Protein AF-A0A7C4KV71-F1 (afdb_monomer_lite)

Structure (mmCIF, N/CA/C/O backbone):
data_AF-A0A7C4KV71-F1
#
_entry.id   AF-A0A7C4KV71-F1
#
loop_
_atom_site.group_PDB
_atom_site.id
_atom_site.type_symbol
_atom_site.label_atom_id
_atom_site.label_alt_id
_atom_site.label_comp_id
_atom_site.label_asym_id
_atom_site.label_entity_id
_atom_site.label_seq_id
_atom_site.pdbx_PDB_ins_code
_atom_site.Cartn_x
_atom_site.Cartn_y
_atom_site.Cartn_z
_atom_site.occupancy
_atom_site.B_iso_or_equiv
_atom_site.auth_seq_id
_atom_site.auth_comp_id
_atom_site.auth_asym_id
_atom_site.auth_atom_id
_atom_site.pdbx_PDB_model_num
ATOM 1 N N . CYS A 1 1 ? 57.195 -46.838 -65.297 1.00 74.56 1 CYS A N 1
ATOM 2 C CA . CYS A 1 1 ? 57.347 -47.180 -63.868 1.00 74.56 1 CYS A CA 1
ATOM 3 C C . CYS A 1 1 ? 58.646 -47.909 -63.519 1.00 74.56 1 CYS A C 1
ATOM 5 O O . CYS A 1 1 ? 59.355 -47.451 -62.636 1.00 74.56 1 CYS A O 1
ATOM 7 N N . ALA A 1 2 ? 59.037 -48.984 -64.217 1.00 74.19 2 ALA A N 1
ATOM 8 C CA . ALA A 1 2 ? 60.224 -49.783 -63.853 1.00 74.19 2 ALA A CA 1
ATOM 9 C C . ALA A 1 2 ? 61.584 -49.035 -63.842 1.00 74.19 2 ALA A C 1
ATOM 11 O O . ALA A 1 2 ? 62.547 -49.530 -63.266 1.00 74.19 2 ALA A O 1
ATOM 12 N N . THR A 1 3 ? 61.682 -47.862 -64.478 1.00 79.62 3 THR A N 1
ATOM 13 C CA . THR A 1 3 ? 62.923 -47.069 -64.587 1.00 79.62 3 THR A CA 1
ATOM 14 C C . THR A 1 3 ? 62.799 -45.636 -64.062 1.00 79.62 3 THR A C 1
ATOM 16 O O . THR A 1 3 ? 63.769 -44.889 -64.150 1.00 79.62 3 THR A O 1
ATOM 19 N N . SER A 1 4 ? 61.627 -45.211 -63.574 1.00 75.44 4 SER A N 1
ATOM 20 C CA . SER A 1 4 ? 61.376 -43.801 -63.222 1.00 75.44 4 SER A CA 1
ATOM 21 C C . SER A 1 4 ? 61.907 -43.400 -61.846 1.00 75.44 4 SER A C 1
ATOM 23 O O . SER A 1 4 ? 62.031 -42.210 -61.590 1.00 75.44 4 SER A O 1
ATOM 25 N N . GLY A 1 5 ? 62.209 -44.361 -60.965 1.00 76.50 5 GLY A N 1
ATOM 26 C CA . GLY A 1 5 ? 62.609 -44.080 -59.579 1.00 76.50 5 GLY A CA 1
ATOM 27 C C . GLY A 1 5 ? 61.506 -43.430 -58.730 1.00 76.50 5 GLY A C 1
ATOM 28 O O . GLY A 1 5 ? 61.803 -42.915 -57.660 1.00 76.50 5 GLY A O 1
ATOM 29 N N . LEU A 1 6 ? 60.262 -43.434 -59.223 1.00 80.94 6 LEU A N 1
ATOM 30 C CA . LEU A 1 6 ? 59.095 -42.868 -58.554 1.00 80.94 6 LEU A CA 1
ATOM 31 C C . LEU A 1 6 ? 58.623 -43.831 -57.454 1.00 80.94 6 LEU A C 1
ATOM 33 O O . LEU A 1 6 ? 58.269 -44.969 -57.766 1.00 80.94 6 LEU A O 1
ATOM 37 N N . ASP A 1 7 ? 58.639 -43.372 -56.205 1.00 83.88 7 ASP A N 1
ATOM 38 C CA . ASP A 1 7 ? 58.174 -44.106 -55.026 1.00 83.88 7 ASP A CA 1
ATOM 39 C C . ASP A 1 7 ? 56.808 -43.559 -54.598 1.00 83.88 7 ASP A C 1
ATOM 41 O O . ASP A 1 7 ? 56.709 -42.419 -54.160 1.00 83.88 7 ASP A O 1
ATOM 45 N N . CYS A 1 8 ? 55.756 -44.356 -54.779 1.00 81.06 8 CYS A N 1
ATOM 46 C CA . CYS A 1 8 ? 54.369 -43.957 -54.515 1.00 81.06 8 CYS A CA 1
ATOM 47 C C . CYS A 1 8 ? 53.906 -44.273 -53.086 1.00 81.06 8 CYS A C 1
ATOM 49 O O . CYS A 1 8 ? 52.703 -44.313 -52.827 1.00 81.06 8 CYS A O 1
ATOM 51 N N . GLY A 1 9 ? 54.851 -44.551 -52.181 1.00 79.56 9 GLY A N 1
ATOM 52 C CA . GLY A 1 9 ? 54.560 -44.881 -50.792 1.00 79.56 9 GLY A CA 1
ATOM 53 C C . GLY A 1 9 ? 53.801 -46.202 -50.631 1.00 79.56 9 GLY A C 1
ATOM 54 O O . GLY A 1 9 ? 53.792 -47.061 -51.513 1.00 79.56 9 GLY A O 1
ATOM 55 N N . ALA A 1 10 ? 53.173 -46.380 -49.465 1.00 81.44 10 ALA A N 1
ATOM 56 C CA . ALA A 1 10 ? 52.408 -47.585 -49.126 1.00 81.44 10 ALA A CA 1
ATOM 57 C C . ALA A 1 10 ? 50.944 -47.558 -49.615 1.00 81.44 10 ALA A C 1
ATOM 59 O O . ALA A 1 10 ? 50.262 -48.575 -49.507 1.00 81.44 10 ALA A O 1
ATOM 60 N N . HIS A 1 11 ? 50.477 -46.419 -50.141 1.00 85.44 11 HIS A N 1
ATOM 61 C CA . HIS A 1 11 ? 49.063 -46.142 -50.447 1.00 85.44 11 HIS A CA 1
ATOM 62 C C . HIS A 1 11 ? 48.839 -45.746 -51.910 1.00 85.44 11 HIS A C 1
ATOM 64 O O . HIS A 1 11 ? 47.906 -45.019 -52.257 1.00 85.44 11 HIS A O 1
ATOM 70 N N . GLY A 1 12 ? 49.735 -46.188 -52.785 1.00 84.00 12 GLY A N 1
ATOM 71 C CA . GLY A 1 12 ? 49.635 -45.963 -54.211 1.00 84.00 12 GLY A CA 1
ATOM 72 C C . GLY A 1 12 ? 50.573 -46.868 -54.986 1.00 84.00 12 GLY A C 1
ATOM 73 O O . GLY A 1 12 ? 51.508 -47.467 -54.454 1.00 84.00 12 GLY A O 1
ATOM 74 N N . HIS A 1 13 ? 50.332 -46.964 -56.285 1.00 87.44 13 HIS A N 1
ATOM 75 C CA . HIS A 1 13 ? 51.214 -47.678 -57.197 1.00 87.44 13 HIS A CA 1
ATOM 76 C C . HIS A 1 13 ? 51.561 -46.795 -58.389 1.00 87.44 13 HIS A C 1
ATOM 78 O O . HIS A 1 13 ? 50.802 -45.913 -58.786 1.00 87.44 13 HIS A O 1
ATOM 84 N N . CYS A 1 14 ? 52.734 -47.025 -58.972 1.00 85.62 14 CYS A N 1
ATOM 85 C CA . CYS A 1 14 ? 53.131 -46.292 -60.163 1.00 85.62 14 CYS A CA 1
ATOM 86 C C . CYS A 1 14 ? 52.300 -46.759 -61.371 1.00 85.62 14 CYS A C 1
ATOM 88 O O . CYS A 1 14 ? 52.317 -47.944 -61.714 1.00 85.62 14 CYS A O 1
ATOM 90 N N . ASP A 1 15 ? 51.641 -45.810 -62.036 1.00 86.00 15 ASP A N 1
ATOM 91 C CA . ASP A 1 15 ? 50.897 -45.964 -63.287 1.00 86.00 15 ASP A CA 1
ATOM 92 C C . ASP A 1 15 ? 51.554 -45.113 -64.390 1.00 86.00 15 ASP A C 1
ATOM 94 O O . ASP A 1 15 ? 51.793 -43.913 -64.232 1.00 86.00 15 ASP A O 1
ATOM 98 N N . ASP A 1 16 ? 51.877 -45.734 -65.526 1.00 83.19 16 ASP A N 1
ATOM 99 C CA . ASP A 1 16 ? 52.434 -45.079 -66.714 1.00 83.19 16 ASP A CA 1
ATOM 100 C C . ASP A 1 16 ? 51.534 -45.176 -67.958 1.00 83.19 16 ASP A C 1
ATOM 102 O O . ASP A 1 16 ? 51.958 -44.805 -69.058 1.00 83.19 16 ASP A O 1
ATOM 106 N N . GLY A 1 17 ? 50.264 -45.570 -67.800 1.00 79.44 17 GLY A N 1
ATOM 107 C CA . GLY A 1 17 ? 49.299 -45.723 -68.897 1.00 79.44 17 GLY A CA 1
ATOM 108 C C . GLY A 1 17 ? 49.019 -44.444 -69.701 1.00 79.44 17 GLY A C 1
ATOM 109 O O . GLY A 1 17 ? 48.572 -44.518 -70.844 1.00 79.44 17 GLY A O 1
ATOM 110 N N . GLY A 1 18 ? 49.325 -43.266 -69.143 1.00 75.06 18 GLY A N 1
ATOM 111 C CA . GLY A 1 18 ? 49.216 -41.958 -69.806 1.00 75.06 18 GLY A CA 1
ATOM 112 C C . GLY A 1 18 ? 50.470 -41.493 -70.563 1.00 75.06 18 GLY A C 1
ATOM 113 O O . GLY A 1 18 ? 50.486 -40.373 -71.068 1.00 75.06 18 GLY A O 1
ATOM 114 N N . GLY A 1 19 ? 51.532 -42.306 -70.626 1.00 76.94 19 GLY A N 1
ATOM 115 C CA . GLY A 1 19 ? 52.799 -41.961 -71.290 1.00 76.94 19 GLY A CA 1
ATOM 116 C C . GLY A 1 19 ? 53.814 -41.208 -70.416 1.00 76.94 19 GLY A C 1
ATOM 117 O O . GLY A 1 19 ? 54.936 -40.969 -70.860 1.00 76.94 19 GLY A O 1
ATOM 118 N N . VAL A 1 20 ? 53.457 -40.881 -69.170 1.00 80.38 20 VAL A N 1
ATOM 119 C CA . VAL A 1 20 ? 54.347 -40.356 -68.120 1.00 80.38 20 VAL A CA 1
ATOM 120 C C . VAL A 1 20 ? 54.061 -41.141 -66.839 1.00 80.38 20 VAL A C 1
ATOM 122 O O . VAL A 1 20 ? 52.898 -41.357 -66.510 1.00 80.38 20 VAL A O 1
ATOM 125 N N . ALA A 1 21 ? 55.107 -41.587 -66.139 1.00 82.88 21 ALA A N 1
ATOM 126 C CA . ALA A 1 21 ? 54.969 -42.328 -64.886 1.00 82.88 21 ALA A CA 1
ATOM 127 C C . ALA A 1 21 ? 54.513 -41.394 -63.754 1.00 82.88 21 ALA A C 1
ATOM 129 O O . ALA A 1 21 ? 55.192 -40.406 -63.476 1.00 82.88 21 ALA A O 1
ATOM 130 N N . ARG A 1 22 ? 53.388 -41.719 -63.115 1.00 87.12 22 ARG A N 1
ATOM 131 C CA . ARG A 1 22 ? 52.783 -40.986 -61.991 1.00 87.12 22 ARG A CA 1
ATOM 132 C C . ARG A 1 22 ? 52.240 -41.965 -60.951 1.00 87.12 22 ARG A C 1
ATOM 134 O O . ARG A 1 22 ? 52.053 -43.138 -61.265 1.00 87.12 22 ARG A O 1
ATOM 141 N N . CYS A 1 23 ? 51.966 -41.500 -59.740 1.00 87.75 23 CYS A N 1
ATOM 142 C CA . CYS A 1 23 ? 51.334 -42.335 -58.725 1.00 87.75 23 CYS A CA 1
ATOM 143 C C . CYS A 1 23 ? 49.811 -42.349 -58.898 1.00 87.75 23 CYS A C 1
ATOM 145 O O . CYS A 1 23 ? 49.181 -41.302 -59.047 1.00 87.75 23 CYS A O 1
ATOM 147 N N . ALA A 1 24 ? 49.229 -43.546 -58.919 1.00 87.94 24 ALA A N 1
ATOM 148 C CA . ALA A 1 24 ? 47.798 -43.772 -58.789 1.00 87.94 24 ALA A CA 1
ATOM 149 C C . ALA A 1 24 ? 47.521 -44.173 -57.336 1.00 87.94 24 ALA A C 1
ATOM 151 O O . ALA A 1 24 ? 47.942 -45.247 -56.898 1.00 87.94 24 ALA A O 1
ATOM 152 N N . CYS A 1 25 ? 46.868 -43.280 -56.594 1.00 89.81 25 CYS A N 1
ATOM 153 C CA . CYS A 1 25 ? 46.631 -43.448 -55.163 1.00 89.81 25 CYS A CA 1
ATOM 154 C C . CYS A 1 25 ? 45.426 -44.342 -54.877 1.00 89.81 25 CYS A C 1
ATOM 156 O O . CYS A 1 25 ? 44.435 -44.328 -55.615 1.00 89.81 25 CYS A O 1
ATOM 158 N N . ASP A 1 26 ? 45.518 -45.099 -53.787 1.00 88.00 26 ASP A N 1
ATOM 159 C CA . ASP A 1 26 ? 44.420 -45.889 -53.249 1.00 88.00 26 ASP A CA 1
ATOM 160 C C . ASP A 1 26 ? 43.289 -44.972 -52.751 1.00 88.00 26 ASP A C 1
ATOM 162 O O . ASP A 1 26 ? 43.466 -43.776 -52.506 1.00 88.00 26 ASP A O 1
ATOM 166 N N . THR A 1 27 ? 42.082 -45.528 -52.618 1.00 85.06 27 THR A N 1
ATOM 167 C CA . THR A 1 27 ? 40.902 -44.751 -52.200 1.00 85.06 27 THR A CA 1
ATOM 168 C C . THR A 1 27 ? 41.140 -44.107 -50.832 1.00 85.06 27 THR A C 1
ATOM 170 O O . THR A 1 27 ? 41.453 -44.806 -49.876 1.00 85.06 27 THR A O 1
ATOM 173 N N . GLY A 1 28 ? 40.970 -42.784 -50.753 1.00 83.75 28 GLY A N 1
ATOM 174 C CA . GLY A 1 28 ? 41.204 -41.990 -49.541 1.00 83.75 28 GLY A CA 1
ATOM 175 C C . GLY A 1 28 ? 42.534 -41.229 -49.518 1.00 83.75 28 GLY A C 1
ATOM 176 O O . GLY A 1 28 ? 42.684 -40.319 -48.707 1.00 83.75 28 GLY A O 1
ATOM 177 N N . TYR A 1 29 ? 43.451 -41.510 -50.451 1.00 88.81 29 TYR A N 1
ATOM 178 C CA . TYR A 1 29 ? 44.781 -40.896 -50.528 1.00 88.81 29 TYR A CA 1
ATOM 179 C C . TYR A 1 29 ? 44.948 -40.045 -51.795 1.00 88.81 29 TYR A C 1
ATOM 181 O O . TYR A 1 29 ? 44.316 -40.283 -52.827 1.00 88.81 29 TYR A O 1
ATOM 189 N N . SER A 1 30 ? 45.779 -39.010 -51.720 1.00 87.88 30 SER A N 1
ATOM 190 C CA . SER A 1 30 ? 46.051 -38.063 -52.801 1.00 87.88 30 SER A CA 1
ATOM 191 C C . SER A 1 30 ? 47.460 -37.471 -52.701 1.00 87.88 30 SER A C 1
ATOM 193 O O . SER A 1 30 ? 48.206 -37.758 -51.768 1.00 87.88 30 SER A O 1
ATOM 195 N N . GLY A 1 31 ? 47.825 -36.645 -53.681 1.00 84.06 31 GLY A N 1
ATOM 196 C CA . GLY A 1 31 ? 49.166 -36.078 -53.808 1.00 84.06 31 GLY A CA 1
ATOM 197 C C . GLY A 1 31 ? 50.025 -36.838 -54.814 1.00 84.06 31 GLY A C 1
ATOM 198 O O . GLY A 1 31 ? 49.703 -37.954 -55.223 1.00 84.06 31 GLY A O 1
ATOM 199 N N . ASP A 1 32 ? 51.127 -36.216 -55.229 1.00 82.75 32 ASP A N 1
ATOM 200 C CA . ASP A 1 32 ? 52.014 -36.757 -56.267 1.00 82.75 32 ASP A CA 1
ATOM 201 C C . ASP A 1 32 ? 52.720 -38.055 -55.833 1.00 82.75 32 ASP A C 1
ATOM 203 O O . ASP A 1 32 ? 53.166 -38.820 -56.691 1.00 82.75 32 ASP A O 1
ATOM 207 N N . LEU A 1 33 ? 52.782 -38.310 -54.518 1.00 86.06 33 LEU A N 1
ATOM 208 C CA . LEU A 1 33 ? 53.358 -39.504 -53.889 1.00 86.06 33 LEU A CA 1
ATOM 209 C C . LEU A 1 33 ? 52.351 -40.277 -53.015 1.00 86.06 33 LEU A C 1
ATOM 211 O O . LEU A 1 33 ? 52.755 -41.192 -52.305 1.00 86.06 33 LEU A O 1
ATOM 215 N N . CYS A 1 34 ? 51.057 -39.938 -53.074 1.00 87.06 34 CYS A N 1
ATOM 216 C CA . CYS A 1 34 ? 49.998 -40.564 -52.266 1.00 87.06 34 CYS A CA 1
ATOM 217 C C . CYS A 1 34 ? 50.208 -40.463 -50.743 1.00 87.06 34 CYS A C 1
ATOM 219 O O . CYS A 1 34 ? 49.809 -41.349 -49.989 1.00 87.06 34 CYS A O 1
ATOM 221 N N . ASP A 1 35 ? 50.842 -39.380 -50.301 1.00 84.25 35 ASP A N 1
ATOM 222 C CA . ASP A 1 35 ? 51.227 -39.078 -48.922 1.00 84.25 35 ASP A CA 1
ATOM 223 C C . ASP A 1 35 ? 50.275 -38.097 -48.213 1.00 84.25 35 ASP A C 1
ATOM 225 O O . ASP A 1 35 ? 50.467 -37.793 -47.038 1.00 84.25 35 ASP A O 1
ATOM 229 N N . GLY A 1 36 ? 49.236 -37.615 -48.902 1.00 84.56 36 GLY A N 1
ATOM 230 C CA . GLY A 1 36 ? 4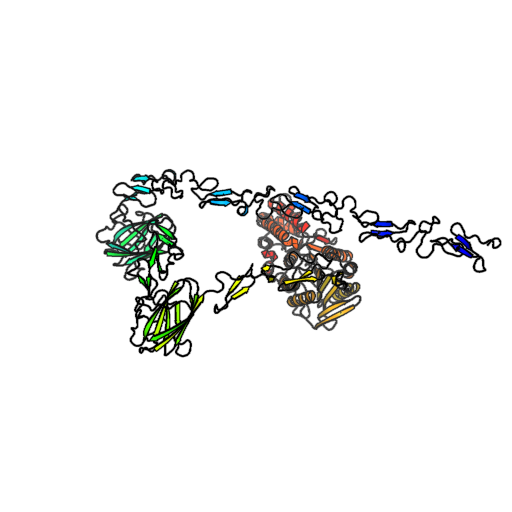8.176 -36.786 -48.328 1.00 84.56 36 GLY A CA 1
ATOM 231 C C . GLY A 1 36 ? 46.804 -37.451 -48.403 1.00 84.56 36 GLY A C 1
ATOM 232 O O . GLY A 1 36 ? 46.583 -38.375 -49.183 1.00 84.56 36 GLY A O 1
ATOM 233 N N . CYS A 1 37 ? 45.835 -36.951 -47.638 1.00 87.69 37 CYS A N 1
ATOM 234 C CA . CYS A 1 37 ? 44.463 -37.452 -47.710 1.00 87.69 37 CYS A CA 1
ATOM 235 C C . CYS A 1 37 ? 43.685 -36.811 -48.861 1.00 87.69 37 CYS A C 1
ATOM 237 O O . CYS A 1 37 ? 43.789 -35.612 -49.123 1.00 87.69 37 CYS A O 1
ATOM 239 N N . ALA A 1 38 ? 42.924 -37.627 -49.591 1.00 86.62 38 ALA A N 1
ATOM 240 C CA . ALA A 1 38 ? 42.027 -37.160 -50.642 1.00 86.62 38 ALA A CA 1
ATOM 241 C C . ALA A 1 38 ? 40.891 -36.308 -50.057 1.00 86.62 38 ALA A C 1
ATOM 243 O O . ALA A 1 38 ? 40.530 -36.450 -48.892 1.00 86.62 38 ALA A O 1
ATOM 244 N N . GLY A 1 39 ? 40.289 -35.438 -50.874 1.00 85.75 39 GLY A N 1
ATOM 245 C CA . GLY A 1 39 ? 39.169 -34.597 -50.441 1.00 85.75 39 GLY A CA 1
ATOM 246 C C . GLY A 1 39 ? 38.042 -35.428 -49.819 1.00 85.75 39 GLY A C 1
ATOM 247 O O . GLY A 1 39 ? 37.504 -36.324 -50.468 1.00 85.75 39 GLY A O 1
ATOM 248 N N . GLY A 1 40 ? 37.707 -35.131 -48.561 1.00 82.19 40 GLY A N 1
ATOM 249 C CA . GLY A 1 40 ? 36.768 -35.922 -47.766 1.00 82.19 40 GLY A CA 1
ATOM 250 C C . GLY A 1 40 ? 37.411 -36.986 -46.871 1.00 82.19 40 GLY A C 1
ATOM 251 O O . GLY A 1 40 ? 36.683 -37.714 -46.217 1.00 82.19 40 GLY A O 1
ATOM 252 N N . PHE A 1 41 ? 38.734 -37.093 -46.808 1.00 89.12 41 PHE A N 1
ATOM 253 C CA . PHE A 1 41 ? 39.456 -37.980 -45.893 1.00 89.12 41 PHE A CA 1
ATOM 254 C C . PHE A 1 41 ? 40.474 -37.171 -45.078 1.00 89.12 41 PHE A C 1
ATOM 256 O O . PHE A 1 41 ? 40.887 -36.089 -45.498 1.00 89.12 41 PHE A O 1
ATOM 263 N N . GLN A 1 42 ? 40.856 -37.675 -43.908 1.00 87.38 42 GLN A N 1
ATOM 264 C CA . GLN A 1 42 ? 41.692 -36.992 -42.923 1.00 87.38 42 GLN A CA 1
ATOM 265 C C . GLN A 1 42 ? 42.527 -37.986 -42.101 1.00 87.38 42 GLN A C 1
ATOM 267 O O . GLN A 1 42 ? 42.164 -39.155 -41.993 1.00 87.38 42 GLN A O 1
ATOM 272 N N . ASP A 1 43 ? 43.635 -37.499 -41.545 1.00 87.00 43 ASP A N 1
ATOM 273 C CA . ASP A 1 43 ? 44.572 -38.222 -40.670 1.00 87.00 43 ASP A CA 1
ATOM 274 C C . ASP A 1 43 ? 44.933 -37.310 -39.480 1.00 87.00 43 ASP A C 1
ATOM 276 O O . ASP A 1 43 ? 46.077 -36.901 -39.289 1.00 87.00 43 ASP A O 1
ATOM 280 N N . ASN A 1 44 ? 43.920 -36.866 -38.727 1.00 86.06 44 ASN A N 1
ATOM 281 C CA . ASN A 1 44 ? 44.086 -35.916 -37.618 1.00 86.06 44 ASN A CA 1
ATOM 282 C C . ASN A 1 44 ? 44.897 -36.503 -36.451 1.00 86.06 44 ASN A C 1
ATOM 284 O O . ASN A 1 44 ? 45.448 -35.737 -35.661 1.00 86.06 44 ASN A O 1
ATOM 288 N N . ASP A 1 45 ? 44.986 -37.831 -36.329 1.00 85.00 45 ASP A N 1
ATOM 289 C CA . ASP A 1 45 ? 45.828 -38.508 -35.337 1.00 85.00 45 ASP A CA 1
ATOM 290 C C . ASP A 1 45 ? 47.245 -38.824 -35.851 1.00 85.00 45 ASP A C 1
ATOM 292 O O . ASP A 1 45 ? 48.072 -39.331 -35.087 1.00 85.00 45 ASP A O 1
ATOM 296 N N . LEU A 1 46 ? 47.555 -38.439 -37.098 1.00 85.62 46 LEU A N 1
ATOM 297 C CA . LEU A 1 46 ? 48.880 -38.497 -37.725 1.00 85.62 46 LEU A CA 1
ATOM 298 C C . LEU A 1 46 ? 49.480 -39.910 -37.739 1.00 85.62 46 LEU A C 1
ATOM 300 O O . LEU A 1 46 ? 50.698 -40.085 -37.611 1.00 85.62 46 LEU A O 1
ATOM 304 N N . ASN A 1 47 ? 48.631 -40.930 -37.860 1.00 85.25 47 ASN A N 1
ATOM 305 C CA . ASN A 1 47 ? 49.051 -42.327 -37.866 1.00 85.25 47 ASN A CA 1
ATOM 306 C C . ASN A 1 47 ? 49.365 -42.845 -39.287 1.00 85.25 47 ASN A C 1
ATOM 308 O O . ASN A 1 47 ? 49.832 -43.979 -39.434 1.00 85.25 47 ASN A O 1
ATOM 312 N N . GLY A 1 48 ? 49.146 -42.019 -40.318 1.00 81.50 48 GLY A N 1
ATOM 313 C CA . GLY A 1 48 ? 49.355 -42.338 -41.731 1.00 81.50 48 GLY A CA 1
ATOM 314 C C . GLY A 1 48 ? 48.137 -42.960 -42.424 1.00 81.50 48 GLY A C 1
ATOM 315 O O . GLY A 1 48 ? 48.231 -43.357 -43.588 1.00 81.50 48 GLY A O 1
ATOM 316 N N . THR A 1 49 ? 46.993 -43.069 -41.743 1.00 86.56 49 THR A N 1
ATOM 317 C CA . THR A 1 49 ? 45.764 -43.666 -42.282 1.00 86.56 49 THR A CA 1
ATOM 318 C C . THR A 1 49 ? 44.730 -42.592 -42.577 1.00 86.56 49 THR A C 1
ATOM 320 O O . THR A 1 49 ? 44.162 -41.997 -41.671 1.00 86.56 49 THR A O 1
ATOM 323 N N . CYS A 1 50 ? 44.416 -42.393 -43.856 1.00 88.12 50 CYS A N 1
ATOM 324 C CA . CYS A 1 50 ? 43.384 -41.447 -44.260 1.00 88.12 50 CYS A CA 1
ATOM 325 C C . CYS A 1 50 ? 41.989 -42.074 -44.129 1.00 88.12 50 CYS A C 1
ATOM 327 O O . CYS A 1 50 ? 41.609 -42.939 -44.922 1.00 88.12 50 CYS A O 1
ATOM 329 N N . LEU A 1 51 ? 41.208 -41.618 -43.149 1.00 89.25 51 LEU A N 1
ATOM 330 C CA . LEU A 1 51 ? 39.828 -42.051 -42.903 1.00 89.25 51 LEU A CA 1
ATOM 331 C C . LEU A 1 51 ? 38.818 -40.956 -43.271 1.00 89.25 51 LEU A C 1
ATOM 333 O O . LEU A 1 51 ? 39.180 -39.782 -43.305 1.00 89.25 51 LEU A O 1
ATOM 337 N N . PRO A 1 52 ? 37.554 -41.298 -43.580 1.00 89.25 52 PRO A N 1
ATOM 338 C CA . PRO A 1 52 ? 36.540 -40.303 -43.915 1.00 89.25 52 PRO A CA 1
ATOM 339 C C . PRO A 1 52 ? 36.378 -39.239 -42.821 1.00 89.25 52 PRO A C 1
ATOM 341 O O . PRO A 1 52 ? 36.336 -39.562 -41.632 1.00 89.25 52 PRO A O 1
ATOM 344 N N . THR A 1 53 ? 36.241 -37.976 -43.225 1.00 88.06 53 THR A N 1
ATOM 345 C CA . THR A 1 53 ? 35.896 -36.885 -42.305 1.00 88.06 53 THR A CA 1
ATOM 346 C C . THR A 1 53 ? 34.449 -37.020 -41.825 1.00 88.06 53 THR A C 1
ATOM 348 O O . THR A 1 53 ? 33.644 -37.779 -42.380 1.00 88.06 53 THR A O 1
ATOM 351 N N . CYS A 1 54 ? 34.047 -36.207 -40.849 1.00 87.00 54 CYS A N 1
ATOM 352 C CA . CYS A 1 54 ? 32.632 -36.062 -40.488 1.00 87.00 54 CYS A CA 1
ATOM 353 C C . CYS A 1 54 ? 31.715 -35.740 -41.685 1.00 87.00 54 CYS A C 1
ATOM 355 O O . CYS A 1 54 ? 30.557 -36.145 -41.695 1.00 87.00 54 CYS A O 1
ATOM 357 N N . ALA A 1 55 ? 32.225 -35.069 -42.725 1.00 83.19 55 ALA A N 1
ATOM 358 C CA . ALA A 1 55 ? 31.441 -34.704 -43.905 1.00 83.19 55 ALA A CA 1
ATOM 359 C C . ALA A 1 55 ? 31.176 -35.874 -44.874 1.00 83.19 55 ALA A C 1
ATOM 361 O O . ALA A 1 55 ? 30.279 -35.783 -45.710 1.00 83.19 55 ALA A O 1
ATOM 362 N N . THR A 1 56 ? 31.951 -36.958 -44.801 1.00 85.31 56 THR A N 1
ATOM 363 C CA . THR A 1 56 ? 31.942 -38.046 -45.802 1.00 85.31 56 THR A CA 1
ATOM 364 C C . THR A 1 56 ? 31.815 -39.446 -45.208 1.00 85.31 56 THR A C 1
ATOM 366 O O . THR A 1 56 ? 31.525 -40.385 -45.945 1.00 85.31 56 THR A O 1
ATOM 369 N N . SER A 1 57 ? 31.986 -39.601 -43.893 1.00 84.38 57 SER A N 1
ATOM 370 C CA . SER A 1 57 ? 31.797 -40.872 -43.176 1.00 84.38 57 SER A CA 1
ATOM 371 C C . SER A 1 57 ? 30.353 -41.383 -43.220 1.00 84.38 57 SER A C 1
ATOM 373 O O . SER A 1 57 ? 30.118 -42.575 -43.031 1.00 84.38 57 SER A O 1
ATOM 375 N N . GLY A 1 58 ? 29.383 -40.496 -43.469 1.00 82.38 58 GLY A N 1
ATOM 376 C CA . GLY A 1 58 ? 27.957 -40.821 -43.430 1.00 82.38 58 GLY A CA 1
ATOM 377 C C . GLY A 1 58 ? 27.413 -41.027 -42.013 1.00 82.38 58 GLY A C 1
ATOM 378 O O . GLY A 1 58 ? 26.273 -41.471 -41.866 1.00 82.38 58 GLY A O 1
ATOM 379 N N . ILE A 1 59 ? 28.203 -40.714 -40.978 1.00 85.06 59 ILE A N 1
ATOM 380 C CA . ILE A 1 59 ? 27.756 -40.787 -39.589 1.00 85.06 59 ILE A CA 1
ATOM 381 C C . ILE A 1 59 ? 26.704 -39.707 -39.319 1.00 85.06 59 ILE A C 1
ATOM 383 O O . ILE A 1 59 ? 26.828 -38.561 -39.749 1.00 85.06 59 ILE A O 1
ATOM 387 N N . ASN A 1 60 ? 25.641 -40.084 -38.616 1.00 86.62 60 ASN A N 1
ATOM 388 C CA . ASN A 1 60 ? 24.556 -39.184 -38.251 1.00 86.62 60 ASN A CA 1
ATOM 389 C C . ASN A 1 60 ? 24.327 -39.290 -36.745 1.00 86.62 60 ASN A C 1
ATOM 391 O O . ASN A 1 60 ? 23.759 -40.283 -36.283 1.00 86.62 60 ASN A O 1
ATOM 395 N N . CYS A 1 61 ? 24.754 -38.250 -36.032 1.00 85.81 61 CYS A N 1
ATOM 396 C CA . CYS A 1 61 ? 24.720 -38.142 -34.574 1.00 85.81 61 CYS A CA 1
ATOM 397 C C . CYS A 1 61 ? 23.377 -37.663 -34.007 1.00 85.81 61 CYS A C 1
ATOM 399 O O . CYS A 1 61 ? 23.316 -37.232 -32.859 1.00 85.81 61 CYS A O 1
ATOM 401 N N . GLY A 1 62 ? 22.317 -37.705 -34.821 1.00 82.12 62 GLY A N 1
ATOM 402 C CA . GLY A 1 62 ? 20.988 -37.267 -34.415 1.00 82.12 62 GLY A CA 1
ATOM 403 C C . GLY A 1 62 ? 20.940 -35.777 -34.076 1.00 82.12 62 GLY A C 1
ATOM 404 O O . GLY A 1 62 ? 21.786 -34.998 -34.513 1.00 82.12 62 GLY A O 1
ATOM 405 N N . ALA A 1 63 ? 19.925 -35.384 -33.305 1.00 80.88 63 ALA A N 1
ATOM 406 C CA . ALA A 1 63 ? 19.777 -34.017 -32.802 1.00 80.88 63 ALA A CA 1
ATOM 407 C C . ALA A 1 63 ? 20.619 -33.746 -31.537 1.00 80.88 63 ALA A C 1
ATOM 409 O O . ALA A 1 63 ? 20.820 -32.591 -31.175 1.00 80.88 63 ALA A O 1
ATOM 410 N N . HIS A 1 64 ? 21.137 -34.797 -30.889 1.00 86.81 64 HIS A N 1
ATOM 411 C CA . HIS A 1 64 ? 21.744 -34.730 -29.552 1.00 86.81 64 HIS A CA 1
ATOM 412 C C . HIS A 1 64 ? 23.238 -35.068 -29.546 1.00 86.81 64 HIS A C 1
ATOM 414 O O . HIS A 1 64 ? 23.823 -35.358 -28.505 1.00 86.81 64 HIS A O 1
ATOM 420 N N . GLY A 1 65 ? 23.881 -35.035 -30.711 1.00 86.50 65 GLY A N 1
ATOM 421 C CA . GLY A 1 65 ? 25.297 -35.324 -30.849 1.00 86.50 65 GLY A CA 1
ATOM 422 C C . GLY A 1 65 ? 25.936 -34.534 -31.974 1.00 86.50 65 GLY A C 1
ATOM 423 O O . GLY A 1 65 ? 25.314 -34.214 -32.983 1.00 86.50 65 GLY A O 1
ATOM 424 N N . THR A 1 66 ? 27.219 -34.232 -31.815 1.00 90.56 66 THR A N 1
ATOM 425 C CA . THR A 1 66 ? 28.031 -33.624 -32.874 1.00 90.56 66 THR A CA 1
ATOM 426 C C . THR A 1 66 ? 29.064 -34.632 -33.342 1.00 90.56 66 THR A C 1
ATOM 428 O O . THR A 1 66 ? 29.736 -35.256 -32.520 1.00 90.56 66 THR A O 1
ATOM 431 N N . CYS A 1 67 ? 29.214 -34.787 -34.657 1.00 89.69 67 CYS A N 1
ATOM 432 C CA . CYS A 1 67 ? 30.292 -35.610 -35.189 1.00 89.69 67 CYS A CA 1
ATOM 433 C C . CYS A 1 67 ? 31.647 -34.968 -34.880 1.00 89.69 67 CYS A C 1
ATOM 435 O O . CYS A 1 67 ? 31.846 -33.774 -35.114 1.00 89.69 67 CYS A O 1
ATOM 437 N N . VAL A 1 68 ? 32.579 -35.775 -34.382 1.00 89.25 68 VAL A N 1
ATOM 438 C CA . VAL A 1 68 ? 33.964 -35.396 -34.116 1.00 89.25 68 VAL A CA 1
ATOM 439 C C . VAL A 1 68 ? 34.878 -36.425 -34.771 1.00 89.25 68 VAL A C 1
ATOM 441 O O . VAL A 1 68 ? 34.663 -37.624 -34.640 1.00 89.25 68 VAL A O 1
ATOM 444 N N . ASP A 1 69 ? 35.911 -35.964 -35.470 1.00 86.06 69 ASP A N 1
ATOM 445 C CA . ASP A 1 69 ? 36.897 -36.808 -36.156 1.00 86.06 69 ASP A CA 1
ATOM 446 C C . ASP A 1 69 ? 38.349 -36.448 -35.774 1.00 86.06 69 ASP A C 1
ATOM 448 O O . ASP A 1 69 ? 39.315 -36.880 -36.405 1.00 86.06 69 ASP A O 1
ATOM 452 N N . SER A 1 70 ? 38.523 -35.687 -34.688 1.00 84.00 70 SER A N 1
ATOM 453 C CA . SER A 1 70 ? 39.828 -35.229 -34.190 1.00 84.00 70 SER A CA 1
ATOM 454 C C . SER A 1 70 ? 40.752 -36.358 -33.725 1.00 84.00 70 SER A C 1
ATOM 456 O O . SER A 1 70 ? 41.959 -36.158 -33.646 1.00 84.00 70 SER A O 1
ATOM 458 N N . THR A 1 71 ? 40.212 -37.544 -33.439 1.00 83.00 71 THR A N 1
ATOM 459 C CA . THR A 1 71 ? 40.975 -38.743 -33.060 1.00 83.00 71 THR A CA 1
ATOM 460 C C . THR A 1 71 ? 41.324 -39.627 -34.262 1.00 83.00 71 THR A C 1
ATOM 462 O O . THR A 1 71 ? 41.608 -40.805 -34.077 1.00 83.00 71 THR A O 1
ATOM 465 N N . GLY A 1 72 ? 41.218 -39.108 -35.492 1.00 81.62 72 GLY A N 1
ATOM 466 C CA . GLY A 1 72 ? 41.465 -39.849 -36.739 1.00 81.62 72 GLY A CA 1
ATOM 467 C C . GLY A 1 72 ? 40.271 -40.674 -37.241 1.00 81.62 72 GLY A C 1
ATOM 468 O O . GLY A 1 72 ? 40.176 -40.963 -38.426 1.00 81.62 72 GLY A O 1
ATOM 469 N N . MET A 1 73 ? 39.294 -40.990 -36.385 1.00 86.50 73 MET A N 1
ATOM 470 C CA . MET A 1 73 ? 38.047 -41.679 -36.748 1.00 86.50 73 MET A CA 1
ATOM 471 C C . MET A 1 73 ? 36.841 -40.795 -36.422 1.00 86.50 73 MET A C 1
ATOM 473 O O . MET A 1 73 ? 36.763 -40.261 -35.320 1.00 86.50 73 MET A O 1
ATOM 477 N N . ALA A 1 74 ? 35.896 -40.666 -37.357 1.00 86.94 74 ALA A N 1
ATOM 478 C CA . ALA A 1 74 ? 34.637 -39.962 -37.123 1.00 86.94 74 ALA A CA 1
ATOM 479 C C . ALA A 1 74 ? 33.725 -40.758 -36.168 1.00 86.94 74 ALA A C 1
ATOM 481 O O . ALA A 1 74 ? 33.371 -41.900 -36.463 1.00 86.94 74 ALA A O 1
ATOM 482 N N . TYR A 1 75 ? 33.331 -40.152 -35.048 1.00 88.31 75 TYR A N 1
ATOM 483 C CA . TYR A 1 75 ? 32.378 -40.694 -34.073 1.00 88.31 75 TYR A CA 1
ATOM 484 C C . TYR A 1 75 ? 31.458 -39.587 -33.539 1.00 88.31 75 TYR A C 1
ATOM 486 O O . TYR A 1 75 ? 31.708 -38.398 -33.748 1.00 88.31 75 TYR A O 1
ATOM 494 N N . CYS A 1 76 ? 30.380 -39.958 -32.851 1.00 90.69 76 CYS A N 1
ATOM 495 C CA . CYS A 1 76 ? 29.456 -38.995 -32.261 1.00 90.69 76 CYS A CA 1
ATOM 496 C C . CYS A 1 76 ? 29.852 -38.643 -30.830 1.00 90.69 76 CYS A C 1
ATOM 498 O O . CYS A 1 76 ? 29.949 -39.511 -29.967 1.00 90.69 76 CYS A O 1
ATOM 500 N N . ARG A 1 77 ? 30.052 -37.351 -30.568 1.00 91.25 77 ARG A N 1
ATOM 501 C CA . ARG A 1 77 ? 30.153 -36.823 -29.209 1.00 91.25 77 ARG A CA 1
ATOM 502 C C . ARG A 1 77 ? 28.774 -36.354 -28.771 1.00 91.25 77 ARG A C 1
ATOM 504 O O . ARG A 1 77 ? 28.271 -35.360 -29.301 1.00 91.25 77 ARG A O 1
ATOM 511 N N . CYS A 1 78 ? 28.190 -37.076 -27.826 1.00 91.50 78 CYS A N 1
ATOM 512 C CA . CYS A 1 78 ? 26.845 -36.811 -27.339 1.00 91.50 78 CYS A CA 1
ATOM 513 C C . CYS A 1 78 ? 26.792 -35.621 -26.387 1.00 91.50 78 CYS A C 1
ATOM 515 O O . CYS A 1 78 ? 27.754 -35.332 -25.670 1.00 91.50 78 CYS A O 1
ATOM 517 N N . ALA A 1 79 ? 25.669 -34.911 -26.433 1.00 86.69 79 ALA A N 1
ATOM 518 C CA . ALA A 1 79 ? 25.303 -33.913 -25.447 1.00 86.69 79 ALA A CA 1
ATOM 519 C C . ALA A 1 79 ? 25.072 -34.585 -24.086 1.00 86.69 79 ALA A C 1
ATOM 521 O O . ALA A 1 79 ? 24.794 -35.782 -24.003 1.00 86.69 79 ALA A O 1
ATOM 522 N N . GLN A 1 80 ? 25.199 -33.808 -23.012 1.00 86.69 80 GLN A N 1
ATOM 523 C CA . GLN A 1 80 ? 24.965 -34.292 -21.655 1.00 86.69 80 GLN A CA 1
ATOM 524 C C . GLN A 1 80 ? 23.566 -34.915 -21.531 1.00 86.69 80 GLN A C 1
ATOM 526 O O . GLN A 1 80 ? 22.594 -34.334 -22.005 1.00 86.69 80 GLN A O 1
ATOM 531 N N . GLY A 1 81 ? 23.489 -36.090 -20.902 1.00 86.75 81 GLY A N 1
ATOM 532 C CA . GLY A 1 81 ? 22.250 -36.857 -20.755 1.00 86.75 81 GLY A CA 1
ATOM 533 C C . GLY A 1 81 ? 21.963 -37.834 -21.897 1.00 86.75 81 GLY A C 1
ATOM 534 O O . GLY A 1 81 ? 21.050 -38.643 -21.770 1.00 86.75 81 GLY A O 1
ATOM 535 N N . TYR A 1 82 ? 22.764 -37.825 -22.968 1.00 90.50 82 TYR A N 1
ATOM 536 C CA . TYR A 1 82 ? 22.612 -38.718 -24.118 1.00 90.50 82 TYR A CA 1
ATOM 537 C C . TYR A 1 82 ? 23.848 -39.598 -24.310 1.00 90.50 82 TYR A C 1
ATOM 539 O O . TYR A 1 82 ? 24.986 -39.181 -24.098 1.00 90.50 82 TYR A O 1
ATOM 547 N N . THR A 1 83 ? 23.620 -40.823 -24.763 1.00 91.25 83 THR A N 1
ATOM 548 C CA . THR A 1 83 ? 24.639 -41.840 -25.016 1.00 91.25 83 THR A CA 1
ATOM 549 C C . THR A 1 83 ? 24.276 -42.675 -26.248 1.00 91.25 83 THR A C 1
ATOM 551 O O . THR A 1 83 ? 23.238 -42.474 -26.881 1.00 91.25 83 THR A O 1
ATOM 554 N N . GLY A 1 84 ? 25.140 -43.621 -26.605 1.00 87.19 84 GLY A N 1
ATOM 555 C CA . GLY A 1 84 ? 25.011 -44.439 -27.811 1.00 87.19 84 GLY A CA 1
ATOM 556 C C . GLY A 1 84 ? 25.820 -43.902 -28.991 1.00 87.19 84 GLY A C 1
ATOM 557 O O . GLY A 1 84 ? 26.249 -42.749 -29.016 1.00 87.19 84 GLY A O 1
ATOM 558 N N . ASP A 1 85 ? 26.037 -44.760 -29.989 1.00 83.94 85 ASP A N 1
ATOM 559 C CA . ASP A 1 85 ? 26.903 -44.469 -31.140 1.00 83.94 85 ASP A CA 1
ATOM 560 C C . ASP A 1 85 ? 26.361 -43.329 -32.022 1.00 83.94 85 ASP A C 1
ATOM 562 O O . ASP A 1 85 ? 27.088 -42.779 -32.856 1.00 83.94 85 ASP A O 1
ATOM 566 N N . ARG A 1 86 ? 25.083 -42.968 -31.846 1.00 88.00 86 ARG A N 1
ATOM 567 C CA . ARG A 1 86 ? 24.390 -41.876 -32.537 1.00 88.00 86 ARG A CA 1
ATOM 568 C C . ARG A 1 86 ? 23.664 -40.938 -31.570 1.00 88.00 86 ARG A C 1
ATOM 570 O O . ARG A 1 86 ? 22.848 -40.143 -32.033 1.00 88.00 86 ARG A O 1
ATOM 577 N N . CYS A 1 87 ? 23.980 -41.002 -30.275 1.00 89.81 87 CYS A N 1
ATOM 578 C CA . CYS A 1 87 ? 23.365 -40.185 -29.226 1.00 89.81 87 CYS A CA 1
ATOM 579 C C . CYS A 1 87 ? 21.843 -40.354 -29.133 1.00 89.81 87 CYS A C 1
ATOM 581 O O . CYS A 1 87 ? 21.106 -39.395 -28.926 1.00 89.81 87 CYS A O 1
ATOM 583 N N . GLU A 1 88 ? 21.381 -41.581 -29.361 1.00 86.19 88 GLU A N 1
ATOM 584 C CA . GLU A 1 88 ? 19.974 -41.962 -29.450 1.00 86.19 88 GLU A CA 1
ATOM 585 C C . GLU A 1 88 ? 19.411 -42.574 -28.161 1.00 86.19 88 GLU A C 1
ATOM 587 O O . GLU A 1 88 ? 18.227 -42.896 -28.109 1.00 86.19 88 GLU A O 1
ATOM 592 N N . LEU A 1 89 ? 20.254 -42.787 -27.150 1.00 89.50 89 LEU A N 1
ATOM 593 C CA . LEU A 1 89 ? 19.877 -43.371 -25.865 1.00 89.50 89 LEU A CA 1
ATOM 594 C C . LEU A 1 89 ? 20.075 -42.349 -24.748 1.00 89.50 89 LEU A C 1
ATOM 596 O O . LEU A 1 89 ? 20.935 -41.478 -24.857 1.00 89.50 89 LEU A O 1
ATOM 600 N N . CYS A 1 90 ? 19.348 -42.504 -23.645 1.00 88.88 90 CYS A N 1
ATOM 601 C CA . CYS A 1 90 ? 19.611 -41.724 -22.442 1.00 88.88 90 CYS A CA 1
ATOM 602 C C . CYS A 1 90 ? 20.810 -42.279 -21.678 1.00 88.88 90 CYS A C 1
ATOM 604 O O . CYS A 1 90 ? 20.973 -43.496 -21.538 1.00 88.88 90 CYS A O 1
ATOM 606 N N . ASP A 1 91 ? 21.672 -41.372 -21.228 1.00 91.25 91 ASP A N 1
ATOM 607 C CA . ASP A 1 91 ? 22.833 -41.704 -20.414 1.00 91.25 91 ASP A CA 1
ATOM 608 C C . ASP A 1 91 ? 22.407 -42.152 -19.009 1.00 91.25 91 ASP A C 1
ATOM 610 O O . ASP A 1 91 ? 21.279 -41.927 -18.570 1.00 91.25 91 ASP A O 1
ATOM 614 N N . GLN A 1 92 ? 23.304 -42.815 -18.285 1.00 89.94 92 GLN A N 1
ATOM 615 C CA . GLN A 1 92 ? 22.995 -43.309 -16.948 1.00 89.94 92 GLN A CA 1
ATOM 616 C C . GLN A 1 92 ? 22.598 -42.152 -16.015 1.00 89.94 92 GLN A C 1
ATOM 618 O O . GLN A 1 92 ? 23.350 -41.193 -15.851 1.00 89.94 92 GLN A O 1
ATOM 623 N N . GLY A 1 93 ? 21.437 -42.278 -15.370 1.00 86.00 93 GLY A N 1
ATOM 624 C CA . GLY A 1 93 ? 20.859 -41.225 -14.533 1.00 86.00 93 GLY A CA 1
ATOM 625 C C . GLY A 1 93 ? 19.932 -40.266 -15.284 1.00 86.00 93 GLY A C 1
ATOM 626 O O . GLY A 1 93 ? 19.482 -39.290 -14.693 1.00 86.00 93 GLY A O 1
ATOM 627 N N . TYR A 1 94 ? 19.659 -40.526 -16.568 1.00 90.06 94 TYR A N 1
ATOM 628 C CA . TYR A 1 94 ? 18.717 -39.790 -17.409 1.00 90.06 94 TYR A CA 1
ATOM 629 C C . TYR A 1 94 ? 17.702 -40.757 -18.049 1.00 90.06 94 TYR A C 1
ATOM 631 O O . TYR A 1 94 ? 18.001 -41.932 -18.273 1.00 90.06 94 TYR A O 1
ATOM 639 N N . GLN A 1 95 ? 16.500 -40.273 -18.355 1.00 87.75 95 GLN A N 1
ATOM 640 C CA . GLN A 1 95 ? 15.365 -41.036 -18.875 1.00 87.75 95 GLN A CA 1
ATOM 641 C C . GLN A 1 95 ? 14.492 -40.186 -19.820 1.00 87.75 95 GLN A C 1
ATOM 643 O O . GLN A 1 95 ? 14.565 -38.961 -19.800 1.00 87.75 95 GLN A O 1
ATOM 648 N N . ASP A 1 96 ? 13.695 -40.862 -20.649 1.00 86.88 96 ASP A N 1
ATOM 649 C CA . ASP A 1 96 ? 12.715 -40.298 -21.599 1.00 86.88 96 ASP A CA 1
ATOM 650 C C . ASP A 1 96 ? 11.412 -41.118 -21.495 1.00 86.88 96 ASP A C 1
ATOM 652 O O . ASP A 1 96 ? 11.001 -41.837 -22.408 1.00 86.88 96 ASP A O 1
ATOM 656 N N . ASN A 1 97 ? 10.814 -41.138 -20.304 1.00 86.06 97 ASN A N 1
ATOM 657 C CA . ASN A 1 97 ? 9.642 -41.959 -19.984 1.00 86.06 97 ASN A CA 1
ATOM 658 C C . ASN A 1 97 ? 8.370 -41.460 -20.682 1.00 86.06 97 ASN A C 1
ATOM 660 O O . ASN A 1 97 ? 7.453 -42.252 -20.924 1.00 86.06 97 ASN A O 1
ATOM 664 N N . ASP A 1 98 ? 8.301 -40.178 -21.035 1.00 84.25 98 ASP A N 1
ATOM 665 C CA . ASP A 1 98 ? 7.218 -39.611 -21.841 1.00 84.25 98 ASP A CA 1
ATOM 666 C C . ASP A 1 98 ? 7.435 -39.802 -23.351 1.00 84.25 98 ASP A C 1
ATOM 668 O O . ASP A 1 98 ? 6.523 -39.540 -24.138 1.00 84.25 98 ASP A O 1
ATOM 672 N N . HIS A 1 99 ? 8.578 -40.375 -23.745 1.00 83.38 99 HIS A N 1
ATOM 673 C CA . HIS A 1 99 ? 8.934 -40.733 -25.118 1.00 83.38 99 HIS A CA 1
ATOM 674 C C . HIS A 1 99 ? 8.895 -39.536 -26.076 1.00 83.38 99 HIS A C 1
ATOM 676 O O . HIS A 1 99 ? 8.553 -39.681 -27.259 1.00 83.38 99 HIS A O 1
ATOM 682 N N . ASN A 1 100 ? 9.211 -38.343 -25.573 1.00 83.25 100 ASN A N 1
ATOM 683 C CA . ASN A 1 100 ? 9.260 -37.126 -26.374 1.00 83.25 100 ASN A CA 1
ATOM 684 C C . ASN A 1 100 ? 10.613 -36.968 -27.102 1.00 83.25 100 ASN A C 1
ATOM 686 O O . ASN A 1 100 ? 10.749 -36.099 -27.968 1.00 83.25 100 ASN A O 1
ATOM 690 N N . GLY A 1 101 ? 11.584 -37.840 -26.802 1.00 80.50 101 GLY A N 1
ATOM 691 C CA . GLY A 1 101 ? 12.924 -37.850 -27.384 1.00 80.50 101 GLY A CA 1
ATOM 692 C C . GLY A 1 101 ? 13.956 -37.047 -26.592 1.00 80.50 101 GLY A C 1
ATOM 693 O O . GLY A 1 101 ? 15.081 -36.896 -27.069 1.00 80.50 101 GLY A O 1
ATOM 694 N N . THR A 1 102 ? 13.601 -36.529 -25.413 1.00 85.75 102 THR A N 1
ATOM 695 C CA . THR A 1 102 ? 14.475 -35.720 -24.558 1.00 85.75 102 THR A CA 1
ATOM 696 C C . THR A 1 102 ? 14.879 -36.505 -23.321 1.00 85.75 102 THR A C 1
ATOM 698 O O . THR A 1 102 ? 14.051 -36.851 -22.490 1.00 85.75 102 THR A O 1
ATOM 701 N N . CYS A 1 103 ? 16.178 -36.734 -23.160 1.00 88.75 103 CYS A N 1
ATOM 702 C CA . CYS A 1 103 ? 16.714 -37.394 -21.978 1.00 88.75 103 CYS A CA 1
ATOM 703 C C . CYS A 1 103 ? 16.915 -36.390 -20.837 1.00 88.75 103 CYS A C 1
ATOM 705 O O . CYS A 1 103 ? 17.801 -35.534 -20.903 1.00 88.75 103 CYS A O 1
ATOM 707 N N . LEU A 1 104 ? 16.114 -36.516 -19.781 1.00 89.12 104 LEU A N 1
ATOM 708 C CA . LEU A 1 104 ? 16.159 -35.688 -18.572 1.00 89.12 104 LEU A CA 1
ATOM 709 C C . LEU A 1 104 ? 16.595 -36.514 -17.360 1.00 89.12 104 LEU A C 1
ATOM 711 O O . LEU A 1 104 ? 16.420 -37.728 -17.386 1.00 89.12 104 LEU A O 1
ATOM 715 N N . PRO A 1 105 ? 17.170 -35.907 -16.303 1.00 88.81 105 PRO A N 1
ATOM 716 C CA . PRO A 1 105 ? 17.575 -36.649 -15.113 1.00 88.81 105 PRO A CA 1
ATOM 717 C C . PRO A 1 105 ? 16.441 -37.525 -14.566 1.00 88.81 105 PRO A C 1
ATOM 719 O O . PRO A 1 105 ? 15.284 -37.120 -14.587 1.00 88.81 105 PRO A O 1
ATOM 722 N N . ASP A 1 106 ? 16.763 -38.714 -14.070 1.00 88.44 106 ASP A N 1
ATOM 723 C CA . ASP A 1 106 ? 15.817 -39.550 -13.329 1.00 88.44 106 ASP A CA 1
ATOM 724 C C . ASP A 1 106 ? 15.697 -39.088 -11.866 1.00 88.44 106 ASP A C 1
ATOM 726 O O . ASP A 1 106 ? 16.488 -38.277 -11.369 1.00 88.44 106 ASP A O 1
ATOM 730 N N . CYS A 1 107 ? 14.721 -39.622 -11.134 1.00 86.94 107 CYS A N 1
ATOM 731 C CA . CYS A 1 107 ? 14.545 -39.304 -9.712 1.00 86.94 107 CYS A CA 1
ATOM 732 C C . CYS A 1 107 ? 15.757 -39.647 -8.828 1.00 86.94 107 CYS A C 1
ATOM 734 O O . CYS A 1 107 ? 15.909 -39.084 -7.744 1.00 86.94 107 CYS A O 1
ATOM 736 N N . GLY A 1 108 ? 16.624 -40.569 -9.257 1.00 83.62 108 GLY A N 1
ATOM 737 C CA . GLY A 1 108 ? 17.846 -40.914 -8.528 1.00 83.62 108 GLY A CA 1
ATOM 738 C C . GLY A 1 108 ? 18.958 -39.876 -8.689 1.00 83.62 108 GLY A C 1
ATOM 739 O O . GLY A 1 108 ? 19.820 -39.760 -7.816 1.00 83.62 108 GLY A O 1
ATOM 740 N N . SER A 1 109 ? 18.924 -39.118 -9.783 1.00 84.06 109 SER A N 1
ATOM 741 C CA . SER A 1 109 ? 20.016 -38.252 -10.236 1.00 84.06 109 SER A CA 1
ATOM 742 C C . SER A 1 109 ? 19.647 -36.767 -10.238 1.00 84.06 109 SER A C 1
ATOM 744 O O . SER A 1 109 ? 20.539 -35.922 -10.287 1.00 84.06 109 SER A O 1
ATOM 746 N N . SER A 1 110 ? 18.354 -36.437 -10.142 1.00 83.00 110 SER A N 1
ATOM 747 C CA . SER A 1 110 ? 17.836 -35.061 -10.127 1.00 83.00 110 SER A CA 1
ATOM 748 C C . SER A 1 110 ? 18.149 -34.286 -8.847 1.00 83.00 110 SER A C 1
ATOM 750 O O . SER A 1 110 ? 18.166 -33.059 -8.853 1.00 83.00 110 SER A O 1
ATOM 752 N N . GLY A 1 111 ? 18.381 -34.989 -7.733 1.00 82.06 111 GLY A N 1
ATOM 753 C CA . GLY A 1 111 ? 18.543 -34.371 -6.415 1.00 82.06 111 GLY A CA 1
ATOM 754 C C . GLY A 1 111 ? 17.245 -33.805 -5.820 1.00 82.06 111 GLY A C 1
ATOM 755 O O . GLY A 1 111 ? 17.303 -33.182 -4.760 1.00 82.06 111 GLY A O 1
ATOM 756 N N . LEU A 1 112 ? 16.086 -34.037 -6.452 1.00 82.94 112 LEU A N 1
ATOM 757 C CA . LEU A 1 112 ? 14.785 -33.554 -5.984 1.00 82.94 112 LEU A CA 1
ATOM 758 C C . LEU A 1 112 ? 14.425 -34.170 -4.619 1.00 82.94 112 LEU A C 1
ATOM 760 O O . LEU A 1 112 ? 14.450 -35.389 -4.449 1.00 82.94 112 LEU A O 1
ATOM 764 N N . GLN A 1 113 ? 14.104 -33.327 -3.633 1.00 86.12 113 GLN A N 1
ATOM 765 C CA . GLN A 1 113 ? 13.722 -33.740 -2.277 1.00 86.12 113 GLN A CA 1
ATOM 766 C C . GLN A 1 113 ? 12.253 -33.386 -2.016 1.00 86.12 113 GLN A C 1
ATOM 768 O O . GLN A 1 113 ? 11.924 -32.227 -1.787 1.00 86.12 113 GLN A O 1
ATOM 773 N N . CYS A 1 114 ? 11.374 -34.387 -2.011 1.00 82.38 114 CYS A N 1
ATOM 774 C CA . CYS A 1 114 ? 9.917 -34.211 -1.931 1.00 82.38 114 CYS A CA 1
ATOM 775 C C . CYS A 1 114 ? 9.346 -34.084 -0.511 1.00 82.38 114 CYS A C 1
ATOM 777 O O . CYS A 1 114 ? 8.189 -34.423 -0.274 1.00 82.38 114 CYS A O 1
ATOM 779 N N . GLY A 1 115 ? 10.164 -33.622 0.438 1.00 80.50 115 GLY A N 1
ATOM 780 C CA . GLY A 1 115 ? 9.761 -33.493 1.838 1.00 80.50 115 GLY A CA 1
ATOM 781 C C . GLY A 1 115 ? 9.411 -34.832 2.503 1.00 80.50 115 GLY A C 1
ATOM 782 O O . GLY A 1 115 ? 9.780 -35.903 2.026 1.00 80.50 115 GLY A O 1
ATOM 783 N N . ALA A 1 116 ? 8.729 -34.764 3.651 1.00 82.38 116 ALA A N 1
ATOM 784 C CA . ALA A 1 116 ? 8.283 -35.944 4.402 1.00 82.38 116 ALA A CA 1
ATOM 785 C C . ALA A 1 116 ? 6.952 -36.535 3.892 1.00 82.38 116 ALA A C 1
ATOM 787 O O . ALA A 1 116 ? 6.604 -37.645 4.289 1.00 82.38 116 ALA A O 1
ATOM 788 N N . HIS A 1 117 ? 6.237 -35.803 3.028 1.00 87.19 117 HIS A N 1
ATOM 789 C CA . HIS A 1 117 ? 4.866 -36.097 2.586 1.00 87.19 117 HIS A CA 1
ATOM 790 C C . HIS A 1 117 ? 4.762 -36.246 1.064 1.00 87.19 117 HIS A C 1
ATOM 792 O O . HIS A 1 117 ? 3.755 -35.899 0.447 1.00 87.19 117 HIS A O 1
ATOM 798 N N . GLY A 1 118 ? 5.838 -36.708 0.435 1.00 87.12 118 GLY A N 1
ATOM 799 C CA . GLY A 1 118 ? 5.883 -36.926 -0.998 1.00 87.12 118 GLY A CA 1
ATOM 800 C C . GLY A 1 118 ? 7.046 -37.808 -1.416 1.00 87.12 118 GLY A C 1
ATOM 801 O O . GLY A 1 118 ? 8.008 -38.029 -0.678 1.00 87.12 118 GLY A O 1
ATOM 802 N N . HIS A 1 119 ? 6.964 -38.314 -2.639 1.00 90.31 119 HIS A N 1
ATOM 803 C CA . HIS A 1 119 ? 8.026 -39.093 -3.262 1.00 90.31 119 HIS A CA 1
ATOM 804 C C . HIS A 1 119 ? 8.256 -38.625 -4.695 1.00 90.31 119 HIS A C 1
ATOM 806 O O . HIS A 1 119 ? 7.335 -38.183 -5.375 1.00 90.31 119 HIS A O 1
ATOM 812 N N . CYS A 1 120 ? 9.500 -38.710 -5.157 1.00 89.38 120 CYS A N 1
ATOM 813 C CA . CYS A 1 120 ? 9.826 -38.327 -6.523 1.00 89.38 120 CYS A CA 1
ATOM 814 C C . CYS A 1 120 ? 9.243 -39.343 -7.517 1.00 89.38 120 CYS A C 1
ATOM 816 O O . CYS A 1 120 ? 9.387 -40.555 -7.328 1.00 89.38 120 CYS A O 1
ATOM 818 N N . VAL A 1 121 ? 8.626 -38.834 -8.581 1.00 89.88 121 VAL A N 1
ATOM 819 C CA . VAL A 1 121 ? 8.165 -39.571 -9.757 1.00 89.88 121 VAL A CA 1
ATOM 820 C C . VAL A 1 121 ? 8.680 -38.888 -11.020 1.00 89.88 121 VAL A C 1
ATOM 822 O O . VAL A 1 121 ? 8.660 -37.672 -11.130 1.00 89.88 121 VAL A O 1
ATOM 825 N N . ASP A 1 122 ? 9.123 -39.666 -11.996 1.00 85.88 122 ASP A N 1
ATOM 826 C CA . ASP A 1 122 ? 9.672 -39.189 -13.274 1.00 85.88 122 ASP A CA 1
ATOM 827 C C . ASP A 1 122 ? 8.964 -39.841 -14.476 1.00 85.88 122 ASP A C 1
ATOM 829 O O . ASP A 1 122 ? 9.426 -39.803 -15.614 1.00 85.88 122 ASP A O 1
ATOM 833 N N . SER A 1 123 ? 7.795 -40.447 -14.239 1.00 82.00 123 SER A N 1
ATOM 834 C CA . SER A 1 123 ? 7.013 -41.133 -15.277 1.00 82.00 123 SER A CA 1
ATOM 835 C C . SER A 1 123 ? 6.491 -40.209 -16.385 1.00 82.00 123 SER A C 1
ATOM 837 O O . SER A 1 123 ? 6.135 -40.694 -17.454 1.00 82.00 123 SER A O 1
ATOM 839 N N . GLY A 1 124 ? 6.441 -38.897 -16.130 1.00 79.44 124 GLY A N 1
ATOM 840 C CA . GLY A 1 124 ? 6.036 -37.872 -17.094 1.00 79.44 124 GLY A CA 1
ATOM 841 C C . GLY A 1 124 ? 7.193 -37.261 -17.886 1.00 79.44 124 GLY A C 1
ATOM 842 O O . GLY A 1 124 ? 6.977 -36.246 -18.531 1.00 79.44 124 GLY A O 1
ATOM 843 N N . GLY A 1 125 ? 8.402 -37.830 -17.813 1.00 78.56 125 GLY A N 1
ATOM 844 C CA . GLY A 1 125 ? 9.585 -37.314 -18.509 1.00 78.56 125 GLY A CA 1
ATOM 845 C C . GLY A 1 125 ? 10.435 -36.365 -17.662 1.00 78.56 125 GLY A C 1
ATOM 846 O O . GLY A 1 125 ? 11.648 -36.364 -17.823 1.00 78.56 125 GLY A O 1
ATOM 847 N N . GLU A 1 126 ? 9.865 -35.661 -16.682 1.00 84.88 126 GLU A N 1
ATOM 848 C CA . GLU A 1 126 ? 10.603 -34.817 -15.728 1.00 84.88 126 GLU A CA 1
ATOM 849 C C . GLU A 1 126 ? 10.393 -35.288 -14.271 1.00 84.88 126 GLU A C 1
ATOM 851 O O . GLU A 1 126 ? 9.266 -35.643 -13.907 1.00 84.88 126 GLU A O 1
ATOM 856 N N . PRO A 1 127 ? 11.440 -35.302 -13.419 1.00 85.06 127 PRO A N 1
ATOM 857 C CA . PRO A 1 127 ? 11.313 -35.571 -11.987 1.00 85.06 127 PRO A CA 1
ATOM 858 C C . PRO A 1 127 ? 10.435 -34.533 -11.289 1.00 85.06 127 PRO A C 1
ATOM 860 O O . PRO A 1 127 ? 10.777 -33.355 -11.222 1.00 85.06 127 PRO A O 1
ATOM 863 N N . ALA A 1 128 ? 9.339 -34.988 -10.698 1.00 86.88 128 ALA A N 1
ATOM 864 C CA . ALA A 1 128 ? 8.402 -34.183 -9.931 1.00 86.88 128 ALA A CA 1
ATOM 865 C C . ALA A 1 128 ? 8.031 -34.892 -8.625 1.00 86.88 128 ALA A C 1
ATOM 867 O O . ALA A 1 128 ? 8.178 -36.106 -8.490 1.00 86.88 128 ALA A O 1
ATOM 868 N N . CYS A 1 129 ? 7.532 -34.148 -7.645 1.00 89.81 129 CYS A N 1
ATOM 869 C CA . CYS A 1 129 ? 7.054 -34.736 -6.403 1.00 89.81 129 CYS A CA 1
ATOM 870 C C . CYS A 1 129 ? 5.596 -35.174 -6.534 1.00 89.81 129 CYS A C 1
ATOM 872 O O . CYS A 1 129 ? 4.708 -34.358 -6.767 1.00 89.81 129 CYS A O 1
ATOM 874 N N . ALA A 1 130 ? 5.345 -36.469 -6.357 1.00 88.62 130 ALA A N 1
ATOM 875 C CA . ALA A 1 130 ? 4.015 -36.991 -6.097 1.00 88.62 130 ALA A CA 1
ATOM 876 C C . ALA A 1 130 ? 3.736 -36.869 -4.598 1.00 88.62 130 ALA A C 1
ATOM 878 O O . ALA A 1 130 ? 4.354 -37.563 -3.784 1.00 88.62 130 ALA A O 1
ATOM 879 N N . CYS A 1 131 ? 2.825 -35.967 -4.248 1.00 89.31 131 CYS A N 1
ATOM 880 C CA . CYS A 1 131 ? 2.456 -35.713 -2.864 1.00 89.31 131 CYS A CA 1
ATOM 881 C C . CYS A 1 131 ? 1.485 -36.757 -2.326 1.00 89.31 131 CYS A C 1
ATOM 883 O O . CYS A 1 131 ? 0.623 -37.272 -3.046 1.00 89.31 131 CYS A O 1
ATOM 885 N N . ASP A 1 132 ? 1.633 -37.053 -1.040 1.00 89.31 132 ASP A N 1
ATOM 886 C CA . ASP A 1 132 ? 0.691 -37.871 -0.300 1.00 89.31 132 ASP A CA 1
ATOM 887 C C . ASP A 1 132 ? -0.671 -37.166 -0.224 1.00 89.31 132 ASP A C 1
ATOM 889 O O . ASP A 1 132 ? -0.796 -35.946 -0.353 1.00 89.31 132 ASP A O 1
ATOM 893 N N . THR A 1 133 ? -1.730 -37.950 -0.031 1.00 86.00 133 THR A N 1
ATOM 894 C CA . THR A 1 133 ? -3.093 -37.414 0.055 1.00 86.00 133 THR A CA 1
ATOM 895 C C . THR A 1 133 ? -3.196 -36.384 1.177 1.00 86.00 133 THR A C 1
ATOM 897 O O . THR A 1 133 ? -2.826 -36.671 2.311 1.00 86.00 133 THR A O 1
ATOM 900 N N . GLY A 1 134 ? -3.717 -35.203 0.847 1.00 86.31 134 GLY A N 1
ATOM 901 C CA . GLY A 1 134 ? -3.823 -34.077 1.771 1.00 86.31 134 GLY A CA 1
ATOM 902 C C . GLY A 1 134 ? -2.682 -33.070 1.683 1.00 86.31 134 GLY A C 1
ATOM 903 O O . GLY A 1 134 ? -2.778 -32.019 2.306 1.00 86.31 134 GLY A O 1
ATOM 904 N N . TYR A 1 135 ? -1.662 -33.330 0.861 1.00 88.75 135 TYR A N 1
ATOM 905 C CA . TYR A 1 135 ? -0.511 -32.449 0.676 1.00 88.75 135 TYR A CA 1
ATOM 906 C C . TYR A 1 135 ? -0.382 -31.984 -0.779 1.00 88.75 135 TYR A C 1
ATOM 908 O O . TYR A 1 135 ? -0.749 -32.687 -1.721 1.00 88.75 135 TYR A O 1
ATOM 916 N N . THR A 1 136 ? 0.136 -30.775 -0.967 1.00 88.31 136 THR A N 1
ATOM 917 C CA . THR A 1 136 ? 0.355 -30.127 -2.262 1.00 88.31 136 THR A CA 1
ATOM 918 C C . THR A 1 136 ? 1.621 -29.264 -2.237 1.00 88.31 136 THR A C 1
ATOM 920 O O . THR A 1 136 ? 2.280 -29.102 -1.206 1.00 88.31 136 THR A O 1
ATOM 923 N N . GLY A 1 137 ? 1.958 -28.690 -3.388 1.00 84.44 137 GLY A N 1
ATOM 924 C CA . GLY A 1 137 ? 3.145 -27.867 -3.594 1.00 84.44 137 GLY A CA 1
ATOM 925 C C . GLY A 1 137 ? 4.319 -28.647 -4.181 1.00 84.44 137 GLY A C 1
ATOM 926 O O . GLY A 1 137 ? 4.348 -29.875 -4.176 1.00 84.44 137 GLY A O 1
ATOM 927 N N . THR A 1 138 ? 5.309 -27.909 -4.689 1.00 83.31 138 THR A N 1
ATOM 928 C CA . THR A 1 138 ? 6.480 -28.449 -5.405 1.00 83.31 138 THR A CA 1
ATOM 929 C C . THR A 1 138 ? 7.263 -29.492 -4.604 1.00 83.31 138 THR A C 1
ATOM 931 O O . THR A 1 138 ? 7.853 -30.393 -5.192 1.00 83.31 138 THR A O 1
ATOM 934 N N . TYR A 1 139 ? 7.250 -29.390 -3.272 1.00 87.62 139 TYR A N 1
ATOM 935 C CA . TYR A 1 139 ? 7.929 -30.295 -2.342 1.00 87.62 139 TYR A CA 1
ATOM 936 C C . TYR A 1 139 ? 6.962 -30.909 -1.317 1.00 87.62 139 TYR A C 1
ATOM 938 O O . TYR A 1 139 ? 7.403 -31.357 -0.259 1.00 87.62 139 TYR A O 1
ATOM 946 N N . CYS A 1 140 ? 5.657 -30.913 -1.614 1.00 88.25 140 CYS A N 1
ATOM 947 C CA . CYS A 1 140 ? 4.607 -31.471 -0.755 1.00 88.25 140 CYS A CA 1
ATOM 948 C C . CYS A 1 140 ? 4.562 -30.860 0.654 1.00 88.25 140 CYS A C 1
ATOM 950 O O . CYS A 1 140 ? 4.349 -31.552 1.648 1.00 88.25 140 CYS A O 1
ATOM 952 N N . GLN A 1 141 ? 4.815 -29.554 0.734 1.00 84.81 141 GLN A N 1
ATOM 953 C CA . GLN A 1 141 ? 4.977 -28.810 1.981 1.00 84.81 141 GLN A CA 1
ATOM 954 C C . GLN A 1 141 ? 3.715 -28.072 2.449 1.00 84.81 141 GLN A C 1
ATOM 956 O O . GLN A 1 141 ? 3.727 -27.493 3.531 1.00 84.81 141 GLN A O 1
ATOM 961 N N . PHE A 1 142 ? 2.657 -28.043 1.638 1.00 88.19 142 PHE A N 1
ATOM 962 C CA . PHE A 1 142 ? 1.415 -27.334 1.947 1.00 88.19 142 PHE A CA 1
ATOM 963 C C . PHE A 1 142 ? 0.245 -28.307 2.026 1.00 88.19 142 PHE A C 1
ATOM 965 O O . PHE A 1 142 ? 0.284 -29.361 1.395 1.00 88.19 142 PHE A O 1
ATOM 972 N N . CYS A 1 143 ? -0.819 -27.944 2.738 1.00 88.50 143 CYS A N 1
ATOM 973 C CA . CYS A 1 143 ? -2.049 -28.726 2.707 1.00 88.50 143 CYS A CA 1
ATOM 974 C C . CYS A 1 143 ? -2.764 -28.559 1.363 1.00 88.50 143 CYS A C 1
ATOM 976 O O . CYS A 1 143 ? -2.880 -27.456 0.827 1.00 88.50 143 CYS A O 1
ATOM 978 N N . ALA A 1 144 ? -3.201 -29.678 0.789 1.00 88.19 144 ALA A N 1
ATOM 979 C CA . ALA A 1 144 ? -3.996 -29.696 -0.429 1.00 88.19 144 ALA A CA 1
ATOM 980 C C . ALA A 1 144 ? -5.357 -29.032 -0.191 1.00 88.19 144 ALA A C 1
ATOM 982 O O . ALA A 1 144 ? -5.861 -29.015 0.927 1.00 88.19 144 ALA A O 1
ATOM 983 N N . GLN A 1 145 ? -5.981 -28.526 -1.254 1.00 87.50 145 GLN A N 1
ATOM 984 C CA . GLN A 1 145 ? -7.327 -27.962 -1.173 1.00 87.50 145 GLN A CA 1
ATOM 985 C C . GLN A 1 145 ? -8.296 -28.964 -0.516 1.00 87.50 145 GLN A C 1
ATOM 987 O O . GLN A 1 145 ? -8.361 -30.125 -0.929 1.00 87.50 145 GLN A O 1
ATOM 992 N N . GLY A 1 146 ? -9.035 -28.519 0.504 1.00 84.62 146 GLY A N 1
ATOM 993 C CA . GLY A 1 146 ? -9.880 -29.384 1.331 1.00 84.62 146 GLY A CA 1
ATOM 994 C C . GLY A 1 146 ? -9.190 -29.942 2.586 1.00 84.62 146 GLY A C 1
ATOM 995 O O . GLY A 1 146 ? -9.808 -30.697 3.330 1.00 84.62 146 GLY A O 1
ATOM 996 N N . TYR A 1 147 ? -7.909 -29.639 2.815 1.00 90.19 147 TYR A N 1
ATOM 997 C CA . TYR A 1 147 ? -7.136 -30.067 3.984 1.00 90.19 147 TYR A CA 1
ATOM 998 C C . TYR A 1 147 ? -6.484 -28.862 4.676 1.00 90.19 147 TYR A C 1
ATOM 1000 O O . TYR A 1 147 ? -6.165 -27.862 4.035 1.00 90.19 147 TYR A O 1
ATOM 1008 N N . GLN A 1 148 ? -6.236 -28.981 5.978 1.00 86.75 148 GLN A N 1
ATOM 1009 C CA . GLN A 1 148 ? -5.748 -27.922 6.859 1.00 86.75 148 GLN A CA 1
ATOM 1010 C C . GLN A 1 148 ? -4.845 -28.457 7.984 1.00 86.75 148 GLN A C 1
ATOM 1012 O O . GLN A 1 148 ? -4.896 -29.638 8.316 1.00 86.75 148 GLN A O 1
ATOM 1017 N N . ASP A 1 149 ? -4.074 -27.560 8.597 1.00 87.44 149 ASP A N 1
ATOM 1018 C CA . ASP A 1 149 ? -3.237 -27.794 9.787 1.00 87.44 149 ASP A CA 1
ATOM 1019 C C . ASP A 1 149 ? -3.452 -26.632 10.778 1.00 87.44 149 ASP A C 1
ATOM 1021 O O . ASP A 1 149 ? -2.571 -25.813 11.042 1.00 87.44 149 ASP A O 1
ATOM 1025 N N . ASN A 1 150 ? -4.692 -26.468 11.251 1.00 85.75 150 ASN A N 1
ATOM 1026 C CA . ASN A 1 150 ? -5.059 -25.330 12.104 1.00 85.75 150 ASN A CA 1
ATOM 1027 C C . ASN A 1 150 ? -4.450 -25.403 13.516 1.00 85.75 150 ASN A C 1
ATOM 1029 O O . ASN A 1 150 ? -4.365 -24.380 14.200 1.00 85.75 150 ASN A O 1
ATOM 1033 N N . ASP A 1 151 ? -4.020 -26.583 13.965 1.00 83.75 151 ASP A N 1
ATOM 1034 C CA . ASP A 1 151 ? -3.311 -26.785 15.230 1.00 83.75 151 ASP A CA 1
ATOM 1035 C C . ASP A 1 151 ? -1.779 -26.704 15.101 1.00 83.75 151 ASP A C 1
ATOM 1037 O O . ASP A 1 151 ? -1.089 -26.697 16.126 1.00 83.75 151 ASP A O 1
ATOM 1041 N N . ASN A 1 152 ? -1.260 -26.497 13.884 1.00 82.44 152 ASN A N 1
ATOM 1042 C CA . ASN A 1 152 ? 0.160 -26.342 13.553 1.00 82.44 152 ASN A CA 1
ATOM 1043 C C . ASN A 1 152 ? 1.023 -27.525 14.022 1.00 82.44 152 ASN A C 1
ATOM 1045 O O . ASN A 1 152 ? 2.153 -27.331 14.495 1.00 82.44 152 ASN A O 1
ATOM 1049 N N . ASP A 1 153 ? 0.496 -28.746 13.943 1.00 83.38 153 ASP A N 1
ATOM 1050 C CA . ASP A 1 153 ? 1.218 -29.966 14.316 1.00 83.38 153 ASP A CA 1
ATOM 1051 C C . ASP A 1 153 ? 2.015 -30.573 13.142 1.00 83.38 153 ASP A C 1
ATOM 1053 O O . ASP A 1 153 ? 2.828 -31.487 13.341 1.00 83.38 153 ASP A O 1
ATOM 1057 N N . GLY A 1 154 ? 1.860 -30.002 11.942 1.00 79.81 154 GLY A N 1
ATOM 1058 C CA . GLY A 1 154 ? 2.521 -30.412 10.708 1.00 79.81 154 GLY A CA 1
ATOM 1059 C C . GLY A 1 154 ? 1.774 -31.499 9.932 1.00 79.81 154 GLY A C 1
ATOM 1060 O O . GLY A 1 154 ? 2.320 -32.019 8.952 1.00 79.81 154 GLY A O 1
ATOM 1061 N N . LEU A 1 155 ? 0.562 -31.884 10.345 1.00 85.94 155 LEU A N 1
ATOM 1062 C CA . LEU A 1 155 ? -0.262 -32.884 9.672 1.00 85.94 155 LEU A CA 1
ATOM 1063 C C . LEU A 1 155 ? -1.497 -32.253 9.026 1.00 85.94 155 LEU A C 1
ATOM 1065 O O . LEU A 1 155 ? -2.379 -31.723 9.689 1.00 85.94 155 LEU A O 1
ATOM 1069 N N . CYS A 1 156 ? -1.610 -32.399 7.707 1.00 8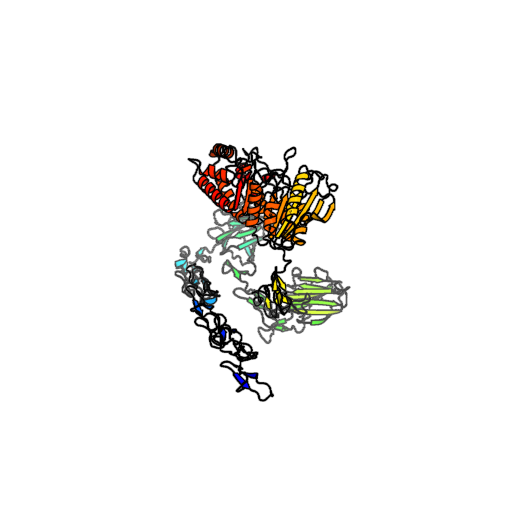8.06 156 CYS A N 1
ATOM 1070 C CA . CYS A 1 156 ? -2.773 -31.912 6.977 1.00 88.06 156 CYS A CA 1
ATOM 1071 C C . CYS A 1 156 ? -3.957 -32.878 7.136 1.00 88.06 156 CYS A C 1
ATOM 1073 O O . CYS A 1 156 ? -3.915 -34.018 6.662 1.00 88.06 156 CYS A O 1
ATOM 1075 N N . ALA A 1 157 ? -5.034 -32.416 7.766 1.00 88.44 157 ALA A N 1
ATOM 1076 C CA . ALA A 1 157 ? -6.282 -33.151 7.965 1.00 88.44 157 ALA A CA 1
ATOM 1077 C C . ALA A 1 157 ? -7.438 -32.512 7.171 1.00 88.44 157 ALA A C 1
ATOM 1079 O O . ALA A 1 157 ? -7.381 -31.320 6.892 1.00 88.44 157 ALA A O 1
ATOM 1080 N N . PRO A 1 158 ? -8.486 -33.267 6.783 1.00 89.88 158 PRO A N 1
ATOM 1081 C CA . PRO A 1 158 ? -9.624 -32.702 6.061 1.00 89.88 158 PRO A CA 1
ATOM 1082 C C . PRO A 1 158 ? -10.274 -31.539 6.817 1.00 89.88 158 PRO A C 1
ATOM 1084 O O . PRO A 1 158 ? -10.571 -31.668 8.008 1.00 89.88 158 PRO A O 1
ATOM 1087 N N . ASP A 1 159 ? -10.528 -30.445 6.107 1.00 88.00 159 ASP A N 1
ATOM 1088 C CA . ASP A 1 159 ? -11.327 -29.328 6.606 1.00 88.00 159 ASP A CA 1
ATOM 1089 C C . ASP A 1 159 ? -12.814 -29.707 6.691 1.00 88.00 159 ASP A C 1
ATOM 1091 O O . ASP A 1 159 ? -13.249 -30.776 6.242 1.00 88.00 159 ASP A O 1
ATOM 1095 N N . CYS A 1 160 ? -13.627 -28.830 7.268 1.00 85.75 160 CYS A N 1
ATOM 1096 C CA . CYS A 1 160 ? -15.057 -29.082 7.417 1.00 85.75 160 CYS A CA 1
ATOM 1097 C C . CYS A 1 160 ? -15.820 -29.286 6.098 1.00 85.75 160 CYS A C 1
ATOM 1099 O O . CYS A 1 160 ? -16.841 -29.983 6.083 1.00 85.75 160 CYS A O 1
ATOM 1101 N N . GLN A 1 161 ? -15.335 -28.736 4.984 1.00 84.50 161 GLN A N 1
ATOM 1102 C CA . GLN A 1 161 ? -15.964 -28.899 3.676 1.00 84.50 161 GLN A CA 1
ATOM 1103 C C . GLN A 1 161 ? -15.671 -30.287 3.091 1.00 84.50 161 GLN A C 1
ATOM 1105 O O . GLN A 1 161 ? -16.573 -30.935 2.548 1.00 84.50 161 GLN A O 1
ATOM 1110 N N . LEU A 1 162 ? -14.435 -30.768 3.226 1.00 86.81 162 LEU A N 1
ATOM 1111 C CA . LEU A 1 162 ? -14.013 -32.071 2.724 1.00 86.81 162 LEU A CA 1
ATOM 1112 C C . LEU A 1 162 ? -14.398 -33.223 3.657 1.00 86.81 162 LEU A C 1
ATOM 1114 O O . LEU A 1 162 ? -14.723 -34.311 3.182 1.00 86.81 162 LEU A O 1
ATOM 1118 N N . ALA A 1 163 ? -14.394 -33.005 4.973 1.00 83.31 163 ALA A N 1
ATOM 1119 C CA . ALA A 1 163 ? -14.767 -34.019 5.957 1.00 83.31 163 ALA A CA 1
ATOM 1120 C C . ALA A 1 163 ? -16.240 -34.443 5.835 1.00 83.31 163 ALA A C 1
ATOM 1122 O O . ALA A 1 163 ? -16.591 -35.550 6.251 1.00 83.31 163 ALA A O 1
ATOM 1123 N N . GLN A 1 164 ? -17.093 -33.577 5.266 1.00 84.12 164 GLN A N 1
ATOM 1124 C CA . GLN A 1 164 ? -18.525 -33.816 5.041 1.00 84.12 164 GLN A CA 1
ATOM 1125 C C . GLN A 1 164 ? -19.233 -34.400 6.274 1.00 84.12 164 GLN A C 1
ATOM 1127 O O . GLN A 1 164 ? -20.076 -35.298 6.172 1.00 84.12 164 GLN A O 1
ATOM 1132 N N . LEU A 1 165 ? -18.864 -33.916 7.463 1.00 82.62 165 LEU A N 1
ATOM 1133 C CA . LEU A 1 165 ? -19.446 -34.397 8.706 1.00 82.62 165 LEU A CA 1
ATOM 1134 C C . LEU A 1 165 ? -20.927 -34.033 8.751 1.00 82.62 165 LEU A C 1
ATOM 1136 O O . LEU A 1 165 ? -21.312 -32.872 8.640 1.00 82.62 165 LEU A O 1
ATOM 1140 N N . ASN A 1 166 ? -21.770 -35.044 8.938 1.00 84.44 166 ASN A N 1
ATOM 1141 C CA . ASN A 1 166 ? -23.190 -34.830 9.156 1.00 84.44 166 ASN A CA 1
ATOM 1142 C C . ASN A 1 166 ? -23.423 -34.494 10.632 1.00 84.44 166 ASN A C 1
ATOM 1144 O O . ASN A 1 166 ? -23.613 -35.393 11.452 1.00 84.44 166 ASN A O 1
ATOM 1148 N N . CYS A 1 167 ? -23.396 -33.202 10.949 1.00 82.44 167 CYS A N 1
ATOM 1149 C CA . CYS A 1 167 ? -23.640 -32.681 12.294 1.00 82.44 167 CYS A CA 1
ATOM 1150 C C . CYS A 1 167 ? -25.129 -32.517 12.635 1.00 82.44 167 CYS A C 1
ATOM 1152 O O . CYS A 1 167 ? -25.459 -31.969 13.684 1.00 82.44 167 CYS A O 1
ATOM 1154 N N . GLY A 1 168 ? -26.025 -33.023 11.779 1.00 78.50 168 GLY A N 1
ATOM 1155 C CA . GLY A 1 168 ? -27.467 -32.872 11.946 1.00 78.50 168 GLY A CA 1
ATOM 1156 C C . GLY A 1 168 ? -27.929 -31.421 11.782 1.00 78.50 168 GLY A C 1
ATOM 1157 O O . GLY A 1 168 ? -27.220 -30.582 11.239 1.00 78.50 168 GLY A O 1
ATOM 1158 N N . THR A 1 169 ? -29.148 -31.134 12.237 1.00 80.69 169 THR A N 1
ATOM 1159 C CA . THR A 1 169 ? -29.747 -29.785 12.264 1.00 80.69 169 THR A CA 1
ATOM 1160 C C . THR A 1 169 ? -29.399 -28.994 13.528 1.00 80.69 169 THR A C 1
ATOM 1162 O O . THR A 1 169 ? -29.854 -27.864 13.666 1.00 80.69 169 THR A O 1
ATOM 1165 N N . HIS A 1 170 ? -28.633 -29.592 14.448 1.00 84.00 170 HIS A N 1
ATOM 1166 C CA . HIS A 1 170 ? -28.384 -29.080 15.805 1.00 84.00 170 HIS A CA 1
ATOM 1167 C C . HIS A 1 170 ? -26.893 -29.056 16.158 1.00 84.00 170 HIS A C 1
ATOM 1169 O O . HIS A 1 170 ? -26.484 -29.288 17.299 1.00 84.00 170 HIS A O 1
ATOM 1175 N N . GLY A 1 171 ? -26.058 -28.872 15.145 1.00 82.69 171 GLY A N 1
ATOM 1176 C CA . GLY A 1 171 ? -24.625 -28.752 15.298 1.00 82.69 171 GLY A CA 1
ATOM 1177 C C . GLY A 1 171 ? -23.982 -28.307 14.000 1.00 82.69 171 GLY A C 1
ATOM 1178 O O . GLY A 1 171 ? -24.522 -28.499 12.911 1.00 82.69 171 GLY A O 1
ATOM 1179 N N . HIS A 1 172 ? -22.798 -27.731 14.122 1.00 88.62 172 HIS A N 1
ATOM 1180 C CA . HIS A 1 172 ? -21.980 -27.327 12.989 1.00 88.62 172 HIS A CA 1
ATOM 1181 C C . HIS A 1 172 ? -20.635 -28.039 13.047 1.00 88.62 172 HIS A C 1
ATOM 1183 O O . HIS A 1 172 ? -20.208 -28.531 14.093 1.00 88.62 172 HIS A O 1
ATOM 1189 N N . CYS A 1 173 ? -19.978 -28.134 11.899 1.00 88.38 173 CYS A N 1
ATOM 1190 C CA . CYS A 1 173 ? -18.622 -28.646 11.848 1.00 88.38 173 CYS A CA 1
ATOM 1191 C C . CYS A 1 173 ? -17.641 -27.558 12.310 1.00 88.38 173 CYS A C 1
ATOM 1193 O O . CYS A 1 173 ? -17.744 -26.417 11.866 1.00 88.38 173 CYS A O 1
ATOM 1195 N N . ASP A 1 174 ? -16.704 -27.937 13.176 1.00 88.31 174 ASP A N 1
ATOM 1196 C CA . ASP A 1 174 ? -15.569 -27.142 13.643 1.00 88.31 174 ASP A CA 1
ATOM 1197 C C . ASP A 1 174 ? -14.283 -27.955 13.465 1.00 88.31 174 ASP A C 1
ATOM 1199 O O . ASP A 1 174 ? -14.197 -29.111 13.887 1.00 88.31 174 ASP A O 1
ATOM 1203 N N . ASP A 1 175 ? -13.278 -27.351 12.850 1.00 85.88 175 ASP A N 1
ATOM 1204 C CA . ASP A 1 175 ? -11.965 -27.936 12.581 1.00 85.88 175 ASP A CA 1
ATOM 1205 C C . ASP A 1 175 ? -10.825 -27.127 13.227 1.00 85.88 175 ASP A C 1
ATOM 1207 O O . ASP A 1 175 ? -9.647 -27.413 13.012 1.00 85.88 175 ASP A O 1
ATOM 1211 N N . GLY A 1 176 ? -11.144 -26.173 14.112 1.00 83.94 176 GLY A N 1
ATOM 1212 C CA . GLY A 1 176 ? -10.158 -25.335 14.803 1.00 83.94 176 GLY A CA 1
ATOM 1213 C C . GLY A 1 176 ? -9.176 -26.102 15.699 1.00 83.94 176 GLY A C 1
ATOM 1214 O O . GLY A 1 176 ? -8.120 -25.580 16.042 1.00 83.94 176 GLY A O 1
ATOM 1215 N N . SER A 1 177 ? -9.482 -27.352 16.064 1.00 80.75 177 SER A N 1
ATOM 1216 C CA . SER A 1 177 ? -8.571 -28.245 16.796 1.00 80.75 177 SER A CA 1
ATOM 1217 C C . SER A 1 177 ? -7.693 -29.123 15.894 1.00 80.75 177 SER A C 1
ATOM 1219 O O . SER A 1 177 ? -7.290 -30.197 16.331 1.00 80.75 177 SER A O 1
ATOM 1221 N N . GLY A 1 178 ? -7.508 -28.755 14.625 1.00 81.12 178 GLY A N 1
ATOM 1222 C CA . GLY A 1 178 ? -6.746 -29.529 13.636 1.00 81.12 178 GLY A CA 1
ATOM 1223 C C . GLY A 1 178 ? -7.561 -30.621 12.945 1.00 81.12 178 GLY A C 1
ATOM 1224 O O . GLY A 1 178 ? -7.427 -30.833 11.748 1.00 81.12 178 GLY A O 1
ATOM 1225 N N . THR A 1 179 ? -8.485 -31.271 13.658 1.00 85.19 179 THR A N 1
ATOM 1226 C CA . THR A 1 179 ? -9.409 -32.276 13.098 1.00 85.19 179 THR A CA 1
ATOM 1227 C C . THR A 1 179 ? -10.852 -31.775 13.086 1.00 85.19 179 THR A C 1
ATOM 1229 O O . THR A 1 179 ? -11.373 -31.405 14.141 1.00 85.19 179 THR A O 1
ATOM 1232 N N . ALA A 1 180 ? -11.517 -31.857 11.929 1.00 86.81 180 ALA A N 1
ATOM 1233 C CA . ALA A 1 180 ? -12.948 -31.596 11.792 1.00 86.81 180 ALA A CA 1
ATOM 1234 C C . ALA A 1 180 ? -13.788 -32.485 12.730 1.00 86.81 180 ALA A C 1
ATOM 1236 O O . ALA A 1 180 ? -13.640 -33.712 12.764 1.00 86.81 180 ALA A O 1
ATOM 1237 N N . ARG A 1 181 ? -14.698 -31.869 13.487 1.00 88.06 181 ARG A N 1
ATOM 1238 C CA . ARG A 1 181 ? -15.653 -32.529 14.392 1.00 88.06 181 ARG A CA 1
ATOM 1239 C C . ARG A 1 181 ? -16.957 -31.741 14.471 1.00 88.06 181 ARG A C 1
ATOM 1241 O O . ARG A 1 181 ? -16.980 -30.544 14.227 1.00 88.06 181 ARG A O 1
ATOM 1248 N N . CYS A 1 182 ? -18.042 -32.394 14.874 1.00 89.56 182 CYS A N 1
ATOM 1249 C CA . CYS A 1 182 ? -19.293 -31.691 15.140 1.00 89.56 182 CYS A CA 1
ATOM 1250 C C . CYS A 1 182 ? -19.269 -31.033 16.521 1.00 89.56 182 CYS A C 1
ATOM 1252 O O . CYS A 1 182 ? -19.036 -31.704 17.531 1.00 89.56 182 CYS A O 1
ATOM 1254 N N . VAL A 1 183 ? -19.537 -29.733 16.554 1.00 87.50 183 VAL A N 1
ATOM 1255 C CA . VAL A 1 183 ? -19.841 -28.970 17.763 1.00 87.50 183 VAL A CA 1
ATOM 1256 C C . VAL A 1 183 ? -21.351 -28.813 17.826 1.00 87.50 183 VAL A C 1
ATOM 1258 O O . VAL A 1 183 ? -21.972 -28.263 16.919 1.00 87.50 183 VAL A O 1
ATOM 1261 N N . CYS A 1 184 ? -21.936 -29.358 18.886 1.00 88.75 184 CYS A N 1
ATOM 1262 C CA . CYS A 1 184 ? -23.380 -29.406 19.051 1.00 88.75 184 CYS A CA 1
ATOM 1263 C C . CYS A 1 184 ? -23.917 -28.140 19.698 1.00 88.75 184 CYS A C 1
ATOM 1265 O O . CYS A 1 184 ? -23.276 -27.556 20.578 1.00 88.75 184 CYS A O 1
ATOM 1267 N N . ASP A 1 185 ? -25.117 -27.759 19.281 1.00 87.31 185 ASP A N 1
ATOM 1268 C CA . ASP A 1 185 ? -25.868 -26.679 19.891 1.00 87.31 185 ASP A CA 1
ATOM 1269 C C . ASP A 1 185 ? -26.203 -27.022 21.346 1.00 87.31 185 ASP A C 1
ATOM 1271 O O . ASP A 1 185 ? -26.241 -28.185 21.764 1.00 87.31 185 ASP A O 1
ATOM 1275 N N . THR A 1 186 ? -26.446 -25.987 22.147 1.00 84.62 186 THR A N 1
ATOM 1276 C CA . THR A 1 186 ? -26.740 -26.156 23.574 1.00 84.62 186 THR A CA 1
ATOM 1277 C C . THR A 1 186 ? -27.955 -27.066 23.762 1.00 84.62 186 THR A C 1
ATOM 1279 O O . THR A 1 186 ? -29.026 -26.797 23.227 1.00 84.62 186 THR A O 1
ATOM 1282 N N . GLY A 1 187 ? -27.783 -28.135 24.541 1.00 84.19 187 GLY A N 1
ATOM 1283 C CA . GLY A 1 187 ? -28.816 -29.143 24.785 1.00 84.19 187 GLY A CA 1
ATOM 1284 C C . GLY A 1 187 ? -28.715 -30.396 23.918 1.00 84.19 187 GLY A C 1
ATOM 1285 O O . GLY A 1 187 ? -29.417 -31.370 24.193 1.00 84.19 187 GLY A O 1
ATOM 1286 N N . TYR A 1 188 ? -27.800 -30.419 22.948 1.00 88.81 188 TYR A N 1
ATOM 1287 C CA . TYR A 1 188 ? -27.537 -31.562 22.079 1.00 88.81 188 TYR A CA 1
ATOM 1288 C C . TYR A 1 188 ? -26.127 -32.113 22.306 1.00 88.81 188 TYR A C 1
ATOM 1290 O O . TYR A 1 188 ? -25.194 -31.410 22.686 1.00 88.81 188 TYR A O 1
ATOM 1298 N N . THR A 1 189 ? -25.965 -33.412 22.088 1.00 88.44 189 THR A N 1
ATOM 1299 C CA . THR A 1 189 ? -24.714 -34.139 22.289 1.00 88.44 189 THR A CA 1
ATOM 1300 C C . THR A 1 189 ? -24.575 -35.282 21.286 1.00 88.44 189 THR A C 1
ATOM 1302 O O . THR A 1 189 ? -25.496 -35.624 20.537 1.00 88.44 189 THR A O 1
ATOM 1305 N N . GLY A 1 190 ? -23.404 -35.913 21.297 1.00 84.12 190 GLY A N 1
ATOM 1306 C CA . GLY A 1 190 ? -23.048 -37.003 20.395 1.00 84.12 190 GLY A CA 1
ATOM 1307 C C . GLY A 1 190 ? -22.341 -36.529 19.126 1.00 84.12 190 GLY A C 1
ATOM 1308 O O . GLY A 1 190 ? -22.305 -35.350 18.801 1.00 84.12 190 GLY A O 1
ATOM 1309 N N . SER A 1 191 ? -21.758 -37.474 18.388 1.00 82.62 191 SER A N 1
ATOM 1310 C CA . SER A 1 191 ? -20.885 -37.194 17.236 1.00 82.62 191 SER A CA 1
ATOM 1311 C C . SER A 1 191 ? -21.584 -36.553 16.031 1.00 82.62 191 SER A C 1
ATOM 1313 O O . SER A 1 191 ? -20.908 -36.134 15.101 1.00 82.62 191 SER A O 1
ATOM 1315 N N . ASN A 1 192 ? -22.916 -36.524 16.026 1.00 86.50 192 ASN A N 1
ATOM 1316 C CA . ASN A 1 192 ? -23.767 -35.907 15.007 1.00 86.50 192 ASN A CA 1
ATOM 1317 C C . ASN A 1 192 ? -24.864 -35.025 15.628 1.00 86.50 192 ASN A C 1
ATOM 1319 O O . ASN A 1 192 ? -25.872 -34.768 14.977 1.00 86.50 192 ASN A O 1
ATOM 1323 N N . CYS A 1 193 ? -24.718 -34.668 16.908 1.00 88.00 193 CYS A N 1
ATOM 1324 C CA . CYS A 1 193 ? -25.634 -33.781 17.625 1.00 88.00 193 CYS A CA 1
ATOM 1325 C C . CYS A 1 193 ? -27.111 -34.212 17.607 1.00 88.00 193 CYS A C 1
ATOM 1327 O O . CYS A 1 193 ? -28.013 -33.388 17.694 1.00 88.00 193 CYS A O 1
ATOM 1329 N N . ALA A 1 194 ? -27.367 -35.520 17.508 1.00 84.19 194 ALA A N 1
ATOM 1330 C CA . ALA A 1 194 ? -28.715 -36.079 17.393 1.00 84.19 194 ALA A CA 1
ATOM 1331 C C . ALA A 1 194 ? -29.286 -36.611 18.719 1.00 84.19 194 ALA A C 1
ATOM 1333 O O . ALA A 1 194 ? -30.317 -37.277 18.725 1.00 84.19 194 ALA A O 1
ATOM 1334 N N . SER A 1 195 ? -28.584 -36.433 19.838 1.00 88.19 195 SER A N 1
ATOM 1335 C CA . SER A 1 195 ? -29.022 -36.900 21.159 1.00 88.19 195 SER A CA 1
ATOM 1336 C C . SER A 1 195 ? -29.115 -35.732 22.124 1.00 88.19 195 SER A C 1
ATOM 1338 O O . SER A 1 195 ? -28.332 -34.798 22.012 1.00 88.19 195 SER A O 1
ATOM 1340 N N . CYS A 1 196 ? -30.015 -35.802 23.101 1.00 88.06 196 CYS A N 1
ATOM 1341 C CA . CYS A 1 196 ? -30.099 -34.757 24.114 1.00 88.06 196 CYS A CA 1
ATOM 1342 C C . CYS A 1 196 ? -28.945 -34.858 25.107 1.00 88.06 196 CYS A C 1
ATOM 1344 O O . CYS A 1 196 ? -28.602 -35.946 25.582 1.00 88.06 196 CYS A O 1
ATOM 1346 N N . ASP A 1 197 ? -28.343 -33.710 25.399 1.00 90.19 197 ASP A N 1
ATOM 1347 C CA . ASP A 1 197 ? -27.298 -33.587 26.401 1.00 90.19 197 ASP A CA 1
ATOM 1348 C C . ASP A 1 197 ? -27.860 -33.807 27.812 1.00 90.19 197 ASP A C 1
ATOM 1350 O O . ASP A 1 197 ? -29.069 -33.775 28.060 1.00 90.19 197 ASP A O 1
ATOM 1354 N N . THR A 1 198 ? -26.974 -34.059 28.767 1.00 88.56 198 THR A N 1
ATOM 1355 C CA . THR A 1 198 ? -27.365 -34.356 30.146 1.00 88.56 198 THR A CA 1
ATOM 1356 C C . THR A 1 198 ? -28.185 -33.203 30.733 1.00 88.56 198 THR A C 1
ATOM 1358 O O . THR A 1 198 ? -27.705 -32.079 30.842 1.00 88.56 198 THR A O 1
ATOM 1361 N N . GLY A 1 199 ? -29.421 -33.492 31.152 1.00 83.12 199 GLY A N 1
ATOM 1362 C CA . GLY A 1 199 ? -30.360 -32.496 31.680 1.00 83.12 199 GLY A CA 1
ATOM 1363 C C . GLY A 1 199 ? -31.345 -31.937 30.645 1.00 83.12 199 GLY A C 1
ATOM 1364 O O . GLY A 1 199 ? -32.277 -31.235 31.035 1.00 83.12 199 GLY A O 1
ATOM 1365 N N . TYR A 1 200 ? -31.202 -32.287 29.369 1.00 89.38 200 TYR A N 1
ATOM 1366 C CA . TYR A 1 200 ? -32.148 -31.982 28.294 1.00 89.38 200 TYR A CA 1
ATOM 1367 C C . TYR A 1 200 ? -32.914 -33.249 27.888 1.00 89.38 200 TYR A C 1
ATOM 1369 O O . TYR A 1 200 ? -32.452 -34.369 28.120 1.00 89.38 200 TYR A O 1
ATOM 1377 N N . GLN A 1 201 ? -34.107 -33.088 27.319 1.00 86.94 201 GLN A N 1
ATOM 1378 C CA . GLN A 1 201 ? -35.005 -34.183 26.957 1.00 86.94 201 GLN A CA 1
ATOM 1379 C C . GLN A 1 201 ? -35.840 -33.864 25.710 1.00 86.94 201 GLN A C 1
ATOM 1381 O O . GLN A 1 201 ? -36.122 -32.704 25.429 1.00 86.94 201 GLN A O 1
ATOM 1386 N N . ASP A 1 202 ? -36.240 -34.924 25.010 1.00 86.56 202 ASP A N 1
ATOM 1387 C CA . ASP A 1 202 ? -37.171 -34.933 23.872 1.00 86.56 202 ASP A CA 1
ATOM 1388 C C . ASP A 1 202 ? -38.270 -35.975 24.164 1.00 86.56 202 ASP A C 1
ATOM 1390 O O . ASP A 1 202 ? -38.383 -37.029 23.535 1.00 86.56 202 ASP A O 1
ATOM 1394 N N . ASN A 1 203 ? -39.033 -35.765 25.239 1.00 86.00 203 ASN A N 1
ATOM 1395 C CA . ASN A 1 203 ? -40.052 -36.725 25.677 1.00 86.00 203 ASN A CA 1
ATOM 1396 C C . ASN A 1 203 ? -41.244 -36.793 24.709 1.00 86.00 203 ASN A C 1
ATOM 1398 O O . ASN A 1 203 ? -41.953 -37.806 24.678 1.00 86.00 203 ASN A O 1
ATOM 1402 N N . ASN A 1 204 ? -41.483 -35.742 23.921 1.00 83.56 204 ASN A N 1
ATOM 1403 C CA . ASN A 1 204 ? -42.536 -35.708 22.905 1.00 83.56 204 ASN A CA 1
ATOM 1404 C C . ASN A 1 204 ? -42.084 -36.263 21.542 1.00 83.56 204 ASN A C 1
ATOM 1406 O O . ASN A 1 204 ? -42.951 -36.507 20.702 1.00 83.56 204 ASN A O 1
ATOM 1410 N N . HIS A 1 205 ? -40.796 -36.586 21.380 1.00 81.62 205 HIS A N 1
ATOM 1411 C CA . HIS A 1 205 ? -40.202 -37.198 20.189 1.00 81.62 205 HIS A CA 1
ATOM 1412 C C . HIS A 1 205 ? -40.388 -36.351 18.925 1.00 81.62 205 HIS A C 1
ATOM 1414 O O . HIS A 1 205 ? -40.598 -36.898 17.836 1.00 81.62 205 HIS A O 1
ATOM 1420 N N . ASP A 1 206 ? -40.364 -35.026 19.067 1.00 82.38 206 ASP A N 1
ATOM 1421 C CA . ASP A 1 206 ? -40.421 -34.108 17.927 1.00 82.38 206 ASP A CA 1
ATOM 1422 C C . ASP A 1 206 ? -39.031 -33.783 17.357 1.00 82.38 206 ASP A C 1
ATOM 1424 O O . ASP A 1 206 ? -38.934 -33.160 16.300 1.00 82.38 206 ASP A O 1
ATOM 1428 N N . GLY A 1 207 ? -37.972 -34.287 18.003 1.00 77.06 207 GLY A N 1
ATOM 1429 C CA . GLY A 1 207 ? -36.580 -34.086 17.614 1.00 77.06 207 GLY A CA 1
ATOM 1430 C C . GLY A 1 207 ? -35.906 -32.904 18.309 1.00 77.06 207 GLY A C 1
ATOM 1431 O O . GLY A 1 207 ? -34.717 -32.690 18.080 1.00 77.06 207 GLY A O 1
ATOM 1432 N N . THR A 1 208 ? -36.618 -32.163 19.165 1.00 84.56 208 THR A N 1
ATOM 1433 C CA . THR A 1 208 ? -36.095 -30.982 19.861 1.00 84.56 208 THR A CA 1
ATOM 1434 C C . THR A 1 208 ? -35.683 -31.322 21.290 1.00 84.56 208 THR A C 1
ATOM 1436 O O . THR A 1 208 ? -36.506 -31.680 22.130 1.00 84.56 208 THR A O 1
ATOM 1439 N N . CYS A 1 209 ? -34.404 -31.144 21.614 1.00 86.94 209 CYS A N 1
ATOM 1440 C CA . CYS A 1 209 ? -33.903 -31.327 22.972 1.00 86.94 209 CYS A CA 1
ATOM 1441 C C . CYS A 1 209 ? -34.110 -30.062 23.808 1.00 86.94 209 CYS A C 1
ATOM 1443 O O . CYS A 1 209 ? -33.400 -29.069 23.648 1.00 86.94 209 CYS A O 1
ATOM 1445 N N . LEU A 1 210 ? -35.062 -30.107 24.739 1.00 86.75 210 LEU A N 1
ATOM 1446 C CA . LEU A 1 210 ? -35.392 -28.995 25.629 1.00 86.75 210 LEU A CA 1
ATOM 1447 C C . LEU A 1 210 ? -34.991 -29.292 27.081 1.00 86.75 210 LEU A C 1
ATOM 1449 O O . LEU A 1 210 ? -34.970 -30.455 27.488 1.00 86.75 210 LEU A O 1
ATOM 1453 N N . PRO A 1 211 ? -34.678 -28.267 27.896 1.00 87.50 211 PRO A N 1
ATOM 1454 C CA . PRO A 1 211 ? -34.332 -28.465 29.300 1.00 87.50 211 PRO A CA 1
ATOM 1455 C C . PRO A 1 211 ? -35.400 -29.268 30.058 1.00 87.50 211 PRO A C 1
ATOM 1457 O O . PRO A 1 211 ? -36.596 -28.986 29.971 1.00 87.50 211 PRO A O 1
ATOM 1460 N N . SER A 1 212 ? -34.962 -30.265 30.825 1.00 86.69 212 SER A N 1
ATOM 1461 C CA . SER A 1 212 ? -35.830 -31.016 31.738 1.00 86.69 212 SER A CA 1
ATOM 1462 C C . SER A 1 212 ? -36.199 -30.190 32.974 1.00 86.69 212 SER A C 1
ATOM 1464 O O . SER A 1 212 ? -35.503 -29.235 33.340 1.00 86.69 212 SER A O 1
ATOM 1466 N N . CYS A 1 213 ? -37.253 -30.606 33.680 1.00 83.25 213 CYS A N 1
ATOM 1467 C CA . CYS A 1 213 ? -37.619 -30.011 34.972 1.00 83.25 213 CYS A CA 1
ATOM 1468 C C . CYS A 1 213 ? -36.467 -30.051 35.995 1.00 83.25 213 CYS A C 1
ATOM 1470 O O . CYS A 1 213 ? -36.311 -29.119 36.787 1.00 83.25 213 CYS A O 1
ATOM 1472 N N . ASP A 1 214 ? -35.646 -31.105 35.960 1.00 81.94 214 ASP A N 1
ATOM 1473 C CA . ASP A 1 214 ? -34.518 -31.293 36.877 1.00 81.94 214 ASP A CA 1
ATOM 1474 C C . ASP A 1 214 ? -33.375 -30.311 36.596 1.00 81.94 214 ASP A C 1
ATOM 1476 O O . ASP A 1 214 ? -32.787 -29.766 37.532 1.00 81.94 214 ASP A O 1
ATOM 1480 N N . LEU A 1 215 ? -33.079 -30.050 35.318 1.00 84.25 215 LEU A N 1
ATOM 1481 C CA . LEU A 1 215 ? -32.053 -29.084 34.920 1.00 84.25 215 LEU A CA 1
ATOM 1482 C C . LEU A 1 215 ? -32.472 -27.648 35.249 1.00 84.25 215 LEU A C 1
ATOM 1484 O O . LEU A 1 215 ? -31.660 -26.864 35.737 1.00 84.25 215 LEU A O 1
ATOM 1488 N N . LEU A 1 216 ? -33.741 -27.316 35.006 1.00 81.25 216 LEU A N 1
ATOM 1489 C CA . LEU A 1 216 ? -34.291 -25.992 35.294 1.00 81.25 216 LEU A CA 1
ATOM 1490 C C . LEU A 1 216 ? -34.515 -25.749 36.794 1.00 81.25 216 LEU A C 1
ATOM 1492 O O . LEU A 1 216 ? -34.680 -24.605 37.216 1.00 81.25 216 LEU A O 1
ATOM 1496 N N . GLY A 1 217 ? -34.542 -26.808 37.609 1.00 78.62 217 GLY A N 1
ATOM 1497 C CA . GLY A 1 217 ? -34.769 -26.709 39.050 1.00 78.62 217 GLY A CA 1
ATOM 1498 C C . GLY A 1 217 ? -36.128 -26.098 39.404 1.00 78.62 217 GLY A C 1
ATOM 1499 O O . GLY A 1 217 ? -36.276 -25.490 40.467 1.00 78.62 217 GLY A O 1
ATOM 1500 N N . TRP A 1 218 ? -37.116 -26.212 38.513 1.00 83.38 218 TRP A N 1
ATOM 1501 C CA . TRP A 1 218 ? -38.421 -25.588 38.694 1.00 83.38 218 TRP A CA 1
ATOM 1502 C C . TRP A 1 218 ? -39.176 -26.235 39.849 1.00 83.38 218 TRP A C 1
ATOM 1504 O O . TRP A 1 218 ? -39.571 -27.399 39.813 1.00 83.38 218 TRP A O 1
ATOM 1514 N N . THR A 1 219 ? -39.416 -25.433 40.881 1.00 76.94 219 THR A N 1
ATOM 1515 C CA . THR A 1 219 ? -40.213 -25.823 42.051 1.00 76.94 219 THR A CA 1
ATOM 1516 C C . THR A 1 219 ? -41.667 -25.365 41.943 1.00 76.94 219 THR A C 1
ATOM 1518 O O . THR A 1 219 ? -42.441 -25.593 42.871 1.00 76.94 219 THR A O 1
ATOM 1521 N N . CYS A 1 220 ? -42.039 -24.688 40.845 1.00 78.06 220 CYS A N 1
ATOM 1522 C CA . CYS A 1 220 ? -43.356 -24.075 40.634 1.00 78.06 220 CYS A CA 1
ATOM 1523 C C . CYS A 1 220 ? -43.803 -23.216 41.826 1.00 78.06 220 CYS A C 1
ATOM 1525 O O . CYS A 1 220 ? -44.964 -23.232 42.234 1.00 78.06 220 CYS A O 1
ATOM 1527 N N . SER A 1 221 ? -42.834 -22.534 42.447 1.00 74.88 221 SER A N 1
ATOM 1528 C CA . SER A 1 221 ? -43.006 -21.724 43.659 1.00 74.88 221 SER A CA 1
ATOM 1529 C C . SER A 1 221 ? -43.669 -22.472 44.833 1.00 74.88 221 SER A C 1
ATOM 1531 O O . SER A 1 221 ? -44.261 -21.845 45.707 1.00 74.88 221 SER A O 1
ATOM 1533 N N . ASN A 1 222 ? -43.566 -23.807 44.876 1.00 77.75 222 ASN A N 1
ATOM 1534 C CA . ASN A 1 222 ? -44.286 -24.712 45.788 1.00 77.75 222 ASN A CA 1
ATOM 1535 C C . ASN A 1 222 ? -45.825 -24.685 45.669 1.00 77.75 222 ASN A C 1
ATOM 1537 O O . ASN A 1 222 ? -46.507 -25.193 46.559 1.00 77.75 222 ASN A O 1
ATOM 1541 N N . HIS A 1 223 ? -46.363 -24.118 44.589 1.00 75.19 223 HIS A N 1
ATOM 1542 C CA . HIS A 1 223 ? -47.796 -24.020 44.289 1.00 75.19 223 HIS A CA 1
ATOM 1543 C C . HIS A 1 223 ? -48.157 -24.789 43.012 1.00 75.19 223 HIS A C 1
ATOM 1545 O O . HIS A 1 223 ? -49.049 -24.396 42.263 1.00 75.19 223 HIS A O 1
ATOM 1551 N N . GLY A 1 224 ? -47.420 -25.860 42.728 1.00 80.50 224 GLY A N 1
ATOM 1552 C CA . GLY A 1 224 ? -47.617 -26.707 41.564 1.00 80.50 224 GLY A CA 1
ATOM 1553 C C . GLY A 1 224 ? -46.546 -27.784 41.450 1.00 80.50 224 GLY A C 1
ATOM 1554 O O . GLY A 1 224 ? -45.657 -27.898 42.297 1.00 80.50 224 GLY A O 1
ATOM 1555 N N . VAL A 1 225 ? -46.625 -28.576 40.384 1.00 84.19 225 VAL A N 1
ATOM 1556 C CA . VAL A 1 225 ? -45.637 -29.614 40.059 1.00 84.19 225 VAL A CA 1
ATOM 1557 C C . VAL A 1 225 ? -45.104 -29.376 38.651 1.00 84.19 225 VAL A C 1
ATOM 1559 O O . VAL A 1 225 ? -45.890 -29.219 37.716 1.00 84.19 225 VAL A O 1
ATOM 1562 N N . CYS A 1 226 ? -43.777 -29.362 38.499 1.00 85.44 226 CYS A N 1
ATOM 1563 C CA . CYS A 1 226 ? -43.150 -29.287 37.182 1.00 85.44 226 CYS A CA 1
ATOM 1564 C C . CYS A 1 226 ? -43.306 -30.628 36.464 1.00 85.44 226 CYS A C 1
ATOM 1566 O O . CYS A 1 226 ? -43.060 -31.688 37.046 1.00 85.44 226 CYS A O 1
ATOM 1568 N N . THR A 1 227 ? -43.710 -30.583 35.201 1.00 86.25 227 THR A N 1
ATOM 1569 C CA . THR A 1 227 ? -43.702 -31.734 34.301 1.00 86.25 227 THR A CA 1
ATOM 1570 C C . THR A 1 227 ? -43.165 -31.323 32.940 1.00 86.25 227 THR A C 1
ATOM 1572 O O . THR A 1 227 ? -43.477 -30.253 32.441 1.00 86.25 227 THR A O 1
ATOM 1575 N N . ASP A 1 228 ? -42.368 -32.187 32.332 1.00 83.69 228 ASP A N 1
ATOM 1576 C CA . ASP A 1 228 ? -41.787 -32.038 30.996 1.00 83.69 228 ASP A CA 1
ATOM 1577 C C . ASP A 1 228 ? -42.286 -33.137 30.040 1.00 83.69 228 ASP A C 1
ATOM 1579 O O . ASP A 1 228 ? -41.706 -33.405 28.990 1.00 83.69 228 ASP A O 1
ATOM 1583 N N . ALA A 1 229 ? -43.405 -33.785 30.384 1.00 81.81 229 ALA A N 1
ATOM 1584 C CA . ALA A 1 229 ? -43.961 -34.899 29.616 1.00 81.81 229 ALA A CA 1
ATOM 1585 C C . ALA A 1 229 ? -44.466 -34.492 28.219 1.00 81.81 229 ALA A C 1
ATOM 1587 O O . ALA A 1 229 ? -44.607 -35.346 27.347 1.00 81.81 229 ALA A O 1
ATOM 1588 N N . SER A 1 230 ? -44.757 -33.207 28.005 1.00 79.19 230 SER A N 1
ATOM 1589 C CA . SER A 1 230 ? -45.173 -32.648 26.713 1.00 79.19 230 SER A CA 1
ATOM 1590 C C . SER A 1 230 ? -44.007 -32.237 25.812 1.00 79.19 230 SER A C 1
ATOM 1592 O O . SER A 1 230 ? -44.262 -31.675 24.753 1.00 79.19 230 SER A O 1
ATOM 1594 N N . GLY A 1 231 ? -42.758 -32.486 26.217 1.00 75.75 231 GLY A N 1
ATOM 1595 C CA . GLY A 1 231 ? -41.555 -32.064 25.491 1.00 75.75 231 GLY A CA 1
ATOM 1596 C C . GLY A 1 231 ? -40.979 -30.736 25.974 1.00 75.75 231 GLY A C 1
ATOM 1597 O O . GLY A 1 231 ? -39.775 -30.549 25.915 1.00 75.75 231 GLY A O 1
ATOM 1598 N N . SER A 1 232 ? -41.783 -29.852 26.564 1.00 80.56 232 SER A N 1
ATOM 1599 C CA . SER A 1 232 ? -41.307 -28.647 27.261 1.00 80.56 232 SER A CA 1
ATOM 1600 C C . SER A 1 232 ? -41.668 -28.711 28.741 1.00 80.56 232 SER A C 1
ATOM 1602 O O . SER A 1 232 ? -42.772 -29.139 29.085 1.00 80.56 232 SER A O 1
ATOM 1604 N N . ALA A 1 233 ? -40.756 -28.271 29.612 1.00 81.75 233 ALA A N 1
ATOM 1605 C CA . ALA A 1 233 ? -41.031 -28.139 31.037 1.00 81.75 233 ALA A CA 1
ATOM 1606 C C . ALA A 1 233 ? -42.147 -27.107 31.272 1.00 81.75 233 ALA A C 1
ATOM 1608 O O . ALA A 1 233 ? -42.077 -25.978 30.790 1.00 81.75 233 ALA A O 1
ATOM 1609 N N . VAL A 1 234 ? -43.182 -27.499 32.014 1.00 81.38 234 VAL A N 1
ATOM 1610 C CA . VAL A 1 234 ? -44.334 -26.666 32.380 1.00 81.38 234 VAL A CA 1
ATOM 1611 C C . VAL A 1 234 ? -44.705 -26.877 33.846 1.00 81.38 234 VAL A C 1
ATOM 1613 O O . VAL A 1 234 ? -44.588 -27.977 34.387 1.00 81.38 234 VAL A O 1
ATOM 1616 N N . CYS A 1 235 ? -45.196 -25.824 34.498 1.00 80.06 235 CYS A N 1
ATOM 1617 C CA . CYS A 1 235 ? -45.736 -25.908 35.852 1.00 80.06 235 CYS A CA 1
ATOM 1618 C C . CYS A 1 235 ? -47.242 -26.179 35.827 1.00 80.06 235 CYS A C 1
ATOM 1620 O O . CYS A 1 235 ? -48.032 -25.355 35.368 1.00 80.06 235 CYS A O 1
ATOM 1622 N N . LEU A 1 236 ? -47.656 -27.326 36.368 1.00 79.56 236 LEU A N 1
ATOM 1623 C CA . LEU A 1 236 ? -49.060 -27.605 36.664 1.00 79.56 236 LEU A CA 1
ATOM 1624 C C . LEU A 1 236 ? -49.410 -26.969 38.008 1.00 79.56 236 LEU A C 1
ATOM 1626 O O . LEU A 1 236 ? -49.076 -27.519 39.058 1.00 79.56 236 LEU A O 1
ATOM 1630 N N . CYS A 1 237 ? -50.046 -25.802 37.960 1.00 74.31 237 CYS A N 1
ATOM 1631 C CA . CYS A 1 237 ? -50.336 -24.991 39.137 1.00 74.31 237 CYS A CA 1
ATOM 1632 C C . CYS A 1 237 ? -51.556 -25.469 39.936 1.00 74.31 237 CYS A C 1
ATOM 1634 O O . CYS A 1 237 ? -52.548 -25.951 39.382 1.00 74.31 237 CYS A O 1
ATOM 1636 N N . ASP A 1 238 ? -51.480 -25.298 41.253 1.00 67.00 238 ASP A N 1
ATOM 1637 C CA . ASP A 1 238 ? -52.567 -25.518 42.201 1.00 67.00 238 ASP A CA 1
ATOM 1638 C C . ASP A 1 238 ? -53.709 -24.506 41.980 1.00 67.00 238 ASP A C 1
ATOM 1640 O O . ASP A 1 238 ? -53.512 -23.396 41.484 1.00 67.00 238 ASP A O 1
ATOM 1644 N N . MET A 1 239 ? -54.938 -24.860 42.381 1.00 52.06 239 MET A N 1
ATOM 1645 C CA . MET A 1 239 ? -56.102 -23.973 42.223 1.00 52.06 239 MET A CA 1
ATOM 1646 C C . MET A 1 239 ? -55.887 -22.595 42.872 1.00 52.06 239 MET A C 1
ATOM 1648 O O . MET A 1 239 ? -55.568 -22.504 44.056 1.00 52.06 239 MET A O 1
ATOM 1652 N N . GLY A 1 240 ? -56.169 -21.534 42.110 1.00 53.69 240 GLY A N 1
ATOM 1653 C CA . GLY A 1 240 ? -55.945 -20.138 42.508 1.00 53.69 240 GLY A CA 1
ATOM 1654 C C . GLY A 1 240 ? -54.652 -19.542 41.952 1.00 53.69 240 GLY A C 1
ATOM 1655 O O . GLY A 1 240 ? -54.411 -18.354 42.159 1.00 53.69 240 GLY A O 1
ATOM 1656 N N . TYR A 1 241 ? -53.862 -20.344 41.232 1.00 64.19 241 TYR A N 1
ATOM 1657 C CA . TYR A 1 241 ? -52.640 -19.925 40.568 1.00 64.19 241 TYR A CA 1
ATOM 1658 C C . TYR A 1 241 ? -52.649 -20.339 39.091 1.00 64.19 241 TYR A C 1
ATOM 1660 O O . TYR A 1 241 ? -53.117 -21.424 38.745 1.00 64.19 241 TYR A O 1
ATOM 1668 N N . SER A 1 242 ? -52.121 -19.478 38.227 1.00 66.31 242 SER A N 1
ATOM 1669 C CA . SER A 1 242 ? -51.920 -19.734 36.802 1.00 66.31 242 SER A CA 1
ATOM 1670 C C . SER A 1 242 ? -50.423 -19.765 36.490 1.00 66.31 242 SER A C 1
ATOM 1672 O O . SER A 1 242 ? -49.670 -18.990 37.086 1.00 66.31 242 SER A O 1
ATOM 1674 N N . PRO A 1 243 ? -49.973 -20.643 35.579 1.00 67.69 243 PRO A N 1
ATOM 1675 C CA . PRO A 1 243 ? -48.581 -20.665 35.155 1.00 67.69 243 PRO A CA 1
ATOM 1676 C C . PRO A 1 243 ? -48.228 -19.360 34.435 1.00 67.69 243 PRO A C 1
ATOM 1678 O O . PRO A 1 243 ? -48.984 -18.900 33.583 1.00 67.69 243 PRO A O 1
ATOM 1681 N N . ASP A 1 244 ? -47.079 -18.782 34.775 1.00 67.81 244 ASP A N 1
ATOM 1682 C CA . ASP A 1 244 ? -46.553 -17.539 34.185 1.00 67.81 244 ASP A CA 1
ATOM 1683 C C . ASP A 1 244 ? -45.683 -17.771 32.936 1.00 67.81 244 ASP A C 1
ATOM 1685 O O . ASP A 1 244 ? -45.078 -16.841 32.410 1.00 67.81 244 ASP A O 1
ATOM 1689 N N . GLY A 1 245 ? -45.563 -19.026 32.491 1.00 65.44 245 GLY A N 1
ATOM 1690 C CA . GLY A 1 245 ? -44.674 -19.423 31.395 1.00 65.44 245 GLY A CA 1
ATOM 1691 C C . GLY A 1 245 ? -43.178 -19.416 31.745 1.00 65.44 245 GLY A C 1
ATOM 1692 O O . GLY A 1 245 ? -42.369 -19.790 30.905 1.00 65.44 245 GLY A O 1
ATOM 1693 N N . SER A 1 246 ? -42.803 -19.056 32.978 1.00 68.94 246 SER A N 1
ATOM 1694 C CA . SER A 1 246 ? -41.415 -18.854 33.433 1.00 68.94 246 SER A CA 1
ATOM 1695 C C . SER A 1 246 ? -41.051 -19.703 34.661 1.00 68.94 246 SER A C 1
ATOM 1697 O O . SER A 1 246 ? -40.106 -19.400 35.391 1.00 68.94 246 SER A O 1
ATOM 1699 N N . GLY A 1 247 ? -41.796 -20.784 34.903 1.00 68.31 247 GLY A N 1
ATOM 1700 C CA . GLY A 1 247 ? -41.526 -21.728 35.988 1.00 68.31 247 GLY A CA 1
ATOM 1701 C C . GLY A 1 247 ? -42.147 -21.368 37.337 1.00 68.31 247 GLY A C 1
ATOM 1702 O O . GLY A 1 247 ? -41.807 -22.002 38.342 1.00 68.31 247 GLY A O 1
ATOM 1703 N N . ASN A 1 248 ? -43.077 -20.406 37.378 1.00 71.88 248 ASN A N 1
ATOM 1704 C CA . ASN A 1 248 ? -43.836 -20.066 38.579 1.00 71.88 248 ASN A CA 1
ATOM 1705 C C . ASN A 1 248 ? -45.339 -20.242 38.376 1.00 71.88 248 ASN A C 1
ATOM 1707 O O . ASN A 1 248 ? -45.881 -20.245 37.272 1.00 71.88 248 ASN A O 1
ATOM 1711 N N . CYS A 1 249 ? -46.021 -20.366 39.505 1.00 67.06 249 CYS A N 1
ATOM 1712 C CA . CYS A 1 249 ? -47.467 -20.334 39.591 1.00 67.06 249 CYS A CA 1
ATOM 1713 C C . CYS A 1 249 ? -47.846 -19.017 40.272 1.00 67.06 249 CYS A C 1
ATOM 1715 O O . CYS A 1 249 ? -47.510 -18.825 41.442 1.00 67.06 249 CYS A O 1
ATOM 1717 N N . LEU A 1 250 ? -48.498 -18.101 39.545 1.00 59.38 250 LEU A N 1
ATOM 1718 C CA . LEU A 1 250 ? -48.878 -16.764 40.023 1.00 59.38 250 LEU A CA 1
ATOM 1719 C C . LEU A 1 250 ? -50.369 -16.690 40.385 1.00 59.38 250 LEU A C 1
ATOM 1721 O O . LEU A 1 250 ? -51.175 -17.316 39.701 1.00 59.38 250 LEU A O 1
ATOM 1725 N N . PRO A 1 251 ? -50.775 -15.933 41.421 1.00 59.62 251 PRO A N 1
ATOM 1726 C CA . PRO A 1 251 ? -52.176 -15.840 41.833 1.00 59.62 251 PRO A CA 1
ATOM 1727 C C . PRO A 1 251 ? -53.088 -15.290 40.723 1.00 59.62 251 PRO A C 1
ATOM 1729 O O . PRO A 1 251 ? -52.802 -14.249 40.138 1.00 59.62 251 PRO A O 1
ATOM 1732 N N . SER A 1 252 ? -54.231 -15.928 40.466 1.00 57.16 252 SER A N 1
ATOM 1733 C CA . SER A 1 252 ? -55.270 -15.390 39.572 1.00 57.16 252 SER A CA 1
ATOM 1734 C C . SER A 1 252 ? -56.009 -14.237 40.271 1.00 57.16 252 SER A C 1
ATOM 1736 O O . SER A 1 252 ? -56.885 -14.487 41.107 1.00 57.16 252 SER A O 1
ATOM 1738 N N . GLY A 1 253 ? -55.592 -12.994 40.003 1.00 60.44 253 GLY A N 1
ATOM 1739 C CA . GLY A 1 253 ? -55.876 -11.845 40.862 1.00 60.44 253 GLY A CA 1
ATOM 1740 C C . GLY A 1 253 ? -57.075 -10.950 40.512 1.00 60.44 253 GLY A C 1
ATOM 1741 O O . GLY A 1 253 ? -57.724 -11.105 39.482 1.00 60.44 253 GLY A O 1
ATOM 1742 N N . THR A 1 254 ? -57.392 -10.008 41.409 1.00 69.06 254 THR A N 1
ATOM 1743 C CA . THR A 1 254 ? -58.488 -9.018 41.283 1.00 69.06 254 THR A CA 1
ATOM 1744 C C . THR A 1 254 ? -58.046 -7.660 40.723 1.00 69.06 254 THR A C 1
ATOM 1746 O O . THR A 1 254 ? -58.894 -6.802 40.481 1.00 69.06 254 THR A O 1
ATOM 1749 N N . GLY A 1 255 ? -56.740 -7.452 40.548 1.00 73.81 255 GLY A N 1
ATOM 1750 C CA . GLY A 1 255 ? -56.112 -6.219 40.064 1.00 73.81 255 GLY A CA 1
ATOM 1751 C C . GLY A 1 255 ? -56.087 -5.078 41.070 1.00 73.81 255 GLY A C 1
ATOM 1752 O O . GLY A 1 255 ? -55.616 -4.003 40.736 1.00 73.81 255 GLY A O 1
ATOM 1753 N N . ARG A 1 256 ? -56.609 -5.285 42.282 1.00 80.00 256 ARG A N 1
ATOM 1754 C CA . ARG A 1 256 ? -56.729 -4.233 43.301 1.00 80.00 256 ARG A CA 1
ATOM 1755 C C . ARG A 1 256 ? -55.411 -3.914 43.991 1.00 80.00 256 ARG A C 1
ATOM 1757 O O . ARG A 1 256 ? -55.215 -2.792 44.424 1.00 80.00 256 ARG A O 1
ATOM 1764 N N . ASP A 1 257 ? -54.548 -4.914 44.118 1.00 82.94 257 ASP A N 1
ATOM 1765 C CA . ASP A 1 257 ? -53.282 -4.796 44.818 1.00 82.94 257 ASP A CA 1
ATOM 1766 C C . ASP A 1 257 ? -52.216 -5.727 44.229 1.00 82.94 257 ASP A C 1
ATOM 1768 O O . ASP A 1 257 ? -52.499 -6.617 43.422 1.00 82.94 257 ASP A O 1
ATOM 1772 N N . CYS A 1 258 ? -50.972 -5.533 44.659 1.00 83.00 258 CYS A N 1
ATOM 1773 C CA . CYS A 1 258 ? -49.831 -6.359 44.272 1.00 83.00 258 CYS A CA 1
ATOM 1774 C C . CYS A 1 258 ? -49.876 -7.795 44.808 1.00 83.00 258 CYS A C 1
ATOM 1776 O O . CYS A 1 258 ? -49.102 -8.637 44.355 1.00 83.00 258 CYS A O 1
ATOM 1778 N N . GLN A 1 259 ? -50.768 -8.110 45.752 1.00 79.69 259 GLN A N 1
ATOM 1779 C CA . GLN A 1 259 ? -50.982 -9.490 46.206 1.00 79.69 259 GLN A CA 1
ATOM 1780 C C . GLN A 1 259 ? -51.865 -10.262 45.219 1.00 79.69 259 GLN A C 1
ATOM 1782 O O . GLN A 1 259 ? -51.927 -11.493 45.255 1.00 79.69 259 GLN A O 1
ATOM 1787 N N . SER A 1 260 ? -52.559 -9.535 44.343 1.00 78.38 260 SER A N 1
ATOM 1788 C CA . SER A 1 260 ? -53.563 -10.055 43.436 1.00 78.38 260 SER A CA 1
ATOM 1789 C C . SER A 1 260 ? -53.587 -9.291 42.096 1.00 78.38 260 SER A C 1
ATOM 1791 O O . SER A 1 260 ? -54.673 -8.875 41.685 1.00 78.38 260 SER A O 1
ATOM 1793 N N . PRO A 1 261 ? -52.454 -9.094 41.388 1.00 85.25 261 PRO A N 1
ATOM 1794 C CA . PRO A 1 261 ? -52.433 -8.352 40.127 1.00 85.25 261 PRO A CA 1
ATOM 1795 C C . PRO A 1 261 ? -53.177 -9.106 39.013 1.00 85.25 261 PRO A C 1
ATOM 1797 O O . PRO A 1 261 ? -53.282 -10.336 39.028 1.00 85.25 261 PRO A O 1
ATOM 1800 N N . LEU A 1 262 ? -53.706 -8.367 38.037 1.00 84.50 262 LEU A N 1
ATOM 1801 C CA . LEU A 1 262 ? -54.325 -8.944 36.841 1.00 84.50 262 LEU A CA 1
ATOM 1802 C C . LEU A 1 262 ? -53.250 -9.343 35.823 1.00 84.50 262 LEU A C 1
ATOM 1804 O O . LEU A 1 262 ? -52.356 -8.548 35.557 1.00 84.50 262 LEU A O 1
ATOM 1808 N N . PRO A 1 263 ? -53.325 -10.521 35.190 1.00 81.50 263 PRO A N 1
ATOM 1809 C CA . PRO A 1 263 ? -52.436 -10.832 34.078 1.00 81.50 263 PRO A CA 1
ATOM 1810 C C . PRO A 1 263 ? -52.718 -9.893 32.895 1.00 81.50 263 PRO A C 1
ATOM 1812 O O . PRO A 1 263 ? -53.880 -9.641 32.564 1.00 81.50 263 PRO A O 1
ATOM 1815 N N . LEU A 1 264 ? -51.663 -9.387 32.259 1.00 83.50 264 LEU A N 1
ATOM 1816 C CA . LEU A 1 264 ? -51.741 -8.565 31.053 1.00 83.50 264 LEU A CA 1
ATOM 1817 C C . LEU A 1 264 ? -51.127 -9.311 29.869 1.00 83.50 264 LEU A C 1
ATOM 1819 O O . LEU A 1 264 ? -49.935 -9.599 29.861 1.00 83.50 264 LEU A O 1
ATOM 1823 N N . ASP A 1 265 ? -51.958 -9.603 28.870 1.00 81.12 265 ASP A N 1
ATOM 1824 C CA . ASP A 1 265 ? -51.525 -10.168 27.593 1.00 81.12 265 ASP A CA 1
ATOM 1825 C C . ASP A 1 265 ? -51.108 -9.034 26.651 1.00 81.12 265 ASP A C 1
ATOM 1827 O O . ASP A 1 265 ? -51.939 -8.224 26.228 1.00 81.12 265 ASP A O 1
ATOM 1831 N N . LEU A 1 266 ? -49.815 -8.970 26.329 1.00 81.06 266 LEU A N 1
ATOM 1832 C CA . LEU A 1 266 ? -49.266 -7.928 25.466 1.00 81.06 266 LEU A CA 1
ATOM 1833 C C . LEU A 1 266 ? -49.755 -8.033 24.012 1.00 81.06 266 LEU A C 1
ATOM 1835 O O . LEU A 1 266 ? -49.717 -7.033 23.300 1.00 81.06 266 LEU A O 1
ATOM 1839 N N . ALA A 1 267 ? -50.257 -9.190 23.567 1.00 71.81 267 ALA A N 1
ATOM 1840 C CA . ALA A 1 267 ? -50.764 -9.350 22.203 1.00 71.81 267 ALA A CA 1
ATOM 1841 C C . ALA A 1 267 ? -52.249 -9.015 22.048 1.00 71.81 267 ALA A C 1
ATOM 1843 O O . ALA A 1 267 ? -52.773 -9.042 20.935 1.00 71.81 267 ALA A O 1
ATOM 1844 N N . ALA A 1 268 ? -52.947 -8.699 23.141 1.00 72.31 268 ALA A N 1
ATOM 1845 C CA . ALA A 1 268 ? -54.362 -8.351 23.078 1.00 72.31 268 ALA A CA 1
ATOM 1846 C C . ALA A 1 268 ? -54.620 -7.106 22.205 1.00 72.31 268 ALA A C 1
ATOM 1848 O O . ALA A 1 268 ? -55.749 -6.890 21.759 1.00 72.31 268 ALA A O 1
ATOM 1849 N N . GLY A 1 269 ? -53.593 -6.272 21.984 1.00 76.06 269 GLY A N 1
ATOM 1850 C CA . GLY A 1 269 ? -53.638 -5.011 21.240 1.00 76.06 269 GLY A CA 1
ATOM 1851 C C . GLY A 1 269 ? -54.405 -3.916 21.982 1.00 76.06 269 GLY A C 1
ATOM 1852 O O . GLY A 1 269 ? -53.935 -2.791 22.109 1.00 76.06 269 GLY A O 1
ATOM 1853 N N . THR A 1 270 ? -55.568 -4.247 22.545 1.00 82.88 270 THR A N 1
ATOM 1854 C CA . THR A 1 270 ? -56.350 -3.377 23.424 1.00 82.88 270 THR A CA 1
ATOM 1855 C C . THR A 1 270 ? -56.969 -4.158 24.580 1.00 82.88 270 THR A C 1
ATOM 1857 O O . THR A 1 270 ? -57.533 -5.236 24.403 1.00 82.88 270 THR A O 1
ATOM 1860 N N . VAL A 1 271 ? -56.910 -3.579 25.777 1.00 86.44 271 VAL A N 1
ATOM 1861 C CA . VAL A 1 271 ? -57.518 -4.099 27.003 1.00 86.44 271 VAL A CA 1
ATOM 1862 C C . VAL A 1 271 ? -58.419 -3.025 27.592 1.00 86.44 271 VAL A C 1
ATOM 1864 O O . VAL A 1 271 ? -58.009 -1.883 27.778 1.00 86.44 271 VAL A O 1
ATOM 1867 N N . THR A 1 272 ? -59.660 -3.374 27.915 1.00 87.88 272 THR A N 1
ATOM 1868 C CA . THR A 1 272 ? -60.579 -2.460 28.605 1.00 87.88 272 THR A CA 1
ATOM 1869 C C . THR A 1 272 ? -60.615 -2.767 30.094 1.00 87.88 272 THR A C 1
ATOM 1871 O O . THR A 1 272 ? -60.810 -3.922 30.472 1.00 87.88 272 THR A O 1
ATOM 1874 N N . GLY A 1 273 ? -60.503 -1.743 30.935 1.00 88.44 273 GLY A N 1
ATOM 1875 C CA . GLY A 1 273 ? -60.559 -1.874 32.391 1.00 88.44 273 GLY A CA 1
ATOM 1876 C C . GLY A 1 273 ? -61.412 -0.789 33.038 1.00 88.44 273 GLY A C 1
ATOM 1877 O O . GLY A 1 273 ? -61.936 0.099 32.365 1.00 88.44 273 GLY A O 1
ATOM 1878 N N . ASN A 1 274 ? -61.588 -0.873 34.357 1.00 88.81 274 ASN A N 1
ATOM 1879 C CA . ASN A 1 274 ? -62.264 0.161 35.132 1.00 88.81 274 ASN A CA 1
ATOM 1880 C C . ASN A 1 274 ? -61.640 0.264 36.522 1.00 88.81 274 ASN A C 1
ATOM 1882 O O . ASN A 1 274 ? -61.704 -0.694 37.290 1.00 88.81 274 ASN A O 1
ATOM 1886 N N . THR A 1 275 ? -61.060 1.419 36.834 1.00 89.81 275 THR A N 1
ATOM 1887 C CA . THR A 1 275 ? -60.443 1.659 38.142 1.00 89.81 275 THR A CA 1
ATOM 1888 C C . THR A 1 275 ? -61.465 1.962 39.239 1.00 89.81 275 THR A C 1
ATOM 1890 O O . THR A 1 275 ? -61.132 1.945 40.415 1.00 89.81 275 THR A O 1
ATOM 1893 N N . THR A 1 276 ? -62.742 2.188 38.909 1.00 86.88 276 THR A N 1
ATOM 1894 C CA . THR A 1 276 ? -63.757 2.521 39.912 1.00 86.88 276 THR A CA 1
ATOM 1895 C C . THR A 1 276 ? -63.941 1.412 40.952 1.00 86.88 276 THR A C 1
ATOM 1897 O O . THR A 1 276 ? -64.404 0.307 40.653 1.00 86.88 276 THR A O 1
ATOM 1900 N N . GLY A 1 277 ? -63.677 1.748 42.213 1.00 79.06 277 GLY A N 1
ATOM 1901 C CA . GLY A 1 277 ? -63.847 0.879 43.369 1.00 79.06 277 GLY A CA 1
ATOM 1902 C C . GLY A 1 277 ? -62.762 -0.184 43.538 1.00 79.06 277 GLY A C 1
ATOM 1903 O O . GLY A 1 277 ? -63.029 -1.165 44.247 1.00 79.06 277 GLY A O 1
ATOM 1904 N N . SER A 1 278 ? -61.592 -0.040 42.900 1.00 80.19 278 SER A N 1
ATOM 1905 C CA . SER A 1 278 ? -60.463 -0.973 43.026 1.00 80.19 278 SER A CA 1
ATOM 1906 C C . SER A 1 278 ? -59.684 -0.799 44.336 1.00 80.19 278 SER A C 1
ATOM 1908 O O . SER A 1 278 ? -59.456 -1.800 45.012 1.00 80.19 278 SER A O 1
ATOM 1910 N N . GLY A 1 279 ? -59.421 0.430 44.776 1.00 79.19 279 GLY A N 1
ATOM 1911 C CA . GLY A 1 279 ? -58.568 0.733 45.938 1.00 79.19 279 GLY A CA 1
ATOM 1912 C C . GLY A 1 279 ? -57.616 1.878 45.598 1.00 79.19 279 GLY A C 1
ATOM 1913 O O . GLY A 1 279 ? -57.544 2.229 44.432 1.00 79.19 279 GLY A O 1
ATOM 1914 N N . SER A 1 280 ? -56.974 2.492 46.597 1.00 84.06 280 SER A N 1
ATOM 1915 C CA . SER A 1 280 ? -56.066 3.644 46.430 1.00 84.06 280 SER A CA 1
ATOM 1916 C C . SER A 1 280 ? -54.854 3.488 47.351 1.00 84.06 280 SER A C 1
ATOM 1918 O O . SER A 1 280 ? -54.707 4.169 48.374 1.00 84.06 280 SER A O 1
ATOM 1920 N N . ASP A 1 281 ? -54.046 2.484 47.045 1.00 85.38 281 ASP A N 1
ATOM 1921 C CA . ASP A 1 281 ? -53.033 1.886 47.909 1.00 85.38 281 ASP A CA 1
ATOM 1922 C C . ASP A 1 281 ? -51.597 2.218 47.456 1.00 85.38 281 ASP A C 1
ATOM 1924 O O . ASP A 1 281 ? -50.675 2.210 48.280 1.00 85.38 281 ASP A O 1
ATOM 1928 N N . TYR A 1 282 ? -51.399 2.601 46.190 1.00 86.88 282 TYR A N 1
ATOM 1929 C CA . TYR A 1 282 ? -50.092 2.910 45.602 1.00 86.88 282 TYR A CA 1
ATOM 1930 C C . TYR A 1 282 ? -49.920 4.391 45.231 1.00 86.88 282 TYR A C 1
ATOM 1932 O O . TYR A 1 282 ? -50.868 5.149 45.064 1.00 86.88 282 TYR A O 1
ATOM 1940 N N . THR A 1 283 ? -48.659 4.836 45.170 1.00 84.94 283 THR A N 1
ATOM 1941 C CA . THR A 1 283 ? -48.270 6.212 44.797 1.00 84.94 283 THR A CA 1
ATOM 1942 C C . THR A 1 283 ? -47.140 6.145 43.782 1.00 84.94 283 THR A C 1
ATOM 1944 O O . THR A 1 283 ? -46.264 5.298 43.957 1.00 84.94 283 THR A O 1
ATOM 1947 N N . CYS A 1 284 ? -47.093 7.025 42.786 1.00 86.69 284 CYS A N 1
ATOM 1948 C CA . CYS A 1 284 ? -46.049 7.067 41.751 1.00 86.69 284 CYS A CA 1
ATOM 1949 C C . CYS A 1 284 ? -45.212 8.358 41.815 1.00 86.69 284 CYS A C 1
ATOM 1951 O O . CYS A 1 284 ? -45.514 9.260 42.598 1.00 86.69 284 CYS A O 1
ATOM 1953 N N . THR A 1 285 ? -44.134 8.457 41.029 1.00 89.00 285 THR A N 1
ATOM 1954 C CA . THR A 1 285 ? -43.246 9.639 41.046 1.00 89.00 285 THR A CA 1
ATOM 1955 C C . THR A 1 285 ? -43.777 10.828 40.248 1.00 89.00 285 THR A C 1
ATOM 1957 O O . THR A 1 285 ? -43.425 11.969 40.557 1.00 89.00 285 THR A O 1
ATOM 1960 N N . CYS A 1 286 ? -44.645 10.590 39.262 1.00 85.81 286 CYS A N 1
ATOM 1961 C CA . CYS A 1 286 ? -45.238 11.639 38.435 1.00 85.81 286 CYS A CA 1
ATOM 1962 C C . CYS A 1 286 ? -46.490 12.287 39.058 1.00 85.81 286 CYS A C 1
ATOM 1964 O O . CYS A 1 286 ? -47.032 13.229 38.487 1.00 85.81 286 CYS A O 1
ATOM 1966 N N . GLN A 1 287 ? -46.908 11.887 40.272 1.00 77.88 287 GLN A N 1
ATOM 1967 C CA . GLN A 1 287 ? -48.039 12.510 40.969 1.00 77.88 287 GLN A CA 1
ATOM 1968 C C . GLN A 1 287 ? -47.901 12.548 42.508 1.00 77.88 287 GLN A C 1
ATOM 1970 O O . GLN A 1 287 ? -47.029 11.919 43.093 1.00 77.88 287 GLN A O 1
ATOM 1975 N N . SER A 1 288 ? -48.757 13.326 43.197 1.00 59.62 288 SER A N 1
ATOM 1976 C CA . SER A 1 288 ? -48.697 13.535 44.666 1.00 59.62 288 SER A CA 1
ATOM 1977 C C . SER A 1 288 ? -49.999 13.247 45.436 1.00 59.62 288 SER A C 1
ATOM 1979 O O . SER A 1 288 ? -50.069 13.511 46.641 1.00 59.62 288 SER A O 1
ATOM 1981 N N . ARG A 1 289 ? -51.047 12.741 44.769 1.00 64.00 289 ARG A N 1
ATOM 1982 C CA . ARG A 1 289 ? -52.329 12.327 45.377 1.00 64.00 289 ARG A CA 1
ATOM 1983 C C . ARG A 1 289 ? -52.879 11.099 44.652 1.00 64.00 289 ARG A C 1
ATOM 1985 O O . ARG A 1 289 ? -52.864 11.106 43.432 1.00 64.00 289 ARG A O 1
ATOM 1992 N N . ASN A 1 290 ? -53.413 10.132 45.390 1.00 65.31 290 ASN A N 1
ATOM 1993 C CA . ASN A 1 290 ? -53.738 8.812 44.847 1.00 65.31 290 ASN A CA 1
ATOM 1994 C C . ASN A 1 290 ? -55.185 8.745 44.339 1.00 65.31 290 ASN A C 1
ATOM 1996 O O . ASN A 1 290 ? -56.118 8.991 45.117 1.00 65.31 290 ASN A O 1
ATOM 2000 N N . GLY A 1 291 ? -55.351 8.417 43.056 1.00 79.56 291 GLY A N 1
ATOM 2001 C CA . GLY A 1 291 ? -56.613 7.950 42.490 1.00 79.56 291 GLY A CA 1
ATOM 2002 C C . GLY A 1 291 ? -56.846 6.481 42.824 1.00 79.56 291 GLY A C 1
ATOM 2003 O O . GLY A 1 291 ? -56.166 5.931 43.684 1.00 79.56 291 GLY A O 1
ATOM 2004 N N . GLU A 1 292 ? -57.867 5.874 42.217 1.00 87.69 292 GLU A N 1
ATOM 2005 C CA . GLU A 1 292 ? -58.030 4.422 42.309 1.00 87.69 292 GLU A CA 1
ATOM 2006 C C . GLU A 1 292 ? -57.231 3.738 41.187 1.00 87.69 292 GLU A C 1
ATOM 2008 O O . GLU A 1 292 ? -57.327 4.172 40.034 1.00 87.69 292 GLU A O 1
ATOM 2013 N N . GLU A 1 293 ? -56.499 2.663 41.496 1.00 89.94 293 GLU A N 1
ATOM 2014 C CA . GLU A 1 293 ? -55.615 1.975 40.545 1.00 89.94 293 GLU A CA 1
ATOM 2015 C C . GLU A 1 293 ? -56.009 0.527 40.231 1.00 89.94 293 GLU A C 1
ATOM 2017 O O . GLU A 1 293 ? -56.632 -0.175 41.032 1.00 89.94 293 GLU A O 1
ATOM 2022 N N . LEU A 1 294 ? -55.615 0.059 39.046 1.00 92.44 294 LEU A N 1
ATOM 2023 C CA . LEU A 1 294 ? -55.530 -1.361 38.719 1.00 92.44 294 LEU A CA 1
ATOM 2024 C C . LEU A 1 294 ? -54.084 -1.754 38.434 1.00 92.44 294 LEU A C 1
ATOM 2026 O O . LEU A 1 294 ? -53.400 -1.121 37.628 1.00 92.44 294 LEU A O 1
ATOM 2030 N N . VAL A 1 295 ? -53.662 -2.845 39.064 1.00 92.06 295 VAL A N 1
ATOM 2031 C CA . VAL A 1 295 ? -52.336 -3.435 38.919 1.00 92.06 295 VAL A CA 1
ATOM 2032 C C . VAL A 1 295 ? -52.399 -4.614 37.963 1.00 92.06 295 VAL A C 1
ATOM 2034 O O . VAL A 1 295 ? -53.159 -5.566 38.170 1.00 92.06 295 VAL A O 1
ATOM 2037 N N . TYR A 1 296 ? -51.552 -4.564 36.948 1.00 91.81 296 TYR A N 1
ATOM 2038 C CA . TYR A 1 296 ? -51.336 -5.628 35.987 1.00 91.81 296 TYR A CA 1
ATOM 2039 C C . TYR A 1 296 ? -49.949 -6.243 36.153 1.00 91.81 296 TYR A C 1
ATOM 2041 O O . TYR A 1 296 ? -49.016 -5.550 36.548 1.00 91.81 296 TYR A O 1
ATOM 2049 N N . VAL A 1 297 ? -49.798 -7.519 35.807 1.00 89.38 297 VAL A N 1
ATOM 2050 C CA . VAL A 1 297 ? -48.521 -8.237 35.766 1.00 89.38 297 VAL A CA 1
ATOM 2051 C C . VAL A 1 297 ? -48.329 -8.894 34.404 1.00 89.38 297 VAL A C 1
ATOM 2053 O O . VAL A 1 297 ? -49.260 -9.485 33.855 1.00 89.38 297 VAL A O 1
ATOM 2056 N N . PHE A 1 298 ? -47.120 -8.793 33.864 1.00 86.62 298 PHE A N 1
ATOM 2057 C CA . PHE A 1 298 ? -46.716 -9.477 32.639 1.00 86.62 298 PHE A CA 1
ATOM 2058 C C . PHE A 1 298 ? -45.223 -9.798 32.672 1.00 86.62 298 PHE A C 1
ATOM 2060 O O . PHE A 1 298 ? -44.455 -9.178 33.411 1.00 86.62 298 PHE A O 1
ATOM 2067 N N . SER A 1 299 ? -44.813 -10.755 31.848 1.00 82.31 299 SER A N 1
ATOM 2068 C CA . SER A 1 299 ? -43.419 -11.170 31.723 1.00 82.31 299 SER A CA 1
ATOM 2069 C C . SER A 1 299 ? -42.987 -11.090 30.267 1.00 82.31 299 SER A C 1
ATOM 2071 O O . SER A 1 299 ? -43.784 -11.310 29.357 1.00 82.31 299 SER A O 1
ATOM 2073 N N . VAL A 1 300 ? -41.718 -10.764 30.049 1.00 80.31 300 VAL A N 1
ATOM 2074 C CA . VAL A 1 300 ? -41.094 -10.749 28.723 1.00 80.31 300 VAL A CA 1
ATOM 2075 C C . VAL A 1 300 ? -39.921 -11.724 28.736 1.00 80.31 300 VAL A C 1
ATOM 2077 O O . VAL A 1 300 ? -39.118 -11.724 29.671 1.00 80.31 300 VAL A O 1
ATOM 2080 N N . ALA A 1 301 ? -39.847 -12.589 27.724 1.00 77.19 301 ALA A N 1
ATOM 2081 C CA . ALA A 1 301 ? -38.826 -13.639 27.638 1.00 77.19 301 ALA A CA 1
ATOM 2082 C C . ALA A 1 301 ? -37.529 -13.159 26.959 1.00 77.19 301 ALA A C 1
ATOM 2084 O O . ALA A 1 301 ? -36.463 -13.738 27.155 1.00 77.19 301 ALA A O 1
ATOM 2085 N N . GLN A 1 302 ? -37.616 -12.080 26.183 1.00 79.69 302 GLN A N 1
ATOM 2086 C CA . GLN A 1 302 ? -36.511 -11.462 25.455 1.00 79.69 302 GLN A CA 1
ATOM 2087 C C . GLN A 1 302 ? -36.629 -9.940 25.516 1.00 79.69 302 GLN A C 1
ATOM 2089 O O . GLN A 1 302 ? -37.671 -9.411 25.907 1.00 79.69 302 GLN A O 1
ATOM 2094 N N . THR A 1 303 ? -35.573 -9.233 25.117 1.00 83.88 303 THR A N 1
ATOM 2095 C CA . THR A 1 303 ? -35.622 -7.774 25.051 1.00 83.88 303 THR A CA 1
ATOM 2096 C C . THR A 1 303 ? -36.631 -7.322 23.994 1.00 83.88 303 THR A C 1
ATOM 2098 O O . THR A 1 303 ? -36.490 -7.683 22.827 1.00 83.88 303 THR A O 1
ATOM 2101 N N . ILE A 1 304 ? -37.624 -6.522 24.390 1.00 85.00 304 ILE A N 1
ATOM 2102 C CA . ILE A 1 304 ? -38.642 -5.951 23.490 1.00 85.00 304 ILE A CA 1
ATOM 2103 C C . ILE A 1 304 ? -38.792 -4.447 23.714 1.00 85.00 304 ILE A C 1
ATOM 2105 O O . ILE A 1 304 ? -38.462 -3.940 24.789 1.00 85.00 304 ILE A O 1
ATOM 2109 N N . THR A 1 305 ? -39.342 -3.742 22.726 1.00 89.19 305 THR A N 1
ATOM 2110 C CA . THR A 1 305 ? -39.829 -2.367 22.894 1.00 89.19 305 THR A CA 1
ATOM 2111 C C . THR A 1 305 ? -41.350 -2.382 22.868 1.00 89.19 305 THR A C 1
ATOM 2113 O O . THR A 1 305 ? -41.950 -2.912 21.936 1.00 89.19 305 THR A O 1
ATOM 2116 N N . ALA A 1 306 ? -41.968 -1.823 23.906 1.00 90.19 306 ALA A N 1
ATOM 2117 C CA . ALA A 1 306 ? -43.416 -1.768 24.040 1.00 90.19 306 ALA A CA 1
ATOM 2118 C C . ALA A 1 306 ? -43.890 -0.332 24.275 1.00 90.19 306 ALA A C 1
ATOM 2120 O O . ALA A 1 306 ? -43.272 0.432 25.027 1.00 90.19 306 ALA A O 1
ATOM 2121 N N . THR A 1 307 ? -45.017 0.013 23.662 1.00 93.25 307 THR A N 1
ATOM 2122 C CA . THR A 1 307 ? -45.741 1.261 23.888 1.00 93.25 307 THR A CA 1
ATOM 2123 C C . THR A 1 307 ? -47.073 0.963 24.556 1.00 93.25 307 THR A C 1
ATOM 2125 O O . THR A 1 307 ? -47.865 0.156 24.074 1.00 93.25 307 THR A O 1
ATOM 2128 N N . PHE A 1 308 ? -47.336 1.669 25.652 1.00 95.06 308 PHE A N 1
ATOM 2129 C CA . PHE A 1 308 ? -48.596 1.596 26.381 1.00 95.06 308 PHE A CA 1
ATOM 2130 C C . PHE A 1 308 ? -49.293 2.946 26.304 1.00 95.06 308 PHE A C 1
ATOM 2132 O O . PHE A 1 308 ? -48.670 3.977 26.559 1.00 95.06 308 PHE A O 1
ATOM 2139 N N . THR A 1 309 ? -50.576 2.937 25.950 1.00 94.19 309 THR A N 1
ATOM 2140 C CA . THR A 1 309 ? -51.379 4.156 25.797 1.00 94.19 309 THR A CA 1
ATOM 2141 C C . THR A 1 309 ? -52.743 3.970 26.440 1.00 94.19 309 THR A C 1
ATOM 2143 O O . THR A 1 309 ? -53.448 3.021 26.112 1.00 94.19 309 THR A O 1
ATOM 2146 N N . THR A 1 310 ? -53.159 4.878 27.317 1.00 94.25 310 THR A N 1
ATOM 2147 C CA . THR A 1 310 ? -54.497 4.860 27.918 1.00 94.25 310 THR A CA 1
ATOM 2148 C C . THR A 1 310 ? -55.407 5.925 27.319 1.00 94.25 310 THR A C 1
ATOM 2150 O O . THR A 1 310 ? -54.984 7.011 26.928 1.00 94.25 310 THR A O 1
ATOM 2153 N N . THR A 1 311 ? -56.700 5.614 27.255 1.00 90.31 311 THR A N 1
ATOM 2154 C CA . THR A 1 311 ? -57.771 6.560 26.914 1.00 90.31 311 THR A CA 1
ATOM 2155 C C . THR A 1 311 ? -59.006 6.298 27.773 1.00 90.31 311 THR A C 1
ATOM 2157 O O . THR A 1 311 ? -59.202 5.190 28.273 1.00 90.31 311 THR A O 1
ATOM 2160 N N . GLY A 1 312 ? -59.878 7.299 27.919 1.00 89.31 312 GLY A N 1
ATOM 2161 C CA . GLY A 1 312 ? -61.202 7.157 28.543 1.00 89.31 312 GLY A CA 1
ATOM 2162 C C . GLY A 1 312 ? -61.452 8.126 29.697 1.00 89.31 312 GLY A C 1
ATOM 2163 O O . GLY A 1 312 ? -62.538 8.700 29.780 1.00 89.31 312 GLY A O 1
ATOM 2164 N N . PHE A 1 313 ? -60.446 8.360 30.537 1.00 90.38 313 PHE A N 1
ATOM 2165 C CA . PHE A 1 313 ? -60.451 9.387 31.579 1.00 90.38 313 PHE A CA 1
ATOM 2166 C C . PHE A 1 313 ? -59.022 9.885 31.846 1.00 90.38 313 PHE A C 1
ATOM 2168 O O . PHE A 1 313 ? -58.096 9.457 31.166 1.00 90.38 313 PHE A O 1
ATOM 2175 N N . ASP A 1 314 ? -58.885 10.801 32.803 1.00 91.00 314 ASP A N 1
ATOM 2176 C CA . ASP A 1 314 ? -57.618 11.381 33.260 1.00 91.00 314 ASP A CA 1
ATOM 2177 C C . ASP A 1 314 ? -56.811 10.351 34.076 1.00 91.00 314 ASP A C 1
ATOM 2179 O O . ASP A 1 314 ? -57.073 10.145 35.272 1.00 91.00 314 ASP A O 1
ATOM 2183 N N . THR A 1 315 ? -55.932 9.619 33.388 1.00 92.62 315 THR A N 1
ATOM 2184 C CA . THR A 1 315 ? -55.163 8.491 33.937 1.00 92.62 315 THR A CA 1
ATOM 2185 C C . THR A 1 315 ? -53.762 8.910 34.367 1.00 92.62 315 THR A C 1
ATOM 2187 O O . THR A 1 315 ? -53.239 9.920 33.923 1.00 92.62 315 THR A O 1
ATOM 2190 N N . VAL A 1 316 ? -53.121 8.083 35.188 1.00 92.75 316 VAL A N 1
ATOM 2191 C CA . VAL A 1 316 ? -51.670 8.080 35.387 1.00 92.75 316 VAL A CA 1
ATOM 2192 C C . VAL A 1 316 ? -51.178 6.656 35.169 1.00 92.75 316 VAL A C 1
ATOM 2194 O O . VAL A 1 316 ? -51.681 5.719 35.788 1.00 92.75 316 VAL A O 1
ATOM 2197 N N . LEU A 1 317 ? -50.210 6.473 34.278 1.00 94.50 317 LEU A N 1
ATOM 2198 C CA . LEU A 1 317 ? -49.665 5.167 33.926 1.00 94.50 317 LEU A CA 1
ATOM 2199 C C . LEU A 1 317 ? -48.229 5.053 34.427 1.00 94.50 317 LEU A C 1
ATOM 2201 O O . LEU A 1 317 ? -47.392 5.897 34.111 1.00 94.50 317 LEU A O 1
ATOM 2205 N N . TYR A 1 318 ? -47.913 3.996 35.172 1.00 94.50 318 TYR A N 1
ATOM 2206 C CA . TYR A 1 318 ? -46.543 3.753 35.627 1.00 94.50 318 TYR A CA 1
ATOM 2207 C C . TYR A 1 318 ? -46.179 2.273 35.663 1.00 94.50 318 TYR A C 1
ATOM 2209 O O . TYR A 1 318 ? -47.035 1.400 35.792 1.00 94.50 318 TYR A O 1
ATOM 2217 N N . LEU A 1 319 ? -44.884 1.992 35.525 1.00 96.38 319 LEU A N 1
ATOM 2218 C CA . LEU A 1 319 ? -44.334 0.643 35.426 1.00 96.38 319 LEU A CA 1
ATOM 2219 C C . LEU A 1 319 ? -43.289 0.399 36.511 1.00 96.38 319 LEU A C 1
ATOM 2221 O O . LEU A 1 319 ? -42.428 1.250 36.745 1.00 96.38 319 LEU A O 1
ATOM 2225 N N . ARG A 1 320 ? -43.319 -0.785 37.124 1.00 95.00 320 ARG A N 1
ATOM 2226 C CA . ARG A 1 320 ? -42.352 -1.228 38.138 1.00 95.00 320 ARG A CA 1
ATOM 2227 C C . ARG A 1 320 ? -41.775 -2.595 37.822 1.00 95.00 320 ARG A C 1
ATOM 2229 O O . ARG A 1 320 ? -42.483 -3.459 37.310 1.00 95.00 320 ARG A O 1
ATOM 2236 N N . SER A 1 321 ? -40.518 -2.811 38.199 1.00 92.12 321 SER A N 1
ATOM 2237 C CA . SER A 1 321 ? -39.911 -4.150 38.211 1.00 92.12 321 SER A CA 1
ATOM 2238 C C . SER A 1 321 ? -40.200 -4.927 39.502 1.00 92.12 321 SER A C 1
ATOM 2240 O O . SER A 1 321 ? -40.171 -6.153 39.499 1.00 92.12 321 SER A O 1
ATOM 2242 N N . GLU A 1 322 ? -40.557 -4.244 40.594 1.00 89.88 322 GLU A N 1
ATOM 2243 C CA . GLU A 1 322 ? -41.028 -4.850 41.844 1.00 89.88 322 GLU A CA 1
ATOM 2244 C C . GLU A 1 322 ? -42.314 -4.153 42.316 1.00 89.88 322 GLU A C 1
ATOM 2246 O O . GLU A 1 322 ? -42.315 -2.966 42.637 1.00 89.88 322 GLU A O 1
ATOM 2251 N N . CYS A 1 323 ? -43.425 -4.888 42.382 1.00 87.50 323 CYS A N 1
ATOM 2252 C CA . CYS A 1 323 ? -44.763 -4.304 42.528 1.00 87.50 323 CYS A CA 1
ATOM 2253 C C . CYS A 1 323 ? -44.922 -3.331 43.724 1.00 87.50 323 CYS A C 1
ATOM 2255 O O . CYS A 1 323 ? -45.264 -2.159 43.538 1.00 87.50 323 CYS A O 1
ATOM 2257 N N . ASP A 1 324 ? -44.606 -3.781 44.947 1.00 87.56 324 ASP A N 1
ATOM 2258 C CA . ASP A 1 324 ? -44.783 -2.999 46.187 1.00 87.56 324 ASP A CA 1
ATOM 2259 C C . ASP A 1 324 ? -43.625 -2.017 46.481 1.00 87.56 324 ASP A C 1
ATOM 2261 O O . ASP A 1 324 ? -43.656 -1.288 47.478 1.00 87.56 324 ASP A O 1
ATOM 2265 N N . LEU A 1 325 ? -42.585 -1.974 45.639 1.00 89.56 325 LEU A N 1
ATOM 2266 C CA . LEU A 1 325 ? -41.398 -1.148 45.862 1.00 89.56 325 LEU A CA 1
ATOM 2267 C C . LEU A 1 325 ? -41.399 0.068 44.932 1.00 89.56 325 LEU A C 1
ATOM 2269 O O . LEU A 1 325 ? -40.979 -0.015 43.781 1.00 89.56 325 LEU A O 1
ATOM 2273 N N . GLN A 1 326 ? -41.786 1.237 45.450 1.00 88.94 326 GLN A N 1
ATOM 2274 C CA . GLN A 1 326 ? -41.825 2.481 44.664 1.00 88.94 326 GLN A CA 1
ATOM 2275 C C . GLN A 1 326 ? -40.473 2.854 44.031 1.00 88.94 326 GLN A C 1
ATOM 2277 O O . GLN A 1 326 ? -40.440 3.412 42.941 1.00 88.94 326 GLN A O 1
ATOM 2282 N N . THR A 1 327 ? -39.342 2.522 44.664 1.00 90.56 327 THR A N 1
ATOM 2283 C CA . THR A 1 327 ? -38.010 2.804 44.096 1.00 90.56 327 THR A CA 1
ATOM 2284 C C . THR A 1 327 ? -37.663 1.953 42.870 1.00 90.56 327 THR A C 1
ATOM 2286 O O . THR A 1 327 ? -36.623 2.192 42.267 1.00 90.56 327 THR A O 1
ATOM 2289 N N . SER A 1 328 ? -38.492 0.966 42.514 1.00 93.38 328 SER A N 1
ATOM 2290 C CA . SER A 1 328 ? -38.340 0.131 41.313 1.00 93.38 328 SER A CA 1
ATOM 2291 C C . SER A 1 328 ? -39.085 0.681 40.086 1.00 93.38 328 SER A C 1
ATOM 2293 O O . SER A 1 328 ? -39.177 0.012 39.059 1.00 93.38 328 SER A O 1
ATOM 2295 N N . GLU A 1 329 ? -39.657 1.883 40.195 1.00 95.12 329 GLU A N 1
ATOM 2296 C CA . GLU A 1 329 ? -40.388 2.536 39.112 1.00 95.12 329 GLU A CA 1
ATOM 2297 C C . GLU A 1 329 ? -39.466 2.880 37.937 1.00 95.12 329 GLU A C 1
ATOM 2299 O O . GLU A 1 329 ? -38.417 3.502 38.102 1.00 95.12 329 GLU A O 1
ATOM 2304 N N . MET A 1 330 ? -39.867 2.436 36.748 1.00 95.44 330 MET A N 1
ATOM 2305 C CA . MET A 1 330 ? -39.086 2.520 35.513 1.00 95.44 330 MET A CA 1
ATOM 2306 C C . MET A 1 330 ? -39.626 3.580 34.555 1.00 95.44 330 MET A C 1
ATOM 2308 O O . MET A 1 330 ? -38.862 4.188 33.810 1.00 95.44 330 MET A O 1
ATOM 2312 N N . ALA A 1 331 ? -40.941 3.787 34.567 1.00 94.12 331 ALA A N 1
ATOM 2313 C CA . ALA A 1 331 ? -41.637 4.773 33.753 1.00 94.12 331 ALA A CA 1
ATOM 2314 C C . ALA A 1 331 ? -42.872 5.276 34.501 1.00 94.12 331 ALA A C 1
ATOM 2316 O O . ALA A 1 331 ? -43.479 4.524 35.264 1.00 94.12 331 ALA A O 1
ATOM 2317 N N . CYS A 1 332 ? -43.229 6.535 34.269 1.00 93.81 332 CYS A N 1
ATOM 2318 C CA . CYS A 1 332 ? -44.409 7.189 34.821 1.00 93.81 332 CYS A CA 1
ATOM 2319 C C . CYS A 1 332 ? -44.830 8.307 33.862 1.00 93.81 332 CYS A C 1
ATOM 2321 O O . CYS A 1 332 ? -43.970 9.079 33.433 1.00 93.81 332 CYS A O 1
ATOM 2323 N N . ASP A 1 333 ? -46.114 8.389 33.532 1.00 93.88 333 ASP A N 1
ATOM 2324 C CA . ASP A 1 333 ? -46.691 9.435 32.685 1.00 93.88 333 ASP A CA 1
ATOM 2325 C C . ASP A 1 333 ? -48.142 9.731 33.093 1.00 93.88 333 ASP A C 1
ATOM 2327 O O . ASP A 1 333 ? -48.857 8.814 33.497 1.00 93.88 333 ASP A O 1
ATOM 2331 N N . ASP A 1 334 ? -48.581 10.988 32.982 1.00 89.88 334 ASP A N 1
ATOM 2332 C CA . ASP A 1 334 ? -49.965 11.412 33.235 1.00 89.88 334 ASP A CA 1
ATOM 2333 C C . ASP A 1 334 ? -50.702 11.858 31.954 1.00 89.88 334 ASP A C 1
ATOM 2335 O O . ASP A 1 334 ? -51.781 11.339 31.694 1.00 89.88 334 ASP A O 1
ATOM 2339 N N . ASP A 1 335 ? -50.117 12.695 31.089 1.00 89.69 335 ASP A N 1
ATOM 2340 C CA . ASP A 1 335 ? -50.883 13.391 30.029 1.00 89.69 335 ASP A CA 1
ATOM 2341 C C . ASP A 1 335 ? -50.336 13.279 28.584 1.00 89.69 335 ASP A C 1
ATOM 2343 O O . ASP A 1 335 ? -50.742 14.038 27.688 1.00 89.69 335 ASP A O 1
ATOM 2347 N N . SER A 1 336 ? -49.420 12.349 28.293 1.00 86.38 336 SER A N 1
ATOM 2348 C CA . SER A 1 336 ? -48.731 12.326 26.989 1.00 86.38 336 SER A CA 1
ATOM 2349 C C . SER A 1 336 ? -49.525 11.701 25.822 1.00 86.38 336 SER A C 1
ATOM 2351 O O . SER A 1 336 ? -49.058 11.756 24.681 1.00 86.38 336 SER A O 1
ATOM 2353 N N . ALA A 1 337 ? -50.727 11.141 26.034 1.00 78.06 337 ALA A N 1
ATOM 2354 C CA . ALA A 1 337 ? -51.554 10.517 24.980 1.00 78.06 337 ALA A CA 1
ATOM 2355 C C . ALA A 1 337 ? -52.622 11.439 24.353 1.00 78.06 337 ALA A C 1
ATOM 2357 O O . ALA A 1 337 ? -53.299 11.045 23.400 1.00 78.06 337 ALA A O 1
ATOM 2358 N N . GLY A 1 338 ? -52.789 12.665 24.865 1.00 70.94 338 GLY A N 1
ATOM 2359 C CA . GLY A 1 338 ? -53.872 13.575 24.471 1.00 70.94 338 GLY A CA 1
ATOM 2360 C C . GLY A 1 338 ? -55.224 13.229 25.119 1.00 70.94 338 GLY A C 1
ATOM 2361 O O . GLY A 1 338 ? -55.473 12.100 25.523 1.00 70.94 338 GLY A O 1
ATOM 2362 N N . ASN A 1 339 ? -56.120 14.221 25.249 1.00 78.06 339 ASN A N 1
ATOM 2363 C CA . ASN A 1 339 ? -57.387 14.104 26.003 1.00 78.06 339 ASN A CA 1
ATOM 2364 C C . ASN A 1 339 ? -57.226 13.594 27.455 1.00 78.06 339 ASN A C 1
ATOM 2366 O O . ASN A 1 339 ? -58.132 12.935 27.962 1.00 78.06 339 ASN A O 1
ATOM 2370 N N . LEU A 1 340 ? -56.112 13.944 28.112 1.00 84.38 340 LEU A N 1
ATOM 2371 C CA . LEU A 1 340 ? -55.744 13.535 29.478 1.00 84.38 340 LEU A CA 1
ATOM 2372 C C . LEU A 1 340 ? -55.409 12.036 29.649 1.00 84.38 340 LEU A C 1
ATOM 2374 O O . LEU A 1 340 ? -55.453 11.496 30.747 1.00 84.38 340 LEU A O 1
ATOM 2378 N N . GLY A 1 341 ? -55.149 11.320 28.552 1.00 87.88 341 GLY A N 1
ATOM 2379 C CA . GLY A 1 341 ? -54.624 9.957 28.615 1.00 87.88 341 GLY A CA 1
ATOM 2380 C C . GLY A 1 341 ? -53.102 9.943 28.764 1.00 87.88 341 GLY A C 1
ATOM 2381 O O . GLY A 1 341 ? -52.422 10.870 28.314 1.00 87.88 341 GLY A O 1
ATOM 2382 N N . SER A 1 342 ? -52.569 8.844 29.291 1.00 93.62 342 SER A N 1
ATOM 2383 C CA . SER A 1 342 ? -51.138 8.661 29.545 1.00 93.62 342 SER A CA 1
ATOM 2384 C C . SER A 1 342 ? -50.499 7.746 28.498 1.00 93.62 342 SER A C 1
ATOM 2386 O O . SER A 1 342 ? -51.125 6.801 28.006 1.00 93.62 342 SER A O 1
ATOM 2388 N N . ARG A 1 343 ? -49.240 8.006 28.142 1.00 94.12 343 ARG A N 1
ATOM 2389 C CA . ARG A 1 343 ? -48.470 7.195 27.191 1.00 94.12 343 ARG A CA 1
ATOM 2390 C C . ARG A 1 343 ? -46.988 7.173 27.529 1.00 94.12 343 ARG A C 1
ATOM 2392 O O . ARG A 1 343 ? -46.368 8.217 27.697 1.00 94.12 343 ARG A O 1
ATOM 2399 N N . PHE A 1 344 ? -46.384 5.990 27.458 1.00 94.44 344 PHE A N 1
ATOM 2400 C CA . PHE A 1 344 ? -44.929 5.868 27.370 1.00 94.44 344 PHE A CA 1
ATOM 2401 C C . PHE A 1 344 ? -44.502 4.698 26.481 1.00 94.44 344 PHE A C 1
ATOM 2403 O O . PHE A 1 344 ? -45.246 3.737 26.274 1.00 94.44 344 PHE A O 1
ATOM 2410 N N . THR A 1 345 ? -43.270 4.790 25.983 1.00 93.19 345 THR A N 1
ATOM 2411 C CA . THR A 1 345 ? -42.567 3.718 25.271 1.00 93.19 345 THR A CA 1
ATOM 2412 C C . THR A 1 345 ? -41.347 3.321 26.083 1.00 93.19 345 THR A C 1
ATOM 2414 O O . THR A 1 345 ? -40.603 4.193 26.537 1.00 93.19 345 THR A O 1
ATOM 2417 N N . ILE A 1 346 ? -41.132 2.022 26.271 1.00 93.69 346 ILE A N 1
ATOM 2418 C CA . ILE A 1 346 ? -40.017 1.512 27.066 1.00 93.69 346 ILE A CA 1
ATOM 2419 C C . ILE A 1 346 ? -39.445 0.225 26.474 1.00 93.69 346 ILE A C 1
ATOM 2421 O O . ILE A 1 346 ? -40.175 -0.621 25.957 1.00 93.69 346 ILE A O 1
ATOM 2425 N N . THR A 1 347 ? -38.125 0.081 26.575 1.00 91.44 347 THR A N 1
ATOM 2426 C CA . THR A 1 347 ? -37.418 -1.162 26.263 1.00 91.44 347 THR A CA 1
ATOM 2427 C C . THR A 1 347 ? -37.286 -1.998 27.531 1.00 91.44 347 THR A C 1
ATOM 2429 O O . THR A 1 347 ? -36.758 -1.528 28.541 1.00 91.44 347 THR A O 1
ATOM 2432 N N . LEU A 1 348 ? -37.771 -3.235 27.478 1.00 88.38 348 LEU A N 1
ATOM 2433 C CA . LEU A 1 348 ? -37.827 -4.156 28.608 1.00 88.38 348 LEU A CA 1
ATOM 2434 C C . LEU A 1 348 ? -36.897 -5.330 28.347 1.00 88.38 348 LEU A C 1
ATOM 2436 O O . LEU A 1 348 ? -37.042 -6.008 27.336 1.00 88.38 348 LEU A O 1
ATOM 2440 N N . SER A 1 349 ? -35.955 -5.560 29.258 1.00 88.69 349 SER A N 1
ATOM 2441 C CA . SER A 1 349 ? -35.126 -6.769 29.281 1.00 88.69 349 SER A CA 1
ATOM 2442 C C . SER A 1 349 ? -35.937 -7.971 29.790 1.00 88.69 349 SER A C 1
ATOM 2444 O O . SER A 1 349 ? -36.982 -7.766 30.404 1.00 88.69 349 SER A O 1
ATOM 2446 N N . PRO A 1 350 ? -35.462 -9.219 29.609 1.00 85.81 350 PRO A N 1
ATOM 2447 C CA . PRO A 1 350 ? -36.125 -10.396 30.166 1.00 85.81 350 PRO A CA 1
ATOM 2448 C C . PRO A 1 350 ? -36.429 -10.243 31.660 1.00 85.81 350 PRO A C 1
ATOM 2450 O O . PRO A 1 350 ? -35.531 -9.951 32.456 1.00 85.81 350 PRO A O 1
ATOM 2453 N N . GLY A 1 351 ? -37.689 -10.427 32.046 1.00 83.62 351 GLY A N 1
ATOM 2454 C CA . GLY A 1 351 ? -38.134 -10.165 33.411 1.00 83.62 351 GLY A CA 1
ATOM 2455 C C . GLY A 1 351 ? -39.650 -10.088 33.561 1.00 83.62 351 GLY A C 1
ATOM 2456 O O . GLY A 1 351 ? -40.396 -10.177 32.589 1.00 83.62 351 GLY A O 1
ATOM 2457 N N . THR A 1 352 ? -40.100 -9.935 34.807 1.00 86.44 352 THR A N 1
ATOM 2458 C CA . THR A 1 352 ? -41.513 -9.722 35.161 1.00 86.44 352 THR A CA 1
ATOM 2459 C C . THR A 1 352 ? -41.713 -8.279 35.599 1.00 86.44 352 THR A C 1
ATOM 2461 O O . THR A 1 352 ? -40.904 -7.746 36.358 1.00 86.44 352 THR A O 1
ATOM 2464 N N . TYR A 1 353 ? -42.792 -7.662 35.131 1.00 92.25 353 TYR A N 1
ATOM 2465 C CA . TYR A 1 353 ? -43.085 -6.249 35.322 1.00 92.25 353 TYR A CA 1
ATOM 2466 C C . TYR A 1 353 ? -44.532 -6.032 35.753 1.00 92.25 353 TYR A C 1
ATOM 2468 O O . TYR A 1 353 ? -45.420 -6.836 35.460 1.00 92.25 353 TYR A O 1
ATOM 2476 N N . TYR A 1 354 ? -44.759 -4.912 36.438 1.00 93.62 354 TYR A N 1
ATOM 2477 C CA . TYR A 1 354 ? -46.052 -4.530 36.985 1.00 93.62 354 TYR A CA 1
ATOM 2478 C C . TYR A 1 354 ? -46.476 -3.175 36.434 1.00 93.62 354 TYR A C 1
ATOM 2480 O O . TYR A 1 354 ? -45.822 -2.165 36.708 1.00 93.62 354 TYR A O 1
ATOM 2488 N N . LEU A 1 355 ? -47.550 -3.161 35.645 1.00 95.12 355 LEU A N 1
ATOM 2489 C CA . LEU A 1 355 ? -48.114 -1.955 35.044 1.00 95.12 355 LEU A CA 1
ATOM 2490 C C . LEU A 1 355 ? -49.305 -1.483 35.872 1.00 95.12 355 LEU A C 1
ATOM 2492 O O . LEU A 1 355 ? -50.238 -2.242 36.122 1.00 95.12 355 LEU A O 1
ATOM 2496 N N . PHE A 1 356 ? -49.288 -0.219 36.257 1.00 94.31 356 PHE A N 1
ATOM 2497 C CA . PHE A 1 356 ? -50.336 0.408 37.040 1.00 94.31 356 PHE A CA 1
ATOM 2498 C C . PHE A 1 356 ? -51.090 1.382 36.154 1.00 94.31 356 PHE A C 1
ATOM 2500 O O . PHE A 1 356 ? -50.490 2.308 35.609 1.00 94.31 356 PHE A O 1
ATOM 2507 N N . VAL A 1 357 ? -52.400 1.172 36.034 1.00 94.06 357 VAL A N 1
ATOM 2508 C CA . VAL A 1 357 ? -53.327 2.162 35.483 1.00 94.06 357 VAL A CA 1
ATOM 2509 C C . VAL A 1 357 ? -54.029 2.816 36.662 1.00 94.06 357 VAL A C 1
ATOM 2511 O O . VAL A 1 357 ? -54.895 2.204 37.285 1.00 94.06 357 VAL A O 1
ATOM 2514 N N . ASP A 1 358 ? -53.630 4.038 36.977 1.00 91.81 358 ASP A N 1
ATOM 2515 C CA . ASP A 1 358 ? -54.130 4.842 38.091 1.00 91.81 358 ASP A CA 1
ATOM 2516 C C . ASP A 1 358 ? -54.929 6.037 37.550 1.00 91.81 358 ASP A C 1
ATOM 2518 O O . ASP A 1 358 ? -54.945 6.310 36.345 1.00 91.81 358 ASP A O 1
ATOM 2522 N N . GLY A 1 359 ? -55.647 6.731 38.422 1.00 89.88 359 GLY A N 1
ATOM 2523 C CA . GLY A 1 359 ? -56.359 7.952 38.098 1.00 89.88 359 GLY A CA 1
ATOM 2524 C C . GLY A 1 359 ? -55.688 9.194 38.657 1.00 89.88 359 GLY A C 1
ATOM 2525 O O . GLY A 1 359 ? -55.242 9.231 39.803 1.00 89.88 359 GLY A O 1
ATOM 2526 N N . TYR A 1 360 ? -55.698 10.278 37.884 1.00 87.38 360 TYR A N 1
ATOM 2527 C CA . TYR A 1 360 ? -55.149 11.530 38.377 1.00 87.38 360 TYR A CA 1
ATOM 2528 C C . TYR A 1 360 ? -56.003 12.094 39.528 1.00 87.38 360 TYR A C 1
ATOM 2530 O O . TYR A 1 360 ? -57.194 12.403 39.421 1.00 87.38 360 TYR A O 1
ATOM 2538 N N . SER A 1 361 ? -55.356 12.279 40.670 1.00 84.88 361 SER A N 1
ATOM 2539 C CA . SER A 1 361 ? -55.868 12.875 41.910 1.00 84.88 361 SER A CA 1
ATOM 2540 C C . SER A 1 361 ? -56.967 12.087 42.618 1.00 84.88 361 SER A C 1
ATOM 2542 O O . SER A 1 361 ? -56.685 11.495 43.646 1.00 84.88 361 SER A O 1
ATOM 2544 N N . THR A 1 362 ? -58.221 12.192 42.187 1.00 82.81 362 THR A N 1
ATOM 2545 C CA . THR A 1 362 ? -59.349 11.402 42.723 1.00 82.81 362 THR A CA 1
ATOM 2546 C C . THR A 1 362 ? -60.226 10.874 41.593 1.00 82.81 362 THR A C 1
ATOM 2548 O O . THR A 1 362 ? -61.368 10.481 41.832 1.00 82.81 362 THR A O 1
ATOM 2551 N N . ASN A 1 363 ? -59.748 10.974 40.352 1.00 88.25 363 ASN A N 1
ATOM 2552 C CA . ASN A 1 363 ? -60.460 10.472 39.195 1.00 88.25 363 ASN A CA 1
ATOM 2553 C C . ASN A 1 363 ? -60.377 8.944 39.189 1.00 88.25 363 ASN A C 1
ATOM 2555 O O . ASN A 1 363 ? -59.367 8.362 39.568 1.00 88.25 363 ASN A O 1
ATOM 2559 N N . SER A 1 364 ? -61.456 8.297 38.771 1.00 90.31 364 SER A N 1
ATOM 2560 C CA . SER A 1 364 ? -61.475 6.874 38.453 1.00 90.31 364 SER A CA 1
ATOM 2561 C C . SER A 1 364 ? -62.539 6.625 37.395 1.00 90.31 364 SER A C 1
ATOM 2563 O O . SER A 1 364 ? -63.478 7.419 37.240 1.00 90.31 364 SER A O 1
ATOM 2565 N N . GLY A 1 365 ? -62.396 5.552 36.626 1.00 89.38 365 GLY A N 1
ATOM 2566 C CA . GLY A 1 365 ? -63.338 5.269 35.556 1.00 89.38 365 GLY A CA 1
ATOM 2567 C C . GLY A 1 365 ? -62.907 4.156 34.620 1.00 89.38 365 GLY A C 1
ATOM 2568 O O . GLY A 1 365 ? -61.885 3.496 34.805 1.00 89.38 365 GLY A O 1
ATOM 2569 N N . ALA A 1 366 ? -63.737 3.943 33.599 1.00 90.88 366 ALA A N 1
ATOM 2570 C CA . ALA A 1 366 ? -63.442 2.997 32.539 1.00 90.88 366 ALA A CA 1
ATOM 2571 C C . ALA A 1 366 ? -62.351 3.548 31.614 1.00 90.88 366 ALA A C 1
ATOM 2573 O O . ALA A 1 366 ? -62.415 4.707 31.201 1.00 90.88 366 ALA A O 1
ATOM 2574 N N . PHE A 1 367 ? -61.399 2.696 31.251 1.00 92.25 367 PHE A N 1
ATOM 2575 C CA . PHE A 1 367 ? -60.319 3.019 30.329 1.00 92.25 367 PHE A CA 1
ATOM 2576 C C . PHE A 1 367 ? -60.163 1.949 29.253 1.00 92.25 367 PHE A C 1
ATOM 2578 O O . PHE A 1 367 ? -60.572 0.798 29.423 1.00 92.25 367 PHE A O 1
ATOM 2585 N N . THR A 1 368 ? -59.526 2.343 28.155 1.00 92.44 368 THR A N 1
ATOM 2586 C CA . THR A 1 368 ? -58.937 1.431 27.173 1.00 92.44 368 THR A CA 1
ATOM 2587 C C . THR A 1 368 ? -57.429 1.622 27.196 1.00 92.44 368 THR A C 1
ATOM 2589 O O . THR A 1 368 ? -56.955 2.741 27.011 1.00 92.44 368 THR A O 1
ATOM 2592 N N . LEU A 1 369 ? -56.701 0.541 27.454 1.00 92.94 369 LEU A N 1
ATOM 2593 C CA . LEU A 1 369 ? -55.254 0.434 27.355 1.00 92.94 369 LEU A CA 1
ATOM 2594 C C . LEU A 1 369 ? -54.917 -0.187 25.998 1.00 92.94 369 LEU A C 1
ATOM 2596 O O . LEU A 1 369 ? -55.246 -1.345 25.762 1.00 92.94 369 LEU A O 1
ATOM 2600 N N . THR A 1 370 ? -54.274 0.570 25.121 1.00 91.12 370 THR A N 1
ATOM 2601 C CA . THR A 1 370 ? -53.701 0.082 23.865 1.00 91.12 370 THR A CA 1
ATOM 2602 C C . THR A 1 370 ? -52.247 -0.311 24.095 1.00 91.12 370 THR A C 1
ATOM 2604 O O . THR A 1 370 ? -51.505 0.418 24.759 1.00 91.12 370 THR A O 1
ATOM 2607 N N . ILE A 1 371 ? -51.862 -1.461 23.551 1.00 91.25 371 ILE A N 1
ATOM 2608 C CA . ILE A 1 371 ? -50.537 -2.062 23.682 1.00 91.25 371 ILE A CA 1
ATOM 2609 C C . ILE A 1 371 ? -49.996 -2.280 22.274 1.00 91.25 371 ILE A C 1
ATOM 2611 O O . ILE A 1 371 ? -50.628 -2.954 21.462 1.00 91.25 371 ILE A O 1
ATOM 2615 N N . GLU A 1 372 ? -48.830 -1.714 21.997 1.00 87.94 372 GLU A N 1
ATOM 2616 C CA . GLU A 1 372 ? -48.103 -1.908 20.743 1.00 87.94 372 GLU A CA 1
ATOM 2617 C C . GLU A 1 372 ? -46.743 -2.521 21.082 1.00 87.94 372 GLU A C 1
ATOM 2619 O O . GLU A 1 372 ? -46.029 -2.012 21.951 1.00 87.94 372 GLU A O 1
ATOM 2624 N N . VAL A 1 373 ? -46.405 -3.640 20.438 1.00 84.75 373 VAL A N 1
ATOM 2625 C CA . VAL A 1 373 ? -45.121 -4.329 20.614 1.00 84.75 373 VAL A CA 1
ATOM 2626 C C . VAL A 1 373 ? -44.375 -4.281 19.291 1.00 84.75 373 VAL A C 1
ATOM 2628 O O . VAL A 1 373 ? -44.835 -4.854 18.304 1.00 84.75 373 VAL A O 1
ATOM 2631 N N . ASP A 1 374 ? -43.221 -3.621 19.288 1.00 83.06 374 ASP A N 1
ATOM 2632 C CA . ASP A 1 374 ? -42.362 -3.536 18.111 1.00 83.06 374 ASP A CA 1
ATOM 2633 C C . ASP A 1 374 ? -41.367 -4.700 18.112 1.00 83.06 374 ASP A C 1
ATOM 2635 O O . ASP A 1 374 ? -40.487 -4.799 18.977 1.00 83.06 374 ASP A O 1
ATOM 2639 N N . CYS A 1 375 ? -41.513 -5.578 17.120 1.00 74.50 375 CYS A N 1
ATOM 2640 C CA . CYS A 1 375 ? -40.601 -6.684 16.855 1.00 74.50 375 CYS A CA 1
ATOM 2641 C C . CYS A 1 375 ? -39.566 -6.317 15.773 1.00 74.50 375 CYS A C 1
ATOM 2643 O O . CYS A 1 375 ? -39.836 -5.468 14.919 1.00 74.50 375 CYS A O 1
ATOM 2645 N N . PRO A 1 376 ? -38.370 -6.938 15.782 1.00 72.62 376 PRO A N 1
ATOM 2646 C CA . PRO A 1 376 ? -37.404 -6.807 14.692 1.00 72.62 376 PRO A CA 1
ATOM 2647 C C . PRO A 1 376 ? -38.010 -7.184 13.328 1.00 72.62 376 PRO A C 1
ATOM 2649 O O . PRO A 1 376 ? -38.900 -8.031 13.251 1.00 72.62 376 PRO A O 1
ATOM 2652 N N . ALA A 1 377 ? -37.511 -6.581 12.244 1.00 68.69 377 ALA A N 1
ATOM 2653 C CA . ALA A 1 377 ? -37.979 -6.870 10.886 1.00 68.69 377 ALA A CA 1
ATOM 2654 C C . ALA A 1 377 ? -37.923 -8.380 10.566 1.00 68.69 377 ALA A C 1
ATOM 2656 O O . ALA A 1 377 ? -36.942 -9.039 10.906 1.00 68.69 377 ALA A O 1
ATOM 2657 N N . GLY A 1 378 ? -38.973 -8.904 9.919 1.00 68.62 378 GLY A N 1
ATOM 2658 C CA . GLY A 1 378 ? -39.128 -10.334 9.603 1.00 68.62 378 GLY A CA 1
ATOM 2659 C C . GLY A 1 378 ? -39.747 -11.181 10.724 1.00 68.62 378 GLY A C 1
ATOM 2660 O O . GLY A 1 378 ? -39.892 -12.390 10.570 1.00 68.62 378 GLY A O 1
ATOM 2661 N N . THR A 1 379 ? -40.128 -10.569 11.852 1.00 77.44 379 THR A N 1
ATOM 2662 C CA . THR A 1 379 ? -40.732 -11.283 12.986 1.00 77.44 379 THR A CA 1
ATOM 2663 C C . THR A 1 379 ? -42.055 -10.655 13.423 1.00 77.44 379 THR A C 1
ATOM 2665 O O . THR A 1 379 ? -42.254 -9.443 13.334 1.00 77.44 379 THR A O 1
ATOM 2668 N N . VAL A 1 380 ? -42.960 -11.488 13.932 1.00 77.56 380 VAL A N 1
ATOM 2669 C CA . VAL A 1 380 ? -44.258 -11.114 14.504 1.00 77.56 380 VAL A CA 1
ATOM 2670 C C . VAL A 1 380 ? -44.306 -11.497 15.984 1.00 77.56 380 VAL A C 1
ATOM 2672 O O . VAL A 1 380 ? -43.737 -12.507 16.400 1.00 77.56 380 VAL A O 1
ATOM 2675 N N . TYR A 1 381 ? -44.968 -10.694 16.820 1.00 78.00 381 TYR A N 1
ATOM 2676 C CA . TYR A 1 381 ? -45.080 -10.999 18.250 1.00 78.00 381 TYR A CA 1
ATOM 2677 C C . TYR A 1 381 ? -45.983 -12.218 18.479 1.00 78.00 381 TYR A C 1
ATOM 2679 O O . TYR A 1 381 ? -47.142 -12.224 18.062 1.00 78.00 381 TYR A O 1
ATOM 2687 N N . ASN A 1 382 ? -45.468 -13.236 19.171 1.00 74.38 382 ASN A N 1
ATOM 2688 C CA . ASN A 1 382 ? -46.233 -14.407 19.572 1.00 74.38 382 ASN A CA 1
ATOM 2689 C C . ASN A 1 382 ? -46.685 -14.286 21.043 1.00 74.38 382 ASN A C 1
ATOM 2691 O O . ASN A 1 382 ? -45.863 -14.438 21.954 1.00 74.38 382 ASN A O 1
ATOM 2695 N N . PRO A 1 383 ? -47.995 -14.094 21.298 1.00 59.84 383 PRO A N 1
ATOM 2696 C CA . PRO A 1 383 ? -48.547 -14.030 22.652 1.00 59.84 383 PRO A CA 1
ATOM 2697 C C . PRO A 1 383 ? -48.253 -15.263 23.502 1.00 59.84 383 PRO A C 1
ATOM 2699 O O . PRO A 1 383 ? -48.089 -15.161 24.713 1.00 59.84 383 PRO A O 1
ATOM 2702 N N . ALA A 1 384 ? -48.222 -16.446 22.882 1.00 63.69 384 ALA A N 1
ATOM 2703 C CA . ALA A 1 384 ? -48.115 -17.707 23.604 1.00 63.69 384 ALA A CA 1
ATOM 2704 C C . ALA A 1 384 ? -46.705 -17.946 24.161 1.00 63.69 384 ALA A C 1
ATOM 2706 O O . ALA A 1 384 ? -46.564 -18.602 25.190 1.00 63.69 384 ALA A O 1
ATOM 2707 N N . SER A 1 385 ? -45.674 -17.421 23.492 1.00 64.75 385 SER A N 1
ATOM 2708 C CA . SER A 1 385 ? -44.276 -17.517 23.930 1.00 64.75 385 SER A CA 1
ATOM 2709 C C . SER A 1 385 ? -43.752 -16.235 24.582 1.00 64.75 385 SER A C 1
ATOM 2711 O O . SER A 1 385 ? -42.662 -16.247 25.149 1.00 64.75 385 SER A O 1
ATOM 2713 N N . GLY A 1 386 ? -44.494 -15.125 24.503 1.00 66.00 386 GLY A N 1
ATOM 2714 C CA . GLY A 1 386 ? -44.059 -13.827 25.023 1.00 66.00 386 GLY A CA 1
ATOM 2715 C C . GLY A 1 386 ? -42.837 -13.259 24.289 1.00 66.00 386 GLY A C 1
ATOM 2716 O O . GLY A 1 386 ? -42.076 -12.480 24.870 1.00 66.00 386 GLY A O 1
ATOM 2717 N N . SER A 1 387 ? -42.626 -13.667 23.034 1.00 72.12 387 SER A N 1
ATOM 2718 C CA . SER A 1 387 ? -41.444 -13.359 22.223 1.00 72.12 387 SER A CA 1
ATOM 2719 C C . SER A 1 387 ? -41.822 -13.053 20.772 1.00 72.12 387 SER A C 1
ATOM 2721 O O . SER A 1 387 ? -42.883 -13.447 20.295 1.00 72.12 387 SER A O 1
ATOM 2723 N N . CYS A 1 388 ? -40.944 -12.358 20.053 1.00 78.56 388 CYS A N 1
ATOM 2724 C CA . CYS A 1 388 ? -41.039 -12.230 18.600 1.00 78.56 388 CYS A CA 1
ATOM 2725 C C . CYS A 1 388 ? -40.597 -13.549 17.954 1.00 78.56 388 CYS A C 1
ATOM 2727 O O . CYS A 1 388 ? -39.564 -14.096 18.344 1.00 78.56 388 CYS A O 1
ATOM 2729 N N . VAL A 1 389 ? -41.383 -14.054 17.006 1.00 79.69 389 VAL A N 1
ATOM 2730 C CA . VAL A 1 389 ? -41.118 -15.275 16.228 1.00 79.69 389 VAL A CA 1
ATOM 2731 C C . VAL A 1 389 ? -41.159 -14.950 14.740 1.00 79.69 389 VAL A C 1
ATOM 2733 O O . VAL A 1 389 ? -41.750 -13.944 14.358 1.00 79.69 389 VAL A O 1
ATOM 2736 N N . ASP A 1 390 ? -40.562 -15.790 13.905 1.00 82.19 390 ASP A N 1
ATOM 2737 C CA . ASP A 1 390 ? -40.533 -15.581 12.454 1.00 82.19 390 ASP A CA 1
ATOM 2738 C C . ASP A 1 390 ? -41.952 -15.461 11.859 1.00 82.19 390 ASP A C 1
ATOM 2740 O O . ASP A 1 390 ? -42.871 -16.186 12.261 1.00 82.19 390 ASP A O 1
ATOM 2744 N N . ASP A 1 391 ? -42.142 -14.529 10.918 1.00 80.19 391 ASP A N 1
ATOM 2745 C CA . ASP A 1 391 ? -43.427 -14.322 10.239 1.00 80.19 391 ASP A CA 1
ATOM 2746 C C . ASP A 1 391 ? -43.747 -15.508 9.303 1.00 80.19 391 ASP A C 1
ATOM 2748 O O . ASP A 1 391 ? -43.027 -15.735 8.332 1.00 80.19 391 ASP A O 1
ATOM 2752 N N . PRO A 1 392 ? -44.837 -16.270 9.523 1.00 80.50 392 PRO A N 1
ATOM 2753 C CA . PRO A 1 392 ? -45.198 -17.398 8.660 1.00 80.50 392 PRO A CA 1
ATOM 2754 C C . PRO A 1 392 ? -45.617 -16.991 7.237 1.00 80.50 392 PRO A C 1
ATOM 2756 O O . PRO A 1 392 ? -45.772 -17.868 6.384 1.00 80.50 392 PRO A O 1
ATOM 2759 N N . CYS A 1 393 ? -45.843 -15.699 6.981 1.00 79.81 393 CYS A N 1
ATOM 2760 C CA . CYS A 1 393 ? -46.064 -15.149 5.647 1.00 79.81 393 CYS A CA 1
ATOM 2761 C C . CYS A 1 393 ? -44.776 -14.623 4.985 1.00 79.81 393 CYS A C 1
ATOM 2763 O O . CYS A 1 393 ? -44.870 -14.082 3.881 1.00 79.81 393 CYS A O 1
ATOM 2765 N N . ASP A 1 394 ? -43.599 -14.793 5.601 1.00 77.88 394 ASP A N 1
ATOM 2766 C CA . ASP A 1 394 ? -42.305 -14.415 5.027 1.00 77.88 394 ASP A CA 1
ATOM 2767 C C . ASP A 1 394 ? -41.337 -15.623 4.961 1.00 77.88 394 ASP A C 1
ATOM 2769 O O . ASP A 1 394 ? -40.811 -16.059 5.987 1.00 77.88 394 ASP A O 1
ATOM 2773 N N . PRO A 1 395 ? -41.092 -16.209 3.769 1.00 73.81 395 PRO A N 1
ATOM 2774 C CA . PRO A 1 395 ? -41.626 -15.818 2.463 1.00 73.81 395 PRO A CA 1
ATOM 2775 C C . PRO A 1 395 ? -43.084 -16.260 2.266 1.00 73.81 395 PRO A C 1
ATOM 2777 O O . PRO A 1 395 ? -43.503 -17.295 2.782 1.00 73.81 395 PRO A O 1
ATOM 2780 N N . ASN A 1 396 ? -43.844 -15.515 1.450 1.00 76.31 396 ASN A N 1
ATOM 2781 C CA . ASN A 1 396 ? -45.275 -15.759 1.238 1.00 76.31 396 ASN A CA 1
ATOM 2782 C C . ASN A 1 396 ? -45.545 -17.186 0.699 1.00 76.31 396 ASN A C 1
ATOM 2784 O O . ASN A 1 396 ? -45.192 -17.492 -0.444 1.00 76.31 396 ASN A O 1
ATOM 2788 N N . PRO A 1 397 ? -46.208 -18.058 1.481 1.00 79.06 397 PRO A N 1
ATOM 2789 C CA . PRO A 1 397 ? -46.445 -19.451 1.109 1.00 79.06 397 PRO A CA 1
ATOM 2790 C C . PRO A 1 397 ? -47.635 -19.650 0.148 1.00 79.06 397 PRO A C 1
ATOM 2792 O O . PRO A 1 397 ? -47.834 -20.750 -0.381 1.00 79.06 397 PRO A O 1
ATOM 2795 N N . CYS A 1 398 ? -48.442 -18.615 -0.100 1.00 81.38 398 CYS A N 1
ATOM 2796 C CA . CYS A 1 398 ? -49.630 -18.673 -0.947 1.00 81.38 398 CYS A CA 1
ATOM 2797 C C . CYS A 1 398 ? -49.248 -18.618 -2.434 1.00 81.38 398 CYS A C 1
ATOM 2799 O O . CYS A 1 398 ? -48.931 -17.566 -2.981 1.00 81.38 398 CYS A O 1
ATOM 2801 N N . THR A 1 399 ? -49.260 -19.780 -3.091 1.00 78.62 399 THR A N 1
ATOM 2802 C CA . THR A 1 399 ? -48.772 -19.967 -4.477 1.00 78.62 399 THR A CA 1
ATOM 2803 C C . THR A 1 399 ? -49.821 -20.554 -5.424 1.00 78.62 399 THR A C 1
ATOM 2805 O O . THR A 1 399 ? -49.533 -20.855 -6.585 1.00 78.62 399 THR A O 1
ATOM 2808 N N . ALA A 1 400 ? -51.044 -20.772 -4.936 1.00 79.50 400 ALA A N 1
ATOM 2809 C CA . ALA A 1 400 ? -52.119 -21.314 -5.752 1.00 79.50 400 ALA A CA 1
ATOM 2810 C C . ALA A 1 400 ? -52.597 -20.271 -6.776 1.00 79.50 400 ALA A C 1
ATOM 2812 O O . ALA A 1 400 ? -52.568 -19.065 -6.536 1.00 79.50 400 ALA A O 1
ATOM 2813 N N . ALA A 1 401 ? -53.035 -20.743 -7.947 1.00 76.69 401 ALA A N 1
ATOM 2814 C CA . ALA A 1 401 ? -53.461 -19.865 -9.030 1.00 76.69 401 ALA A CA 1
ATOM 2815 C C . ALA A 1 401 ? -54.589 -18.933 -8.562 1.00 76.69 401 ALA A C 1
ATOM 2817 O O . ALA A 1 401 ? -55.640 -19.402 -8.121 1.00 76.69 401 ALA A O 1
ATOM 2818 N N . HIS A 1 402 ? -54.361 -17.628 -8.708 1.00 80.19 402 HIS A N 1
ATOM 2819 C CA . HIS A 1 402 ? -55.273 -16.574 -8.272 1.00 80.19 402 HIS A CA 1
ATOM 2820 C C . HIS A 1 402 ? -55.515 -16.533 -6.750 1.00 80.19 402 HIS A C 1
ATOM 2822 O O . HIS A 1 402 ? -56.600 -16.140 -6.326 1.00 80.19 402 HIS A O 1
ATOM 2828 N N . GLN A 1 403 ? -54.549 -16.977 -5.935 1.00 84.50 403 GLN A N 1
ATOM 2829 C CA . GLN A 1 403 ? -54.656 -17.065 -4.474 1.00 84.50 403 GLN A CA 1
ATOM 2830 C C . GLN A 1 403 ? -53.289 -16.849 -3.787 1.00 84.50 403 GLN A C 1
ATOM 2832 O O . GLN A 1 403 ? -52.727 -17.767 -3.185 1.00 84.50 403 GLN A O 1
ATOM 2837 N N . HIS A 1 404 ? -52.740 -15.640 -3.899 1.00 82.50 404 HIS A N 1
ATOM 2838 C CA . HIS A 1 404 ? -51.412 -15.255 -3.406 1.00 82.50 404 HIS A CA 1
ATOM 2839 C C . HIS A 1 404 ? -51.450 -14.304 -2.199 1.00 82.50 404 HIS A C 1
ATOM 2841 O O . HIS A 1 404 ? -50.408 -13.821 -1.757 1.00 82.50 404 HIS A O 1
ATOM 2847 N N . VAL A 1 405 ? -52.622 -13.998 -1.644 1.00 79.69 405 VAL A N 1
ATOM 2848 C CA . VAL A 1 405 ? -52.747 -13.101 -0.485 1.00 79.69 405 VAL A CA 1
ATOM 2849 C C . VAL A 1 405 ? -52.604 -13.916 0.807 1.00 79.69 405 VAL A C 1
ATOM 2851 O O . VAL A 1 405 ? -53.484 -14.715 1.112 1.00 79.69 405 VAL A O 1
ATOM 2854 N N . CYS A 1 406 ? -51.509 -13.729 1.560 1.00 80.69 406 CYS A N 1
ATOM 2855 C CA . CYS A 1 406 ? -51.255 -14.407 2.842 1.00 80.69 406 CYS A CA 1
ATOM 2856 C C . CYS A 1 406 ? -51.669 -13.548 4.036 1.00 80.69 406 CYS A C 1
ATOM 2858 O O . CYS A 1 406 ? -51.333 -12.366 4.102 1.00 80.69 406 CYS A O 1
ATOM 2860 N N . GLN A 1 407 ? -52.351 -14.156 5.003 1.00 80.81 407 GLN A N 1
ATOM 2861 C CA . GLN A 1 407 ? -52.621 -13.565 6.311 1.00 80.81 407 GLN A CA 1
ATOM 2862 C C . GLN A 1 407 ? -52.012 -14.432 7.414 1.00 80.81 407 GLN A C 1
ATOM 2864 O O . GLN A 1 407 ? -52.335 -15.619 7.516 1.00 80.81 407 GLN A O 1
ATOM 2869 N N . ALA A 1 408 ? -51.151 -13.844 8.250 1.00 75.94 408 ALA A N 1
ATOM 2870 C CA . ALA A 1 408 ? -50.533 -14.539 9.374 1.00 75.94 408 ALA A CA 1
ATOM 2871 C C . ALA A 1 408 ? -51.591 -14.865 10.439 1.00 75.94 408 ALA A C 1
ATOM 2873 O O . ALA A 1 408 ? -52.279 -13.985 10.957 1.00 75.94 408 ALA A O 1
ATOM 2874 N N . GLN A 1 409 ? -51.719 -16.147 10.777 1.00 80.56 409 GLN A N 1
ATOM 2875 C CA . GLN A 1 409 ? -52.662 -16.645 11.772 1.00 80.56 409 GLN A CA 1
ATOM 2876 C C . GLN A 1 409 ? -51.977 -17.726 12.619 1.00 80.56 409 GLN A C 1
ATOM 2878 O O . GLN A 1 409 ? -52.090 -18.919 12.338 1.00 80.56 409 GLN A O 1
ATOM 2883 N N . LEU A 1 410 ? -51.241 -17.300 13.654 1.00 72.12 410 LEU A N 1
ATOM 2884 C CA . LEU A 1 410 ? -50.407 -18.185 14.474 1.00 72.12 410 LEU A CA 1
ATOM 2885 C C . LEU A 1 410 ? -51.222 -19.312 15.156 1.00 72.12 410 LEU A C 1
ATOM 2887 O O . LEU A 1 410 ? -52.283 -19.035 15.725 1.00 72.12 410 LEU A O 1
ATOM 2891 N N . PRO A 1 411 ? -50.732 -20.571 15.156 1.00 62.66 411 PRO A N 1
ATOM 2892 C CA . PRO A 1 411 ? -49.492 -21.046 14.533 1.00 62.66 411 PRO A CA 1
ATOM 2893 C C . PRO A 1 411 ? -49.720 -21.423 13.050 1.00 62.66 411 PRO A C 1
ATOM 2895 O O . PRO A 1 411 ? -50.080 -22.560 12.751 1.00 62.66 411 PRO A O 1
ATOM 2898 N N . GLY A 1 412 ? -49.553 -20.488 12.108 1.00 77.19 412 GLY A N 1
ATOM 2899 C CA . GLY A 1 412 ? -49.805 -20.722 10.681 1.00 77.19 412 GLY A CA 1
ATOM 2900 C C . GLY A 1 412 ? -50.224 -19.472 9.902 1.00 77.19 412 GLY A C 1
ATOM 2901 O O . GLY A 1 412 ? -49.961 -18.344 10.318 1.00 77.19 412 GLY A O 1
ATOM 2902 N N . TYR A 1 413 ? -50.870 -19.688 8.756 1.00 85.25 413 TYR A N 1
ATOM 2903 C CA . TYR A 1 413 ? -51.348 -18.649 7.841 1.00 85.25 413 TYR A CA 1
ATOM 2904 C C . TYR A 1 413 ? -52.617 -19.098 7.094 1.00 85.25 413 TYR A C 1
ATOM 2906 O O . TYR A 1 413 ? -52.944 -20.289 7.060 1.00 85.25 413 TYR A O 1
ATOM 2914 N N . VAL A 1 414 ? -53.323 -18.152 6.471 1.00 86.62 414 VAL A N 1
ATOM 2915 C CA . VAL A 1 414 ? -54.458 -18.392 5.560 1.00 86.62 414 VAL A CA 1
ATOM 2916 C C . VAL A 1 414 ? -54.185 -17.720 4.212 1.00 86.62 414 VAL A C 1
ATOM 2918 O O . VAL A 1 414 ? -53.628 -16.626 4.178 1.00 86.62 414 VAL A O 1
ATOM 2921 N N . CYS A 1 415 ? -54.571 -18.380 3.113 1.00 84.19 415 CYS A N 1
ATOM 2922 C CA . CYS A 1 415 ? -54.453 -17.845 1.755 1.00 84.19 415 CYS A CA 1
ATOM 2923 C C . CYS A 1 415 ? -55.814 -17.407 1.207 1.00 84.19 415 CYS A C 1
ATOM 2925 O O . CYS A 1 415 ? -56.720 -18.235 1.071 1.00 84.19 415 CYS A O 1
ATOM 2927 N N . ASP A 1 416 ? -55.930 -16.142 0.823 1.00 84.69 416 ASP A N 1
ATOM 2928 C CA . ASP A 1 416 ? -57.123 -15.554 0.213 1.00 84.69 416 ASP A CA 1
ATOM 2929 C C . ASP A 1 416 ? -56.976 -15.420 -1.311 1.00 84.69 416 ASP A C 1
ATOM 2931 O O . ASP A 1 416 ? -55.866 -15.421 -1.850 1.00 84.69 416 ASP A O 1
ATOM 2935 N N . CYS A 1 417 ? -58.112 -15.335 -2.018 1.00 84.62 417 CYS A N 1
ATOM 2936 C CA . CYS A 1 417 ? -58.126 -15.112 -3.465 1.00 84.62 417 CYS A CA 1
ATOM 2937 C C . CYS A 1 417 ? -57.511 -13.756 -3.830 1.00 84.62 417 CYS A C 1
ATOM 2939 O O . CYS A 1 417 ? -57.713 -12.763 -3.129 1.00 84.62 417 CYS A O 1
ATOM 2941 N N . ASP A 1 418 ? -56.811 -13.716 -4.963 1.00 81.19 418 ASP A N 1
ATOM 2942 C CA . ASP A 1 418 ? -56.277 -12.486 -5.539 1.00 81.19 418 ASP A CA 1
ATOM 2943 C C . ASP A 1 418 ? -57.424 -11.509 -5.848 1.00 81.19 418 ASP A C 1
ATOM 2945 O O . ASP A 1 418 ? -58.528 -11.934 -6.208 1.00 81.19 418 ASP A O 1
ATOM 2949 N N . PRO A 1 419 ? -57.203 -10.189 -5.761 1.00 78.62 419 PRO A N 1
ATOM 2950 C CA . PRO A 1 419 ? -58.265 -9.226 -6.025 1.00 78.62 419 PRO A CA 1
ATOM 2951 C C . PRO A 1 419 ? -58.822 -9.338 -7.452 1.00 78.62 419 PRO A C 1
ATOM 2953 O O . PRO A 1 419 ? -58.078 -9.498 -8.421 1.00 78.62 419 PRO A O 1
ATOM 2956 N N . GLY A 1 420 ? -60.150 -9.250 -7.581 1.00 73.00 420 GLY A N 1
ATOM 2957 C CA . GLY A 1 420 ? -60.870 -9.514 -8.836 1.00 73.00 420 GLY A CA 1
ATOM 2958 C C . GLY A 1 420 ? -61.175 -11.001 -9.072 1.00 73.00 420 GLY A C 1
ATOM 2959 O O . GLY A 1 420 ? -61.766 -11.358 -10.095 1.00 73.00 420 GLY A O 1
ATOM 2960 N N . TYR A 1 421 ? -60.799 -11.868 -8.126 1.00 81.19 421 TYR A N 1
ATOM 2961 C CA . TYR A 1 421 ? -61.163 -13.279 -8.082 1.00 81.19 421 TYR A CA 1
ATOM 2962 C C . TYR A 1 421 ? -61.942 -13.577 -6.801 1.00 81.19 421 TYR A C 1
ATOM 2964 O O . TYR A 1 421 ? -61.656 -13.055 -5.726 1.00 81.19 421 TYR A O 1
ATOM 2972 N N . ILE A 1 422 ? -62.940 -14.446 -6.918 1.00 82.94 422 ILE A N 1
ATOM 2973 C CA . ILE A 1 422 ? -63.791 -14.882 -5.809 1.00 82.94 422 ILE A CA 1
ATOM 2974 C C . ILE A 1 422 ? -63.616 -16.387 -5.580 1.00 82.94 422 ILE A C 1
ATOM 2976 O O . ILE A 1 422 ? -63.311 -17.110 -6.535 1.00 82.94 422 ILE A O 1
ATOM 2980 N N . PRO A 1 423 ? -63.832 -16.901 -4.353 1.00 85.50 423 PRO A N 1
ATOM 2981 C CA . PRO A 1 423 ? -63.814 -18.340 -4.110 1.00 85.50 423 PRO A CA 1
ATOM 2982 C C . PRO A 1 423 ? -64.794 -19.058 -5.043 1.00 85.50 423 PRO A C 1
ATOM 2984 O O . PRO A 1 423 ? -65.971 -18.694 -5.089 1.00 85.50 423 PRO A O 1
ATOM 2987 N N . ASP A 1 424 ? -64.333 -20.073 -5.779 1.00 82.38 424 ASP A N 1
ATOM 2988 C CA . ASP A 1 424 ? -65.188 -20.841 -6.687 1.00 82.38 424 ASP A CA 1
ATOM 2989 C C . ASP A 1 424 ? -66.206 -21.650 -5.860 1.00 82.38 424 ASP A C 1
ATOM 2991 O O . ASP A 1 424 ? -65.827 -22.594 -5.152 1.00 82.38 424 ASP A O 1
ATOM 2995 N N . PRO A 1 425 ? -67.516 -21.347 -5.955 1.00 80.00 425 PRO A N 1
ATOM 2996 C CA . PRO A 1 425 ? -68.527 -22.061 -5.185 1.00 80.00 425 PRO A CA 1
ATOM 2997 C C . PRO A 1 425 ? -68.654 -23.541 -5.580 1.00 80.00 425 PRO A C 1
ATOM 2999 O O . PRO A 1 425 ? -69.259 -24.319 -4.840 1.00 80.00 425 PRO A O 1
ATOM 3002 N N . ASN A 1 426 ? -68.106 -23.944 -6.731 1.00 82.19 426 ASN A N 1
ATOM 3003 C CA . ASN A 1 426 ? -68.127 -25.319 -7.226 1.00 82.19 426 ASN A CA 1
ATOM 3004 C C . ASN A 1 426 ? -66.839 -26.098 -6.908 1.00 82.19 426 ASN A C 1
ATOM 3006 O O . ASN A 1 426 ? -66.861 -27.329 -6.979 1.00 82.19 426 ASN A O 1
ATOM 3010 N N . HIS A 1 427 ? -65.749 -25.418 -6.530 1.00 81.56 427 HIS A N 1
ATOM 3011 C CA . HIS A 1 427 ? -64.444 -26.025 -6.245 1.00 81.56 427 HIS A CA 1
ATOM 3012 C C . HIS A 1 427 ? -63.801 -25.375 -5.002 1.00 81.56 427 HIS A C 1
ATOM 3014 O O . HIS A 1 427 ? -63.045 -24.407 -5.122 1.00 81.56 427 HIS A O 1
ATOM 3020 N N . PRO A 1 428 ? -64.078 -25.906 -3.793 1.00 77.00 428 PRO A N 1
ATOM 3021 C CA . PRO A 1 428 ? -63.537 -25.370 -2.545 1.00 77.00 428 PRO A CA 1
ATOM 3022 C C . PRO A 1 428 ? -62.005 -25.294 -2.563 1.00 77.00 428 PRO A C 1
ATOM 3024 O O . PRO A 1 428 ? -61.347 -26.285 -2.878 1.00 77.00 428 PRO A O 1
ATOM 3027 N N . GLY A 1 429 ? -61.453 -24.135 -2.195 1.00 74.12 429 GLY A N 1
ATOM 3028 C CA . GLY A 1 429 ? -60.006 -23.889 -2.189 1.00 74.12 429 GLY A CA 1
ATOM 3029 C C . GLY A 1 429 ? -59.423 -23.457 -3.537 1.00 74.12 429 GLY A C 1
ATOM 3030 O O . GLY A 1 429 ? -58.215 -23.521 -3.712 1.00 74.12 429 GLY A O 1
ATOM 3031 N N . THR A 1 430 ? -60.261 -23.047 -4.492 1.00 83.75 430 THR A N 1
ATOM 3032 C CA . THR A 1 430 ? -59.818 -22.423 -5.747 1.00 83.75 430 THR A CA 1
ATOM 3033 C C . THR A 1 430 ? -60.535 -21.098 -5.966 1.00 83.75 430 THR A C 1
ATOM 3035 O O . THR A 1 430 ? -61.618 -20.875 -5.418 1.00 83.75 430 THR A O 1
ATOM 3038 N N . CYS A 1 431 ? -59.932 -20.227 -6.769 1.00 84.81 431 CYS A N 1
ATOM 3039 C CA . CYS A 1 431 ? -60.441 -18.894 -7.056 1.00 84.81 431 CYS A CA 1
ATOM 3040 C C . CYS A 1 431 ? -60.837 -18.795 -8.532 1.00 84.81 431 CYS A C 1
ATOM 3042 O O . CYS A 1 431 ? -60.103 -19.236 -9.419 1.00 84.81 431 CYS A O 1
ATOM 3044 N N . MET A 1 432 ? -62.014 -18.234 -8.803 1.00 83.75 432 MET A N 1
ATOM 3045 C CA . MET A 1 432 ? -62.504 -17.969 -10.154 1.00 83.75 432 MET A CA 1
ATOM 3046 C C . MET A 1 432 ? -62.545 -16.467 -10.416 1.00 83.75 432 MET A C 1
ATOM 3048 O O . MET A 1 432 ? -62.804 -15.687 -9.504 1.00 83.75 432 MET A O 1
ATOM 3052 N N . LEU A 1 433 ? -62.306 -16.074 -11.669 1.00 80.56 433 LEU A N 1
ATOM 3053 C CA . LEU A 1 433 ? -62.447 -14.687 -12.107 1.00 80.56 433 LEU A CA 1
ATOM 3054 C C . LEU A 1 433 ? -63.850 -14.186 -11.750 1.00 80.56 433 LEU A C 1
ATOM 3056 O O . LEU A 1 433 ? -64.825 -14.883 -12.061 1.00 80.56 433 LEU A O 1
ATOM 3060 N N . ASP A 1 434 ? -63.957 -13.006 -11.135 1.00 80.88 434 ASP A N 1
ATOM 3061 C CA . ASP A 1 434 ? -65.261 -12.376 -10.951 1.00 80.88 434 ASP A CA 1
ATOM 3062 C C . ASP A 1 434 ? -65.923 -12.252 -12.335 1.00 80.88 434 ASP A C 1
ATOM 3064 O O . ASP A 1 434 ? -65.337 -11.677 -13.254 1.00 80.88 434 ASP A O 1
ATOM 3068 N N . PRO A 1 435 ? -67.103 -12.852 -12.560 1.00 74.81 435 PRO A N 1
ATOM 3069 C CA . PRO A 1 435 ? -67.735 -12.838 -13.870 1.00 74.81 435 PRO A CA 1
ATOM 3070 C C . PRO A 1 435 ? -68.247 -11.454 -14.294 1.00 74.81 435 PRO A C 1
ATOM 3072 O O . PRO A 1 435 ? -68.601 -11.301 -15.464 1.00 74.81 435 PRO A O 1
ATOM 3075 N N . ASN A 1 436 ? -68.328 -10.466 -13.395 1.00 79.00 436 ASN A N 1
ATOM 3076 C CA . ASN A 1 436 ? -68.760 -9.104 -13.722 1.00 79.00 436 ASN A CA 1
ATOM 3077 C C . ASN A 1 436 ? -67.964 -8.036 -12.947 1.00 79.00 436 ASN A C 1
ATOM 3079 O O . ASN A 1 436 ? -68.590 -7.250 -12.230 1.00 79.00 436 ASN A O 1
ATOM 3083 N N . PRO A 1 437 ? -66.633 -7.943 -13.125 1.00 83.19 437 PRO A N 1
ATOM 3084 C CA . PRO A 1 437 ? -65.854 -6.980 -12.382 1.00 83.19 437 PRO A CA 1
ATOM 3085 C C . PRO A 1 437 ? -66.130 -5.589 -12.938 1.00 83.19 437 PRO A C 1
ATOM 3087 O O . PRO A 1 437 ? -65.940 -5.324 -14.133 1.00 83.19 437 PRO A O 1
ATOM 3090 N N . SER A 1 438 ? -66.636 -4.706 -12.089 1.00 83.81 438 SER A N 1
ATOM 3091 C CA . SER A 1 438 ? -66.988 -3.349 -12.492 1.00 83.81 438 SER A CA 1
ATOM 3092 C C . SER A 1 438 ? -65.832 -2.376 -12.285 1.00 83.81 438 SER A C 1
ATOM 3094 O O . SER A 1 438 ? -65.722 -1.401 -13.026 1.00 83.81 438 SER A O 1
ATOM 3096 N N . GLY A 1 439 ? -64.945 -2.618 -11.321 1.00 86.56 439 GLY A N 1
ATOM 3097 C CA . GLY A 1 439 ? -63.913 -1.655 -10.941 1.00 86.56 439 GLY A CA 1
ATOM 3098 C C . GLY A 1 439 ? -64.473 -0.440 -10.208 1.00 86.56 439 GLY A C 1
ATOM 3099 O O . GLY A 1 439 ? -63.784 0.566 -10.150 1.00 86.56 439 GLY A O 1
ATOM 3100 N N . GLU A 1 440 ? -65.709 -0.488 -9.697 1.00 87.31 440 GLU A N 1
ATOM 3101 C CA . GLU A 1 440 ? -66.312 0.612 -8.916 1.00 87.31 440 GLU A CA 1
ATOM 3102 C C . GLU A 1 440 ? -65.782 0.677 -7.477 1.00 87.31 440 GLU A C 1
ATOM 3104 O O . GLU A 1 440 ? -66.143 1.572 -6.736 1.00 87.31 440 GLU A O 1
ATOM 3109 N N . SER A 1 441 ? -65.007 -0.299 -7.003 1.00 84.81 441 SER A N 1
ATOM 3110 C CA . SER A 1 441 ? -64.412 -0.218 -5.666 1.00 84.81 441 SER A CA 1
ATOM 3111 C C . SER A 1 441 ? -63.256 -1.194 -5.513 1.00 84.81 441 SER A C 1
ATOM 3113 O O . SER A 1 441 ? -63.094 -2.125 -6.302 1.00 84.81 441 SER A O 1
ATOM 3115 N N . CYS A 1 442 ? -62.512 -1.042 -4.424 1.00 83.50 442 CYS A N 1
ATOM 3116 C CA . CYS A 1 442 ? -61.490 -1.989 -3.993 1.00 83.50 442 CYS A CA 1
ATOM 3117 C C . CYS A 1 442 ? -62.010 -3.404 -3.703 1.00 83.50 442 CYS A C 1
ATOM 3119 O O . CYS A 1 442 ? -61.233 -4.354 -3.747 1.00 83.50 442 CYS A O 1
ATOM 3121 N N . ALA A 1 443 ? -63.311 -3.557 -3.437 1.00 80.50 443 ALA A N 1
ATOM 3122 C CA . ALA A 1 443 ? -63.946 -4.859 -3.243 1.00 80.50 443 ALA A CA 1
ATOM 3123 C C . ALA A 1 443 ? -64.292 -5.565 -4.567 1.00 80.50 443 ALA A C 1
ATOM 3125 O O . ALA A 1 443 ? -64.586 -6.756 -4.555 1.00 80.50 443 ALA A O 1
ATOM 3126 N N . ASP A 1 444 ? -64.269 -4.837 -5.688 1.00 84.25 444 ASP A N 1
ATOM 3127 C CA . ASP A 1 444 ? -64.586 -5.342 -7.026 1.00 84.25 444 ASP A CA 1
ATOM 3128 C C . ASP A 1 444 ? -63.633 -4.756 -8.092 1.00 84.25 444 ASP A C 1
ATOM 3130 O O . ASP A 1 444 ? -64.075 -4.046 -9.003 1.00 84.25 444 ASP A O 1
ATOM 3134 N N . PRO A 1 445 ? -62.305 -4.959 -7.971 1.00 89.56 445 PRO A N 1
ATOM 3135 C CA . PRO A 1 445 ? -61.356 -4.410 -8.926 1.00 89.56 445 PRO A CA 1
ATOM 3136 C C . PRO A 1 445 ? -61.330 -5.234 -10.219 1.00 89.56 445 PRO A C 1
ATOM 3138 O O . PRO A 1 445 ? -61.470 -6.458 -10.211 1.00 89.56 445 PRO A O 1
ATOM 3141 N N . ILE A 1 446 ? -61.073 -4.570 -11.346 1.00 91.56 446 ILE A N 1
ATOM 3142 C CA . ILE A 1 446 ? -60.898 -5.236 -12.641 1.00 91.56 446 ILE A CA 1
ATOM 3143 C C . ILE A 1 446 ? -59.501 -5.872 -12.690 1.00 91.56 446 ILE A C 1
ATOM 3145 O O . ILE A 1 446 ? -58.500 -5.155 -12.621 1.00 91.56 446 ILE A O 1
ATOM 3149 N N . PRO A 1 447 ? -59.374 -7.195 -12.861 1.00 88.94 447 PRO A N 1
ATOM 3150 C CA . PRO A 1 447 ? -58.063 -7.821 -12.909 1.00 88.94 447 PRO A CA 1
ATOM 3151 C C . PRO A 1 447 ? -57.333 -7.466 -14.208 1.00 88.94 447 PRO A C 1
ATOM 3153 O O . PRO A 1 447 ? -57.886 -7.566 -15.309 1.00 88.94 447 PRO A O 1
ATOM 3156 N N . LEU A 1 448 ? -56.070 -7.069 -14.078 1.00 90.31 448 LEU A N 1
ATOM 3157 C CA . LEU A 1 448 ? -55.177 -6.753 -15.185 1.00 90.31 448 LEU A CA 1
ATOM 3158 C C . LEU A 1 448 ? -54.217 -7.937 -15.421 1.00 90.31 448 LEU A C 1
ATOM 3160 O O . LEU A 1 448 ? -53.465 -8.298 -14.515 1.00 90.31 448 LEU A O 1
ATOM 3164 N N . PRO A 1 449 ? -54.227 -8.572 -16.607 1.00 87.50 449 PRO A N 1
ATOM 3165 C CA . PRO A 1 449 ? -53.325 -9.681 -16.906 1.00 87.50 449 PRO A CA 1
ATOM 3166 C C . PRO A 1 449 ? -51.849 -9.268 -16.871 1.00 87.50 449 PRO A C 1
ATOM 3168 O O . PRO A 1 449 ? -51.489 -8.213 -17.390 1.00 87.50 449 PRO A O 1
ATOM 3171 N N . ILE A 1 450 ? -50.983 -10.139 -16.349 1.00 88.31 450 ILE A N 1
ATOM 3172 C CA . ILE A 1 450 ? -49.530 -9.948 -16.430 1.00 88.31 450 ILE A CA 1
ATOM 3173 C C . ILE A 1 450 ? -49.057 -10.235 -17.865 1.00 88.31 450 ILE A C 1
ATOM 3175 O O . ILE A 1 450 ? -49.308 -11.310 -18.412 1.00 88.31 450 ILE A O 1
ATOM 3179 N N . GLY A 1 451 ? -48.394 -9.256 -18.485 1.00 87.62 451 GLY A N 1
ATOM 3180 C CA . GLY A 1 451 ? -47.912 -9.273 -19.870 1.00 87.62 451 GLY A CA 1
ATOM 3181 C C . GLY A 1 451 ? -48.022 -7.898 -20.541 1.00 87.62 451 GLY A C 1
ATOM 3182 O O . GLY A 1 451 ? -48.193 -6.882 -19.876 1.00 87.62 451 GLY A O 1
ATOM 3183 N N . THR A 1 452 ? -47.948 -7.848 -21.870 1.00 91.62 452 THR A N 1
ATOM 3184 C CA . THR A 1 452 ? -48.179 -6.610 -22.633 1.00 91.62 452 THR A CA 1
ATOM 3185 C C . THR A 1 452 ? -49.606 -6.579 -23.169 1.00 91.62 452 THR A C 1
ATOM 3187 O O . THR A 1 452 ? -50.052 -7.531 -23.818 1.00 91.62 452 THR A O 1
ATOM 3190 N N . GLY A 1 453 ? -50.329 -5.480 -22.962 1.00 93.25 453 GLY A N 1
ATOM 3191 C CA . GLY A 1 453 ? -51.714 -5.379 -23.408 1.00 93.25 453 GLY A CA 1
ATOM 3192 C C . GLY A 1 453 ? -52.295 -3.970 -23.396 1.00 93.25 453 GLY A C 1
ATOM 3193 O O . GLY A 1 453 ? -51.628 -2.975 -23.124 1.00 93.25 453 GLY A O 1
ATOM 3194 N N . SER A 1 454 ? -53.581 -3.887 -23.739 1.00 93.75 454 SER A N 1
ATOM 3195 C CA . SER A 1 454 ? -54.361 -2.657 -23.603 1.00 93.75 454 SER A CA 1
ATOM 3196 C C . SER A 1 454 ? -55.824 -2.969 -23.306 1.00 93.75 454 SER A C 1
ATOM 3198 O O . SER A 1 454 ? -56.365 -3.947 -23.827 1.00 93.75 454 SER A O 1
ATOM 3200 N N . VAL A 1 455 ? -56.461 -2.137 -22.484 1.00 93.00 455 VAL A N 1
ATOM 3201 C CA . VAL A 1 455 ? -57.884 -2.220 -22.128 1.00 93.00 455 VAL A CA 1
ATOM 3202 C C . VAL A 1 455 ? -58.569 -0.910 -22.501 1.00 93.00 455 VAL A C 1
ATOM 3204 O O . VAL A 1 455 ? -58.051 0.172 -22.234 1.00 93.00 455 VAL A O 1
ATOM 3207 N N . ALA A 1 456 ? -59.746 -1.003 -23.119 1.00 93.12 456 ALA A N 1
ATOM 3208 C CA . ALA A 1 456 ? -60.625 0.140 -23.337 1.00 93.12 456 ALA A CA 1
ATOM 3209 C C . ALA A 1 456 ? -61.660 0.210 -22.207 1.00 93.12 456 ALA A C 1
ATOM 3211 O O . ALA A 1 456 ? -62.310 -0.792 -21.910 1.00 93.12 456 ALA A O 1
ATOM 3212 N N . GLY A 1 457 ? -61.835 1.386 -21.607 1.00 91.50 457 GLY A N 1
ATOM 3213 C CA . GLY A 1 457 ? -62.722 1.587 -20.462 1.00 91.50 457 GLY A CA 1
ATOM 3214 C C . GLY A 1 457 ? -63.377 2.965 -20.446 1.00 91.50 457 GLY A C 1
ATOM 3215 O O . GLY A 1 457 ? -63.179 3.793 -21.340 1.00 91.50 457 GLY A O 1
ATOM 3216 N N . THR A 1 458 ? -64.196 3.219 -19.425 1.00 91.94 458 THR A N 1
ATOM 3217 C CA . THR A 1 458 ? -64.755 4.550 -19.179 1.00 91.94 458 THR A CA 1
ATOM 3218 C C . THR A 1 458 ? -64.955 4.818 -17.692 1.00 91.94 458 THR A C 1
ATOM 3220 O O . THR A 1 458 ? -65.407 3.951 -16.944 1.00 91.94 458 THR A O 1
ATOM 3223 N N . THR A 1 459 ? -64.623 6.037 -17.276 1.00 91.88 459 THR A N 1
ATOM 3224 C CA . THR A 1 459 ? -64.939 6.583 -15.947 1.00 91.88 459 THR A CA 1
ATOM 3225 C C . THR A 1 459 ? -66.298 7.287 -15.938 1.00 91.88 459 THR A C 1
ATOM 3227 O O . THR A 1 459 ? -66.834 7.622 -14.887 1.00 91.88 459 THR A O 1
ATOM 3230 N N . THR A 1 460 ? -66.919 7.516 -17.104 1.00 89.88 460 THR A N 1
ATOM 3231 C CA . THR A 1 460 ? -68.236 8.155 -17.178 1.00 89.88 460 THR A CA 1
ATOM 3232 C C . THR A 1 460 ? -69.279 7.314 -16.436 1.00 89.88 460 THR A C 1
ATOM 3234 O O . THR A 1 460 ? -69.609 6.207 -16.855 1.00 89.88 460 THR A O 1
ATOM 3237 N N . GLY A 1 461 ? -69.841 7.879 -15.366 1.00 83.00 461 GLY A N 1
ATOM 3238 C CA . GLY A 1 461 ? -70.875 7.231 -14.558 1.00 83.00 461 GLY A CA 1
ATOM 3239 C C . GLY A 1 461 ? -70.357 6.303 -13.457 1.00 83.00 461 GLY A C 1
ATOM 3240 O O . GLY A 1 461 ? -71.199 5.700 -12.799 1.00 83.00 461 GLY A O 1
ATOM 3241 N N . ALA A 1 462 ? -69.037 6.212 -13.260 1.00 88.38 462 ALA A N 1
ATOM 3242 C CA . ALA A 1 462 ? -68.447 5.574 -12.084 1.00 88.38 462 ALA A CA 1
ATOM 3243 C C . ALA A 1 462 ? -68.567 6.477 -10.840 1.00 88.38 462 ALA A C 1
ATOM 3245 O O . ALA A 1 462 ? -68.849 7.680 -10.963 1.00 88.38 462 ALA A O 1
ATOM 3246 N N . ALA A 1 463 ? -68.383 5.906 -9.654 1.00 87.25 463 ALA A N 1
ATOM 3247 C CA . ALA A 1 463 ? -68.196 6.672 -8.426 1.00 87.25 463 ALA A CA 1
ATOM 3248 C C . ALA A 1 463 ? -66.744 7.190 -8.296 1.00 87.25 463 ALA A C 1
ATOM 3250 O O . ALA A 1 463 ? -65.884 6.881 -9.117 1.00 87.25 463 ALA A O 1
ATOM 3251 N N . ASN A 1 464 ? -66.531 8.122 -7.361 1.00 87.81 464 ASN A N 1
ATOM 3252 C CA . ASN A 1 464 ? -65.200 8.600 -6.976 1.00 87.81 464 ASN A CA 1
ATOM 3253 C C . ASN A 1 464 ? -64.906 7.996 -5.603 1.00 87.81 464 ASN A C 1
ATOM 3255 O O . ASN A 1 464 ? -65.377 8.516 -4.585 1.00 87.81 464 ASN A O 1
ATOM 3259 N N . ASP A 1 465 ? -64.203 6.876 -5.612 1.00 80.00 465 ASP A N 1
ATOM 3260 C CA . ASP A 1 465 ? -63.942 6.013 -4.467 1.00 80.00 465 ASP A CA 1
ATOM 3261 C C . ASP A 1 465 ? -62.472 6.081 -4.029 1.00 80.00 465 ASP A C 1
ATOM 3263 O O . ASP A 1 465 ? -62.125 5.632 -2.932 1.00 80.00 465 ASP A O 1
ATOM 3267 N N . GLY A 1 466 ? -61.600 6.715 -4.818 1.00 81.31 466 GLY A N 1
ATOM 3268 C CA . GLY A 1 466 ? -60.205 6.930 -4.456 1.00 81.31 466 GLY A CA 1
ATOM 3269 C C . GLY A 1 466 ? -59.630 8.224 -5.017 1.00 81.31 466 GLY A C 1
ATOM 3270 O O . GLY A 1 466 ? -59.655 8.457 -6.208 1.00 81.31 466 GLY A O 1
ATOM 3271 N N . THR A 1 467 ? -59.013 9.039 -4.156 1.00 83.75 467 THR A N 1
ATOM 3272 C CA . THR A 1 467 ? -58.259 10.230 -4.590 1.00 83.75 467 THR A CA 1
ATOM 3273 C C . THR A 1 467 ? -56.755 9.953 -4.585 1.00 83.75 467 THR A C 1
ATOM 3275 O O . THR A 1 467 ? -56.213 9.470 -3.585 1.00 83.75 467 THR A O 1
ATOM 3278 N N . GLY A 1 468 ? -56.043 10.282 -5.660 1.00 86.31 468 GLY A N 1
ATOM 3279 C CA . GLY A 1 468 ? -54.580 10.196 -5.733 1.00 86.31 468 GLY A CA 1
ATOM 3280 C C . GLY A 1 468 ? -53.871 11.386 -5.075 1.00 86.31 468 GLY A C 1
ATOM 3281 O O . GLY A 1 468 ? -54.452 12.449 -4.865 1.00 86.31 468 GLY A O 1
ATOM 3282 N N . THR A 1 469 ? -52.578 11.259 -4.758 1.00 89.94 469 THR A N 1
ATOM 3283 C CA . THR A 1 469 ? -51.799 12.413 -4.247 1.00 89.94 469 THR A CA 1
ATOM 3284 C C . THR A 1 469 ? -51.456 13.443 -5.328 1.00 89.94 469 THR A C 1
ATOM 3286 O O . THR A 1 469 ? -51.100 14.571 -4.998 1.00 89.94 469 THR A O 1
ATOM 3289 N N . CYS A 1 470 ? -51.557 13.072 -6.606 1.00 89.19 470 CYS A N 1
ATOM 3290 C CA . CYS A 1 470 ? -51.316 13.944 -7.757 1.00 89.19 470 CYS A CA 1
ATOM 3291 C C . CYS A 1 470 ? -52.608 14.493 -8.392 1.00 89.19 470 CYS A C 1
ATOM 3293 O O . CYS A 1 470 ? -52.554 15.078 -9.465 1.00 89.19 470 CYS A O 1
ATOM 3295 N N . GLY A 1 471 ? -53.765 14.334 -7.741 1.00 85.19 471 GLY A N 1
ATOM 3296 C CA . GLY A 1 471 ? -55.063 14.773 -8.261 1.00 85.19 471 GLY A CA 1
ATOM 3297 C C . GLY A 1 471 ? -56.082 13.638 -8.275 1.00 85.19 471 GLY A C 1
ATOM 3298 O O . GLY A 1 471 ? -55.986 12.722 -7.462 1.00 85.19 471 GLY A O 1
ATOM 3299 N N . GLY A 1 472 ? -57.054 13.711 -9.190 1.00 79.75 472 GLY A N 1
ATOM 3300 C CA . GLY A 1 472 ? -58.091 12.681 -9.300 1.00 79.75 472 GLY A CA 1
ATOM 3301 C C . GLY A 1 472 ? -59.282 12.945 -8.377 1.00 79.75 472 GLY A C 1
ATOM 3302 O O . GLY A 1 472 ? -59.499 12.282 -7.369 1.00 79.75 472 GLY A O 1
ATOM 3303 N N . ALA A 1 473 ? -60.008 14.033 -8.648 1.00 78.88 473 ALA A N 1
ATOM 3304 C CA . ALA A 1 473 ? -61.232 14.376 -7.914 1.00 78.88 473 ALA A CA 1
ATOM 3305 C C . ALA A 1 473 ? -62.501 13.973 -8.690 1.00 78.88 473 ALA A C 1
ATOM 3307 O O . ALA A 1 473 ? -63.616 14.363 -8.319 1.00 78.88 473 ALA A O 1
ATOM 3308 N N . GLY A 1 474 ? -62.333 13.256 -9.800 1.00 84.12 474 GLY A N 1
ATOM 3309 C CA . GLY A 1 474 ? -63.396 12.772 -10.663 1.00 84.12 474 GLY A CA 1
ATOM 3310 C C . GLY A 1 474 ? -63.742 11.308 -10.400 1.00 84.12 474 GLY A C 1
ATOM 3311 O O . GLY A 1 474 ? -63.275 10.728 -9.436 1.00 84.12 474 GLY A O 1
ATOM 3312 N N . PRO A 1 475 ? -64.637 10.729 -11.212 1.00 91.31 475 PRO A N 1
ATOM 3313 C CA . PRO A 1 475 ? -64.933 9.301 -11.163 1.00 91.31 475 PRO A CA 1
ATOM 3314 C C . PRO A 1 475 ? -63.728 8.425 -11.527 1.00 91.31 475 PRO A C 1
ATOM 3316 O O . PRO A 1 475 ? -63.040 8.733 -12.510 1.00 91.31 475 PRO A O 1
ATOM 3319 N N . ASP A 1 476 ? -63.567 7.292 -10.845 1.00 92.00 476 ASP A N 1
ATOM 3320 C CA . ASP A 1 476 ? -62.442 6.372 -11.020 1.00 92.00 476 ASP A CA 1
ATOM 3321 C C . ASP A 1 476 ? -62.863 4.919 -11.302 1.00 92.00 476 ASP A C 1
ATOM 3323 O O . ASP A 1 476 ? -64.032 4.535 -11.234 1.00 92.00 476 ASP A O 1
ATOM 3327 N N . ARG A 1 477 ? -61.898 4.124 -11.770 1.00 93.75 477 ARG A N 1
ATOM 3328 C CA . ARG A 1 477 ? -62.016 2.673 -11.941 1.00 93.75 477 ARG A CA 1
ATOM 3329 C C . ARG A 1 477 ? -60.792 2.003 -11.340 1.00 93.75 477 ARG A C 1
ATOM 3331 O O . ARG A 1 477 ? -59.668 2.348 -11.708 1.00 93.75 477 ARG A O 1
ATOM 3338 N N . VAL A 1 478 ? -61.001 0.998 -10.503 1.00 93.88 478 VAL A N 1
ATOM 3339 C CA . VAL A 1 478 ? -59.924 0.239 -9.863 1.00 93.88 478 VAL A CA 1
ATOM 3340 C C . VAL A 1 478 ? -59.574 -0.991 -10.690 1.00 93.88 478 VAL A C 1
ATOM 3342 O O . VAL A 1 478 ? -60.435 -1.813 -11.005 1.00 93.88 478 VAL A O 1
ATOM 3345 N N . TYR A 1 479 ? -58.291 -1.136 -11.002 1.00 94.25 479 TYR A N 1
ATOM 3346 C CA . TYR A 1 479 ? -57.690 -2.346 -11.546 1.00 94.25 479 TYR A CA 1
ATOM 3347 C C . TYR A 1 479 ? -56.795 -2.998 -10.498 1.00 94.25 479 TYR A C 1
ATOM 3349 O O . TYR A 1 479 ? -56.200 -2.295 -9.684 1.00 94.25 479 TYR A O 1
ATOM 3357 N N . ALA A 1 480 ? -56.644 -4.318 -10.541 1.00 92.62 480 ALA A N 1
ATOM 3358 C CA . ALA A 1 480 ? -55.729 -5.034 -9.657 1.00 92.62 480 ALA A CA 1
ATOM 3359 C C . ALA A 1 480 ? -54.879 -6.055 -10.407 1.00 92.62 480 ALA A C 1
ATOM 3361 O O . ALA A 1 480 ? -55.307 -6.624 -11.411 1.00 92.62 480 ALA A O 1
ATOM 3362 N N . PHE A 1 481 ? -53.666 -6.285 -9.920 1.00 91.62 481 PHE A N 1
ATOM 3363 C CA . PHE A 1 481 ? -52.775 -7.321 -10.429 1.00 91.62 481 PHE A CA 1
ATOM 3364 C C . PHE A 1 481 ? -51.823 -7.795 -9.332 1.00 91.62 481 PHE A C 1
ATOM 3366 O O . PHE A 1 481 ? -51.498 -7.047 -8.408 1.00 91.62 481 PHE A O 1
ATOM 3373 N N . THR A 1 482 ? -51.353 -9.032 -9.465 1.00 88.44 482 THR A N 1
ATOM 3374 C CA . THR A 1 482 ? -50.448 -9.663 -8.504 1.00 88.44 482 THR A CA 1
ATOM 3375 C C . THR A 1 482 ? -49.191 -10.140 -9.213 1.00 88.44 482 THR A C 1
ATOM 3377 O O . THR A 1 482 ? -49.259 -10.768 -10.271 1.00 88.44 482 THR A O 1
ATOM 3380 N N . LEU A 1 483 ? -48.040 -9.807 -8.639 1.00 87.75 483 LEU A N 1
ATOM 3381 C CA . LEU A 1 483 ? -46.715 -10.113 -9.160 1.00 87.75 483 LEU A CA 1
ATOM 3382 C C . LEU A 1 483 ? -46.052 -11.163 -8.273 1.00 87.75 483 LEU A C 1
ATOM 3384 O O . LEU A 1 483 ? -45.965 -10.986 -7.061 1.00 87.75 483 LEU A O 1
ATOM 3388 N N . SER A 1 484 ? -45.558 -12.241 -8.877 1.00 83.06 484 SER A N 1
ATOM 3389 C CA . SER A 1 484 ? -44.817 -13.299 -8.175 1.00 83.06 484 SER A CA 1
ATOM 3390 C C . SER A 1 484 ? -43.306 -13.052 -8.132 1.00 83.06 484 SER A C 1
ATOM 3392 O O . SER A 1 484 ? -42.595 -13.689 -7.364 1.00 83.06 484 SER A O 1
ATOM 3394 N N . THR A 1 485 ? -42.802 -12.154 -8.977 1.00 83.62 485 THR A N 1
ATOM 3395 C CA . THR A 1 485 ? -41.388 -11.772 -9.084 1.00 83.62 485 THR A CA 1
ATOM 3396 C C . THR A 1 485 ? -41.289 -10.262 -9.248 1.00 83.62 485 THR A C 1
ATOM 3398 O O . THR A 1 485 ? -42.240 -9.634 -9.725 1.00 83.62 485 THR A O 1
ATOM 3401 N N . ALA A 1 486 ? -40.130 -9.682 -8.924 1.00 88.19 486 ALA A N 1
ATOM 3402 C CA . ALA A 1 486 ? -39.866 -8.284 -9.237 1.00 88.19 486 ALA A CA 1
ATOM 3403 C C . ALA A 1 486 ? -40.136 -8.039 -10.730 1.00 88.19 486 ALA A C 1
ATOM 3405 O O . ALA A 1 486 ? -39.694 -8.805 -11.593 1.00 88.19 486 ALA A O 1
ATOM 3406 N N . THR A 1 487 ? -40.943 -7.025 -11.026 1.00 91.75 487 THR A N 1
ATOM 3407 C CA . THR A 1 487 ? -41.469 -6.779 -12.370 1.00 91.75 487 THR A CA 1
ATOM 3408 C C . THR A 1 487 ? -41.489 -5.284 -12.643 1.00 91.75 487 THR A C 1
ATOM 3410 O O . THR A 1 487 ? -42.055 -4.496 -11.884 1.00 91.75 487 THR A O 1
ATOM 3413 N N . ARG A 1 488 ? -40.903 -4.878 -13.767 1.00 93.12 488 ARG A N 1
ATOM 3414 C CA . ARG A 1 488 ? -41.059 -3.532 -14.310 1.00 93.12 488 ARG A CA 1
ATOM 3415 C C . ARG A 1 488 ? -42.435 -3.426 -14.965 1.00 93.12 488 ARG A C 1
ATOM 3417 O O . ARG A 1 488 ? -42.715 -4.130 -15.931 1.00 93.12 488 ARG A O 1
ATOM 3424 N N . ALA A 1 489 ? -43.279 -2.557 -14.426 1.00 93.81 489 ALA A N 1
ATOM 3425 C CA . ALA A 1 489 ? -44.626 -2.282 -14.897 1.00 93.81 489 ALA A CA 1
ATOM 3426 C C . ALA A 1 489 ? -44.704 -0.868 -15.488 1.00 93.81 489 ALA A C 1
ATOM 3428 O O . ALA A 1 489 ? -44.440 0.129 -14.804 1.00 93.81 489 ALA A O 1
ATOM 3429 N N . ASP A 1 490 ? -45.067 -0.793 -16.762 1.00 93.81 490 ASP A N 1
ATOM 3430 C CA . ASP A 1 490 ? -45.357 0.440 -17.484 1.00 93.81 490 ASP A CA 1
ATOM 3431 C C . ASP A 1 490 ? -46.867 0.549 -17.728 1.00 93.81 490 ASP A C 1
ATOM 3433 O O . ASP A 1 490 ? -47.500 -0.407 -18.165 1.00 93.81 490 ASP A O 1
ATOM 3437 N N . PHE A 1 491 ? -47.437 1.728 -17.496 1.00 95.75 491 PHE A N 1
ATOM 3438 C CA . PHE A 1 491 ? -48.840 2.057 -17.724 1.00 95.75 491 PHE A CA 1
ATOM 3439 C C . PHE A 1 491 ? -48.944 3.382 -18.469 1.00 95.75 491 PHE A C 1
ATOM 3441 O O . PHE A 1 491 ? -48.231 4.337 -18.157 1.00 95.75 491 PHE A O 1
ATOM 3448 N N . LEU A 1 492 ? -49.870 3.463 -19.417 1.00 95.69 492 LEU A N 1
ATOM 3449 C CA . LEU A 1 492 ? -50.208 4.695 -20.118 1.00 95.69 492 LEU A CA 1
ATOM 3450 C C . LEU A 1 492 ? -51.712 4.742 -20.375 1.00 95.69 492 LEU A C 1
ATOM 3452 O O . LEU A 1 492 ? -52.255 3.927 -21.122 1.00 95.69 492 LEU A O 1
ATOM 3456 N N . MET A 1 493 ? -52.380 5.721 -19.779 1.00 95.12 493 MET A N 1
ATOM 3457 C CA . MET A 1 493 ? -53.804 5.967 -19.940 1.00 95.12 493 MET A CA 1
ATOM 3458 C C . MET A 1 493 ? -54.017 7.177 -20.849 1.00 95.12 493 MET A C 1
ATOM 3460 O O . MET A 1 493 ? -53.479 8.252 -20.618 1.00 95.12 493 MET A O 1
ATOM 3464 N N . THR A 1 494 ? -54.791 6.995 -21.917 1.00 92.69 494 THR A N 1
ATOM 3465 C CA . THR A 1 494 ? -55.043 8.022 -22.942 1.00 92.69 494 THR A CA 1
ATOM 3466 C C . THR A 1 494 ? -56.530 8.129 -23.261 1.00 92.69 494 THR A C 1
ATOM 3468 O O . THR A 1 494 ? -57.280 7.174 -23.070 1.00 92.69 494 THR A O 1
ATOM 3471 N N . GLY A 1 495 ? -56.968 9.269 -23.801 1.00 89.88 495 GLY A N 1
ATOM 3472 C CA . GLY A 1 495 ? -58.326 9.461 -24.335 1.00 89.88 495 GLY A CA 1
ATOM 3473 C C . GLY A 1 495 ? -58.999 10.753 -23.871 1.00 89.88 495 GLY A C 1
ATOM 3474 O O . GLY A 1 495 ? -59.753 11.355 -24.635 1.00 89.88 495 GLY A O 1
ATOM 3475 N N . TYR A 1 496 ? -58.682 11.210 -22.662 1.00 89.81 496 TYR A N 1
ATOM 3476 C CA . TYR A 1 496 ? -59.061 12.514 -22.111 1.00 89.81 496 TYR A CA 1
ATOM 3477 C C . TYR A 1 496 ? -58.024 12.934 -21.050 1.00 89.81 496 TYR A C 1
ATOM 3479 O O . TYR A 1 496 ? -56.908 12.426 -21.088 1.00 89.81 496 TYR A O 1
ATOM 3487 N N . ASP A 1 497 ? -58.372 13.875 -20.172 1.00 89.81 497 ASP A N 1
ATOM 3488 C CA . ASP A 1 497 ? -57.557 14.313 -19.032 1.00 89.81 497 ASP A CA 1
ATOM 3489 C C . ASP A 1 497 ? -57.655 13.318 -17.860 1.00 89.81 497 ASP A C 1
ATOM 3491 O O . ASP A 1 497 ? -58.662 13.261 -17.143 1.00 89.81 497 ASP A O 1
ATOM 3495 N N . THR A 1 498 ? -56.647 12.455 -17.759 1.00 91.56 498 THR A N 1
ATOM 3496 C CA . THR A 1 498 ? -56.654 11.237 -16.934 1.00 91.56 498 THR A CA 1
ATOM 3497 C C . THR A 1 498 ? -55.665 11.332 -15.788 1.00 91.56 498 THR A C 1
ATOM 3499 O O . THR A 1 498 ? -54.630 11.960 -15.938 1.00 91.56 498 THR A O 1
ATOM 3502 N N . VAL A 1 499 ? -55.924 10.625 -14.691 1.00 93.75 499 VAL A N 1
ATOM 3503 C CA . VAL A 1 499 ? -54.979 10.454 -13.580 1.00 93.75 499 VAL A CA 1
ATOM 3504 C C . VAL A 1 499 ? -54.791 8.961 -13.327 1.00 93.75 499 VAL A C 1
ATOM 3506 O O . VAL A 1 499 ? -55.759 8.205 -13.315 1.00 93.75 499 VAL A O 1
ATOM 3509 N N . LEU A 1 500 ? -53.547 8.524 -13.135 1.00 95.38 500 LEU A N 1
ATOM 3510 C CA . LEU A 1 500 ? -53.230 7.176 -12.675 1.00 95.38 500 LEU A CA 1
ATOM 3511 C C . LEU A 1 500 ? -52.600 7.241 -11.293 1.00 95.38 500 LEU A C 1
ATOM 3513 O O . LEU A 1 500 ? -51.642 7.986 -11.085 1.00 95.38 500 LEU A O 1
ATOM 3517 N N . HIS A 1 501 ? -53.058 6.393 -10.377 1.00 94.31 501 HIS A N 1
ATOM 3518 C CA . HIS A 1 501 ? -52.349 6.167 -9.122 1.00 94.31 501 HIS A CA 1
ATOM 3519 C C . HIS A 1 501 ? -52.339 4.699 -8.708 1.00 94.31 501 HIS A C 1
ATOM 3521 O O . HIS A 1 501 ? -53.327 3.985 -8.839 1.00 94.31 501 HIS A O 1
ATOM 3527 N N . LEU A 1 502 ? -51.195 4.251 -8.202 1.00 95.56 502 LEU A N 1
ATOM 3528 C CA . LEU A 1 502 ? -50.896 2.863 -7.872 1.00 95.56 502 LEU A CA 1
ATOM 3529 C C . LEU A 1 502 ? -50.714 2.710 -6.361 1.00 95.56 502 LEU A C 1
ATOM 3531 O O . LEU A 1 502 ? -49.993 3.505 -5.758 1.00 95.56 502 LEU A O 1
ATOM 3535 N N . ARG A 1 503 ? -51.324 1.690 -5.755 1.00 93.81 503 ARG A N 1
ATOM 3536 C CA . ARG A 1 503 ? -51.304 1.426 -4.304 1.00 93.81 503 ARG A CA 1
ATOM 3537 C C . ARG A 1 503 ? -50.986 -0.037 -3.998 1.00 93.81 503 ARG A C 1
ATOM 3539 O O . ARG A 1 503 ? -51.372 -0.905 -4.777 1.00 93.81 503 ARG A O 1
ATOM 3546 N N . THR A 1 504 ? -50.338 -0.306 -2.864 1.00 90.19 504 THR A N 1
ATOM 3547 C CA . THR A 1 504 ? -50.178 -1.676 -2.324 1.00 90.19 504 THR A CA 1
ATOM 3548 C C . THR A 1 504 ? -51.361 -2.105 -1.456 1.00 90.19 504 THR A C 1
ATOM 3550 O O . THR A 1 504 ? -51.676 -3.287 -1.384 1.00 90.19 504 THR A O 1
ATOM 3553 N N . VAL A 1 505 ? -52.073 -1.153 -0.843 1.00 87.56 505 VAL A N 1
ATOM 3554 C CA . VAL A 1 505 ? -53.304 -1.394 -0.078 1.00 87.56 505 VAL A CA 1
ATOM 3555 C C . VAL A 1 505 ? -54.410 -0.504 -0.638 1.00 87.56 505 VAL A C 1
ATOM 3557 O O . VAL A 1 505 ? -54.368 0.720 -0.524 1.00 87.56 505 VAL A O 1
ATOM 3560 N N . CYS A 1 506 ? -55.415 -1.113 -1.261 1.00 86.31 506 CYS A N 1
ATOM 3561 C CA . CYS A 1 506 ? -56.370 -0.394 -2.103 1.00 86.31 506 CYS A CA 1
ATOM 3562 C C . CYS A 1 506 ? -57.053 0.808 -1.412 1.00 86.31 506 CYS A C 1
ATOM 3564 O O . CYS A 1 506 ? -56.966 1.938 -1.906 1.00 86.31 506 CYS A O 1
ATOM 3566 N N . ASP A 1 507 ? -57.637 0.592 -0.228 1.00 85.00 507 ASP A N 1
ATOM 3567 C CA . ASP A 1 507 ? -58.403 1.606 0.518 1.00 85.00 507 ASP A CA 1
ATOM 3568 C C . ASP A 1 507 ? -57.532 2.575 1.342 1.00 85.00 507 ASP A C 1
ATOM 3570 O O . ASP A 1 507 ? -58.043 3.482 2.001 1.00 85.00 507 ASP A O 1
ATOM 3574 N N . GLN A 1 508 ? -56.204 2.419 1.324 1.00 87.19 508 GLN A N 1
ATOM 3575 C CA . GLN A 1 508 ? -55.288 3.284 2.067 1.00 87.19 508 GLN A CA 1
ATOM 3576 C C . GLN A 1 508 ? -54.493 4.171 1.117 1.00 87.19 508 GLN A C 1
ATOM 3578 O O . GLN A 1 508 ? -53.511 3.739 0.514 1.00 87.19 508 GLN A O 1
ATOM 3583 N N . GLN A 1 509 ? -54.853 5.455 1.046 1.00 86.81 509 GLN A N 1
ATOM 3584 C CA . GLN A 1 509 ? -54.118 6.438 0.240 1.00 86.81 509 GLN A CA 1
ATOM 3585 C C . GLN A 1 509 ? -52.630 6.528 0.630 1.00 86.81 509 GLN A C 1
ATOM 3587 O O . GLN A 1 509 ? -51.786 6.746 -0.233 1.00 86.81 509 GLN A O 1
ATOM 3592 N N . ALA A 1 510 ? -52.293 6.309 1.906 1.00 86.25 510 ALA A N 1
ATOM 3593 C CA . ALA A 1 510 ? -50.909 6.311 2.385 1.00 86.25 510 ALA A CA 1
ATOM 3594 C C . ALA A 1 510 ? -50.038 5.197 1.767 1.00 86.25 510 ALA A C 1
ATOM 3596 O O . ALA A 1 510 ? -48.822 5.340 1.722 1.00 86.25 510 ALA A O 1
ATOM 3597 N N . SER A 1 511 ? -50.646 4.125 1.247 1.00 89.94 511 SER A N 1
ATOM 3598 C CA . SER A 1 511 ? -49.945 3.010 0.590 1.00 89.94 511 SER A CA 1
ATOM 3599 C C . SER A 1 511 ? -49.621 3.271 -0.892 1.00 89.94 511 SER A C 1
ATOM 3601 O O . SER A 1 511 ? -49.227 2.369 -1.636 1.00 89.94 511 SER A O 1
ATOM 3603 N N . GLN A 1 512 ? -49.846 4.500 -1.365 1.00 93.50 512 GLN A N 1
ATOM 3604 C CA . GLN A 1 512 ? -49.640 4.862 -2.758 1.00 93.50 512 GLN A CA 1
ATOM 3605 C C . GLN A 1 512 ? -48.154 4.846 -3.134 1.00 93.50 512 GLN A C 1
ATOM 3607 O O . GLN A 1 512 ? -47.348 5.613 -2.615 1.00 93.50 512 GLN A O 1
ATOM 3612 N N . VAL A 1 513 ? -47.823 4.014 -4.117 1.00 92.88 513 VAL A N 1
ATOM 3613 C CA . VAL A 1 513 ? -46.467 3.788 -4.633 1.00 92.88 513 VAL A CA 1
ATOM 3614 C C . VAL A 1 513 ? -46.101 4.811 -5.705 1.00 92.88 513 VAL A C 1
ATOM 3616 O O . VAL A 1 513 ? -44.959 5.258 -5.809 1.00 92.88 513 VAL A O 1
ATOM 3619 N N . ALA A 1 514 ? -47.067 5.182 -6.545 1.00 93.50 514 ALA A N 1
ATOM 3620 C CA . ALA A 1 514 ? -46.850 6.137 -7.623 1.00 93.50 514 ALA A CA 1
ATOM 3621 C C . ALA A 1 514 ? -48.155 6.818 -8.038 1.00 93.50 514 ALA A C 1
ATOM 3623 O O . ALA A 1 514 ? -49.233 6.249 -7.890 1.00 93.50 514 ALA A O 1
ATOM 3624 N N . CYS A 1 515 ? -48.053 8.032 -8.572 1.00 94.44 515 CYS A N 1
ATOM 3625 C CA . CYS A 1 515 ? -49.176 8.788 -9.119 1.00 94.44 515 CYS A CA 1
ATOM 3626 C C . CYS A 1 515 ? -48.675 9.683 -10.251 1.00 94.44 515 CYS A C 1
ATOM 3628 O O . CYS A 1 515 ? -47.548 10.181 -10.171 1.00 94.44 515 CYS A O 1
ATOM 3630 N N . ASN A 1 516 ? -49.480 9.848 -11.298 1.00 94.06 516 ASN A N 1
ATOM 3631 C CA . ASN A 1 516 ? -49.226 10.798 -12.376 1.00 94.06 516 ASN A CA 1
ATOM 3632 C C . ASN A 1 516 ? -50.533 11.246 -13.054 1.00 94.06 516 ASN A C 1
ATOM 3634 O O . ASN A 1 516 ? -51.420 10.421 -13.260 1.00 94.06 516 ASN A O 1
ATOM 3638 N N . ASP A 1 517 ? -50.620 12.518 -13.431 1.00 89.81 517 ASP A N 1
ATOM 3639 C CA . ASP A 1 517 ? -51.707 13.140 -14.193 1.00 89.81 517 ASP A CA 1
ATOM 3640 C C . ASP A 1 517 ? -51.291 13.421 -15.654 1.00 89.81 517 ASP A C 1
ATOM 3642 O O . ASP A 1 517 ? -51.895 12.893 -16.582 1.00 89.81 517 ASP A O 1
ATOM 3646 N N . ASP A 1 518 ? -50.174 14.113 -15.885 1.00 88.50 518 ASP A N 1
ATOM 3647 C CA . ASP A 1 518 ? -49.824 14.663 -17.208 1.00 88.50 518 ASP A CA 1
ATOM 3648 C C . ASP A 1 518 ? -48.455 14.186 -17.731 1.00 88.50 518 ASP A C 1
ATOM 3650 O O . ASP A 1 518 ? -47.546 14.958 -18.052 1.00 88.50 518 ASP A O 1
ATOM 3654 N N . SER A 1 519 ? -48.287 12.870 -17.865 1.00 85.62 519 SER A N 1
ATOM 3655 C CA . SER A 1 519 ? -47.042 12.278 -18.382 1.00 85.62 519 SER A CA 1
ATOM 3656 C C . SER A 1 519 ? -46.771 12.597 -19.861 1.00 85.62 519 SER A C 1
ATOM 3658 O O . SER A 1 519 ? -45.614 12.709 -20.274 1.00 85.62 519 SER A O 1
ATOM 3660 N N . GLN A 1 520 ? -47.829 12.715 -20.674 1.00 86.00 520 GLN A N 1
ATOM 3661 C CA . GLN A 1 520 ? -47.763 12.942 -22.122 1.00 86.00 520 GLN A CA 1
ATOM 3662 C C . GLN A 1 520 ? -48.927 13.829 -22.588 1.00 86.00 520 GLN A C 1
ATOM 3664 O O . GLN A 1 520 ? -49.929 13.354 -23.124 1.00 86.00 520 GLN A O 1
ATOM 3669 N N . GLY A 1 521 ? -48.808 15.145 -22.398 1.00 87.94 521 GLY A N 1
ATOM 3670 C CA . GLY A 1 521 ? -49.956 16.040 -22.570 1.00 87.94 521 GLY A CA 1
ATOM 3671 C C . GLY A 1 521 ? -50.934 15.810 -21.422 1.00 87.94 521 GLY A C 1
ATOM 3672 O O . GLY A 1 521 ? -50.486 15.813 -20.291 1.00 87.94 521 GLY A O 1
ATOM 3673 N N . THR A 1 522 ? -52.216 15.559 -21.707 1.00 86.38 522 THR A N 1
ATOM 3674 C CA . THR A 1 522 ? -53.236 15.276 -20.672 1.00 86.38 522 THR A CA 1
ATOM 3675 C C . THR A 1 522 ? -53.350 13.786 -20.298 1.00 86.38 522 THR A C 1
ATOM 3677 O O . THR A 1 522 ? -54.373 13.339 -19.787 1.00 86.38 522 THR A O 1
ATOM 3680 N N . ALA A 1 523 ? -52.379 12.968 -20.717 1.00 90.50 523 ALA A N 1
ATOM 3681 C CA . ALA A 1 523 ? -52.384 11.520 -20.529 1.00 90.50 523 ALA A CA 1
ATOM 3682 C C . ALA A 1 523 ? -51.506 11.114 -19.339 1.00 90.50 523 ALA A C 1
ATOM 3684 O O . ALA A 1 523 ? -50.310 11.436 -19.305 1.00 90.50 523 ALA A O 1
ATOM 3685 N N . ALA A 1 524 ? -52.058 10.306 -18.437 1.00 93.81 524 ALA A N 1
ATOM 3686 C CA . ALA A 1 524 ? -51.353 9.800 -17.268 1.00 93.81 524 ALA A CA 1
ATOM 3687 C C . ALA A 1 524 ? -50.521 8.564 -17.610 1.00 93.81 524 ALA A C 1
ATOM 3689 O O . ALA A 1 524 ? -50.969 7.665 -18.322 1.00 93.81 524 ALA A O 1
ATOM 3690 N N . GLY A 1 525 ? -49.309 8.491 -17.066 1.00 93.94 525 GLY A N 1
ATOM 3691 C CA . GLY A 1 525 ? -48.381 7.399 -17.338 1.00 93.94 525 GLY A CA 1
ATOM 3692 C C . GLY A 1 525 ? -47.503 7.084 -16.138 1.00 93.94 525 GLY A C 1
ATOM 3693 O O . GLY A 1 525 ? -46.987 7.986 -15.476 1.00 93.94 525 GLY A O 1
ATOM 3694 N N . LEU A 1 526 ? -47.335 5.799 -15.847 1.00 94.44 526 LEU A N 1
ATOM 3695 C CA . LEU A 1 526 ? -46.600 5.304 -14.688 1.00 94.44 526 LEU A CA 1
ATOM 3696 C C . LEU A 1 526 ? -45.623 4.213 -15.105 1.00 94.44 526 LEU A C 1
ATOM 3698 O O . LEU A 1 526 ? -46.026 3.220 -15.688 1.00 94.44 526 LEU A O 1
ATOM 3702 N N . THR A 1 527 ? -44.355 4.377 -14.740 1.00 93.06 527 THR A N 1
ATOM 3703 C CA . THR A 1 527 ? -43.308 3.359 -14.904 1.00 93.06 527 THR A CA 1
ATOM 3704 C C . THR A 1 527 ? -42.705 3.065 -13.544 1.00 93.06 527 THR A C 1
ATOM 3706 O O . THR A 1 527 ? -42.123 3.968 -12.931 1.00 93.06 527 THR A O 1
ATOM 3709 N N . ARG A 1 528 ? -42.814 1.832 -13.053 1.00 92.88 528 ARG A N 1
ATOM 3710 C CA . ARG A 1 528 ? -42.220 1.419 -11.773 1.00 92.88 528 ARG A CA 1
ATOM 3711 C C . ARG A 1 528 ? -41.675 0.004 -11.844 1.00 92.88 528 ARG A C 1
ATOM 3713 O O . ARG A 1 528 ? -42.257 -0.849 -12.498 1.00 92.88 528 ARG A O 1
ATOM 3720 N N . ILE A 1 529 ? -40.567 -0.228 -11.151 1.00 91.50 529 ILE A N 1
ATOM 3721 C CA . ILE A 1 529 ? -40.167 -1.577 -10.760 1.00 91.50 529 ILE A CA 1
ATOM 3722 C C . ILE A 1 529 ? -40.926 -1.864 -9.471 1.00 91.50 529 ILE A C 1
ATOM 3724 O O . ILE A 1 529 ? -40.878 -1.061 -8.540 1.00 91.50 529 ILE A O 1
ATOM 3728 N N . LEU A 1 530 ? -41.704 -2.936 -9.489 1.00 92.12 530 LEU A N 1
ATOM 3729 C CA . LEU A 1 530 ? -42.557 -3.361 -8.395 1.00 92.12 530 LEU A CA 1
ATOM 3730 C C . LEU A 1 530 ? -42.031 -4.695 -7.882 1.00 92.12 530 LEU A C 1
ATOM 3732 O O . LEU A 1 530 ? -41.765 -5.601 -8.675 1.00 92.12 530 LEU A O 1
ATOM 3736 N N . ASP A 1 531 ? -41.879 -4.789 -6.570 1.00 89.94 531 ASP A N 1
ATOM 3737 C CA . ASP A 1 531 ? -41.536 -6.033 -5.892 1.00 89.94 531 ASP A CA 1
ATOM 3738 C C . ASP A 1 531 ? -42.687 -7.053 -6.013 1.00 89.94 531 ASP A C 1
ATOM 3740 O O . ASP A 1 531 ? -43.806 -6.691 -6.401 1.00 89.94 531 ASP A O 1
ATOM 3744 N N . PRO A 1 532 ? -42.448 -8.345 -5.720 1.00 85.19 532 PRO A N 1
ATOM 3745 C CA . PRO A 1 532 ? -43.526 -9.321 -5.619 1.00 85.19 532 PRO A CA 1
ATOM 3746 C C . PRO A 1 532 ? -44.600 -8.838 -4.639 1.00 85.19 532 PRO A C 1
ATOM 3748 O O . PRO A 1 532 ? -44.299 -8.409 -3.527 1.00 85.19 532 PRO A O 1
ATOM 3751 N N . GLY A 1 533 ? -45.862 -8.901 -5.045 1.00 85.50 533 GLY A N 1
ATOM 3752 C CA . GLY A 1 533 ? -46.957 -8.358 -4.256 1.00 85.50 533 GLY A CA 1
ATOM 3753 C C . GLY A 1 533 ? -48.204 -8.073 -5.075 1.00 85.50 533 GLY A C 1
ATOM 3754 O O . GLY A 1 533 ? -48.232 -8.213 -6.299 1.00 85.50 533 GLY A O 1
ATOM 3755 N N . THR A 1 534 ? -49.260 -7.674 -4.374 1.00 87.81 534 THR A N 1
ATOM 3756 C CA . THR A 1 534 ? -50.545 -7.306 -4.973 1.00 87.81 534 THR A CA 1
ATOM 3757 C C . THR A 1 534 ? -50.672 -5.790 -5.035 1.00 87.81 534 THR A C 1
ATOM 3759 O O . THR A 1 534 ? -50.401 -5.097 -4.054 1.00 87.81 534 THR A O 1
ATOM 3762 N N . TYR A 1 535 ? -51.100 -5.275 -6.185 1.00 93.25 535 TYR A N 1
ATOM 3763 C CA . TYR A 1 535 ? -51.186 -3.846 -6.456 1.00 93.25 535 TYR A CA 1
ATOM 3764 C C . TYR A 1 535 ? -52.539 -3.458 -7.041 1.00 93.25 535 TYR A C 1
ATOM 3766 O O . TYR A 1 535 ? -53.166 -4.225 -7.773 1.00 93.25 535 TYR A O 1
ATOM 3774 N N . TYR A 1 536 ? -52.942 -2.219 -6.761 1.00 93.75 536 TYR A N 1
ATOM 3775 C CA . TYR A 1 536 ? -54.196 -1.624 -7.206 1.00 93.75 536 TYR A CA 1
ATOM 3776 C C . TYR A 1 536 ? -53.916 -0.341 -7.982 1.00 93.75 536 TYR A C 1
ATOM 3778 O O . TYR A 1 536 ? -53.365 0.618 -7.435 1.00 93.75 536 TYR A O 1
ATOM 3786 N N . LEU A 1 537 ? -54.278 -0.326 -9.261 1.00 95.12 537 LEU A N 1
ATOM 3787 C CA . LEU A 1 537 ? -54.119 0.803 -10.167 1.00 95.12 537 LEU A CA 1
ATOM 3788 C C . LEU A 1 537 ? -55.471 1.479 -10.381 1.00 95.12 537 LEU A C 1
ATOM 3790 O O . LEU A 1 537 ? -56.386 0.895 -10.953 1.00 95.12 537 LEU A O 1
ATOM 3794 N N . PHE A 1 538 ? -55.578 2.730 -9.970 1.00 94.81 538 PHE A N 1
ATOM 3795 C CA . PHE A 1 538 ? -56.762 3.544 -10.179 1.00 94.81 538 PHE A CA 1
ATOM 3796 C C . PHE A 1 538 ? -56.619 4.319 -11.483 1.00 94.81 538 PHE A C 1
ATOM 3798 O O . PHE A 1 538 ? -55.627 5.021 -11.691 1.00 94.81 538 PHE A O 1
ATOM 3805 N N . ALA A 1 539 ? -57.612 4.163 -12.351 1.00 94.44 539 ALA A N 1
ATOM 3806 C CA . ALA A 1 539 ? -57.797 4.897 -13.591 1.00 94.44 539 ALA A CA 1
ATOM 3807 C C . ALA A 1 539 ? -58.858 5.977 -13.371 1.00 94.44 539 ALA A C 1
ATOM 3809 O O . ALA A 1 539 ? -60.056 5.694 -13.391 1.00 94.44 539 ALA A O 1
ATOM 3810 N N . ASP A 1 540 ? -58.408 7.205 -13.155 1.00 93.50 540 ASP A N 1
ATOM 3811 C CA . ASP A 1 540 ? -59.208 8.301 -12.618 1.00 93.50 540 ASP A CA 1
ATOM 3812 C C . ASP A 1 540 ? -59.309 9.471 -13.619 1.00 93.50 540 ASP A C 1
ATOM 3814 O O . ASP A 1 540 ? -58.596 9.564 -14.627 1.00 93.50 540 ASP A O 1
ATOM 3818 N N . SER A 1 541 ? -60.272 10.352 -13.392 1.00 90.25 541 SER A N 1
ATOM 3819 C CA . SER A 1 541 ? -60.502 11.600 -14.101 1.00 90.25 541 SER A CA 1
ATOM 3820 C C . SER A 1 541 ? -60.010 12.790 -13.282 1.00 90.25 541 SER A C 1
ATOM 3822 O O . SER A 1 541 ? -60.396 12.981 -12.129 1.00 90.25 541 SER A O 1
ATOM 3824 N N . TYR A 1 542 ? -59.236 13.682 -13.904 1.00 86.12 542 TYR A N 1
ATOM 3825 C CA . TYR A 1 542 ? -58.762 14.889 -13.221 1.00 86.12 542 TYR A CA 1
ATOM 3826 C C . TYR A 1 542 ? -59.920 15.817 -12.793 1.00 86.12 542 TYR A C 1
ATOM 3828 O O . TYR A 1 542 ? -59.915 16.392 -11.703 1.00 86.12 542 TYR A O 1
ATOM 3836 N N . TYR A 1 543 ? -60.956 15.931 -13.635 1.00 77.75 543 TYR A N 1
ATOM 3837 C CA . TYR A 1 543 ? -62.148 16.753 -13.392 1.00 77.75 543 TYR A CA 1
ATOM 3838 C C . TYR A 1 543 ? -63.382 15.916 -13.021 1.00 77.75 543 TYR A C 1
ATOM 3840 O O . TYR A 1 543 ? -63.456 14.722 -13.290 1.00 77.75 543 TYR A O 1
ATOM 3848 N N . ALA A 1 544 ? -64.432 16.578 -12.518 1.00 74.31 544 ALA A N 1
ATOM 3849 C CA . ALA A 1 544 ? -65.703 15.954 -12.121 1.00 74.31 544 ALA A CA 1
ATOM 3850 C C . ALA A 1 544 ? -66.488 15.242 -13.252 1.00 74.31 544 ALA A C 1
ATOM 3852 O O . ALA A 1 544 ? -67.509 14.612 -12.982 1.00 74.31 544 ALA A O 1
ATOM 3853 N N . ALA A 1 545 ? -66.067 15.362 -14.516 1.00 77.81 545 ALA A N 1
ATOM 3854 C CA . ALA A 1 545 ? -66.699 14.706 -15.658 1.00 77.81 545 ALA A CA 1
ATOM 3855 C C . ALA A 1 545 ? -65.764 13.635 -16.237 1.00 77.81 545 ALA A C 1
ATOM 3857 O O . ALA A 1 545 ? -64.752 13.977 -16.839 1.00 77.81 545 ALA A O 1
ATOM 3858 N N . GLY A 1 546 ? -66.129 12.359 -16.075 1.00 85.62 546 GLY A N 1
ATOM 3859 C CA . GLY A 1 546 ? -65.373 11.228 -16.622 1.00 85.62 546 GLY A CA 1
ATOM 3860 C C . GLY A 1 546 ? -65.489 11.086 -18.146 1.00 85.62 546 GLY A C 1
ATOM 3861 O O . GLY A 1 546 ? -66.404 11.632 -18.771 1.00 85.62 546 GLY A O 1
ATOM 3862 N N . GLY A 1 547 ? -64.600 10.289 -18.739 1.00 90.69 547 GLY A N 1
ATOM 3863 C CA . GLY A 1 547 ? -64.503 10.060 -20.183 1.00 90.69 547 GLY A CA 1
ATOM 3864 C C . GLY A 1 547 ? -64.201 8.606 -20.553 1.00 90.69 547 GLY A C 1
ATOM 3865 O O . GLY A 1 547 ? -64.111 7.722 -19.698 1.00 90.69 547 GLY A O 1
ATOM 3866 N N . SER A 1 548 ? -64.080 8.326 -21.852 1.00 94.19 548 SER A N 1
ATOM 3867 C CA . SER A 1 548 ? -63.614 7.025 -22.355 1.00 94.19 548 SER A CA 1
ATOM 3868 C C . SER A 1 548 ? -62.095 7.031 -22.506 1.00 94.19 548 SER A C 1
ATOM 3870 O O . SER A 1 548 ? -61.545 7.992 -23.042 1.00 94.19 548 SER A O 1
ATOM 3872 N N . TYR A 1 549 ? -61.432 5.958 -22.079 1.00 94.31 549 TYR A N 1
ATOM 3873 C CA . TYR A 1 549 ? -59.975 5.840 -22.104 1.00 94.31 549 TYR A CA 1
ATOM 3874 C C . TYR A 1 549 ? -59.490 4.523 -22.710 1.00 94.31 549 TYR A C 1
ATOM 3876 O O . TYR A 1 549 ? -60.225 3.539 -22.805 1.00 94.31 549 TYR A O 1
ATOM 3884 N N . THR A 1 550 ? -58.217 4.516 -23.096 1.00 96.00 550 THR A N 1
ATOM 3885 C CA . THR A 1 550 ? -57.419 3.314 -23.353 1.00 96.00 550 THR A CA 1
ATOM 3886 C C . THR A 1 550 ? -56.269 3.276 -22.356 1.00 96.00 550 THR A C 1
ATOM 3888 O O . THR A 1 550 ? -55.472 4.212 -22.320 1.00 96.00 550 THR A O 1
ATOM 3891 N N . LEU A 1 551 ? -56.191 2.206 -21.566 1.00 96.06 551 LEU A N 1
ATOM 3892 C CA . LEU A 1 551 ? -55.095 1.906 -20.649 1.00 96.06 551 LEU A CA 1
ATOM 3893 C C . LEU A 1 551 ? -54.184 0.865 -21.305 1.00 96.06 551 LEU A C 1
ATOM 3895 O O . LEU A 1 551 ? -54.556 -0.303 -21.406 1.00 96.06 551 LEU A O 1
ATOM 3899 N N . ALA A 1 552 ? -53.018 1.290 -21.781 1.00 95.69 552 ALA A N 1
ATOM 3900 C CA . ALA A 1 552 ? -51.951 0.400 -22.225 1.00 95.69 552 ALA A CA 1
ATOM 3901 C C . ALA A 1 552 ? -51.072 0.018 -21.032 1.00 95.69 552 ALA A C 1
ATOM 3903 O O . ALA A 1 552 ? -50.786 0.869 -20.189 1.00 95.69 552 ALA A O 1
ATOM 3904 N N . TYR A 1 553 ? -50.649 -1.241 -20.974 1.00 95.94 553 TYR A N 1
ATOM 3905 C CA . TYR A 1 553 ? -49.776 -1.744 -19.922 1.00 95.94 553 TYR A CA 1
ATOM 3906 C C . TYR A 1 553 ? -48.730 -2.709 -20.475 1.00 95.94 553 TYR A C 1
ATOM 3908 O O . TYR A 1 553 ? -48.969 -3.403 -21.468 1.00 95.94 553 TYR A O 1
ATOM 3916 N N . ASP A 1 554 ? -47.572 -2.746 -19.829 1.00 94.69 554 ASP A N 1
ATOM 3917 C CA . ASP A 1 554 ? -46.478 -3.647 -20.168 1.00 94.69 554 ASP A CA 1
ATOM 3918 C C . ASP A 1 554 ? -45.742 -4.100 -18.905 1.00 94.69 554 ASP A C 1
ATOM 3920 O O . ASP A 1 554 ? -45.172 -3.284 -18.180 1.00 94.69 554 ASP A O 1
ATOM 3924 N N . PHE A 1 555 ? -45.780 -5.405 -18.639 1.00 93.62 555 PHE A N 1
ATOM 3925 C CA . PHE A 1 555 ? -45.101 -6.045 -17.516 1.00 93.62 555 PHE A CA 1
ATOM 3926 C C . PHE A 1 555 ? -43.890 -6.836 -18.017 1.00 93.62 555 PHE A C 1
ATOM 3928 O O . PHE A 1 555 ? -44.037 -7.736 -18.847 1.00 93.62 555 PHE A O 1
ATOM 3935 N N . ARG A 1 556 ? -42.701 -6.538 -17.487 1.00 91.69 556 ARG A N 1
ATOM 3936 C CA . ARG A 1 556 ? -41.444 -7.225 -17.823 1.00 91.69 556 ARG A CA 1
ATOM 3937 C C . ARG A 1 556 ? -40.761 -7.710 -16.553 1.00 91.69 556 ARG A C 1
ATOM 3939 O O . ARG A 1 556 ? -40.505 -6.910 -15.657 1.00 91.69 556 ARG A O 1
ATOM 3946 N N . THR A 1 557 ? -40.482 -9.005 -16.470 1.00 90.50 557 THR A N 1
ATOM 3947 C CA . THR A 1 557 ? -39.702 -9.600 -15.375 1.00 90.50 557 THR A CA 1
ATOM 3948 C C . THR A 1 557 ? -38.214 -9.316 -15.561 1.00 90.50 557 THR A C 1
ATOM 3950 O O . THR A 1 557 ? -37.781 -9.044 -16.681 1.00 90.50 557 THR A O 1
ATOM 3953 N N . ASP A 1 558 ? -37.433 -9.384 -14.483 1.00 87.12 558 ASP A N 1
ATOM 3954 C CA . ASP A 1 558 ? -35.983 -9.177 -14.550 1.00 87.12 558 ASP A CA 1
ATOM 3955 C C . ASP A 1 558 ? -35.329 -10.250 -15.446 1.00 87.12 558 ASP A C 1
ATOM 3957 O O . ASP A 1 558 ? -35.416 -11.441 -15.127 1.00 87.12 558 ASP A O 1
ATOM 3961 N N . PRO A 1 559 ? -34.684 -9.878 -16.569 1.00 86.94 559 PRO A N 1
ATOM 3962 C CA . PRO A 1 559 ? -34.025 -10.843 -17.444 1.00 86.94 559 PRO A CA 1
ATOM 3963 C C . PRO A 1 559 ? -32.792 -11.506 -16.809 1.00 86.94 559 PRO A C 1
ATOM 3965 O O . PRO A 1 559 ? -32.287 -12.472 -17.377 1.00 86.94 559 PRO A O 1
ATOM 3968 N N . CYS A 1 560 ? -32.313 -11.014 -15.664 1.00 86.94 560 CYS A N 1
ATOM 3969 C CA . CYS A 1 560 ? -31.186 -11.576 -14.921 1.00 86.94 560 CYS A CA 1
ATOM 3970 C C . CYS A 1 560 ? -31.586 -12.537 -13.796 1.00 86.94 560 CYS A C 1
ATOM 3972 O O . CYS A 1 560 ? -30.733 -12.914 -12.994 1.00 86.94 560 CYS A O 1
ATOM 3974 N N . GLN A 1 561 ? -32.859 -12.938 -13.710 1.00 85.25 561 GLN A N 1
ATOM 3975 C CA . GLN A 1 561 ? -33.334 -13.866 -12.682 1.00 85.25 561 GLN A CA 1
ATOM 3976 C C . GLN A 1 561 ? -34.084 -15.063 -13.306 1.00 85.25 561 GLN A C 1
ATOM 3978 O O . GLN A 1 561 ? -35.227 -14.903 -13.745 1.00 85.25 561 GLN A O 1
ATOM 3983 N N . PRO A 1 562 ? -33.485 -16.277 -13.332 1.00 79.31 562 PRO A N 1
ATOM 3984 C CA . PRO A 1 562 ? -32.133 -16.610 -12.856 1.00 79.31 562 PRO A CA 1
ATOM 3985 C C . PRO A 1 562 ? -31.036 -16.096 -13.804 1.00 79.31 562 PRO A C 1
ATOM 3987 O O . PRO A 1 562 ? -31.315 -15.874 -14.981 1.00 79.31 562 PRO A O 1
ATOM 3990 N N . ASP A 1 563 ? -29.803 -15.949 -13.303 1.00 82.25 563 ASP A N 1
ATOM 3991 C CA . ASP A 1 563 ? -28.672 -15.409 -14.074 1.00 82.25 563 ASP A CA 1
ATOM 3992 C C . ASP A 1 563 ? -28.419 -16.243 -15.358 1.00 82.25 563 ASP A C 1
ATOM 3994 O O . ASP A 1 563 ? -28.094 -17.433 -15.271 1.00 82.25 563 ASP A O 1
ATOM 3998 N N . PRO A 1 564 ? -28.603 -15.660 -16.560 1.00 83.75 564 PRO A N 1
ATOM 3999 C CA . PRO A 1 564 ? -28.402 -16.338 -17.836 1.00 83.75 564 PRO A CA 1
ATOM 4000 C C . PRO A 1 564 ? -26.936 -16.365 -18.313 1.00 83.75 564 PRO A C 1
ATOM 4002 O O . PRO A 1 564 ? -26.670 -16.899 -19.397 1.00 83.75 564 PRO A O 1
ATOM 4005 N N . CYS A 1 565 ? -25.996 -15.758 -17.586 1.00 82.12 565 CYS A N 1
ATOM 4006 C CA . CYS A 1 565 ? -24.598 -15.652 -17.988 1.00 82.12 565 CYS A CA 1
ATOM 4007 C C . CYS A 1 565 ? -23.805 -16.935 -17.681 1.00 82.12 565 CYS A C 1
ATOM 4009 O O . CYS A 1 565 ? -23.950 -17.522 -16.611 1.00 82.12 565 CYS A O 1
ATOM 4011 N N . PRO A 1 566 ? -22.985 -17.426 -18.630 1.00 73.81 566 PRO A N 1
ATOM 4012 C CA . PRO A 1 566 ? -22.153 -18.601 -18.406 1.00 73.81 566 PRO A CA 1
ATOM 4013 C C . PRO A 1 566 ? -20.907 -18.226 -17.604 1.00 73.81 566 PRO A C 1
ATOM 4015 O O . PRO A 1 566 ? -20.305 -17.203 -17.902 1.00 73.81 566 PRO A O 1
ATOM 4018 N N . GLY A 1 567 ? -20.483 -19.088 -16.678 1.00 78.00 567 GLY A N 1
ATOM 4019 C CA . GLY A 1 567 ? -19.221 -18.917 -15.952 1.00 78.00 567 GLY A CA 1
ATOM 4020 C C . GLY A 1 567 ? -19.312 -17.918 -14.796 1.00 78.00 567 GLY A C 1
ATOM 4021 O O . GLY A 1 567 ? -20.317 -17.873 -14.089 1.00 78.00 567 GLY A O 1
ATOM 4022 N N . THR A 1 568 ? -18.244 -17.147 -14.591 1.00 77.31 568 THR A N 1
ATOM 40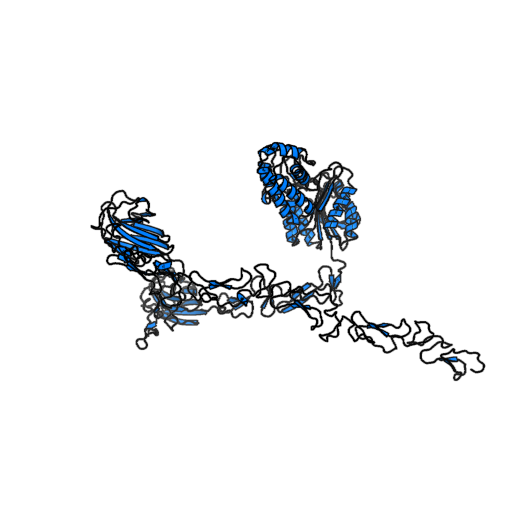23 C CA . THR A 1 568 ? -18.147 -16.064 -13.590 1.00 77.31 568 THR A CA 1
ATOM 4024 C C . THR A 1 568 ? -18.663 -14.658 -13.985 1.00 77.31 568 THR A C 1
ATOM 4026 O O . THR A 1 568 ? -18.837 -13.845 -13.071 1.00 77.31 568 THR A O 1
ATOM 4029 N N . PRO A 1 569 ? -18.933 -14.300 -15.263 1.00 82.75 569 PRO A N 1
ATOM 4030 C CA . PRO A 1 569 ? -19.647 -13.067 -15.603 1.00 82.75 569 PRO A CA 1
ATOM 4031 C C . PRO A 1 569 ? -21.027 -12.982 -14.938 1.00 82.75 569 PRO A C 1
ATOM 4033 O O . PRO A 1 569 ? -21.793 -13.939 -14.977 1.00 82.75 569 PRO A O 1
ATOM 4036 N N . THR A 1 570 ? -21.379 -11.812 -14.404 1.00 85.06 570 THR A N 1
ATOM 4037 C CA . THR A 1 570 ? -22.687 -11.545 -13.798 1.00 85.06 570 THR A CA 1
ATOM 4038 C C . THR A 1 570 ? -23.629 -10.870 -14.785 1.00 85.06 570 THR A C 1
ATOM 4040 O O . THR A 1 570 ? -23.230 -10.029 -15.601 1.00 85.06 570 THR A O 1
ATOM 4043 N N . CYS A 1 571 ? -24.908 -11.230 -14.729 1.00 86.50 571 CYS A N 1
ATOM 4044 C CA . CYS A 1 571 ? -25.915 -10.593 -15.564 1.00 86.50 571 CYS A CA 1
ATOM 4045 C C . CYS A 1 571 ? -26.258 -9.182 -15.083 1.00 86.50 571 CYS A C 1
ATOM 4047 O O . CYS A 1 571 ? -26.583 -8.947 -13.920 1.00 86.50 571 CYS A O 1
ATOM 4049 N N . GLN A 1 572 ? -26.263 -8.241 -16.023 1.00 89.12 572 GLN A N 1
ATOM 4050 C CA . GLN A 1 572 ? -26.763 -6.888 -15.833 1.00 89.12 572 GLN A CA 1
ATOM 4051 C C . GLN A 1 572 ? -27.935 -6.629 -16.786 1.00 89.12 572 GLN A C 1
ATOM 4053 O O . GLN A 1 572 ? -27.770 -6.639 -18.008 1.00 89.12 572 GLN A O 1
ATOM 4058 N N . ALA A 1 573 ? -29.125 -6.377 -16.235 1.00 86.56 573 ALA A N 1
ATOM 4059 C CA . ALA A 1 573 ? -30.315 -6.062 -17.017 1.00 86.56 573 ALA A CA 1
ATOM 4060 C C . ALA A 1 573 ? -30.217 -4.651 -17.618 1.00 86.56 573 ALA A C 1
ATOM 4062 O O . ALA A 1 573 ? -29.748 -3.706 -16.978 1.00 86.56 573 ALA A O 1
ATOM 4063 N N . ASN A 1 574 ? -30.717 -4.483 -18.842 1.00 86.25 574 ASN A N 1
ATOM 4064 C CA . ASN A 1 574 ? -30.890 -3.162 -19.445 1.00 86.25 574 ASN A CA 1
ATOM 4065 C C . ASN A 1 574 ? -31.854 -2.323 -18.599 1.00 86.25 574 ASN A C 1
ATOM 4067 O O . ASN A 1 574 ? -32.760 -2.864 -17.977 1.00 86.25 574 ASN A O 1
ATOM 4071 N N . SER A 1 575 ? -31.740 -0.994 -18.631 1.00 82.31 575 SER A N 1
ATOM 4072 C CA . SER A 1 575 ? -32.566 -0.095 -17.803 1.00 82.31 575 SER A CA 1
ATOM 4073 C C . SER A 1 575 ? -34.086 -0.228 -18.007 1.00 82.31 575 SER A C 1
ATOM 4075 O O . SER A 1 575 ? -34.859 0.153 -17.129 1.00 82.31 575 SER A O 1
ATOM 4077 N N . ASP A 1 576 ? -34.528 -0.771 -19.143 1.00 82.62 576 ASP A N 1
ATOM 4078 C CA . ASP A 1 576 ? -35.935 -1.016 -19.470 1.00 82.62 576 ASP A CA 1
ATOM 4079 C C . ASP A 1 576 ? -36.369 -2.488 -19.320 1.00 82.62 576 ASP A C 1
ATOM 4081 O O . ASP A 1 576 ? -37.513 -2.826 -19.647 1.00 82.62 576 ASP A O 1
ATOM 4085 N N . TRP A 1 577 ? -35.463 -3.348 -18.844 1.00 89.00 577 TRP A N 1
ATOM 4086 C CA . TRP A 1 577 ? -35.624 -4.796 -18.673 1.00 89.00 577 TRP A CA 1
ATOM 4087 C C . TRP A 1 577 ? -36.012 -5.540 -19.967 1.00 89.00 577 TRP A C 1
ATOM 4089 O O . TRP A 1 577 ? -36.612 -6.609 -19.929 1.00 89.00 577 TRP A O 1
ATOM 4099 N N . SER A 1 578 ? -35.669 -4.996 -21.143 1.00 85.38 578 SER A N 1
ATOM 4100 C CA . SER A 1 578 ? -35.901 -5.660 -22.440 1.00 85.38 578 SER A CA 1
ATOM 4101 C C . SER A 1 578 ? -34.862 -6.737 -22.792 1.00 85.38 578 SER A C 1
ATOM 4103 O O . SER A 1 578 ? -35.054 -7.493 -23.744 1.00 85.38 578 SER A O 1
ATOM 4105 N N . GLY A 1 579 ? -33.753 -6.802 -22.050 1.00 85.94 579 GLY A N 1
ATOM 4106 C CA . GLY A 1 579 ? -32.635 -7.717 -22.274 1.00 85.94 579 GLY A CA 1
ATOM 4107 C C . GLY A 1 579 ? -31.523 -7.516 -21.244 1.00 85.94 579 GLY A C 1
ATOM 4108 O O . GLY A 1 579 ? -31.701 -6.757 -20.289 1.00 85.94 579 GLY A O 1
ATOM 4109 N N . TYR A 1 580 ? -30.384 -8.180 -21.445 1.00 89.44 580 TYR A N 1
ATOM 4110 C CA . TYR A 1 580 ? -29.266 -8.187 -20.501 1.00 89.44 580 TYR A CA 1
ATOM 4111 C C . TYR A 1 580 ? -27.892 -8.195 -21.187 1.00 89.44 580 TYR A C 1
ATOM 4113 O O . TYR A 1 580 ? -27.775 -8.512 -22.374 1.00 89.44 580 TYR A O 1
ATOM 4121 N N . THR A 1 581 ? -26.851 -7.888 -20.415 1.00 87.88 581 THR A N 1
ATOM 4122 C CA . THR A 1 581 ? -25.436 -8.058 -20.770 1.00 87.88 581 THR A CA 1
ATOM 4123 C C . THR A 1 581 ? -24.705 -8.827 -19.677 1.00 87.88 581 THR A C 1
ATOM 4125 O O . THR A 1 581 ? -24.944 -8.577 -18.502 1.00 87.88 581 THR A O 1
ATOM 4128 N N . CYS A 1 582 ? -23.794 -9.722 -20.057 1.00 85.19 582 CYS A N 1
ATOM 4129 C CA . CYS A 1 582 ? -22.906 -10.401 -19.114 1.00 85.19 582 CYS A CA 1
ATOM 4130 C C . CYS A 1 582 ? -21.659 -9.559 -18.888 1.00 85.19 582 CYS A C 1
ATOM 4132 O O . CYS A 1 582 ? -20.985 -9.189 -19.853 1.00 85.19 582 CYS A O 1
ATOM 4134 N N . VAL A 1 583 ? -21.375 -9.238 -17.634 1.00 86.12 583 VAL A N 1
ATOM 4135 C CA . VAL A 1 583 ? -20.327 -8.292 -17.258 1.00 86.12 583 VAL A CA 1
ATOM 4136 C C . VAL A 1 583 ? -19.421 -8.951 -16.239 1.00 86.12 583 VAL A C 1
ATOM 4138 O O . VAL A 1 583 ? -19.884 -9.637 -15.336 1.00 86.12 583 VAL A O 1
ATOM 4141 N N . CYS A 1 584 ? -18.117 -8.763 -16.387 1.00 82.94 584 CYS A N 1
ATOM 4142 C CA . CYS A 1 584 ? -17.188 -9.309 -15.418 1.00 82.94 584 CYS A CA 1
ATOM 4143 C C . CYS A 1 584 ? -17.240 -8.536 -14.095 1.00 82.94 584 CYS A C 1
ATOM 4145 O O . CYS A 1 584 ? -17.340 -7.303 -14.126 1.00 82.94 584 CYS A O 1
ATOM 4147 N N . PRO A 1 585 ? -17.174 -9.232 -12.942 1.00 78.94 585 PRO A N 1
ATOM 4148 C CA . PRO A 1 585 ? -17.015 -8.590 -11.645 1.00 78.94 585 PRO A CA 1
ATOM 4149 C C . PRO A 1 585 ? -15.845 -7.601 -11.647 1.00 78.94 585 PRO A C 1
ATOM 4151 O O . PRO A 1 585 ? -14.833 -7.808 -12.322 1.00 78.94 585 PRO A O 1
ATOM 4154 N N . ALA A 1 586 ? -15.976 -6.516 -10.883 1.00 72.25 586 ALA A N 1
ATOM 4155 C CA . ALA A 1 586 ? -14.926 -5.510 -10.773 1.00 72.25 586 ALA A CA 1
ATOM 4156 C C . ALA A 1 586 ? -13.599 -6.157 -10.337 1.00 72.25 586 ALA A C 1
ATOM 4158 O O . ALA A 1 586 ? -13.562 -6.865 -9.336 1.00 72.25 586 ALA A O 1
ATOM 4159 N N . GLY A 1 587 ? -12.528 -5.903 -11.094 1.00 72.19 587 GLY A N 1
ATOM 4160 C CA . GLY A 1 587 ? -11.215 -6.522 -10.882 1.00 72.19 587 GLY A CA 1
ATOM 4161 C C . GLY A 1 587 ? -10.904 -7.708 -11.801 1.00 72.19 587 GLY A C 1
ATOM 4162 O O . GLY A 1 587 ? -9.779 -8.183 -11.773 1.00 72.19 587 GLY A O 1
ATOM 4163 N N . THR A 1 588 ? -11.846 -8.140 -12.647 1.00 78.50 588 THR A N 1
ATOM 4164 C CA . THR A 1 588 ? -11.657 -9.267 -13.580 1.00 78.50 588 THR A CA 1
ATOM 4165 C C . THR A 1 588 ? -11.941 -8.864 -15.027 1.00 78.50 588 THR A C 1
ATOM 4167 O O . THR A 1 588 ? -12.695 -7.919 -15.288 1.00 78.50 588 THR A O 1
ATOM 4170 N N . VAL A 1 589 ? -11.347 -9.573 -15.989 1.00 79.44 589 VAL A N 1
ATOM 4171 C CA . VAL A 1 589 ? -11.523 -9.324 -17.428 1.00 79.44 589 VAL A CA 1
ATOM 4172 C C . VAL A 1 589 ? -12.082 -10.548 -18.157 1.00 79.44 589 VAL A C 1
ATOM 4174 O O . VAL A 1 589 ? -11.781 -11.683 -17.782 1.00 79.44 589 VAL A O 1
ATOM 4177 N N . PRO A 1 590 ? -12.894 -10.347 -19.214 1.00 76.50 590 PRO A N 1
ATOM 4178 C CA . PRO A 1 590 ? -13.479 -11.449 -19.967 1.00 76.50 590 PRO A CA 1
ATOM 4179 C C . PRO A 1 590 ? -12.407 -12.187 -20.770 1.00 76.50 590 PRO A C 1
ATOM 4181 O O . PRO A 1 590 ? -11.782 -11.609 -21.662 1.00 76.50 590 PRO A O 1
ATOM 4184 N N . PHE A 1 591 ? -12.236 -13.476 -20.487 1.00 81.62 591 PHE A N 1
ATOM 4185 C CA . PHE A 1 591 ? -11.294 -14.349 -21.173 1.00 81.62 591 PHE A CA 1
ATOM 4186 C C . PHE A 1 591 ? -11.949 -15.688 -21.520 1.00 81.62 591 PHE A C 1
ATOM 4188 O O . PHE A 1 591 ? -12.205 -16.540 -20.670 1.00 81.62 591 PHE A O 1
ATOM 4195 N N . GLY A 1 592 ? -12.261 -15.884 -22.801 1.00 80.69 592 GLY A N 1
ATOM 4196 C CA . GLY A 1 592 ? -13.073 -17.021 -23.234 1.00 80.69 592 GLY A CA 1
ATOM 4197 C C . GLY A 1 592 ? -14.524 -16.905 -22.751 1.00 80.69 592 GLY A C 1
ATOM 4198 O O . GLY A 1 592 ? -15.229 -15.989 -23.167 1.00 80.69 592 GLY A O 1
ATOM 4199 N N . ASN A 1 593 ? -14.972 -17.856 -21.921 1.00 78.00 593 ASN A N 1
ATOM 4200 C CA . ASN A 1 593 ? -16.327 -17.888 -21.343 1.00 78.00 593 ASN A CA 1
ATOM 4201 C C . ASN A 1 593 ? -16.361 -17.499 -19.852 1.00 78.00 593 ASN A C 1
ATOM 4203 O O . ASN A 1 593 ? -17.427 -17.574 -19.252 1.00 78.00 593 ASN A O 1
ATOM 4207 N N . ASP A 1 594 ? -15.222 -17.119 -19.269 1.00 78.38 594 ASP A N 1
ATOM 4208 C CA . ASP A 1 594 ? -15.090 -16.765 -17.855 1.00 78.38 594 ASP A CA 1
ATOM 4209 C C . ASP A 1 594 ? -14.493 -15.364 -17.692 1.00 78.38 594 ASP A C 1
ATOM 4211 O O . ASP A 1 594 ? -13.935 -14.774 -18.620 1.00 78.38 594 ASP A O 1
ATOM 4215 N N . CYS A 1 595 ? -14.617 -14.838 -16.484 1.00 81.62 595 CYS A N 1
ATOM 4216 C CA . CYS A 1 595 ? -13.867 -13.699 -15.990 1.00 81.62 595 CYS A CA 1
ATOM 4217 C C . CYS A 1 595 ? -12.703 -14.201 -15.149 1.00 81.62 595 CYS A C 1
ATOM 4219 O O . CYS A 1 595 ? -12.898 -14.979 -14.212 1.00 81.62 595 CYS A O 1
ATOM 4221 N N . VAL A 1 596 ? -11.509 -13.744 -15.497 1.00 79.94 596 VAL A N 1
ATOM 4222 C CA . VAL A 1 596 ? -10.271 -14.071 -14.791 1.00 79.94 596 VAL A CA 1
ATOM 4223 C C . VAL A 1 596 ? -9.636 -12.783 -14.287 1.00 79.94 596 VAL A C 1
ATOM 4225 O O . VAL A 1 596 ? -9.782 -11.735 -14.922 1.00 79.94 596 VAL A O 1
ATOM 4228 N N . ASP A 1 597 ? -8.959 -12.863 -13.145 1.00 79.56 597 ASP A N 1
ATOM 4229 C CA . ASP A 1 597 ? -8.251 -11.729 -12.541 1.00 79.56 597 ASP A CA 1
ATOM 4230 C C . ASP A 1 597 ? -7.155 -11.227 -13.489 1.00 79.56 597 ASP A C 1
ATOM 4232 O O . ASP A 1 597 ? -7.094 -10.044 -13.823 1.00 79.56 597 ASP A O 1
ATOM 4236 N N . ASP A 1 598 ? -6.356 -12.161 -14.009 1.00 78.31 598 ASP A N 1
ATOM 4237 C CA . ASP A 1 598 ? -5.350 -11.904 -15.029 1.00 78.31 598 ASP A CA 1
ATOM 4238 C C . ASP A 1 598 ? -5.249 -13.109 -15.989 1.00 78.31 598 ASP A C 1
ATOM 4240 O O . ASP A 1 598 ? -4.868 -14.204 -15.570 1.00 78.31 598 ASP A O 1
ATOM 4244 N N . PRO A 1 599 ? -5.559 -12.955 -17.292 1.00 80.31 599 PRO A N 1
ATOM 4245 C CA . PRO A 1 599 ? -5.360 -14.007 -18.295 1.00 80.31 599 PRO A CA 1
ATOM 4246 C C . PRO A 1 599 ? -3.905 -14.472 -18.455 1.00 80.31 599 PRO A C 1
ATOM 4248 O O . PRO A 1 599 ? -3.641 -15.452 -19.157 1.00 80.31 599 PRO A O 1
ATOM 4251 N N . CYS A 1 600 ? -2.970 -13.743 -17.852 1.00 82.00 600 CYS A N 1
ATOM 4252 C CA . CYS A 1 600 ? -1.547 -14.010 -17.821 1.00 82.00 600 CYS A CA 1
ATOM 4253 C C . CYS A 1 600 ? -1.062 -14.594 -16.484 1.00 82.00 600 CYS A C 1
ATOM 4255 O O . CYS A 1 600 ? 0.144 -14.594 -16.255 1.00 82.00 600 CYS A O 1
ATOM 4257 N N . ASP A 1 601 ? -1.942 -15.121 -15.626 1.00 80.12 601 ASP A N 1
ATOM 4258 C CA . ASP A 1 601 ? -1.557 -15.810 -14.387 1.00 80.12 601 ASP A CA 1
ATOM 4259 C C . ASP A 1 601 ? -2.106 -17.260 -14.341 1.00 80.12 601 ASP A C 1
ATOM 4261 O O . ASP A 1 601 ? -3.319 -17.460 -14.449 1.00 80.12 601 ASP A O 1
ATOM 4265 N N . PRO A 1 602 ? -1.255 -18.304 -14.219 1.00 71.31 602 PRO A N 1
ATOM 4266 C CA . PRO A 1 602 ? 0.205 -18.257 -14.200 1.00 71.31 602 PRO A CA 1
ATOM 4267 C C . PRO A 1 602 ? 0.771 -17.877 -15.563 1.00 71.31 602 PRO A C 1
ATOM 4269 O O . PRO A 1 602 ? 0.289 -18.327 -16.602 1.00 71.31 602 PRO A O 1
ATOM 4272 N N . ASN A 1 603 ? 1.837 -17.078 -15.540 1.00 78.00 603 ASN A N 1
ATOM 4273 C CA . ASN A 1 603 ? 2.447 -16.511 -16.734 1.00 78.00 603 ASN A CA 1
ATOM 4274 C C . ASN A 1 603 ? 2.776 -17.580 -17.790 1.00 78.00 603 ASN A C 1
ATOM 4276 O O . ASN A 1 603 ? 3.709 -18.363 -17.596 1.00 78.00 603 ASN A O 1
ATOM 4280 N N . PRO A 1 604 ? 2.053 -17.612 -18.928 1.00 83.00 604 PRO A N 1
ATOM 4281 C CA . PRO A 1 604 ? 2.265 -18.620 -19.962 1.00 83.00 604 PRO A CA 1
ATOM 4282 C C . PRO A 1 604 ? 3.553 -18.376 -20.765 1.00 83.00 604 PRO A C 1
ATOM 4284 O O . PRO A 1 604 ? 3.995 -19.236 -21.529 1.00 83.00 604 PRO A O 1
ATOM 4287 N N . CYS A 1 605 ? 4.190 -17.217 -20.597 1.00 83.00 605 CYS A N 1
ATOM 4288 C CA . CYS A 1 605 ? 5.366 -16.800 -21.343 1.00 83.00 605 CYS A CA 1
ATOM 4289 C C . CYS A 1 605 ? 6.666 -17.285 -20.698 1.00 83.00 605 CYS A C 1
ATOM 4291 O O . CYS A 1 605 ? 7.518 -16.507 -20.293 1.00 83.00 605 CYS A O 1
ATOM 4293 N N . THR A 1 606 ? 6.846 -18.599 -20.605 1.00 80.88 606 THR A N 1
ATOM 4294 C CA . THR A 1 606 ? 8.051 -19.211 -20.005 1.00 80.88 606 THR A CA 1
ATOM 4295 C C . THR A 1 606 ? 8.936 -19.929 -21.021 1.00 80.88 606 THR A C 1
ATOM 4297 O O . THR A 1 606 ? 10.090 -20.236 -20.735 1.00 80.88 606 THR A O 1
ATOM 4300 N N . ALA A 1 607 ? 8.421 -20.170 -22.229 1.00 78.81 607 ALA A N 1
ATOM 4301 C CA . ALA A 1 607 ? 9.062 -21.019 -23.232 1.00 78.81 607 ALA A CA 1
ATOM 4302 C C . ALA A 1 607 ? 10.316 -20.410 -23.888 1.00 78.81 607 ALA A C 1
ATOM 4304 O O . ALA A 1 607 ? 11.116 -21.140 -24.472 1.00 78.81 607 ALA A O 1
ATOM 4305 N N . VAL A 1 608 ? 10.487 -19.086 -23.831 1.00 79.62 608 VAL A N 1
ATOM 4306 C CA . VAL A 1 608 ? 11.610 -18.381 -24.463 1.00 79.62 608 VAL A CA 1
ATOM 4307 C C . VAL A 1 608 ? 12.340 -17.546 -23.401 1.00 79.62 608 VAL A C 1
ATOM 4309 O O . VAL A 1 608 ? 11.708 -16.694 -22.770 1.00 79.62 608 VAL A O 1
ATOM 4312 N N . PRO A 1 609 ? 13.658 -17.751 -23.193 1.00 76.00 609 PRO A N 1
ATOM 4313 C CA . PRO A 1 609 ? 14.447 -16.975 -22.241 1.00 76.00 609 PRO A CA 1
ATOM 4314 C C . PRO A 1 609 ? 14.288 -15.471 -22.462 1.00 76.00 609 PRO A C 1
ATOM 4316 O O . PRO A 1 609 ? 14.376 -14.989 -23.590 1.00 76.00 609 PRO A O 1
ATOM 4319 N N . HIS A 1 610 ? 14.043 -14.741 -21.374 1.00 75.31 610 HIS A N 1
ATOM 4320 C CA . HIS A 1 610 ? 13.805 -13.295 -21.378 1.00 75.31 610 HIS A CA 1
ATOM 4321 C C . HIS A 1 610 ? 12.595 -12.831 -22.203 1.00 75.31 610 HIS A C 1
ATOM 4323 O O . HIS A 1 610 ? 12.433 -11.630 -22.374 1.00 75.31 610 HIS A O 1
ATOM 4329 N N . LYS A 1 611 ? 11.718 -13.730 -22.669 1.00 83.69 611 LYS A N 1
ATOM 4330 C CA . LYS A 1 611 ? 10.416 -13.404 -23.276 1.00 83.69 611 LYS A CA 1
ATOM 4331 C C . LYS A 1 611 ? 9.284 -13.684 -22.302 1.00 83.69 611 LYS A C 1
ATOM 4333 O O . LYS A 1 611 ? 8.379 -14.457 -22.596 1.00 83.69 611 LYS A O 1
ATOM 4338 N N . THR A 1 612 ? 9.406 -13.097 -21.115 1.00 79.88 612 THR A N 1
ATOM 4339 C CA . THR A 1 612 ? 8.619 -13.463 -19.935 1.00 79.88 612 THR A CA 1
ATOM 4340 C C . THR A 1 612 ? 7.475 -12.517 -19.629 1.00 79.88 612 THR A C 1
ATOM 4342 O O . THR A 1 612 ? 6.906 -12.593 -18.549 1.00 79.88 612 THR A O 1
ATOM 4345 N N . VAL A 1 613 ? 7.130 -11.605 -20.532 1.00 82.62 613 VAL A N 1
ATOM 4346 C CA . VAL A 1 613 ? 6.000 -10.693 -20.328 1.00 82.62 613 VAL A CA 1
ATOM 4347 C C . VAL A 1 613 ? 4.827 -11.223 -21.129 1.00 82.62 613 VAL A C 1
ATOM 4349 O O . VAL A 1 613 ? 4.864 -11.215 -22.356 1.00 82.62 613 VAL A O 1
ATOM 4352 N N . CYS A 1 614 ? 3.798 -11.711 -20.446 1.00 84.88 614 CYS A N 1
ATOM 4353 C CA . CYS A 1 614 ? 2.544 -12.069 -21.088 1.00 84.88 614 CYS A CA 1
ATOM 4354 C C . CYS A 1 614 ? 1.677 -10.826 -21.256 1.00 84.88 614 CYS A C 1
ATOM 4356 O O . CYS A 1 614 ? 1.533 -10.025 -20.336 1.00 84.88 614 CYS A O 1
ATOM 4358 N N . VAL A 1 615 ? 1.105 -10.672 -22.446 1.00 86.38 615 VAL A N 1
ATOM 4359 C CA . VAL A 1 615 ? 0.110 -9.648 -22.745 1.00 86.38 615 VAL A CA 1
ATOM 4360 C C . VAL A 1 615 ? -1.145 -10.344 -23.243 1.00 86.38 615 VAL A C 1
ATOM 4362 O O . VAL A 1 615 ? -1.104 -11.086 -24.226 1.00 86.38 615 VAL A O 1
ATOM 4365 N N . ALA A 1 616 ? -2.258 -10.116 -22.548 1.00 81.38 616 ALA A N 1
ATOM 4366 C CA . ALA A 1 616 ? -3.546 -10.696 -22.892 1.00 81.38 616 ALA A CA 1
ATOM 4367 C C . ALA A 1 616 ? -4.131 -10.045 -24.157 1.00 81.38 616 ALA A C 1
ATOM 4369 O O . ALA A 1 616 ? -4.278 -8.824 -24.239 1.00 81.38 616 ALA A O 1
ATOM 4370 N N . ASP A 1 617 ? -4.535 -10.872 -25.119 1.00 82.75 617 ASP A N 1
ATOM 4371 C CA . ASP A 1 617 ? -5.259 -10.459 -26.319 1.00 82.75 617 ASP A CA 1
ATOM 4372 C C . ASP A 1 617 ? -6.752 -10.748 -26.123 1.00 82.75 617 ASP A C 1
ATOM 4374 O O . ASP A 1 617 ? -7.247 -11.850 -26.372 1.00 82.75 617 ASP A O 1
ATOM 4378 N N . LEU A 1 618 ? -7.498 -9.755 -25.638 1.00 76.31 618 LEU A N 1
ATOM 4379 C CA . LEU A 1 618 ? -8.932 -9.907 -25.386 1.00 76.31 618 LEU A CA 1
ATOM 4380 C C . LEU A 1 618 ? -9.731 -10.037 -26.702 1.00 76.31 618 LEU A C 1
ATOM 4382 O O . LEU A 1 618 ? -9.410 -9.376 -27.693 1.00 76.31 618 LEU A O 1
ATOM 4386 N N . PRO A 1 619 ? -10.824 -10.826 -26.730 1.00 68.19 619 PRO A N 1
ATOM 4387 C CA . PRO A 1 619 ? -11.413 -11.575 -25.612 1.00 68.19 619 PRO A CA 1
ATOM 4388 C C . PRO A 1 619 ? -10.840 -12.993 -25.425 1.00 68.19 619 PRO A C 1
ATOM 4390 O O . PRO A 1 619 ? -11.322 -13.733 -24.570 1.00 68.19 619 PRO A O 1
ATOM 4393 N N . ALA A 1 620 ? -9.870 -13.418 -26.240 1.00 73.00 620 ALA A N 1
ATOM 4394 C CA . ALA A 1 620 ? -9.270 -14.746 -26.140 1.00 73.00 620 ALA A CA 1
ATOM 4395 C C . ALA A 1 620 ? -7.880 -14.781 -26.793 1.00 73.00 620 ALA A C 1
ATOM 4397 O O . ALA A 1 620 ? -7.759 -14.588 -28.006 1.00 73.00 620 ALA A O 1
ATOM 4398 N N . GLY A 1 621 ? -6.859 -15.116 -26.000 1.00 84.25 621 GLY A N 1
ATOM 4399 C CA . GLY A 1 621 ? -5.474 -15.269 -26.450 1.00 84.25 621 GLY A CA 1
ATOM 4400 C C . GLY A 1 621 ? -4.465 -14.491 -25.608 1.00 84.25 621 GLY A C 1
ATOM 4401 O O . GLY A 1 621 ? -4.817 -13.679 -24.761 1.00 84.25 621 GLY A O 1
ATOM 4402 N N . HIS A 1 622 ? -3.187 -14.749 -25.840 1.00 86.69 622 HIS A N 1
ATOM 4403 C CA . HIS A 1 622 ? -2.095 -13.961 -25.285 1.00 86.69 622 HIS A CA 1
ATOM 4404 C C . HIS A 1 622 ? -0.914 -13.999 -26.249 1.00 86.69 622 HIS A C 1
ATOM 4406 O O . HIS A 1 622 ? -0.771 -14.938 -27.042 1.00 86.69 622 HIS A O 1
ATOM 4412 N N . HIS A 1 623 ? -0.030 -13.021 -26.131 1.00 90.50 623 HIS A N 1
ATOM 4413 C CA . HIS A 1 623 ? 1.274 -13.059 -26.770 1.00 90.50 623 HIS A CA 1
ATOM 4414 C C . HIS A 1 623 ? 2.379 -12.724 -25.772 1.00 90.50 623 HIS A C 1
ATOM 4416 O O . HIS A 1 623 ? 2.172 -12.022 -24.785 1.00 90.50 623 HIS A O 1
ATOM 4422 N N . CYS A 1 624 ? 3.569 -13.253 -26.050 1.00 88.31 624 CYS A N 1
ATOM 4423 C CA . CYS A 1 624 ? 4.734 -13.101 -25.191 1.00 88.31 624 CYS A CA 1
ATOM 4424 C C . CYS A 1 624 ? 5.667 -12.023 -25.726 1.00 88.31 624 CYS A C 1
ATOM 4426 O O . CYS A 1 624 ? 6.068 -12.049 -26.893 1.00 88.31 624 CYS A O 1
ATOM 4428 N N . GLN A 1 625 ? 6.034 -11.099 -24.853 1.00 87.00 625 GLN A N 1
ATOM 4429 C CA . GLN A 1 625 ? 6.952 -10.001 -25.097 1.00 87.00 625 GLN A CA 1
ATOM 4430 C C . GLN A 1 625 ? 8.242 -10.194 -24.298 1.00 87.00 625 GLN A C 1
ATOM 4432 O O . GLN A 1 625 ? 8.296 -10.955 -23.326 1.00 87.00 625 GLN A O 1
ATOM 4437 N N . CYS A 1 626 ? 9.298 -9.516 -24.742 1.00 80.31 626 CYS A N 1
ATOM 4438 C CA . CYS A 1 626 ? 10.562 -9.497 -24.025 1.00 80.31 626 CYS A CA 1
ATOM 4439 C C . CYS A 1 626 ? 10.410 -8.811 -22.662 1.00 80.31 626 CYS A C 1
ATOM 4441 O O . CYS A 1 626 ? 9.677 -7.836 -22.520 1.00 80.31 626 CYS A O 1
ATOM 4443 N N . ALA A 1 627 ? 11.090 -9.354 -21.657 1.00 69.00 627 ALA A N 1
ATOM 4444 C CA . ALA A 1 627 ? 11.198 -8.784 -20.328 1.00 69.00 627 ALA A CA 1
ATOM 4445 C C . ALA A 1 627 ? 11.835 -7.395 -20.396 1.00 69.00 627 ALA A C 1
ATOM 4447 O O . ALA A 1 627 ? 12.703 -7.148 -21.234 1.00 69.00 627 ALA A O 1
ATOM 4448 N N . VAL A 1 628 ? 11.450 -6.506 -19.478 1.00 59.53 628 VAL A N 1
ATOM 4449 C CA . VAL A 1 628 ? 12.080 -5.187 -19.322 1.00 59.53 628 VAL A CA 1
ATOM 4450 C C . VAL A 1 628 ? 13.594 -5.371 -19.237 1.00 59.53 628 VAL A C 1
ATOM 4452 O O . VAL A 1 628 ? 14.080 -6.143 -18.406 1.00 59.53 628 VAL A O 1
ATOM 4455 N N . GLY A 1 629 ? 14.346 -4.701 -20.111 1.00 56.09 629 GLY A N 1
ATOM 4456 C CA . GLY A 1 629 ? 15.773 -4.978 -20.280 1.00 56.09 629 GLY A CA 1
ATOM 4457 C C . GLY A 1 629 ? 16.171 -5.673 -21.562 1.00 56.09 629 GLY A C 1
ATOM 4458 O O . GLY A 1 629 ? 17.364 -5.803 -21.813 1.00 56.09 629 GLY A O 1
ATOM 4459 N N . TYR A 1 630 ? 15.203 -6.201 -22.307 1.00 70.12 630 TYR A N 1
ATOM 4460 C CA . TYR A 1 630 ? 15.424 -7.056 -23.461 1.00 70.12 630 TYR A CA 1
ATOM 4461 C C . TYR A 1 630 ? 14.505 -6.629 -24.606 1.00 70.12 630 TYR A C 1
ATOM 4463 O O . TYR A 1 630 ? 13.327 -6.340 -24.406 1.00 70.12 630 TYR A O 1
ATOM 4471 N N . ILE A 1 631 ? 15.042 -6.615 -25.820 1.00 77.81 631 ILE A N 1
ATOM 4472 C CA . ILE A 1 631 ? 14.307 -6.362 -27.063 1.00 77.81 631 ILE A CA 1
ATOM 4473 C C . ILE A 1 631 ? 14.239 -7.639 -27.894 1.00 77.81 631 ILE A C 1
ATOM 4475 O O . ILE A 1 631 ? 15.089 -8.524 -27.771 1.00 77.81 631 ILE A O 1
ATOM 4479 N N . ASP A 1 632 ? 13.225 -7.728 -28.756 1.00 82.50 632 ASP A N 1
ATOM 4480 C CA . ASP A 1 632 ? 13.103 -8.841 -29.697 1.00 82.50 632 ASP A CA 1
ATOM 4481 C C . ASP A 1 632 ? 14.319 -8.841 -30.635 1.00 82.50 632 ASP A C 1
ATOM 4483 O O . ASP A 1 632 ? 14.671 -7.819 -31.232 1.00 82.50 632 ASP A O 1
ATOM 4487 N N . ASP A 1 633 ? 14.983 -9.987 -30.746 1.00 81.81 633 ASP A N 1
ATOM 4488 C CA . ASP A 1 633 ? 16.170 -10.148 -31.589 1.00 81.81 633 ASP A CA 1
ATOM 4489 C C . ASP A 1 633 ? 15.834 -10.276 -33.091 1.00 81.81 633 ASP A C 1
ATOM 4491 O O . ASP A 1 633 ? 16.724 -10.427 -33.935 1.00 81.81 633 ASP A O 1
ATOM 4495 N N . GLY A 1 634 ? 14.546 -10.220 -33.446 1.00 82.56 634 GLY A N 1
ATOM 4496 C CA . GLY A 1 634 ? 14.024 -10.384 -34.799 1.00 82.56 634 GLY A CA 1
ATOM 4497 C C . GLY A 1 634 ? 14.024 -11.833 -35.294 1.00 82.56 634 GLY A C 1
ATOM 4498 O O . GLY A 1 634 ? 13.684 -12.076 -36.453 1.00 82.56 634 GLY A O 1
ATOM 4499 N N . GLN A 1 635 ? 14.418 -12.792 -34.452 1.00 82.75 635 GLN A N 1
ATOM 4500 C CA . GLN A 1 635 ? 14.436 -14.238 -34.707 1.00 82.75 635 GLN A CA 1
ATOM 4501 C C . GLN A 1 635 ? 13.501 -15.003 -33.758 1.00 82.75 635 GLN A C 1
ATOM 4503 O O . GLN A 1 635 ? 13.468 -16.234 -33.780 1.00 82.75 635 GLN A O 1
ATOM 4508 N N . GLY A 1 636 ? 12.706 -14.282 -32.963 1.00 79.44 636 GLY A N 1
ATOM 4509 C CA . GLY A 1 636 ? 11.760 -14.855 -32.012 1.00 79.44 636 GLY A CA 1
ATOM 4510 C C . GLY A 1 636 ? 12.328 -15.059 -30.607 1.00 79.44 636 GLY A C 1
ATOM 4511 O O . GLY A 1 636 ? 11.579 -15.520 -29.745 1.00 79.44 636 GLY A O 1
ATOM 4512 N N . GLY A 1 637 ? 13.590 -14.690 -30.367 1.00 81.44 637 GLY A N 1
ATOM 4513 C CA . GLY A 1 637 ? 14.216 -14.612 -29.051 1.00 81.44 637 GLY A CA 1
ATOM 4514 C C . GLY A 1 637 ? 14.243 -13.184 -28.505 1.00 81.44 637 GLY A C 1
ATOM 4515 O O . GLY A 1 637 ? 13.704 -12.248 -29.099 1.00 81.44 637 GLY A O 1
ATOM 4516 N N . CYS A 1 638 ? 14.866 -13.022 -27.343 1.00 81.12 638 CYS A N 1
ATOM 4517 C CA . CYS A 1 638 ? 15.051 -11.734 -26.691 1.00 81.12 638 CYS A CA 1
ATOM 4518 C C . CYS A 1 638 ? 16.540 -11.534 -26.414 1.00 81.12 638 CYS A C 1
ATOM 4520 O O . CYS A 1 638 ? 17.176 -12.365 -25.766 1.00 81.12 638 CYS A O 1
ATOM 4522 N N . THR A 1 639 ? 17.099 -10.434 -26.908 1.00 82.69 639 THR A N 1
ATOM 4523 C CA . THR A 1 639 ? 18.460 -10.000 -26.577 1.00 82.69 639 THR A CA 1
ATOM 4524 C C . THR A 1 639 ? 18.383 -8.874 -25.568 1.00 82.69 639 THR A C 1
ATOM 4526 O O . THR A 1 639 ? 17.426 -8.106 -25.593 1.00 82.69 639 THR A O 1
ATOM 4529 N N . MET A 1 640 ? 19.384 -8.760 -24.693 1.00 65.38 640 MET A N 1
ATOM 4530 C CA . MET A 1 640 ? 19.502 -7.603 -23.807 1.00 65.38 640 MET A CA 1
ATOM 4531 C C . MET A 1 640 ? 19.415 -6.340 -24.662 1.00 65.38 640 MET A C 1
ATOM 4533 O O . MET A 1 640 ? 20.118 -6.235 -25.671 1.00 65.38 640 MET A O 1
ATOM 4537 N N . ASP A 1 641 ? 18.502 -5.446 -24.299 1.00 63.38 641 ASP A N 1
ATOM 4538 C CA . ASP A 1 641 ? 18.374 -4.145 -24.918 1.00 63.38 641 ASP A CA 1
ATOM 4539 C C . ASP A 1 641 ? 19.637 -3.368 -24.567 1.00 63.38 641 ASP A C 1
ATOM 4541 O O . ASP A 1 641 ? 19.863 -3.067 -23.392 1.00 63.38 641 ASP A O 1
ATOM 4545 N N . PRO A 1 642 ? 20.478 -3.030 -25.555 1.00 54.88 642 PRO A N 1
ATOM 4546 C CA . PRO A 1 642 ? 21.645 -2.202 -25.303 1.00 54.88 642 PRO A CA 1
ATOM 4547 C C . PRO A 1 642 ? 21.284 -0.770 -24.853 1.00 54.88 642 PRO A C 1
ATOM 4549 O O . PRO A 1 642 ? 22.193 0.026 -24.626 1.00 54.88 642 PRO A O 1
ATOM 4552 N N . ASN A 1 643 ? 19.988 -0.443 -24.746 1.00 54.69 643 ASN A N 1
ATOM 4553 C CA . ASN A 1 643 ? 19.433 0.822 -24.261 1.00 54.69 643 ASN A CA 1
ATOM 4554 C C . ASN A 1 643 ? 18.472 0.650 -23.066 1.00 54.69 643 ASN A C 1
ATOM 4556 O O . ASN A 1 643 ? 17.683 1.553 -22.791 1.00 54.69 643 ASN A O 1
ATOM 4560 N N . ALA A 1 644 ? 18.472 -0.497 -22.378 1.00 64.50 644 ALA A N 1
ATOM 4561 C CA . ALA A 1 644 ? 17.720 -0.608 -21.135 1.00 64.50 644 ALA A CA 1
ATOM 4562 C C . ALA A 1 644 ? 18.464 0.100 -20.002 1.00 64.50 644 ALA A C 1
ATOM 4564 O O . ALA A 1 644 ? 19.492 -0.375 -19.523 1.00 64.50 644 ALA A O 1
ATOM 4565 N N . ASN A 1 645 ? 17.928 1.237 -19.578 1.00 81.31 645 ASN A N 1
ATOM 4566 C CA . ASN A 1 645 ? 18.506 2.060 -18.525 1.00 81.31 645 ASN A CA 1
ATOM 4567 C C . ASN A 1 645 ? 18.494 1.311 -17.183 1.00 81.31 645 ASN A C 1
ATOM 4569 O O . ASN A 1 645 ? 17.431 0.957 -16.668 1.00 81.31 645 ASN A O 1
ATOM 4573 N N . GLU A 1 646 ? 19.665 1.085 -16.595 1.00 89.44 646 GLU A N 1
ATOM 4574 C CA . GLU A 1 646 ? 19.792 0.449 -15.282 1.00 89.44 646 GLU A CA 1
ATOM 4575 C C . GLU A 1 646 ? 19.587 1.460 -14.159 1.00 89.44 646 GLU A C 1
ATOM 4577 O O . GLU A 1 646 ? 18.798 1.213 -13.251 1.00 89.44 646 GLU A O 1
ATOM 4582 N N . TRP A 1 647 ? 20.229 2.625 -14.268 1.00 95.69 647 TRP A N 1
ATOM 4583 C CA . TRP A 1 647 ? 20.156 3.696 -13.279 1.00 95.69 647 TRP A CA 1
ATOM 4584 C C . TRP A 1 647 ? 19.669 5.006 -13.885 1.00 95.69 647 TRP A C 1
ATOM 4586 O O . TRP A 1 647 ? 20.127 5.426 -14.950 1.00 95.69 647 TRP A O 1
ATOM 4596 N N . ALA A 1 648 ? 18.802 5.695 -13.152 1.00 97.12 648 ALA A N 1
ATOM 4597 C CA . ALA A 1 648 ? 18.520 7.107 -13.338 1.00 97.12 648 ALA A CA 1
ATOM 4598 C C . ALA A 1 648 ? 18.908 7.865 -12.058 1.00 97.12 648 ALA A C 1
ATOM 4600 O O . ALA A 1 648 ? 18.377 7.617 -10.977 1.00 97.12 648 ALA A O 1
ATOM 4601 N N . PHE A 1 649 ? 19.888 8.753 -12.187 1.00 98.38 649 PHE A N 1
ATOM 4602 C CA . PHE A 1 649 ? 20.478 9.540 -11.114 1.00 98.38 649 PHE A CA 1
ATOM 4603 C C . PHE A 1 649 ? 20.071 11.002 -11.297 1.00 98.38 649 PHE A C 1
ATOM 4605 O O . PHE A 1 649 ? 20.457 11.657 -12.270 1.00 98.38 649 PHE A O 1
ATOM 4612 N N . PHE A 1 650 ? 19.243 11.498 -10.387 1.00 98.69 650 PHE A N 1
ATOM 4613 C CA . PHE A 1 650 ? 18.640 12.821 -10.453 1.00 98.69 650 PHE A CA 1
ATOM 4614 C C . PHE A 1 650 ? 19.238 13.735 -9.398 1.00 98.69 650 PHE A C 1
ATOM 4616 O O . PHE A 1 650 ? 19.319 13.345 -8.238 1.00 98.69 650 PHE A O 1
ATOM 4623 N N . VAL A 1 651 ? 19.600 14.957 -9.779 1.00 98.75 651 VAL A N 1
ATOM 4624 C CA . VAL A 1 651 ? 20.135 15.959 -8.849 1.00 98.75 651 VAL A CA 1
ATOM 4625 C C . VAL A 1 651 ? 19.270 17.214 -8.888 1.00 98.75 651 VAL A C 1
ATOM 4627 O O . VAL A 1 651 ? 19.126 17.863 -9.924 1.00 98.75 651 VAL A O 1
ATOM 4630 N N . PHE A 1 652 ? 18.654 17.548 -7.762 1.00 98.62 652 PHE A N 1
ATOM 4631 C CA . PHE A 1 652 ? 17.999 18.833 -7.553 1.00 98.62 652 PHE A CA 1
ATOM 4632 C C . PHE A 1 652 ? 19.065 19.795 -7.027 1.00 98.62 652 PHE A C 1
ATOM 4634 O O . PHE A 1 652 ? 19.366 19.790 -5.836 1.00 98.62 652 PHE A O 1
ATOM 4641 N N . LEU A 1 653 ? 19.708 20.513 -7.949 1.00 98.00 653 LEU A N 1
ATOM 4642 C CA . LEU A 1 653 ? 20.929 21.279 -7.716 1.00 98.00 653 LEU A CA 1
ATOM 4643 C C . LEU A 1 653 ? 20.584 22.762 -7.597 1.00 98.00 653 LEU A C 1
ATOM 4645 O O . LEU A 1 653 ? 20.587 23.501 -8.587 1.00 98.00 653 LEU A O 1
ATOM 4649 N N . ASN A 1 654 ? 20.256 23.179 -6.376 1.00 95.50 654 ASN A N 1
ATOM 4650 C CA . ASN A 1 654 ? 19.933 24.566 -6.088 1.00 95.50 654 ASN A CA 1
ATOM 4651 C C . ASN A 1 654 ? 21.203 25.374 -5.796 1.00 95.50 654 ASN A C 1
ATOM 4653 O O . ASN A 1 654 ? 21.607 25.524 -4.648 1.00 95.50 654 ASN A O 1
ATOM 4657 N N . ALA A 1 655 ? 21.842 25.894 -6.841 1.00 94.31 655 ALA A N 1
ATOM 4658 C CA . ALA A 1 655 ? 23.013 26.757 -6.712 1.00 94.31 655 ALA A CA 1
ATOM 4659 C C . ALA A 1 655 ? 22.628 28.250 -6.672 1.00 94.31 655 ALA A C 1
ATOM 4661 O O . ALA A 1 655 ? 23.494 29.116 -6.853 1.00 94.31 655 ALA A O 1
ATOM 4662 N N . ASP A 1 656 ? 21.348 28.571 -6.447 1.00 92.06 656 ASP A N 1
ATOM 4663 C CA . ASP A 1 656 ? 20.853 29.942 -6.370 1.00 92.06 656 ASP A CA 1
ATOM 4664 C C . ASP A 1 656 ? 21.088 30.599 -4.998 1.00 92.06 656 ASP A C 1
ATOM 4666 O O . ASP A 1 656 ? 20.184 31.100 -4.338 1.00 92.06 656 ASP A O 1
ATOM 4670 N N . ASN A 1 657 ? 22.332 30.564 -4.520 1.00 90.38 657 ASN A N 1
ATOM 4671 C CA . ASN A 1 657 ? 22.739 31.213 -3.276 1.00 90.38 657 ASN A CA 1
ATOM 4672 C C . ASN A 1 657 ? 24.276 31.320 -3.187 1.00 90.38 657 ASN A C 1
ATOM 4674 O O . ASN A 1 657 ? 25.009 31.283 -4.180 1.00 90.38 657 ASN A O 1
ATOM 4678 N N . ASN A 1 658 ? 24.810 31.467 -1.973 1.00 90.56 658 ASN A N 1
ATOM 4679 C CA . ASN A 1 658 ? 26.246 31.581 -1.727 1.00 90.56 658 ASN A CA 1
ATOM 4680 C C . ASN A 1 658 ? 27.072 30.307 -2.013 1.00 90.56 658 ASN A C 1
ATOM 4682 O O . ASN A 1 658 ? 28.286 30.370 -1.806 1.00 90.56 658 ASN A O 1
ATOM 4686 N N . LEU A 1 659 ? 26.450 29.199 -2.427 1.00 92.88 659 LEU A N 1
ATOM 4687 C CA . LEU A 1 659 ? 27.101 27.956 -2.854 1.00 92.88 659 LEU A CA 1
ATOM 4688 C C . LEU A 1 659 ? 27.165 27.810 -4.390 1.00 92.88 659 LEU A C 1
ATOM 4690 O O . LEU A 1 659 ? 27.607 26.782 -4.889 1.00 92.88 659 LEU A O 1
ATOM 4694 N N . GLU A 1 660 ? 26.795 28.844 -5.170 1.00 94.94 660 GLU A N 1
ATOM 4695 C CA . GLU A 1 660 ? 26.803 28.790 -6.647 1.00 94.94 660 GLU A CA 1
ATOM 4696 C C . GLU A 1 660 ? 28.115 28.241 -7.235 1.00 94.94 660 GLU A C 1
ATOM 4698 O O . GLU A 1 660 ? 28.111 27.545 -8.247 1.00 94.94 660 GLU A O 1
ATOM 4703 N N . SER A 1 661 ? 29.267 28.586 -6.650 1.00 95.56 661 SER A N 1
ATOM 4704 C CA . SER A 1 661 ? 30.546 28.095 -7.172 1.00 95.56 661 SER A CA 1
ATOM 4705 C C . SER A 1 661 ? 30.685 26.589 -6.999 1.00 95.56 661 SER A C 1
ATOM 4707 O O . SER A 1 661 ? 31.092 25.932 -7.952 1.00 95.56 661 SER A O 1
ATOM 4709 N N . ASP A 1 662 ? 30.347 26.087 -5.815 1.00 96.06 662 ASP A N 1
ATOM 4710 C CA . ASP A 1 662 ? 30.506 24.689 -5.434 1.00 96.06 662 ASP A CA 1
ATOM 4711 C C . ASP A 1 662 ? 29.557 23.798 -6.253 1.00 96.06 662 ASP A C 1
ATOM 4713 O O . ASP A 1 662 ? 29.998 22.830 -6.858 1.00 96.06 662 ASP A O 1
ATOM 4717 N N . GLY A 1 663 ? 28.306 24.224 -6.465 1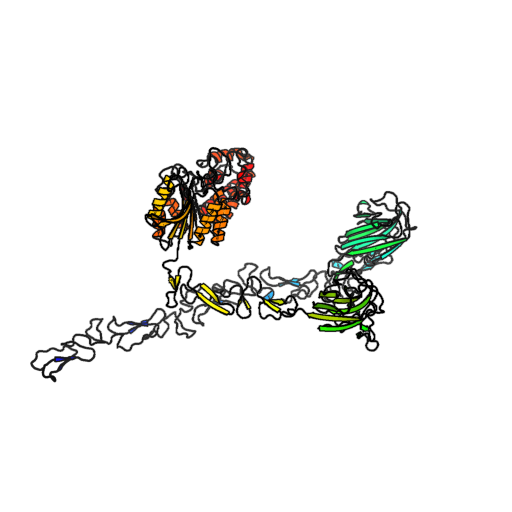.00 95.88 663 GLY A N 1
ATOM 4718 C CA . GLY A 1 663 ? 27.355 23.475 -7.299 1.00 95.88 663 GLY A CA 1
ATOM 4719 C C . GLY A 1 663 ? 27.793 23.301 -8.764 1.00 95.88 663 GLY A C 1
ATOM 4720 O O . GLY A 1 663 ? 27.441 22.325 -9.428 1.00 95.88 663 GLY A O 1
ATOM 4721 N N . TYR A 1 664 ? 28.598 24.226 -9.298 1.00 96.50 664 TYR A N 1
ATOM 4722 C CA . TYR A 1 664 ? 29.214 24.063 -10.622 1.00 96.50 664 TYR A CA 1
ATOM 4723 C C . TYR A 1 664 ? 30.497 23.220 -10.598 1.00 96.50 664 TYR A C 1
ATOM 4725 O O . TYR A 1 664 ? 30.859 22.657 -11.639 1.00 96.50 664 TYR A O 1
ATOM 4733 N N . ASP A 1 665 ? 31.193 23.158 -9.465 1.00 97.06 665 ASP A N 1
ATOM 4734 C CA . ASP A 1 665 ? 32.317 22.244 -9.279 1.00 97.06 665 ASP A CA 1
ATOM 4735 C C . ASP A 1 665 ? 31.776 20.798 -9.233 1.00 97.06 665 ASP A C 1
ATOM 4737 O O . ASP A 1 665 ? 32.212 19.981 -10.045 1.00 97.06 665 ASP A O 1
ATOM 4741 N N . ASP A 1 666 ? 30.691 20.536 -8.495 1.00 97.62 666 ASP A N 1
ATOM 4742 C CA . ASP A 1 666 ? 29.980 19.242 -8.485 1.00 97.62 666 ASP A CA 1
ATOM 4743 C C . ASP A 1 666 ? 29.411 18.856 -9.854 1.00 97.62 666 ASP A C 1
ATOM 4745 O O . ASP A 1 666 ? 29.496 17.707 -10.297 1.00 97.62 666 ASP A O 1
ATOM 4749 N N . LEU A 1 667 ? 28.869 19.824 -10.602 1.00 97.81 667 LEU A N 1
ATOM 4750 C CA . LEU A 1 667 ? 28.477 19.588 -11.993 1.00 97.81 667 LEU A CA 1
ATOM 4751 C C . LEU A 1 667 ? 29.669 19.141 -12.849 1.00 97.81 667 LEU A C 1
ATOM 4753 O O . LEU A 1 667 ? 29.516 18.262 -13.696 1.00 97.81 667 LEU A O 1
ATOM 4757 N N . THR A 1 668 ? 30.852 19.714 -12.626 1.00 97.88 668 THR A N 1
ATOM 4758 C CA . THR A 1 668 ? 32.076 19.329 -13.345 1.00 97.88 668 THR A CA 1
ATOM 4759 C C . THR A 1 668 ? 32.516 17.908 -12.977 1.00 97.88 668 THR A C 1
ATOM 4761 O O . THR A 1 668 ? 32.976 17.161 -13.846 1.00 97.88 668 THR A O 1
ATOM 4764 N N . GLU A 1 669 ? 32.340 17.500 -11.723 1.00 98.12 669 GLU A N 1
ATOM 4765 C CA . GLU A 1 669 ? 32.599 16.133 -11.263 1.00 98.12 669 GLU A CA 1
ATOM 4766 C C . GLU A 1 669 ? 31.616 15.127 -11.874 1.00 98.12 669 GLU A C 1
ATOM 4768 O O . GLU A 1 669 ? 32.026 14.112 -12.445 1.00 98.12 669 GLU A O 1
ATOM 4773 N N . MET A 1 670 ? 30.318 15.442 -11.886 1.00 98.56 670 MET A N 1
ATOM 4774 C CA . MET A 1 670 ? 29.314 14.628 -12.580 1.00 98.56 670 MET A CA 1
ATOM 4775 C C . MET A 1 670 ? 29.605 14.513 -14.084 1.00 98.56 670 MET A C 1
ATOM 4777 O O . MET A 1 670 ? 29.450 13.439 -14.674 1.00 98.56 670 MET A O 1
ATOM 4781 N N . GLU A 1 671 ? 30.075 15.589 -14.721 1.00 98.38 671 GLU A N 1
ATOM 4782 C CA . GLU A 1 671 ? 30.527 15.576 -16.115 1.00 98.38 671 GLU A CA 1
ATOM 4783 C C . GLU A 1 671 ? 31.759 14.683 -16.335 1.00 98.38 671 GLU A C 1
ATOM 4785 O O . GLU A 1 671 ? 31.954 14.190 -17.448 1.00 98.38 671 GLU A O 1
ATOM 4790 N N . ALA A 1 672 ? 32.595 14.418 -15.328 1.00 98.00 672 ALA A N 1
ATOM 4791 C CA . ALA A 1 672 ? 33.722 13.495 -15.482 1.00 98.00 672 ALA A CA 1
ATOM 4792 C C . ALA A 1 672 ? 33.243 12.057 -15.766 1.00 98.00 672 ALA A C 1
ATOM 4794 O O . ALA A 1 672 ? 33.828 11.359 -16.610 1.00 98.00 672 ALA A O 1
ATOM 4795 N N . ALA A 1 673 ? 32.147 11.643 -15.119 1.00 97.38 673 ALA A N 1
ATOM 4796 C CA . ALA A 1 673 ? 31.473 10.373 -15.377 1.00 97.38 673 ALA A CA 1
ATOM 4797 C C . ALA A 1 673 ? 30.598 10.446 -16.641 1.00 97.38 673 ALA A C 1
ATOM 4799 O O . ALA A 1 673 ? 30.842 9.719 -17.608 1.00 97.38 673 ALA A O 1
ATOM 4800 N N . GLY A 1 674 ? 29.628 11.366 -16.648 1.00 96.69 674 GLY A N 1
ATOM 4801 C CA . GLY A 1 674 ? 28.662 11.572 -17.721 1.00 96.69 674 GLY A CA 1
ATOM 4802 C C . GLY A 1 674 ? 27.633 10.448 -17.886 1.00 96.69 674 GLY A C 1
ATOM 4803 O O . GLY A 1 674 ? 27.873 9.281 -17.578 1.00 96.69 674 GLY A O 1
ATOM 4804 N N . SER A 1 675 ? 26.474 10.789 -18.450 1.00 96.44 675 SER A N 1
ATOM 4805 C CA . SER A 1 675 ? 25.445 9.798 -18.768 1.00 96.44 675 SER A CA 1
ATOM 4806 C C . SER A 1 675 ? 25.886 8.815 -19.856 1.00 96.44 675 SER A C 1
ATOM 4808 O O . SER A 1 675 ? 26.581 9.169 -20.813 1.00 96.44 675 SER A O 1
ATOM 4810 N N . THR A 1 676 ? 25.376 7.589 -19.770 1.00 92.56 676 THR A N 1
ATOM 4811 C CA . THR A 1 676 ? 25.538 6.505 -20.751 1.00 92.56 676 THR A CA 1
ATOM 4812 C C . THR A 1 676 ? 24.178 5.905 -21.128 1.00 92.56 676 THR A C 1
ATOM 4814 O O . THR A 1 676 ? 23.175 6.263 -20.516 1.00 92.56 676 THR A O 1
ATOM 4817 N N . PRO A 1 677 ? 24.103 4.965 -22.093 1.00 85.94 677 PRO A N 1
ATOM 4818 C CA . PRO A 1 677 ? 22.861 4.238 -22.381 1.00 85.94 677 PRO A CA 1
ATOM 4819 C C . PRO A 1 677 ? 22.307 3.390 -21.223 1.00 85.94 677 PRO A C 1
ATOM 4821 O O . PRO A 1 677 ? 21.199 2.891 -21.342 1.00 85.94 677 PRO A O 1
ATOM 4824 N N . TYR A 1 678 ? 23.070 3.186 -20.141 1.00 87.50 678 TYR A N 1
ATOM 4825 C CA . TYR A 1 678 ? 22.648 2.390 -18.981 1.00 87.50 678 TYR A CA 1
ATOM 4826 C C . TYR A 1 678 ? 22.520 3.219 -17.697 1.00 87.50 678 TYR A C 1
ATOM 4828 O O . TYR A 1 678 ? 21.924 2.752 -16.732 1.00 87.50 678 TYR A O 1
ATOM 4836 N N . VAL A 1 679 ? 23.092 4.424 -17.662 1.00 94.81 679 VAL A N 1
ATOM 4837 C CA . VAL A 1 679 ? 23.089 5.311 -16.492 1.00 94.81 679 VAL A CA 1
ATOM 4838 C C . VAL A 1 679 ? 22.763 6.717 -16.970 1.00 94.81 679 VAL A C 1
ATOM 4840 O O . VAL A 1 679 ? 23.595 7.357 -17.613 1.00 94.81 679 VAL A O 1
ATOM 4843 N N . HIS A 1 680 ? 21.564 7.202 -16.673 1.00 95.69 680 HIS A N 1
ATOM 4844 C CA . HIS A 1 680 ? 21.158 8.570 -16.972 1.00 95.69 680 HIS A CA 1
ATOM 4845 C C . HIS A 1 680 ? 21.429 9.480 -15.783 1.00 95.69 680 HIS A C 1
ATOM 4847 O O . HIS A 1 680 ? 21.004 9.181 -14.675 1.00 95.69 680 HIS A O 1
ATOM 4853 N N . MET A 1 681 ? 22.096 10.604 -16.022 1.00 98.19 681 MET A N 1
ATOM 4854 C CA . MET A 1 681 ? 22.371 11.644 -15.034 1.00 98.19 681 MET A CA 1
ATOM 4855 C C . MET A 1 681 ? 21.681 12.931 -15.477 1.00 98.19 681 MET A C 1
ATOM 4857 O O . MET A 1 681 ? 21.970 13.480 -16.547 1.00 98.19 681 MET A O 1
ATOM 4861 N N . VAL A 1 682 ? 20.735 13.394 -14.668 1.00 98.31 682 VAL A N 1
ATOM 4862 C CA . VAL A 1 682 ? 19.870 14.530 -14.999 1.00 98.31 682 VAL A CA 1
ATOM 4863 C C . VAL A 1 682 ? 19.795 15.449 -13.799 1.00 98.31 682 VAL A C 1
ATOM 4865 O O . VAL A 1 682 ? 19.600 14.983 -12.682 1.00 98.31 682 VAL A O 1
ATOM 4868 N N . ALA A 1 683 ? 19.903 16.752 -14.020 1.00 98.62 683 ALA A N 1
ATOM 4869 C CA . ALA A 1 683 ? 19.767 17.722 -12.946 1.00 98.62 683 ALA A CA 1
ATOM 4870 C C . ALA A 1 683 ? 18.752 18.809 -13.288 1.00 98.62 683 ALA A C 1
ATOM 4872 O O . ALA A 1 683 ? 18.595 19.178 -14.455 1.00 98.62 683 ALA A O 1
ATOM 4873 N N . LEU A 1 684 ? 18.079 19.336 -12.269 1.00 98.50 684 LEU A N 1
ATOM 4874 C CA . LEU A 1 684 ? 17.570 20.700 -12.313 1.00 98.50 684 LEU A CA 1
ATOM 4875 C C . LEU A 1 684 ? 18.638 21.571 -11.665 1.00 98.50 684 LEU A C 1
ATOM 4877 O O . LEU A 1 684 ? 18.825 21.501 -10.458 1.00 98.50 684 LEU A O 1
ATOM 4881 N N . LEU A 1 685 ? 19.361 22.315 -12.496 1.00 97.75 685 LEU A N 1
ATOM 4882 C CA . LEU A 1 685 ? 20.386 23.255 -12.069 1.00 97.75 685 LEU A CA 1
ATOM 4883 C C . LEU A 1 685 ? 19.774 24.641 -12.013 1.00 97.75 685 LEU A C 1
ATOM 4885 O O . LEU A 1 685 ? 19.377 25.155 -13.063 1.00 97.75 685 LEU A O 1
ATOM 4889 N N . ASP A 1 686 ? 19.783 25.243 -10.836 1.00 95.81 686 ASP A N 1
ATOM 4890 C CA . ASP A 1 686 ? 19.494 26.656 -10.659 1.00 95.81 686 ASP A CA 1
ATOM 4891 C C . ASP A 1 686 ? 20.743 27.435 -10.265 1.00 95.81 686 ASP A C 1
ATOM 4893 O O . ASP A 1 686 ? 21.612 26.905 -9.579 1.00 95.81 686 ASP A O 1
ATOM 4897 N N . SER A 1 687 ? 20.897 28.655 -10.767 1.00 93.44 687 SER A N 1
ATOM 4898 C CA . SER A 1 687 ? 22.158 29.402 -10.671 1.00 93.44 687 SER A CA 1
ATOM 4899 C C . SER A 1 687 ? 21.904 30.844 -10.289 1.00 93.44 687 SER A C 1
ATOM 4901 O O . SER A 1 687 ? 21.091 31.470 -10.950 1.00 93.44 687 SER A O 1
ATOM 4903 N N . TYR A 1 688 ? 22.694 31.407 -9.377 1.00 90.69 688 TYR A N 1
ATOM 4904 C CA . TYR A 1 688 ? 22.532 32.791 -8.927 1.00 90.69 688 TYR A CA 1
ATOM 4905 C C . TYR A 1 688 ? 22.946 33.864 -9.936 1.00 90.69 688 TYR A C 1
ATOM 4907 O O . TYR A 1 688 ? 22.142 34.640 -10.452 1.00 90.69 688 TYR A O 1
ATOM 4915 N N . SER A 1 689 ? 24.233 33.977 -10.231 1.00 89.94 689 SER A N 1
ATOM 4916 C CA . SER A 1 689 ? 24.758 35.045 -11.086 1.00 89.94 689 SER A CA 1
ATOM 4917 C C . SER A 1 689 ? 25.163 34.562 -12.475 1.00 89.94 689 SER A C 1
ATOM 4919 O O . SER A 1 689 ? 25.241 35.356 -13.424 1.00 89.94 689 SER A O 1
ATOM 4921 N N . ARG A 1 690 ? 25.437 33.264 -12.612 1.00 88.31 690 ARG A N 1
ATOM 4922 C CA . ARG A 1 690 ? 25.779 32.605 -13.870 1.00 88.31 690 ARG A CA 1
ATOM 4923 C C . ARG A 1 690 ? 24.537 32.429 -14.724 1.00 88.31 690 ARG A C 1
ATOM 4925 O O . ARG A 1 690 ? 23.411 32.456 -14.250 1.00 88.31 690 ARG A O 1
ATOM 4932 N N . ASP A 1 691 ? 24.770 32.352 -16.033 1.00 83.25 691 ASP A N 1
ATOM 4933 C CA . ASP A 1 691 ? 23.749 32.085 -17.054 1.00 83.25 691 ASP A CA 1
ATOM 4934 C C . ASP A 1 691 ? 22.476 32.959 -16.995 1.00 83.25 691 ASP A C 1
ATOM 4936 O O . ASP A 1 691 ? 21.492 32.683 -17.679 1.00 83.25 691 ASP A O 1
ATOM 4940 N N . GLY A 1 692 ? 22.552 34.089 -16.285 1.00 85.62 692 GLY A N 1
ATOM 4941 C CA . GLY A 1 692 ? 21.488 35.072 -16.153 1.00 85.62 692 GLY A CA 1
ATOM 4942 C C . GLY A 1 692 ? 20.525 34.856 -14.988 1.00 85.62 692 GLY A C 1
ATOM 4943 O O . GLY A 1 692 ? 19.513 35.553 -15.009 1.00 85.62 692 GLY A O 1
ATOM 4944 N N . GLY A 1 693 ? 20.818 33.972 -14.026 1.00 88.19 693 GLY A N 1
ATOM 4945 C CA . GLY A 1 693 ? 19.824 33.589 -13.019 1.00 88.19 693 GLY A CA 1
ATOM 4946 C C . GLY A 1 693 ? 18.783 32.685 -13.667 1.00 88.19 693 GLY A C 1
ATOM 4947 O O . GLY A 1 693 ? 17.725 33.170 -14.054 1.00 88.19 693 GLY A O 1
ATOM 4948 N N . ALA A 1 694 ? 19.169 31.479 -14.089 1.00 92.06 694 ALA A N 1
ATOM 4949 C CA . ALA A 1 694 ? 18.271 30.641 -14.874 1.00 92.06 694 ALA A CA 1
ATOM 4950 C C . ALA A 1 694 ? 18.366 29.173 -14.487 1.00 92.06 694 ALA A C 1
ATOM 4952 O O . ALA A 1 694 ? 19.387 28.507 -14.718 1.00 92.06 694 ALA A O 1
ATOM 4953 N N . SER A 1 695 ? 17.220 28.655 -14.078 1.00 95.81 695 SER A N 1
ATOM 4954 C CA . SER A 1 695 ? 16.974 27.269 -13.756 1.00 95.81 695 SER A CA 1
ATOM 4955 C C . SER A 1 695 ? 16.762 26.448 -15.029 1.00 95.81 695 SER A C 1
ATOM 4957 O O . SER A 1 695 ? 15.967 26.763 -15.928 1.00 95.81 695 SER A O 1
ATOM 4959 N N . ARG A 1 696 ? 17.527 25.366 -15.156 1.00 97.25 696 ARG A N 1
ATOM 4960 C CA . ARG A 1 696 ? 17.591 24.532 -16.359 1.00 97.25 696 ARG A CA 1
ATOM 4961 C C . ARG A 1 696 ? 17.527 23.067 -15.992 1.00 97.25 696 ARG A C 1
ATOM 4963 O O . ARG A 1 696 ? 18.302 22.582 -15.175 1.00 97.25 696 ARG A O 1
ATOM 4970 N N . ARG A 1 697 ? 16.674 22.332 -16.701 1.00 98.31 697 ARG A N 1
ATOM 4971 C CA . ARG A 1 697 ? 16.756 20.872 -16.725 1.00 98.31 697 ARG A CA 1
ATOM 4972 C C . ARG A 1 697 ? 17.878 20.497 -17.673 1.00 98.31 697 ARG A C 1
ATOM 4974 O O . ARG A 1 697 ? 17.823 20.834 -18.859 1.00 98.31 697 ARG A O 1
ATOM 4981 N N . ILE A 1 698 ? 18.893 19.823 -17.164 1.00 98.31 698 ILE A N 1
ATOM 4982 C CA . ILE A 1 698 ? 20.087 19.457 -17.916 1.00 98.31 698 ILE A CA 1
ATOM 4983 C C . ILE A 1 698 ? 20.278 17.946 -17.931 1.00 98.31 698 ILE A C 1
ATOM 4985 O O . ILE A 1 698 ? 20.033 17.257 -16.946 1.00 98.31 698 ILE A O 1
ATOM 4989 N N . TYR A 1 699 ? 20.735 17.442 -19.071 1.00 98.31 699 TYR A N 1
ATOM 4990 C CA . TYR A 1 699 ? 21.210 16.078 -19.243 1.00 98.31 699 TYR A CA 1
ATOM 4991 C C . TYR A 1 699 ? 22.737 16.105 -19.239 1.00 98.31 699 TYR A C 1
ATOM 4993 O O . TYR A 1 699 ? 23.349 16.731 -20.115 1.00 98.31 699 TYR A O 1
ATOM 5001 N N . ILE A 1 700 ? 23.351 15.474 -18.242 1.00 98.56 700 ILE A N 1
ATOM 5002 C CA . ILE A 1 700 ? 24.791 15.569 -17.990 1.00 98.56 700 ILE A CA 1
ATOM 5003 C C . ILE A 1 700 ? 25.507 14.559 -18.887 1.00 98.56 700 ILE A C 1
ATOM 5005 O O . ILE A 1 700 ? 25.283 13.356 -18.786 1.00 98.56 700 ILE A O 1
ATOM 5009 N N . ASN A 1 701 ? 26.357 15.030 -19.796 1.00 96.88 701 ASN A N 1
ATOM 5010 C CA . ASN A 1 701 ? 27.182 14.194 -20.671 1.00 96.88 701 ASN A CA 1
ATOM 5011 C C . ASN A 1 701 ? 28.624 14.187 -20.162 1.00 96.88 701 ASN A C 1
ATOM 5013 O O . ASN A 1 701 ? 29.018 14.999 -19.329 1.00 96.88 701 ASN A O 1
ATOM 5017 N N . GLN A 1 702 ? 29.444 13.296 -20.714 1.00 96.44 702 GLN A N 1
ATOM 5018 C CA . GLN A 1 702 ? 30.856 13.301 -20.367 1.00 96.44 702 GLN A CA 1
ATOM 5019 C C . GLN A 1 702 ? 31.534 14.595 -20.864 1.00 96.44 702 GLN A C 1
ATOM 5021 O O . GLN A 1 702 ? 31.581 14.862 -22.068 1.00 96.44 702 GLN A O 1
ATOM 5026 N N . GLY A 1 703 ? 32.048 15.397 -19.930 1.00 97.12 703 GLY A N 1
ATOM 5027 C CA . GLY A 1 703 ? 32.743 16.670 -20.138 1.00 97.12 703 GLY A CA 1
ATOM 5028 C C . GLY A 1 703 ? 31.869 17.856 -20.566 1.00 97.12 703 GLY A C 1
ATOM 5029 O O . GLY A 1 703 ? 32.423 18.845 -21.048 1.00 97.12 703 GLY A O 1
ATOM 5030 N N . SER A 1 704 ? 30.536 17.733 -20.518 1.00 97.31 704 SER A N 1
ATOM 5031 C CA . SER A 1 704 ? 29.589 18.828 -20.805 1.00 97.31 704 SER A CA 1
ATOM 5032 C C . SER A 1 704 ? 28.153 18.439 -20.445 1.00 97.31 704 SER A C 1
ATOM 5034 O O . SER A 1 704 ? 27.814 17.264 -20.480 1.00 97.31 704 SER A O 1
ATOM 5036 N N . PHE A 1 705 ? 27.237 19.388 -20.292 1.00 97.25 705 PHE A N 1
ATOM 5037 C CA . PHE A 1 705 ? 25.797 19.104 -20.238 1.00 97.25 705 PHE A CA 1
ATOM 5038 C C . PHE A 1 705 ? 25.035 19.600 -21.476 1.00 97.25 705 PHE A C 1
ATOM 5040 O O . PHE A 1 705 ? 25.459 20.495 -22.209 1.00 97.25 705 PHE A O 1
ATOM 5047 N N . THR A 1 706 ? 23.862 19.013 -21.706 1.00 97.81 706 THR A N 1
ATOM 5048 C CA . THR A 1 706 ? 22.869 19.496 -22.673 1.00 97.81 706 THR A CA 1
ATOM 5049 C C . THR A 1 706 ? 21.690 20.088 -21.917 1.00 97.81 706 THR A C 1
ATOM 5051 O O . THR A 1 706 ? 21.114 19.422 -21.064 1.00 97.81 706 THR A O 1
ATOM 5054 N N . VAL A 1 707 ? 21.296 21.320 -22.245 1.00 97.38 707 VAL A N 1
ATOM 5055 C CA . VAL A 1 707 ? 20.061 21.912 -21.713 1.00 97.38 707 VAL A CA 1
ATOM 5056 C C . VAL A 1 707 ? 18.868 21.245 -22.393 1.00 97.38 707 VAL A C 1
ATOM 5058 O O . VAL A 1 707 ? 18.688 21.380 -23.603 1.00 97.38 707 VAL A O 1
ATOM 5061 N N . VAL A 1 708 ? 18.082 20.511 -21.610 1.00 97.06 708 VAL A N 1
ATOM 5062 C CA . VAL A 1 708 ? 16.850 19.839 -22.042 1.00 97.06 708 VAL A CA 1
ATOM 5063 C C . VAL A 1 708 ? 15.689 20.822 -22.023 1.00 97.06 708 VAL A C 1
ATOM 5065 O O . VAL A 1 708 ? 14.903 20.866 -22.966 1.00 97.06 708 VAL A O 1
ATOM 5068 N N . ASP A 1 709 ? 15.617 21.633 -20.970 1.00 96.00 709 ASP A N 1
ATOM 5069 C CA . ASP A 1 709 ? 14.610 22.673 -20.814 1.00 96.00 709 ASP A CA 1
ATOM 5070 C C . ASP A 1 709 ? 15.198 23.875 -20.071 1.00 96.00 709 ASP A C 1
ATOM 5072 O O . ASP A 1 709 ? 16.050 23.719 -19.194 1.00 96.00 709 ASP A O 1
ATOM 5076 N N . ASN A 1 710 ? 14.751 25.074 -20.431 1.00 95.31 710 ASN A N 1
ATOM 5077 C CA . ASN A 1 710 ? 15.129 26.313 -19.757 1.00 95.31 710 ASN A CA 1
ATOM 5078 C C . ASN A 1 710 ? 13.863 26.922 -19.164 1.00 95.31 710 ASN A C 1
ATOM 5080 O O . ASN A 1 710 ? 13.002 27.404 -19.902 1.00 95.31 710 ASN A O 1
ATOM 5084 N N . LEU A 1 711 ? 13.769 26.876 -17.840 1.00 94.44 711 LEU A N 1
ATOM 5085 C CA . LEU A 1 711 ? 12.580 27.273 -17.098 1.00 94.44 711 LEU A CA 1
ATOM 5086 C C . LEU A 1 711 ? 12.570 28.780 -16.792 1.00 94.44 711 LEU A C 1
ATOM 5088 O O . LEU A 1 711 ? 11.560 29.304 -16.327 1.00 94.44 711 LEU A O 1
ATOM 5092 N N . GLY A 1 712 ? 13.651 29.493 -17.129 1.00 93.31 712 GLY A N 1
ATOM 5093 C CA . GLY A 1 712 ? 13.920 30.812 -16.571 1.00 93.31 712 GLY A CA 1
ATOM 5094 C C . GLY A 1 712 ? 14.236 30.688 -15.086 1.00 93.31 712 GLY A C 1
ATOM 5095 O O . GLY A 1 712 ? 14.712 29.648 -14.660 1.00 93.31 712 GLY A O 1
ATOM 5096 N N . GLU A 1 713 ? 13.962 31.737 -14.327 1.00 91.44 713 GLU A N 1
ATOM 5097 C CA . GLU A 1 713 ? 14.099 31.730 -12.872 1.00 91.44 713 GLU A CA 1
ATOM 5098 C C . GLU A 1 713 ? 12.872 31.065 -12.228 1.00 91.44 713 GLU A C 1
ATOM 5100 O O . GLU A 1 713 ? 11.745 31.540 -12.444 1.00 91.44 713 GLU A O 1
ATOM 5105 N N . VAL A 1 714 ? 13.067 29.981 -11.473 1.00 92.56 714 VAL A N 1
ATOM 5106 C CA . VAL A 1 714 ? 12.011 29.318 -10.689 1.00 92.56 714 VAL A CA 1
ATOM 5107 C C . VAL A 1 714 ? 12.433 29.200 -9.235 1.00 92.56 714 VAL A C 1
ATOM 5109 O O . VAL A 1 714 ? 13.595 28.979 -8.965 1.00 92.56 714 VAL A O 1
ATOM 5112 N N . ASP A 1 715 ? 11.471 29.280 -8.316 1.00 90.75 715 ASP A N 1
ATOM 5113 C CA . ASP A 1 715 ? 11.754 29.175 -6.884 1.00 90.75 715 ASP A CA 1
ATOM 5114 C C . ASP A 1 715 ? 12.057 27.711 -6.500 1.00 90.75 715 ASP A C 1
ATOM 5116 O O . ASP A 1 715 ? 11.149 26.873 -6.402 1.00 90.75 715 ASP A O 1
ATOM 5120 N N . MET A 1 716 ? 13.335 27.389 -6.312 1.00 92.31 716 MET A N 1
ATOM 5121 C CA . MET A 1 716 ? 13.853 26.090 -5.870 1.00 92.31 716 MET A CA 1
ATOM 5122 C C . MET A 1 716 ? 13.583 25.812 -4.385 1.00 92.31 716 MET A C 1
ATOM 5124 O O . MET A 1 716 ? 13.779 24.682 -3.928 1.00 92.31 716 MET A O 1
ATOM 5128 N N . SER A 1 717 ? 13.095 26.801 -3.630 1.00 90.00 717 SER A N 1
ATOM 5129 C CA . SER A 1 717 ? 12.596 26.606 -2.266 1.00 90.00 717 SER A CA 1
ATOM 5130 C C . SER A 1 717 ? 11.116 26.199 -2.206 1.00 90.00 717 SER A C 1
ATOM 5132 O O . SER A 1 717 ? 10.616 25.812 -1.145 1.00 90.00 717 SER A O 1
ATOM 5134 N N . ASP A 1 718 ? 10.399 26.223 -3.339 1.00 91.12 718 ASP A N 1
ATOM 5135 C CA . ASP A 1 718 ? 9.039 25.690 -3.452 1.00 91.12 718 ASP A CA 1
ATOM 5136 C C . ASP A 1 718 ? 9.066 24.170 -3.681 1.00 91.12 718 ASP A C 1
ATOM 5138 O O . ASP A 1 718 ? 9.597 23.656 -4.669 1.00 91.12 718 ASP A O 1
ATOM 5142 N N . TRP A 1 719 ? 8.415 23.416 -2.795 1.00 93.06 719 TRP A N 1
ATOM 5143 C CA . TRP A 1 719 ? 8.316 21.960 -2.916 1.00 93.06 719 TRP A CA 1
ATOM 5144 C C . TRP A 1 719 ? 7.574 21.499 -4.176 1.00 93.06 719 TRP A C 1
ATOM 5146 O O . TRP A 1 719 ? 7.791 20.367 -4.615 1.00 93.06 719 TRP A O 1
ATOM 5156 N N . HIS A 1 720 ? 6.731 22.345 -4.783 1.00 95.69 720 HIS A N 1
ATOM 5157 C CA . HIS A 1 720 ? 6.131 22.042 -6.084 1.00 95.69 720 HIS A CA 1
ATOM 5158 C C . HIS A 1 720 ? 7.197 21.963 -7.181 1.00 95.69 720 HIS A C 1
ATOM 5160 O O . HIS A 1 720 ? 7.087 21.106 -8.050 1.00 95.69 720 HIS A O 1
ATOM 5166 N N . THR A 1 721 ? 8.261 22.770 -7.116 1.00 96.44 721 THR A N 1
ATOM 5167 C CA . THR A 1 721 ? 9.383 22.714 -8.067 1.00 96.44 721 THR A CA 1
ATOM 5168 C C . THR A 1 721 ? 10.104 21.368 -7.976 1.00 96.44 721 THR A C 1
ATOM 5170 O O . THR A 1 721 ? 10.364 20.734 -9.003 1.00 96.44 721 THR A O 1
ATOM 5173 N N . LEU A 1 722 ? 10.351 20.874 -6.756 1.00 97.94 722 LEU A N 1
ATOM 5174 C CA . LEU A 1 722 ? 10.905 19.533 -6.532 1.00 97.94 722 LEU A CA 1
ATOM 5175 C C . LEU A 1 722 ? 9.955 18.434 -7.031 1.00 97.94 722 LEU A C 1
ATOM 5177 O O . LEU A 1 722 ? 10.390 17.509 -7.720 1.00 97.94 722 LEU A O 1
ATOM 5181 N N . ALA A 1 723 ? 8.660 18.544 -6.724 1.00 98.19 723 ALA A N 1
ATOM 5182 C CA . ALA A 1 723 ? 7.642 17.598 -7.180 1.00 98.19 723 ALA A CA 1
ATOM 5183 C C . ALA A 1 723 ? 7.573 17.534 -8.715 1.00 98.19 723 ALA A C 1
ATOM 5185 O O . ALA A 1 723 ? 7.575 16.442 -9.289 1.00 98.19 723 ALA A O 1
ATOM 5186 N N . ASP A 1 724 ? 7.561 18.692 -9.377 1.00 97.94 724 ASP A N 1
ATOM 5187 C CA . ASP A 1 724 ? 7.489 18.833 -10.829 1.00 97.94 724 ASP A CA 1
ATOM 5188 C C . ASP A 1 724 ? 8.754 18.307 -11.504 1.00 97.94 724 ASP A C 1
ATOM 5190 O O . ASP A 1 724 ? 8.665 17.589 -12.503 1.00 97.94 724 ASP A O 1
ATOM 5194 N N . PHE A 1 725 ? 9.936 18.634 -10.970 1.00 98.56 725 PHE A N 1
ATOM 5195 C CA . PHE A 1 725 ? 11.198 18.102 -11.477 1.00 98.56 725 PHE A CA 1
ATOM 5196 C C . PHE A 1 725 ? 11.269 16.589 -11.323 1.00 98.56 725 PHE A C 1
ATOM 5198 O O . PHE A 1 725 ? 11.505 15.904 -12.315 1.00 98.56 725 PHE A O 1
ATOM 5205 N N . GLY A 1 726 ? 11.045 16.059 -10.120 1.00 97.75 726 GLY A N 1
ATOM 5206 C CA . GLY A 1 726 ? 11.177 14.628 -9.872 1.00 97.75 726 GLY A CA 1
ATOM 5207 C C . GLY A 1 726 ? 10.142 13.811 -10.648 1.00 97.75 726 GLY A C 1
ATOM 5208 O O . GLY A 1 726 ? 10.500 12.797 -11.241 1.00 97.75 726 GLY A O 1
ATOM 5209 N N . THR A 1 727 ? 8.893 14.288 -10.741 1.00 96.75 727 THR A N 1
ATOM 5210 C CA . THR A 1 727 ? 7.836 13.670 -11.565 1.00 96.75 727 THR A CA 1
ATOM 5211 C C . THR A 1 727 ? 8.230 13.658 -13.036 1.00 96.75 727 THR A C 1
ATOM 5213 O O . THR A 1 727 ? 8.140 12.628 -13.704 1.00 96.75 727 THR A O 1
ATOM 5216 N N . TRP A 1 728 ? 8.709 14.793 -13.549 1.00 97.44 728 TRP A N 1
ATOM 5217 C CA . TRP A 1 728 ? 9.206 14.875 -14.915 1.00 97.44 728 TRP A CA 1
ATOM 5218 C C . TRP A 1 728 ? 10.398 13.933 -15.135 1.00 97.44 728 TRP A C 1
ATOM 5220 O O . TRP A 1 728 ? 10.440 13.239 -16.150 1.00 97.44 728 TRP A O 1
ATOM 5230 N N . ALA A 1 729 ? 11.336 13.863 -14.191 1.00 96.69 729 ALA A N 1
ATOM 5231 C CA . ALA A 1 729 ? 12.549 13.066 -14.306 1.00 96.69 729 ALA A CA 1
ATOM 5232 C C . ALA A 1 729 ? 12.240 11.561 -14.370 1.00 96.69 729 ALA A C 1
ATOM 5234 O O . ALA A 1 729 ? 12.651 10.910 -15.333 1.00 96.69 729 ALA A O 1
ATOM 5235 N N . VAL A 1 730 ? 11.440 11.020 -13.438 1.00 93.00 730 VAL A N 1
ATOM 5236 C CA . VAL A 1 730 ? 11.073 9.585 -13.437 1.00 93.00 730 VAL A CA 1
ATOM 5237 C C . VAL A 1 730 ? 10.278 9.181 -14.683 1.00 93.00 730 VAL A C 1
ATOM 5239 O O . VAL A 1 730 ? 10.424 8.060 -15.166 1.00 93.00 730 VAL A O 1
ATOM 5242 N N . GLN A 1 731 ? 9.472 10.094 -15.240 1.00 88.75 731 GLN A N 1
ATOM 5243 C CA . GLN A 1 731 ? 8.674 9.843 -16.445 1.00 88.75 731 GLN A CA 1
ATOM 5244 C C . GLN A 1 731 ? 9.488 9.918 -17.743 1.00 88.75 731 GLN A C 1
ATOM 5246 O O . GLN A 1 731 ? 9.169 9.219 -18.704 1.00 88.75 731 GLN A O 1
ATOM 5251 N N . ASN A 1 732 ? 10.511 10.777 -17.805 1.00 89.69 732 ASN A N 1
ATOM 5252 C CA . ASN A 1 732 ? 11.308 10.982 -19.021 1.00 89.69 732 ASN A CA 1
ATOM 5253 C C . ASN A 1 732 ? 12.557 10.095 -19.076 1.00 89.69 732 ASN A C 1
ATOM 5255 O O . ASN A 1 732 ? 13.062 9.838 -20.167 1.00 89.69 732 ASN A O 1
ATOM 5259 N N . TYR A 1 733 ? 13.024 9.602 -17.929 1.00 91.81 733 TYR A N 1
ATOM 5260 C CA . TYR A 1 733 ? 14.194 8.732 -17.816 1.00 91.81 733 TYR A CA 1
ATOM 5261 C C . TYR A 1 733 ? 13.842 7.470 -17.020 1.00 91.81 733 TYR A C 1
ATOM 5263 O O . TYR A 1 733 ? 14.324 7.293 -15.899 1.00 91.81 733 TYR A O 1
ATOM 5271 N N . PRO A 1 734 ? 12.977 6.591 -17.564 1.00 87.62 734 PRO A N 1
ATOM 5272 C CA . PRO A 1 734 ? 12.641 5.341 -16.902 1.00 87.62 734 PRO A CA 1
ATOM 5273 C C . PRO A 1 734 ? 13.884 4.450 -16.776 1.00 87.62 734 PRO A C 1
ATOM 5275 O O . PRO A 1 734 ? 14.642 4.327 -17.739 1.00 87.62 734 PRO A O 1
ATOM 5278 N N . ALA A 1 735 ? 14.081 3.835 -15.610 1.00 91.25 735 ALA A N 1
ATOM 5279 C CA . ALA A 1 735 ? 15.200 2.953 -15.280 1.00 91.25 735 ALA A CA 1
ATOM 5280 C C . ALA A 1 735 ? 14.762 1.875 -14.272 1.00 91.25 735 ALA A C 1
ATOM 5282 O O . ALA A 1 735 ? 13.626 1.888 -13.802 1.00 91.25 735 ALA A O 1
ATOM 5283 N N . ARG A 1 736 ? 15.641 0.920 -13.947 1.00 89.88 736 ARG A N 1
ATOM 5284 C CA . ARG A 1 736 ? 15.367 -0.066 -12.884 1.00 89.88 736 ARG A CA 1
ATOM 5285 C C . ARG A 1 736 ? 15.616 0.479 -11.487 1.00 89.88 736 ARG A C 1
ATOM 5287 O O . ARG A 1 736 ? 14.903 0.092 -10.569 1.00 89.88 736 ARG A O 1
ATOM 5294 N N . HIS A 1 737 ? 16.614 1.345 -11.360 1.00 96.50 737 HIS A N 1
ATOM 5295 C CA . HIS A 1 737 ? 17.005 1.958 -10.105 1.00 96.50 737 HIS A CA 1
ATOM 5296 C C . HIS A 1 737 ? 17.008 3.482 -10.207 1.00 96.50 737 HIS A C 1
ATOM 5298 O O . HIS A 1 737 ? 17.433 4.051 -11.219 1.00 96.50 737 HIS A O 1
ATOM 5304 N N . TYR A 1 738 ? 16.564 4.141 -9.140 1.00 98.38 738 TYR A N 1
ATOM 5305 C CA . TYR A 1 738 ? 16.416 5.591 -9.072 1.00 98.38 738 TYR A CA 1
ATOM 5306 C C . TYR A 1 738 ? 17.113 6.171 -7.844 1.00 98.38 738 TYR A C 1
ATOM 5308 O O . TYR A 1 738 ? 16.804 5.810 -6.707 1.00 98.38 738 TYR A O 1
ATOM 5316 N N . ALA A 1 739 ? 18.010 7.125 -8.075 1.00 98.75 739 ALA A N 1
ATOM 5317 C CA . ALA A 1 739 ? 18.599 7.952 -7.029 1.00 98.75 739 ALA A CA 1
ATOM 5318 C C . ALA A 1 739 ? 18.144 9.405 -7.202 1.00 98.75 739 ALA A C 1
ATOM 5320 O O . ALA A 1 739 ? 18.237 9.947 -8.301 1.00 98.75 739 ALA A O 1
ATOM 5321 N N . LEU A 1 740 ? 17.673 10.034 -6.126 1.00 98.81 740 LEU A N 1
ATOM 5322 C CA . LEU A 1 740 ? 17.356 11.461 -6.075 1.00 98.81 740 LEU A CA 1
ATOM 5323 C C . LEU A 1 740 ? 18.250 12.136 -5.039 1.00 98.81 740 LEU A C 1
ATOM 5325 O O . LEU A 1 740 ? 18.145 11.847 -3.849 1.00 98.81 740 LEU A O 1
ATOM 5329 N N . ILE A 1 741 ? 19.110 13.037 -5.494 1.00 98.69 741 ILE A N 1
ATOM 5330 C CA . ILE A 1 741 ? 20.020 13.810 -4.657 1.00 98.69 741 ILE A CA 1
ATOM 5331 C C . ILE A 1 741 ? 19.496 15.234 -4.529 1.00 98.69 741 ILE A C 1
ATOM 5333 O O . ILE A 1 741 ? 19.135 15.870 -5.520 1.00 98.69 741 ILE A O 1
ATOM 5337 N N . LEU A 1 742 ? 19.433 15.710 -3.294 1.00 98.44 742 LEU A N 1
ATOM 5338 C CA . LEU A 1 742 ? 18.975 17.036 -2.913 1.00 98.44 742 LEU A CA 1
ATOM 5339 C C . LEU A 1 742 ? 20.206 17.806 -2.448 1.00 98.44 742 LEU A C 1
ATOM 5341 O O . LEU A 1 742 ? 20.734 17.526 -1.372 1.00 98.44 742 LEU A O 1
ATOM 5345 N N . TRP A 1 743 ? 20.678 18.708 -3.302 1.00 97.62 743 TRP A N 1
ATOM 5346 C CA . TRP A 1 743 ? 21.914 19.455 -3.111 1.00 97.62 743 TRP A CA 1
ATOM 5347 C C . TRP A 1 743 ? 21.572 20.892 -2.757 1.00 97.62 743 TRP A C 1
ATOM 5349 O O . TRP A 1 743 ? 20.894 21.532 -3.566 1.00 97.62 743 TRP A O 1
ATOM 5359 N N . ASP A 1 744 ? 21.998 21.348 -1.570 1.00 93.25 744 ASP A N 1
ATOM 5360 C CA . ASP A 1 744 ? 22.057 22.756 -1.133 1.00 93.25 744 ASP A CA 1
ATOM 5361 C C . ASP A 1 744 ? 22.466 22.875 0.365 1.00 93.25 744 ASP A C 1
ATOM 5363 O O . ASP A 1 744 ? 22.906 21.930 1.016 1.00 93.25 744 ASP A O 1
ATOM 5367 N N . HIS A 1 745 ? 22.215 24.030 0.991 1.00 91.19 745 HIS A N 1
ATOM 5368 C CA . HIS A 1 745 ? 22.058 24.176 2.436 1.00 91.19 745 HIS A CA 1
ATOM 5369 C C . HIS A 1 745 ? 20.990 23.248 3.027 1.00 91.19 745 HIS A C 1
ATOM 5371 O O . HIS A 1 745 ? 19.933 22.996 2.443 1.00 91.19 745 HIS A O 1
ATOM 5377 N N . GLY A 1 746 ? 21.228 22.847 4.277 1.00 89.62 746 GLY A N 1
ATOM 5378 C CA . GLY A 1 746 ? 20.284 22.088 5.089 1.00 89.62 746 GLY A CA 1
ATOM 5379 C C . GLY A 1 746 ? 20.322 22.496 6.562 1.00 89.62 746 GLY A C 1
ATOM 5380 O O . GLY A 1 746 ? 21.333 22.968 7.091 1.00 89.62 746 GLY A O 1
ATOM 5381 N N . ALA A 1 747 ? 19.187 22.332 7.234 1.00 87.31 747 ALA A N 1
ATOM 5382 C CA . ALA A 1 747 ? 19.005 22.643 8.650 1.00 87.31 747 ALA A CA 1
ATOM 5383 C C . ALA A 1 747 ? 18.221 21.558 9.408 1.00 87.31 747 ALA A C 1
ATOM 5385 O O . ALA A 1 747 ? 17.788 21.770 10.549 1.00 87.31 747 ALA A O 1
ATOM 5386 N N . GLY A 1 748 ? 18.046 20.382 8.800 1.00 89.19 748 GLY A N 1
ATOM 5387 C CA . GLY A 1 748 ? 17.344 19.260 9.405 1.00 89.19 748 GLY A CA 1
ATOM 5388 C C . GLY A 1 748 ? 15.818 19.358 9.331 1.00 89.19 748 GLY A C 1
ATOM 5389 O O . GLY A 1 748 ? 15.245 19.867 8.373 1.00 89.19 748 GLY A O 1
ATOM 5390 N N . TRP A 1 749 ? 15.127 18.859 10.363 1.00 87.38 749 TRP A N 1
ATOM 5391 C CA . TRP A 1 749 ? 13.661 18.726 10.369 1.00 87.38 749 TRP A CA 1
ATOM 5392 C C . TRP A 1 749 ? 12.897 20.046 10.614 1.00 87.38 749 TRP A C 1
ATOM 5394 O O . TRP A 1 749 ? 11.680 20.113 10.404 1.00 87.38 749 TRP A O 1
ATOM 5404 N N . LYS A 1 750 ? 13.579 21.081 11.122 1.00 75.12 750 LYS A N 1
ATOM 5405 C CA . LYS A 1 750 ? 12.945 22.253 11.746 1.00 75.12 750 LYS A CA 1
ATOM 5406 C C . LYS A 1 750 ? 12.068 23.070 10.793 1.00 75.12 750 LYS A C 1
ATOM 5408 O O . LYS A 1 750 ? 12.448 23.343 9.656 1.00 75.12 750 LYS A O 1
ATOM 5413 N N . GLY A 1 751 ? 10.919 23.499 11.319 1.00 59.91 751 GLY A N 1
ATOM 5414 C CA . GLY A 1 751 ? 10.022 24.498 10.734 1.00 59.91 751 GLY A CA 1
ATOM 5415 C C . GLY A 1 751 ? 10.345 25.919 11.220 1.00 59.91 751 GLY A C 1
ATOM 5416 O O . GLY A 1 751 ? 11.267 26.135 12.002 1.00 59.91 751 GLY A O 1
ATOM 5417 N N . GLU A 1 752 ? 9.619 26.920 10.720 1.00 50.59 752 GLU A N 1
ATOM 5418 C CA . GLU A 1 752 ? 10.005 28.332 10.795 1.00 50.59 752 GLU A CA 1
ATOM 5419 C C . GLU A 1 752 ? 10.363 28.921 12.183 1.00 50.59 752 GLU A C 1
ATOM 5421 O O . GLU A 1 752 ? 9.455 29.146 12.971 1.00 50.59 752 GLU A O 1
ATOM 5426 N N . ILE A 1 753 ? 11.582 29.483 12.352 1.00 46.94 753 ILE A N 1
ATOM 5427 C CA . ILE A 1 753 ? 11.797 30.812 12.997 1.00 46.94 753 ILE A CA 1
ATOM 5428 C C . ILE A 1 753 ? 12.934 31.629 12.316 1.00 46.94 753 ILE A C 1
ATOM 5430 O O . ILE A 1 753 ? 14.083 31.212 12.317 1.00 46.94 753 ILE A O 1
ATOM 5434 N N . LYS A 1 754 ? 12.620 32.802 11.723 1.00 42.88 754 LYS A N 1
ATOM 5435 C CA . LYS A 1 754 ? 13.596 33.801 11.183 1.00 42.88 754 LYS A CA 1
ATOM 5436 C C . LYS A 1 754 ? 14.321 34.495 12.353 1.00 42.88 754 LYS A C 1
ATOM 5438 O O . LYS A 1 754 ? 13.715 34.651 13.407 1.00 42.88 754 LYS A O 1
ATOM 5443 N N . ASN A 1 755 ? 15.526 35.062 12.312 1.00 43.97 755 ASN A N 1
ATOM 5444 C CA . ASN A 1 755 ? 16.492 35.530 11.304 1.00 43.97 755 ASN A CA 1
ATOM 5445 C C . ASN A 1 755 ? 17.755 35.828 12.150 1.00 43.97 755 ASN A C 1
ATOM 5447 O O . ASN A 1 755 ? 17.603 36.661 13.056 1.00 43.97 755 ASN A O 1
ATOM 5451 N N . PRO A 1 756 ? 18.984 35.321 11.953 1.00 46.59 756 PRO A N 1
ATOM 5452 C CA . PRO A 1 756 ? 19.477 34.185 11.166 1.00 46.59 756 PRO A CA 1
ATOM 5453 C C . PRO A 1 756 ? 19.041 32.815 11.741 1.00 46.59 756 PRO A C 1
ATOM 5455 O O . PRO A 1 756 ? 18.345 32.777 12.754 1.00 46.59 756 PRO A O 1
ATOM 5458 N N . ILE A 1 757 ? 19.541 31.739 11.113 1.00 47.91 757 ILE A N 1
ATOM 5459 C CA . ILE A 1 757 ? 19.224 30.293 11.198 1.00 47.91 757 ILE A CA 1
ATOM 5460 C C . ILE A 1 757 ? 18.167 29.868 10.158 1.00 47.91 757 ILE A C 1
ATOM 5462 O O . ILE A 1 757 ? 17.007 30.266 10.233 1.00 47.91 757 ILE A O 1
ATOM 5466 N N . ILE A 1 758 ? 18.672 29.096 9.187 1.00 49.75 758 ILE A N 1
ATOM 5467 C CA . ILE A 1 758 ? 18.041 28.470 8.009 1.00 49.75 758 ILE A CA 1
ATOM 5468 C C . ILE A 1 758 ? 17.083 27.357 8.482 1.00 49.75 758 ILE A C 1
ATOM 5470 O O . ILE A 1 758 ? 17.331 26.758 9.535 1.00 49.75 758 ILE A O 1
ATOM 5474 N N . LYS A 1 759 ? 15.978 27.107 7.774 1.00 63.97 759 LYS A N 1
ATOM 5475 C CA . LYS A 1 759 ? 14.965 26.066 8.086 1.00 63.97 759 LYS A CA 1
ATOM 5476 C C . LYS A 1 759 ? 14.927 25.053 6.943 1.00 63.97 759 LYS A C 1
ATOM 5478 O O . LYS A 1 759 ? 15.202 25.444 5.836 1.00 63.97 759 LYS A O 1
ATOM 5483 N N . GLY A 1 760 ? 14.588 23.781 7.148 1.00 82.38 760 GLY A N 1
ATOM 5484 C CA . GLY A 1 760 ? 14.492 22.831 6.020 1.00 82.38 760 GLY A CA 1
ATOM 5485 C C . GLY A 1 760 ? 15.767 22.705 5.160 1.00 82.38 760 GLY A C 1
ATOM 5486 O O . GLY A 1 760 ? 16.874 22.734 5.699 1.00 82.38 760 GLY A O 1
ATOM 5487 N N . PHE A 1 761 ? 15.608 22.525 3.847 1.00 91.12 761 PHE A N 1
ATOM 5488 C CA . PHE A 1 761 ? 16.700 22.449 2.863 1.00 91.12 761 PHE A CA 1
ATOM 5489 C C . PHE A 1 761 ? 16.330 23.187 1.566 1.00 91.12 761 PHE A C 1
ATOM 5491 O O . PHE A 1 761 ? 15.153 23.476 1.355 1.00 91.12 761 PHE A O 1
ATOM 5498 N N . SER A 1 762 ? 17.301 23.434 0.681 1.00 91.12 762 SER A N 1
ATOM 5499 C CA . SER A 1 762 ? 17.097 24.127 -0.608 1.00 91.12 762 SER A CA 1
ATOM 5500 C C . SER A 1 762 ? 16.706 25.612 -0.450 1.00 91.12 762 SER A C 1
ATOM 5502 O O . SER A 1 762 ? 15.531 25.962 -0.531 1.00 91.12 762 SER A O 1
ATOM 5504 N N . ASN A 1 763 ? 17.689 26.478 -0.180 1.00 87.44 763 ASN A N 1
ATOM 5505 C CA . ASN A 1 763 ? 17.563 27.934 -0.060 1.00 87.44 763 ASN A CA 1
ATOM 5506 C C . ASN A 1 763 ? 17.793 28.658 -1.398 1.00 87.44 763 ASN A C 1
ATOM 5508 O O . ASN A 1 763 ? 18.818 28.474 -2.046 1.00 87.44 763 ASN A O 1
ATOM 5512 N N . ASP A 1 764 ? 16.893 29.566 -1.749 1.00 85.31 764 ASP A N 1
ATOM 5513 C CA . ASP A 1 764 ? 16.879 30.282 -3.029 1.00 85.31 764 ASP A CA 1
ATOM 5514 C C . ASP A 1 764 ? 16.882 31.809 -2.793 1.00 85.31 764 ASP A C 1
ATOM 5516 O O . ASP A 1 764 ? 15.997 32.357 -2.120 1.00 85.31 764 ASP A O 1
ATOM 5520 N N . ASP A 1 765 ? 17.920 32.499 -3.280 1.00 84.56 765 ASP A N 1
ATOM 5521 C CA . ASP A 1 765 ? 18.178 33.920 -3.016 1.00 84.56 765 ASP A CA 1
ATOM 5522 C C . ASP A 1 765 ? 17.461 34.874 -4.006 1.00 84.56 765 ASP A C 1
ATOM 5524 O O . ASP A 1 765 ? 17.330 36.072 -3.700 1.00 84.56 765 ASP A O 1
ATOM 5528 N N . HIS A 1 766 ? 16.974 34.403 -5.161 1.00 81.81 766 HIS A N 1
ATOM 5529 C CA . HIS A 1 766 ? 16.141 35.182 -6.096 1.00 81.81 766 HIS A CA 1
ATOM 5530 C C . HIS A 1 766 ? 14.638 35.081 -5.806 1.00 81.81 766 HIS A C 1
ATOM 5532 O O . HIS A 1 766 ? 13.884 36.017 -6.124 1.00 81.81 766 HIS A O 1
ATOM 5538 N N . GLY A 1 767 ? 14.195 33.997 -5.179 1.00 67.38 767 GLY A N 1
ATOM 5539 C CA . GLY A 1 767 ? 12.838 33.759 -4.712 1.00 67.38 767 GLY A CA 1
ATOM 5540 C C . GLY A 1 767 ? 12.468 34.568 -3.467 1.00 67.38 767 GLY A C 1
ATOM 5541 O O . GLY A 1 767 ? 13.127 35.527 -3.041 1.00 67.38 767 GLY A O 1
ATOM 5542 N N . THR A 1 768 ? 11.352 34.204 -2.831 1.00 64.44 768 THR A N 1
ATOM 5543 C CA . THR A 1 768 ? 11.120 34.670 -1.458 1.00 64.44 768 THR A CA 1
ATOM 5544 C C . THR A 1 768 ? 11.974 33.828 -0.526 1.00 64.44 768 THR A C 1
ATOM 5546 O O . THR A 1 768 ? 11.403 32.914 0.034 1.00 64.44 768 THR A O 1
ATOM 5549 N N . ALA A 1 769 ? 13.271 34.134 -0.357 1.00 57.44 769 ALA A N 1
ATOM 5550 C CA . ALA A 1 769 ? 14.224 33.402 0.501 1.00 57.44 769 ALA A CA 1
ATOM 5551 C C . ALA A 1 769 ? 13.547 32.618 1.647 1.00 57.44 769 ALA A C 1
ATOM 5553 O O . ALA A 1 769 ? 13.211 33.184 2.705 1.00 57.44 769 ALA A O 1
ATOM 5554 N N . ASN A 1 770 ? 13.275 31.351 1.339 1.00 70.81 770 ASN A N 1
ATOM 5555 C CA . ASN A 1 770 ? 12.579 30.319 2.100 1.00 70.81 770 ASN A CA 1
ATOM 5556 C C . ASN A 1 770 ? 13.280 28.990 1.770 1.00 70.81 770 ASN A C 1
ATOM 5558 O O . ASN A 1 770 ? 14.249 28.963 1.015 1.00 70.81 770 ASN A O 1
ATOM 5562 N N . GLU A 1 771 ? 12.783 27.893 2.335 1.00 82.25 771 GLU A N 1
ATOM 5563 C CA . GLU A 1 771 ? 13.343 26.557 2.180 1.00 82.25 771 GLU A CA 1
ATOM 5564 C C . GLU A 1 771 ? 12.226 25.495 2.167 1.00 82.25 771 GLU A C 1
ATOM 5566 O O . GLU A 1 771 ? 11.144 25.707 2.732 1.00 82.25 771 GLU A O 1
ATOM 5571 N N . ILE A 1 772 ? 12.501 24.313 1.608 1.00 90.44 772 ILE A N 1
ATOM 5572 C CA . ILE A 1 772 ? 11.583 23.168 1.630 1.00 90.44 772 ILE A CA 1
ATOM 5573 C C . ILE A 1 772 ? 11.556 22.569 3.040 1.00 90.44 772 ILE A C 1
ATOM 5575 O O . ILE A 1 772 ? 12.532 21.995 3.533 1.00 90.44 772 ILE A O 1
ATOM 5579 N N . SER A 1 773 ? 10.409 22.679 3.710 1.00 89.75 773 SER A N 1
ATOM 5580 C CA . SER A 1 773 ? 10.255 22.222 5.091 1.00 89.75 773 SER A CA 1
ATOM 5581 C C . SER A 1 773 ? 9.926 20.728 5.193 1.00 89.75 773 SER A C 1
ATOM 5583 O O . SER A 1 773 ? 9.098 20.168 4.470 1.00 89.75 773 SER A O 1
ATOM 5585 N N . ILE A 1 774 ? 10.567 20.072 6.164 1.00 92.19 774 ILE A N 1
ATOM 5586 C CA . ILE A 1 774 ? 10.290 18.676 6.514 1.00 92.19 774 ILE A CA 1
ATOM 5587 C C . ILE A 1 774 ? 9.045 18.584 7.419 1.00 92.19 774 ILE A C 1
ATOM 5589 O O . ILE A 1 774 ? 8.139 17.798 7.155 1.00 92.19 774 ILE A O 1
ATOM 5593 N N . SER A 1 775 ? 8.967 19.406 8.472 1.00 90.00 775 SER A N 1
ATOM 5594 C CA . SER A 1 775 ? 7.930 19.335 9.524 1.00 90.00 775 SER A CA 1
ATOM 5595 C C . SER A 1 775 ? 6.540 19.802 9.097 1.00 90.00 775 SER A C 1
ATOM 5597 O O . SER A 1 775 ? 5.544 19.305 9.624 1.00 90.00 775 SER A O 1
ATOM 5599 N N . ASN A 1 776 ? 6.425 20.700 8.117 1.00 87.75 776 ASN A N 1
ATOM 5600 C CA . ASN A 1 776 ? 5.118 21.081 7.571 1.00 87.75 776 ASN A CA 1
ATOM 5601 C C . ASN A 1 776 ? 4.605 20.094 6.490 1.00 87.75 776 ASN A C 1
ATOM 5603 O O . ASN A 1 776 ? 3.465 20.215 6.032 1.00 87.75 776 ASN A O 1
ATOM 5607 N N . GLY A 1 777 ? 5.428 19.113 6.092 1.00 90.75 777 GLY A N 1
ATOM 5608 C CA . GLY A 1 777 ? 5.092 18.072 5.120 1.00 90.75 777 GLY A CA 1
ATOM 5609 C C . GLY A 1 777 ? 5.231 18.482 3.651 1.00 90.75 777 GLY A C 1
ATOM 5610 O O . GLY A 1 777 ? 4.695 17.787 2.789 1.00 90.75 777 GLY A O 1
ATOM 5611 N N . ASP A 1 778 ? 5.889 19.599 3.342 1.00 92.50 778 ASP A N 1
ATOM 5612 C CA . ASP A 1 778 ? 6.213 20.014 1.969 1.00 92.50 778 ASP A CA 1
ATOM 5613 C C . ASP A 1 778 ? 7.092 18.960 1.272 1.00 92.50 778 ASP A C 1
ATOM 5615 O O . ASP A 1 778 ? 6.720 18.424 0.227 1.00 92.50 778 ASP A O 1
ATOM 5619 N N . TYR A 1 779 ? 8.195 18.564 1.913 1.00 95.19 779 TYR A N 1
ATOM 5620 C CA . TYR A 1 779 ? 9.091 17.513 1.415 1.00 95.19 779 TYR A CA 1
ATOM 5621 C C . TYR A 1 779 ? 8.376 16.177 1.161 1.00 95.19 779 TYR A C 1
ATOM 5623 O O . TYR A 1 779 ? 8.501 15.585 0.088 1.00 95.19 779 TYR A O 1
ATOM 5631 N N . ALA A 1 780 ? 7.564 15.724 2.121 1.00 95.69 780 ALA A N 1
ATOM 5632 C CA . ALA A 1 780 ? 6.821 14.473 1.992 1.00 95.69 780 ALA A CA 1
ATOM 5633 C C . ALA A 1 780 ? 5.819 14.511 0.824 1.00 95.69 780 ALA A C 1
ATOM 5635 O O . ALA A 1 780 ? 5.655 13.511 0.131 1.00 95.69 780 ALA A O 1
ATOM 5636 N N . ARG A 1 781 ? 5.176 15.659 0.561 1.00 96.75 781 ARG A N 1
ATOM 5637 C CA . ARG A 1 781 ? 4.271 15.831 -0.591 1.00 96.75 781 ARG A CA 1
ATOM 5638 C C . ARG A 1 781 ? 5.010 15.835 -1.926 1.00 96.75 781 ARG A C 1
ATOM 5640 O O . ARG A 1 781 ? 4.491 15.290 -2.905 1.00 96.75 781 ARG A O 1
ATOM 5647 N N . ALA A 1 782 ? 6.216 16.400 -1.970 1.00 97.88 782 ALA A N 1
ATOM 5648 C CA . ALA A 1 782 ? 7.060 16.320 -3.155 1.00 97.88 782 ALA A CA 1
ATOM 5649 C C . ALA A 1 782 ? 7.420 14.861 -3.468 1.00 97.88 782 ALA A C 1
ATOM 5651 O O . ALA A 1 782 ? 7.127 14.379 -4.562 1.00 97.88 782 ALA A O 1
ATOM 5652 N N . LEU A 1 783 ? 7.937 14.115 -2.485 1.00 98.50 783 LEU A N 1
ATOM 5653 C CA . LEU A 1 783 ? 8.267 12.697 -2.659 1.00 98.50 783 LEU A CA 1
ATOM 5654 C C . LEU A 1 783 ? 7.048 11.822 -2.966 1.00 98.50 783 LEU A C 1
ATOM 5656 O O . LEU A 1 783 ? 7.141 10.912 -3.790 1.00 98.50 783 LEU A O 1
ATOM 5660 N N . GLN A 1 784 ? 5.891 12.114 -2.369 1.00 98.12 784 GLN A N 1
ATOM 5661 C CA . GLN A 1 784 ? 4.639 11.436 -2.698 1.00 98.12 784 GLN A CA 1
ATOM 5662 C C . GLN A 1 784 ? 4.278 11.605 -4.176 1.00 98.12 784 GLN A C 1
ATOM 5664 O O . GLN A 1 784 ? 3.881 10.640 -4.822 1.00 98.12 784 GLN A O 1
ATOM 5669 N N . SER A 1 785 ? 4.435 12.811 -4.725 1.00 96.62 785 SER A N 1
ATOM 5670 C CA . SER A 1 785 ? 4.138 13.085 -6.137 1.00 96.62 785 SER A CA 1
ATOM 5671 C C . SER A 1 785 ? 5.075 12.302 -7.062 1.00 96.62 785 SER A C 1
ATOM 5673 O O . SER A 1 785 ? 4.623 11.663 -8.012 1.00 96.62 785 SER A O 1
ATOM 5675 N N . ILE A 1 786 ? 6.367 12.279 -6.726 1.00 97.81 786 ILE A N 1
ATOM 5676 C CA . ILE A 1 786 ? 7.407 11.577 -7.491 1.00 97.81 786 ILE A CA 1
ATOM 5677 C C . ILE A 1 786 ? 7.166 10.064 -7.477 1.00 97.81 786 ILE A C 1
ATOM 5679 O O . ILE A 1 786 ? 7.131 9.426 -8.527 1.00 97.81 786 ILE A O 1
ATOM 5683 N N . THR A 1 787 ? 6.952 9.483 -6.298 1.00 96.69 787 THR A N 1
ATOM 5684 C CA . THR A 1 787 ? 6.731 8.035 -6.141 1.00 96.69 787 THR A CA 1
ATOM 5685 C C . THR A 1 787 ? 5.391 7.574 -6.704 1.00 96.69 787 THR A C 1
ATOM 5687 O O . THR A 1 787 ? 5.307 6.479 -7.256 1.00 96.69 787 THR A O 1
ATOM 5690 N N . ALA A 1 788 ? 4.355 8.419 -6.667 1.00 90.88 788 ALA A N 1
ATOM 5691 C CA . ALA A 1 788 ? 3.095 8.155 -7.358 1.00 90.88 788 ALA A CA 1
ATOM 5692 C C . ALA A 1 788 ? 3.268 8.129 -8.885 1.00 90.88 788 ALA A C 1
ATOM 5694 O O . ALA A 1 788 ? 2.669 7.288 -9.551 1.00 90.88 788 ALA A O 1
ATOM 5695 N N . ALA A 1 789 ? 4.097 9.018 -9.442 1.00 82.69 789 ALA A N 1
ATOM 5696 C CA . ALA A 1 789 ? 4.419 9.021 -10.867 1.00 82.69 789 ALA A CA 1
ATOM 5697 C C . ALA A 1 789 ? 5.309 7.839 -11.283 1.00 82.69 789 ALA A C 1
ATOM 5699 O O . ALA A 1 789 ? 5.179 7.347 -12.403 1.00 82.69 789 ALA A O 1
ATOM 5700 N N . LEU A 1 790 ? 6.189 7.390 -10.387 1.00 90.00 790 LEU A N 1
ATOM 5701 C CA . LEU A 1 790 ? 7.050 6.223 -10.573 1.00 90.00 790 LEU A CA 1
ATOM 5702 C C . LEU A 1 790 ? 6.280 4.894 -10.448 1.00 90.00 790 LEU A C 1
ATOM 5704 O O . LEU A 1 790 ? 6.587 3.936 -11.151 1.00 90.00 790 LEU A O 1
ATOM 5708 N N . GLY A 1 791 ? 5.283 4.830 -9.562 1.00 86.12 791 GLY A N 1
ATOM 5709 C CA . GLY A 1 791 ? 4.577 3.595 -9.204 1.00 86.12 791 GLY A CA 1
ATOM 5710 C C . GLY A 1 791 ? 5.276 2.766 -8.117 1.00 86.12 791 GLY A C 1
ATOM 5711 O O . GLY A 1 791 ? 4.947 1.595 -7.941 1.00 86.12 791 GLY A O 1
ATOM 5712 N N . GLY A 1 792 ? 6.232 3.351 -7.388 1.00 91.69 792 GLY A N 1
ATOM 5713 C CA . GLY A 1 792 ? 7.038 2.668 -6.375 1.00 91.69 792 GLY A CA 1
ATOM 5714 C C . GLY A 1 792 ? 7.953 3.619 -5.600 1.00 91.69 792 GLY A C 1
ATOM 5715 O O . GLY A 1 792 ? 7.926 4.831 -5.816 1.00 91.69 792 GLY A O 1
ATOM 5716 N N . LYS A 1 793 ? 8.752 3.063 -4.681 1.00 98.06 793 LYS A N 1
ATOM 5717 C CA . LYS A 1 793 ? 9.777 3.810 -3.940 1.00 98.06 793 LYS A CA 1
ATOM 5718 C C . LYS A 1 793 ? 10.992 4.102 -4.825 1.00 98.06 793 LYS A C 1
ATOM 5720 O O . LYS A 1 793 ? 11.300 3.341 -5.736 1.00 98.06 793 LYS A O 1
ATOM 5725 N N . LEU A 1 794 ? 11.697 5.183 -4.509 1.00 98.69 794 LEU A N 1
ATOM 5726 C CA . LEU A 1 794 ? 13.054 5.436 -4.989 1.00 98.69 794 LEU A CA 1
ATOM 5727 C C . LEU A 1 794 ? 14.035 4.481 -4.292 1.00 98.69 794 LEU A C 1
ATOM 5729 O O . LEU A 1 794 ? 13.847 4.116 -3.131 1.00 98.69 794 LEU A O 1
ATOM 5733 N N . ASP A 1 795 ? 15.121 4.103 -4.954 1.00 98.75 795 ASP A N 1
ATOM 5734 C CA . ASP A 1 795 ? 16.155 3.288 -4.317 1.00 98.75 795 ASP A CA 1
ATOM 5735 C C . ASP A 1 795 ? 16.947 4.105 -3.299 1.00 98.75 795 ASP A C 1
ATOM 5737 O O . ASP A 1 795 ? 17.181 3.653 -2.177 1.00 98.75 795 ASP A O 1
ATOM 5741 N N . ILE A 1 796 ? 17.346 5.321 -3.682 1.00 98.88 796 ILE A N 1
ATOM 5742 C CA . ILE A 1 796 ? 18.172 6.203 -2.857 1.00 98.88 796 ILE A CA 1
ATOM 5743 C C . ILE A 1 796 ? 17.582 7.609 -2.871 1.00 98.88 796 ILE A C 1
ATOM 5745 O O . ILE A 1 796 ? 17.370 8.194 -3.932 1.00 98.88 796 ILE A O 1
ATOM 5749 N N . VAL A 1 797 ? 17.388 8.176 -1.685 1.00 98.94 797 VAL A N 1
ATOM 5750 C CA . VAL A 1 797 ? 17.302 9.625 -1.506 1.00 98.94 797 VAL A CA 1
ATOM 5751 C C . VAL A 1 797 ? 18.543 10.080 -0.752 1.00 98.94 797 VAL A C 1
ATOM 5753 O O . VAL A 1 797 ? 18.862 9.565 0.320 1.00 98.94 797 VAL A O 1
ATOM 5756 N N . GLY A 1 798 ? 19.273 11.013 -1.346 1.00 98.56 798 GLY A N 1
ATOM 5757 C CA . GLY A 1 798 ? 20.495 11.572 -0.794 1.00 98.56 798 GLY A CA 1
ATOM 5758 C C . GLY A 1 798 ? 20.331 13.048 -0.477 1.00 98.56 798 GLY A C 1
ATOM 5759 O O . GLY A 1 798 ? 19.709 13.774 -1.249 1.00 98.56 798 GLY A O 1
ATOM 5760 N N . PHE A 1 799 ? 20.901 13.488 0.635 1.00 98.38 799 PHE A N 1
ATOM 5761 C CA . PHE A 1 799 ? 21.047 14.902 0.952 1.00 98.38 799 PHE A CA 1
ATOM 5762 C C . PHE A 1 799 ? 22.525 15.250 0.937 1.00 98.38 799 PHE A C 1
ATOM 5764 O O . PHE A 1 799 ? 23.232 14.921 1.887 1.00 98.38 799 PHE A O 1
ATOM 5771 N N . ASP A 1 800 ? 22.946 15.931 -0.122 1.00 97.44 800 ASP A N 1
ATOM 5772 C CA . ASP A 1 800 ? 24.208 16.667 -0.160 1.00 97.44 800 ASP A CA 1
ATOM 5773 C C . ASP A 1 800 ? 23.943 18.036 0.480 1.00 97.44 800 ASP A C 1
ATOM 5775 O O . ASP A 1 800 ? 23.810 19.068 -0.180 1.00 97.44 800 ASP A O 1
ATOM 5779 N N . ALA A 1 801 ? 23.614 17.970 1.776 1.00 94.44 801 ALA A N 1
ATOM 5780 C CA . ALA A 1 801 ? 23.068 19.074 2.545 1.00 94.44 801 ALA A CA 1
ATOM 5781 C C . ALA A 1 801 ? 23.237 18.845 4.051 1.00 94.44 801 ALA A C 1
ATOM 5783 O O . ALA A 1 801 ? 22.982 17.774 4.606 1.00 94.44 801 ALA A O 1
ATOM 5784 N N . CYS A 1 802 ? 23.588 19.924 4.748 1.00 92.69 802 CYS A N 1
ATOM 5785 C CA . CYS A 1 802 ? 23.898 19.907 6.173 1.00 92.69 802 CYS A CA 1
ATOM 5786 C C . CYS A 1 802 ? 22.743 19.372 7.046 1.00 92.69 802 CYS A C 1
ATOM 5788 O O . CYS A 1 802 ? 21.586 19.756 6.882 1.00 92.69 802 CYS A O 1
ATOM 5790 N N . LEU A 1 803 ? 23.078 18.603 8.090 1.00 93.62 803 LEU A N 1
ATOM 5791 C CA . LEU A 1 803 ? 22.174 18.259 9.204 1.00 93.62 803 LEU A CA 1
ATOM 5792 C C . LEU A 1 803 ? 20.942 17.411 8.830 1.00 93.62 803 LEU A C 1
ATOM 5794 O O . LEU A 1 803 ? 19.997 17.337 9.621 1.00 93.62 803 LEU A O 1
ATOM 5798 N N . MET A 1 804 ? 20.934 16.766 7.663 1.00 96.50 804 MET A N 1
ATOM 5799 C CA . MET A 1 804 ? 19.797 15.971 7.176 1.00 96.50 804 MET A CA 1
ATOM 5800 C C . MET A 1 804 ? 19.808 14.512 7.665 1.00 96.50 804 MET A C 1
ATOM 5802 O O . MET A 1 804 ? 18.792 13.824 7.587 1.00 96.50 804 MET A O 1
ATOM 5806 N N . GLY A 1 805 ? 20.919 14.045 8.239 1.00 97.19 805 GLY A N 1
ATOM 5807 C CA . GLY A 1 805 ? 21.101 12.731 8.870 1.00 97.19 805 GLY A CA 1
ATOM 5808 C C . GLY A 1 805 ? 20.406 12.630 10.225 1.00 97.19 805 GLY A C 1
ATOM 5809 O O . GLY A 1 805 ? 21.034 12.419 11.264 1.00 97.19 805 GLY A O 1
ATOM 5810 N N . MET A 1 806 ? 19.089 12.815 10.225 1.00 96.94 806 MET A N 1
ATOM 5811 C CA . MET A 1 806 ? 18.256 12.782 11.421 1.00 96.94 806 MET A CA 1
ATOM 5812 C C . MET A 1 806 ? 17.137 11.761 11.308 1.00 96.94 806 MET A C 1
ATOM 5814 O O . MET A 1 806 ? 16.589 11.539 10.228 1.00 96.94 806 MET A O 1
ATOM 5818 N N . TRP A 1 807 ? 16.761 11.170 12.440 1.00 98.06 807 TRP A N 1
ATOM 5819 C CA . TRP A 1 807 ? 15.670 10.200 12.506 1.00 98.06 807 TRP A CA 1
ATOM 5820 C C . TRP A 1 807 ? 14.352 10.789 11.990 1.00 98.06 807 TRP A C 1
ATOM 5822 O O . TRP A 1 807 ? 13.631 10.118 11.265 1.00 98.06 807 TRP A O 1
ATOM 5832 N N . GLU A 1 808 ? 14.081 12.065 12.254 1.00 97.38 808 GLU A N 1
ATOM 5833 C CA . GLU A 1 808 ? 12.902 12.768 11.745 1.00 97.38 808 GLU A CA 1
ATOM 5834 C C . GLU A 1 808 ? 12.861 12.835 10.210 1.00 97.38 808 GLU A C 1
ATOM 5836 O O . GLU A 1 808 ? 11.814 12.620 9.598 1.00 97.38 808 GLU A O 1
ATOM 5841 N N . VAL A 1 809 ? 14.007 13.107 9.577 1.00 97.25 809 VAL A N 1
ATOM 5842 C CA . VAL A 1 809 ? 14.128 13.143 8.110 1.00 97.25 809 VAL A CA 1
ATOM 5843 C C . VAL A 1 809 ? 13.998 11.730 7.543 1.00 97.25 809 VAL A C 1
ATOM 5845 O O . VAL A 1 809 ? 13.333 11.529 6.525 1.00 97.25 809 VAL A O 1
ATOM 5848 N N . ALA A 1 810 ? 14.564 10.734 8.226 1.00 98.31 810 ALA A N 1
ATOM 5849 C CA . ALA A 1 810 ? 14.437 9.334 7.848 1.00 98.31 810 ALA A CA 1
ATOM 5850 C C . ALA A 1 810 ? 12.975 8.846 7.920 1.00 98.31 810 ALA A C 1
ATOM 5852 O O . ALA A 1 810 ? 12.492 8.258 6.957 1.00 98.31 810 ALA A O 1
ATOM 5853 N N . GLU A 1 811 ? 12.230 9.176 8.980 1.00 97.81 811 GLU A N 1
ATOM 5854 C CA . GLU A 1 811 ? 10.783 8.911 9.096 1.00 97.81 811 GLU A CA 1
ATOM 5855 C C . GLU A 1 811 ? 9.981 9.570 7.968 1.00 97.81 811 GLU A C 1
ATOM 5857 O O . GLU A 1 811 ? 9.117 8.931 7.368 1.00 97.81 811 GLU A O 1
ATOM 5862 N N . ALA A 1 812 ? 10.284 10.829 7.637 1.00 96.81 812 ALA A N 1
ATOM 5863 C CA . ALA A 1 812 ? 9.613 11.542 6.549 1.00 96.81 812 ALA A CA 1
ATOM 5864 C C . ALA A 1 812 ? 9.911 10.943 5.161 1.00 96.81 812 ALA A C 1
ATOM 5866 O O . ALA A 1 812 ? 9.075 11.028 4.261 1.00 96.81 812 ALA A O 1
ATOM 5867 N N . THR A 1 813 ? 11.084 10.327 4.991 1.00 98.56 813 THR A N 1
ATOM 5868 C CA . THR A 1 813 ? 11.537 9.741 3.719 1.00 98.56 813 THR A CA 1
ATOM 5869 C C . THR A 1 813 ? 11.083 8.287 3.550 1.00 98.56 813 THR A C 1
ATOM 5871 O O . THR A 1 813 ? 10.859 7.839 2.426 1.00 98.56 813 THR A O 1
ATOM 5874 N N . ALA A 1 814 ? 10.909 7.539 4.643 1.00 98.50 814 ALA A N 1
ATOM 5875 C CA . ALA A 1 814 ? 10.721 6.088 4.616 1.00 98.50 814 ALA A CA 1
ATOM 5876 C C . ALA A 1 814 ? 9.561 5.541 3.766 1.00 98.50 814 ALA A C 1
ATOM 5878 O O . ALA A 1 814 ? 9.719 4.467 3.175 1.00 98.50 814 ALA A O 1
ATOM 5879 N N . PRO A 1 815 ? 8.416 6.236 3.627 1.00 98.12 815 PRO A N 1
ATOM 5880 C CA . PRO A 1 815 ? 7.361 5.790 2.720 1.00 98.12 815 PRO A CA 1
ATOM 5881 C C . PRO A 1 815 ? 7.775 5.797 1.243 1.00 98.12 815 PRO A C 1
ATOM 5883 O O . PRO A 1 815 ? 7.150 5.110 0.439 1.00 98.12 815 PRO A O 1
ATOM 5886 N N . TYR A 1 816 ? 8.815 6.552 0.887 1.00 98.69 816 TYR A N 1
ATOM 5887 C CA . TYR A 1 816 ? 9.107 6.943 -0.489 1.00 98.69 816 TYR A CA 1
ATOM 5888 C C . TYR A 1 816 ? 10.461 6.461 -1.013 1.00 98.69 816 TYR A C 1
ATOM 5890 O O . TYR A 1 816 ? 10.673 6.508 -2.222 1.00 98.69 816 TYR A O 1
ATOM 5898 N N . ALA A 1 817 ? 11.365 5.995 -0.148 1.00 98.75 817 ALA A N 1
ATOM 5899 C CA . ALA A 1 817 ? 12.661 5.468 -0.566 1.00 98.75 817 ALA A CA 1
ATOM 5900 C C . ALA A 1 817 ? 13.116 4.257 0.263 1.00 98.75 817 ALA A C 1
ATOM 5902 O O . ALA A 1 817 ? 12.621 4.049 1.374 1.00 98.75 817 ALA A O 1
ATOM 5903 N N . HIS A 1 818 ? 14.050 3.473 -0.281 1.00 98.75 818 HIS A N 1
ATOM 5904 C CA . HIS A 1 818 ? 14.671 2.328 0.400 1.00 98.75 818 HIS A CA 1
ATOM 5905 C C . HIS A 1 818 ? 15.889 2.731 1.240 1.00 98.75 818 HIS A C 1
ATOM 5907 O O . HIS A 1 818 ? 16.044 2.261 2.367 1.00 98.75 818 HIS A O 1
ATOM 5913 N N . TYR A 1 819 ? 16.724 3.643 0.738 1.00 98.88 819 TYR A N 1
ATOM 5914 C CA . TYR A 1 819 ? 17.898 4.140 1.454 1.00 98.88 819 TYR A CA 1
ATOM 5915 C C . TYR A 1 819 ? 17.908 5.664 1.560 1.00 98.88 819 TYR A C 1
ATOM 5917 O O . TYR A 1 819 ? 17.623 6.369 0.593 1.00 98.88 819 TYR A O 1
ATOM 5925 N N . LEU A 1 820 ? 18.294 6.161 2.736 1.00 98.88 820 LEU A N 1
ATOM 5926 C CA . LEU A 1 820 ? 18.651 7.561 2.967 1.00 98.88 820 LEU A CA 1
ATOM 5927 C C . LEU A 1 820 ? 20.168 7.678 3.109 1.00 98.88 820 LEU A C 1
ATOM 5929 O O . LEU A 1 820 ? 20.750 6.972 3.936 1.00 98.88 820 LEU A O 1
ATOM 5933 N N . VAL A 1 821 ? 20.788 8.591 2.362 1.00 98.88 821 VAL A N 1
ATOM 5934 C CA . VAL A 1 821 ? 22.197 8.976 2.538 1.00 98.88 821 VAL A CA 1
ATOM 5935 C C . VAL A 1 821 ? 22.260 10.428 2.991 1.00 98.88 821 VAL A C 1
ATOM 5937 O O . VAL A 1 821 ? 21.846 11.311 2.247 1.00 98.88 821 VAL A O 1
ATOM 5940 N N . ALA A 1 822 ? 22.715 10.681 4.218 1.00 98.31 822 ALA A N 1
ATOM 5941 C CA . ALA A 1 822 ? 22.728 12.035 4.773 1.00 98.31 822 ALA A CA 1
ATOM 5942 C C . ALA A 1 822 ? 23.720 12.198 5.936 1.00 98.31 822 ALA A C 1
ATOM 5944 O O . ALA A 1 822 ? 24.085 11.222 6.606 1.00 98.31 822 ALA A O 1
ATOM 5945 N N . SER A 1 823 ? 24.133 13.442 6.198 1.00 97.12 823 SER A N 1
ATOM 5946 C CA . SER A 1 823 ? 25.031 13.800 7.302 1.00 97.12 823 SER A CA 1
ATOM 5947 C C . SER A 1 823 ? 24.273 14.262 8.546 1.00 97.12 823 SER A C 1
ATOM 5949 O O . SER A 1 823 ? 23.429 15.157 8.488 1.00 97.12 823 SER A O 1
ATOM 5951 N N . SER A 1 824 ? 24.620 13.717 9.715 1.00 96.50 824 SER A N 1
ATOM 5952 C CA . SER A 1 824 ? 24.155 14.244 11.010 1.00 96.50 824 SER A CA 1
ATOM 5953 C C . SER A 1 824 ? 24.735 15.629 11.333 1.00 96.50 824 SER A C 1
ATOM 5955 O O . SER A 1 824 ? 24.242 16.313 12.232 1.00 96.50 824 SER A O 1
ATOM 5957 N N . GLU A 1 825 ? 25.798 16.019 10.632 1.00 94.50 825 GLU A N 1
ATOM 5958 C CA . GLU A 1 825 ? 26.569 17.242 10.825 1.00 94.50 825 GLU A CA 1
ATOM 5959 C C . GLU A 1 825 ? 26.501 18.171 9.598 1.00 94.50 825 GLU A C 1
ATOM 5961 O O . GLU A 1 825 ? 25.956 17.814 8.554 1.00 94.50 825 GLU A O 1
ATOM 5966 N N . THR A 1 826 ? 27.042 19.382 9.707 1.00 91.31 826 THR A N 1
ATOM 5967 C CA . THR A 1 826 ? 27.363 20.215 8.544 1.00 91.31 826 THR A CA 1
ATOM 5968 C C . THR A 1 826 ? 28.314 19.509 7.583 1.00 91.31 826 THR A C 1
ATOM 5970 O O . THR A 1 826 ? 29.212 18.788 8.015 1.00 91.31 826 THR A O 1
ATOM 5973 N N . GLU A 1 827 ? 28.145 19.764 6.291 1.00 89.94 827 GLU A N 1
ATOM 5974 C CA . GLU A 1 827 ? 29.001 19.243 5.227 1.00 89.94 827 GLU A CA 1
ATOM 5975 C C . GLU A 1 827 ? 29.955 20.346 4.726 1.00 89.94 827 GLU A C 1
ATOM 5977 O O . GLU A 1 827 ? 29.630 21.536 4.827 1.00 89.94 827 GLU A O 1
ATOM 5982 N N . PRO A 1 828 ? 31.165 20.006 4.238 1.00 88.38 828 PRO A N 1
ATOM 5983 C CA . PRO A 1 828 ? 32.013 20.957 3.529 1.00 88.38 828 PRO A CA 1
ATOM 5984 C C . PRO A 1 828 ? 31.280 21.560 2.327 1.00 88.38 828 PRO A C 1
ATOM 5986 O O . PRO A 1 828 ? 30.488 20.881 1.692 1.00 88.38 828 PRO A O 1
ATOM 5989 N N . ALA A 1 829 ? 31.600 22.810 1.979 1.00 85.12 829 ALA A N 1
ATOM 5990 C CA . ALA A 1 829 ? 30.963 23.489 0.845 1.00 85.12 829 ALA A CA 1
ATOM 5991 C C . ALA A 1 829 ? 31.134 22.741 -0.488 1.00 85.12 829 ALA A C 1
ATOM 5993 O O . ALA A 1 829 ? 30.244 22.819 -1.317 1.00 85.12 829 ALA A O 1
ATOM 5994 N N . ALA A 1 830 ? 32.235 21.995 -0.642 1.00 88.25 830 ALA A N 1
ATOM 5995 C CA . ALA A 1 830 ? 32.511 21.173 -1.816 1.00 88.25 830 ALA A CA 1
ATOM 5996 C C . ALA A 1 830 ? 31.555 19.977 -1.994 1.00 88.25 830 ALA A C 1
ATOM 5998 O O . ALA A 1 830 ? 31.658 19.317 -3.008 1.00 88.25 830 ALA A O 1
ATOM 5999 N N . GLY A 1 831 ? 30.683 19.675 -1.023 1.00 91.75 831 GLY A N 1
ATOM 6000 C CA . GLY A 1 831 ? 29.681 18.619 -1.166 1.00 91.75 831 GLY A CA 1
ATOM 6001 C C . GLY A 1 831 ? 30.263 17.206 -1.236 1.00 91.75 831 GLY A C 1
ATOM 6002 O O . GLY A 1 831 ? 31.192 16.857 -0.491 1.00 91.75 831 GLY A O 1
ATOM 6003 N N . TRP A 1 832 ? 29.653 16.364 -2.071 1.00 95.56 832 TRP A N 1
ATOM 6004 C CA . TRP A 1 832 ? 30.054 14.978 -2.310 1.00 95.56 832 TRP A CA 1
ATOM 6005 C C . TRP A 1 832 ? 30.991 14.841 -3.512 1.00 95.56 832 TRP A C 1
ATOM 6007 O O . TRP A 1 832 ? 30.696 15.368 -4.565 1.00 95.56 832 TRP A O 1
ATOM 6017 N N . ALA A 1 833 ? 32.015 13.985 -3.415 1.00 95.25 833 ALA A N 1
ATOM 6018 C CA . ALA A 1 833 ? 32.891 13.642 -4.544 1.00 95.25 833 ALA A CA 1
ATOM 6019 C C . ALA A 1 833 ? 32.157 12.824 -5.635 1.00 95.25 833 ALA A C 1
ATOM 6021 O O . ALA A 1 833 ? 32.205 11.583 -5.638 1.00 95.25 833 ALA A O 1
ATOM 6022 N N . TYR A 1 834 ? 31.435 13.489 -6.543 1.00 98.12 834 TYR A N 1
ATOM 6023 C CA . TYR A 1 834 ? 30.550 12.842 -7.525 1.00 98.12 834 TYR A CA 1
ATOM 6024 C C . TYR A 1 834 ? 31.320 11.961 -8.509 1.00 98.12 834 TYR A C 1
ATOM 6026 O O . TYR A 1 834 ? 30.848 10.884 -8.888 1.00 98.12 834 TYR A O 1
ATOM 6034 N N . ASP A 1 835 ? 32.513 12.375 -8.925 1.00 96.25 835 ASP A N 1
ATOM 6035 C CA . ASP A 1 835 ? 33.340 11.624 -9.870 1.00 96.25 835 ASP A CA 1
ATOM 6036 C C . ASP A 1 835 ? 33.846 10.296 -9.276 1.00 96.25 835 ASP A C 1
ATOM 6038 O O . ASP A 1 835 ? 33.881 9.276 -9.977 1.00 96.25 835 ASP A O 1
ATOM 6042 N N . ASP A 1 836 ? 34.130 10.262 -7.974 1.00 96.56 836 ASP A N 1
ATOM 6043 C CA . ASP A 1 836 ? 34.650 9.091 -7.265 1.00 96.56 836 ASP A CA 1
ATOM 6044 C C . ASP A 1 836 ? 33.630 7.946 -7.129 1.00 96.56 836 ASP A C 1
ATOM 6046 O O . ASP A 1 836 ? 34.040 6.780 -7.100 1.00 96.56 836 ASP A O 1
ATOM 6050 N N . PHE A 1 837 ? 32.315 8.218 -7.102 1.00 97.75 837 PHE A N 1
ATOM 6051 C CA . PHE A 1 837 ? 31.278 7.168 -7.056 1.00 97.75 837 PHE A CA 1
ATOM 6052 C C . PHE A 1 837 ? 30.476 7.003 -8.359 1.00 97.75 837 PHE A C 1
ATOM 6054 O O . PHE A 1 837 ? 30.068 5.879 -8.678 1.00 97.75 837 PHE A O 1
ATOM 6061 N N . LEU A 1 838 ? 30.299 8.053 -9.172 1.00 98.31 838 LEU A N 1
ATOM 6062 C CA . LEU A 1 838 ? 29.589 7.937 -10.452 1.00 98.31 838 LEU A CA 1
ATOM 6063 C C . LEU A 1 838 ? 30.428 7.246 -11.531 1.00 98.31 838 LEU A C 1
ATOM 6065 O O . LEU A 1 838 ? 29.873 6.508 -12.348 1.00 98.31 838 LEU A O 1
ATOM 6069 N N . ILE A 1 839 ? 31.758 7.404 -11.539 1.00 97.25 839 ILE A N 1
ATOM 6070 C CA . ILE A 1 839 ? 32.620 6.670 -12.481 1.00 97.25 839 ILE A CA 1
ATOM 6071 C C . ILE A 1 839 ? 32.538 5.150 -12.231 1.00 97.25 839 ILE A C 1
ATOM 6073 O O . ILE A 1 839 ? 32.344 4.398 -13.195 1.00 97.25 839 ILE A O 1
ATOM 6077 N N . PRO A 1 840 ? 32.654 4.638 -10.988 1.00 97.12 840 PRO A N 1
ATOM 6078 C CA . PRO A 1 840 ? 32.375 3.234 -10.691 1.00 97.12 840 PRO A CA 1
ATOM 6079 C C . PRO A 1 840 ? 30.975 2.770 -11.104 1.00 97.12 840 PRO A C 1
ATOM 6081 O O . PRO A 1 840 ? 30.859 1.673 -11.652 1.00 97.12 840 PRO A O 1
ATOM 6084 N N . LEU A 1 841 ? 29.937 3.590 -10.897 1.00 97.06 841 LEU A N 1
ATOM 6085 C CA . LEU A 1 841 ? 28.565 3.273 -11.308 1.00 97.06 841 LEU A CA 1
ATOM 6086 C C . LEU A 1 841 ? 28.447 3.116 -12.827 1.00 97.06 841 LEU A C 1
ATOM 6088 O O . LEU A 1 841 ? 27.917 2.122 -13.312 1.00 97.06 841 LEU A O 1
ATOM 6092 N N . VAL A 1 842 ? 28.998 4.052 -13.598 1.00 95.00 842 VAL A N 1
ATOM 6093 C CA . VAL A 1 842 ? 29.000 3.979 -15.067 1.00 95.00 842 VAL A CA 1
ATOM 6094 C C . VAL A 1 842 ? 29.772 2.757 -15.575 1.00 95.00 842 VAL A C 1
ATOM 6096 O O . VAL A 1 842 ? 29.361 2.117 -16.543 1.00 95.00 842 VAL A O 1
ATOM 6099 N N . ASN A 1 843 ? 30.876 2.395 -14.917 1.00 92.88 843 ASN A N 1
ATOM 6100 C CA . ASN A 1 843 ? 31.655 1.203 -15.264 1.00 92.88 843 ASN A CA 1
ATOM 6101 C C . ASN A 1 843 ? 30.975 -0.111 -14.848 1.00 92.88 843 ASN A C 1
ATOM 6103 O O . ASN A 1 843 ? 31.294 -1.165 -15.403 1.00 92.88 843 ASN A O 1
ATOM 6107 N N . ASN A 1 844 ? 30.055 -0.061 -13.885 1.00 93.00 844 ASN A N 1
ATOM 6108 C CA . ASN A 1 844 ? 29.256 -1.193 -13.440 1.00 93.00 844 ASN A CA 1
ATOM 6109 C C . ASN A 1 844 ? 27.784 -0.786 -13.236 1.00 93.00 844 ASN A C 1
ATOM 6111 O O . ASN A 1 844 ? 27.342 -0.651 -12.093 1.00 93.00 844 ASN A O 1
ATOM 6115 N N . PRO A 1 845 ? 26.995 -0.651 -14.319 1.00 91.25 845 PRO A N 1
ATOM 6116 C CA . PRO A 1 845 ? 25.598 -0.224 -14.214 1.00 91.25 845 PRO A CA 1
ATOM 6117 C C . PRO A 1 845 ? 24.700 -1.201 -13.440 1.00 91.25 845 PRO A C 1
ATOM 6119 O O . PRO A 1 845 ? 23.604 -0.840 -13.050 1.00 91.25 845 PRO A O 1
ATOM 6122 N N . GLN A 1 846 ? 25.157 -2.431 -13.183 1.00 89.12 846 GLN A N 1
ATOM 6123 C CA . GLN A 1 846 ? 24.447 -3.424 -12.364 1.00 89.12 846 GLN A CA 1
ATOM 6124 C C . GLN A 1 846 ? 24.720 -3.260 -10.857 1.00 89.12 846 GLN A C 1
ATOM 6126 O O . GLN A 1 846 ? 24.446 -4.170 -10.074 1.00 89.12 846 GLN A O 1
ATOM 6131 N N . MET A 1 847 ? 25.345 -2.155 -10.437 1.00 94.69 847 MET A N 1
ATOM 6132 C CA . MET A 1 847 ? 25.625 -1.884 -9.029 1.00 94.69 847 MET A CA 1
ATOM 6133 C C . MET A 1 847 ? 24.319 -1.840 -8.232 1.00 94.69 847 MET A C 1
ATOM 6135 O O . MET A 1 847 ? 23.390 -1.123 -8.597 1.00 94.69 847 MET A O 1
ATOM 6139 N N . ALA A 1 848 ? 24.256 -2.603 -7.139 1.00 96.06 848 ALA A N 1
ATOM 6140 C CA . ALA A 1 848 ? 23.098 -2.599 -6.257 1.00 96.06 848 ALA A CA 1
ATOM 6141 C C . ALA A 1 848 ? 22.981 -1.254 -5.527 1.00 96.06 848 ALA A C 1
ATOM 6143 O O . ALA A 1 848 ? 23.992 -0.667 -5.138 1.00 96.06 848 ALA A O 1
ATOM 6144 N N . ALA A 1 849 ? 21.753 -0.806 -5.258 1.00 97.69 849 ALA A N 1
ATOM 6145 C CA . ALA A 1 849 ? 21.496 0.471 -4.588 1.00 97.69 849 ALA A CA 1
ATOM 6146 C C . ALA A 1 849 ? 22.228 0.620 -3.249 1.00 97.69 849 ALA A C 1
ATOM 6148 O O . ALA A 1 849 ? 22.830 1.655 -2.972 1.00 97.69 849 ALA A O 1
ATOM 6149 N N . ARG A 1 850 ? 22.256 -0.451 -2.451 1.00 98.12 850 ARG A N 1
ATOM 6150 C CA . ARG A 1 850 ? 23.005 -0.495 -1.192 1.00 98.12 850 ARG A CA 1
ATOM 6151 C C . ARG A 1 850 ? 24.497 -0.216 -1.392 1.00 98.12 850 ARG A C 1
ATOM 6153 O O . ARG A 1 850 ? 25.098 0.492 -0.590 1.00 98.12 850 ARG A O 1
ATOM 6160 N N . ASP A 1 851 ? 25.094 -0.787 -2.433 1.00 98.25 851 ASP A N 1
ATOM 6161 C CA . ASP A 1 851 ? 26.525 -0.645 -2.703 1.00 98.25 851 ASP A CA 1
ATOM 6162 C C . ASP A 1 851 ? 26.845 0.748 -3.257 1.00 98.25 851 ASP A C 1
ATOM 6164 O O . ASP A 1 851 ? 27.852 1.333 -2.861 1.00 98.25 851 ASP A O 1
ATOM 6168 N N . LEU A 1 852 ? 25.958 1.318 -4.084 1.00 98.50 852 LEU A N 1
ATOM 6169 C CA . LEU A 1 852 ? 26.065 2.712 -4.523 1.00 98.50 852 LEU A CA 1
ATOM 6170 C C . LEU A 1 852 ? 25.982 3.674 -3.330 1.00 98.50 852 LEU A C 1
ATOM 6172 O O . LEU A 1 852 ? 26.852 4.527 -3.177 1.00 98.50 852 LEU A O 1
ATOM 6176 N N . ALA A 1 853 ? 25.004 3.496 -2.437 1.00 98.62 853 ALA A N 1
ATOM 6177 C CA . ALA A 1 853 ? 24.863 4.311 -1.230 1.00 98.62 853 ALA A CA 1
ATOM 6178 C C . ALA A 1 853 ? 26.109 4.243 -0.324 1.00 98.62 853 ALA A C 1
ATOM 6180 O O . ALA A 1 853 ? 26.564 5.261 0.195 1.00 98.62 853 ALA A O 1
ATOM 6181 N N . ILE A 1 854 ? 26.702 3.054 -0.161 1.00 98.50 854 ILE A N 1
ATOM 6182 C CA . ILE A 1 854 ? 27.965 2.879 0.577 1.00 98.50 854 ILE A CA 1
ATOM 6183 C C . ILE A 1 854 ? 29.122 3.580 -0.140 1.00 98.50 854 ILE A C 1
ATOM 6185 O O . ILE A 1 854 ? 29.933 4.235 0.516 1.00 98.50 854 ILE A O 1
ATOM 6189 N N . SER A 1 855 ? 29.188 3.477 -1.471 1.00 98.19 855 SER A N 1
ATOM 6190 C CA . SER A 1 855 ? 30.221 4.133 -2.275 1.00 98.19 855 SER A CA 1
ATOM 6191 C C . SER A 1 855 ? 30.177 5.653 -2.140 1.00 98.19 855 SER A C 1
ATOM 6193 O O . SER A 1 855 ? 31.238 6.264 -2.080 1.00 98.19 855 SER A O 1
ATOM 6195 N N . ILE A 1 856 ? 28.985 6.251 -2.045 1.00 98.25 856 ILE A N 1
ATOM 6196 C CA . ILE A 1 856 ? 28.814 7.690 -1.785 1.00 98.25 856 ILE A CA 1
ATOM 6197 C C . ILE A 1 856 ? 29.451 8.063 -0.438 1.00 98.25 856 ILE A C 1
ATOM 6199 O O . ILE A 1 856 ? 30.288 8.962 -0.374 1.00 98.25 856 ILE A O 1
ATOM 6203 N N . VAL A 1 857 ? 29.131 7.324 0.633 1.00 97.94 857 VAL A N 1
ATOM 6204 C CA . VAL A 1 857 ? 29.705 7.561 1.974 1.00 97.94 857 VAL A CA 1
ATOM 6205 C C . VAL A 1 857 ? 31.226 7.413 1.984 1.00 97.94 857 VAL A C 1
ATOM 6207 O O . VAL A 1 857 ? 31.920 8.196 2.637 1.00 97.94 857 VAL A O 1
ATOM 6210 N N . ASP A 1 858 ? 31.762 6.409 1.292 1.00 96.81 858 ASP A N 1
ATOM 6211 C CA . ASP A 1 858 ? 33.206 6.197 1.227 1.00 96.81 858 ASP A CA 1
ATOM 6212 C C . ASP A 1 858 ? 33.923 7.275 0.409 1.00 96.81 858 ASP A C 1
ATOM 6214 O O . ASP A 1 858 ? 34.976 7.737 0.853 1.00 96.81 858 ASP A O 1
ATOM 6218 N N . ALA A 1 859 ? 33.368 7.687 -0.734 1.00 95.81 859 ALA A N 1
ATOM 6219 C CA . ALA A 1 859 ? 33.906 8.765 -1.565 1.00 95.81 859 ALA A CA 1
ATOM 6220 C C . ALA A 1 859 ? 33.978 10.077 -0.772 1.00 95.81 859 ALA A C 1
ATOM 6222 O O . ALA A 1 859 ? 35.069 10.605 -0.547 1.00 95.81 859 ALA A O 1
ATOM 6223 N N . TYR A 1 860 ? 32.847 10.501 -0.203 1.00 94.50 860 TYR A N 1
ATOM 6224 C CA . TYR A 1 860 ? 32.762 11.695 0.634 1.00 94.50 860 TYR A CA 1
ATOM 6225 C C . TYR A 1 860 ? 33.741 11.669 1.818 1.00 94.50 860 TYR A C 1
ATOM 6227 O O . TYR A 1 860 ? 34.458 12.637 2.081 1.00 94.50 860 TYR A O 1
ATOM 6235 N N . TYR A 1 861 ? 33.827 10.543 2.538 1.00 92.19 861 TYR A N 1
ATOM 6236 C CA . TYR A 1 861 ? 34.760 10.432 3.659 1.00 92.19 861 TYR A CA 1
ATOM 6237 C C . TYR A 1 861 ? 36.223 10.549 3.217 1.00 92.19 861 TYR A C 1
ATOM 6239 O O . TYR A 1 861 ? 37.046 11.083 3.961 1.00 92.19 861 TYR A O 1
ATOM 6247 N N . ASN A 1 862 ? 36.582 9.969 2.070 1.00 90.94 862 ASN A N 1
ATOM 6248 C CA . ASN A 1 862 ? 37.969 9.936 1.608 1.00 90.94 862 ASN A CA 1
ATOM 6249 C C . ASN A 1 862 ? 38.441 11.301 1.097 1.00 90.94 862 ASN A C 1
ATOM 6251 O O . ASN A 1 862 ? 39.626 11.614 1.245 1.00 90.94 862 ASN A O 1
ATOM 6255 N N . GLU A 1 863 ? 37.538 12.097 0.531 1.00 86.88 863 GLU A N 1
ATOM 6256 C CA . GLU A 1 863 ? 37.817 13.467 0.108 1.00 86.88 863 GLU A CA 1
ATOM 6257 C C . GLU A 1 863 ? 37.852 14.443 1.293 1.00 86.88 863 GLU A C 1
ATOM 6259 O O . GLU A 1 863 ? 38.763 15.270 1.422 1.00 86.88 863 GLU A O 1
ATOM 6264 N N . SER A 1 864 ? 36.889 14.321 2.205 1.00 77.31 864 SER A N 1
ATOM 6265 C CA . SER A 1 864 ? 36.789 15.193 3.367 1.00 77.31 864 SER A CA 1
ATOM 6266 C C . SER A 1 864 ? 37.888 14.887 4.394 1.00 77.31 864 SER A C 1
ATOM 6268 O O . SER A 1 864 ? 38.117 13.744 4.780 1.00 77.31 864 SER A O 1
ATOM 6270 N N . THR A 1 865 ? 38.588 15.915 4.885 1.00 70.12 865 THR A N 1
ATOM 6271 C CA . THR A 1 865 ? 39.715 15.744 5.832 1.00 70.12 865 THR A CA 1
ATOM 6272 C C . THR A 1 865 ? 39.460 16.302 7.236 1.00 70.12 865 THR A C 1
ATOM 6274 O O . THR A 1 865 ? 40.347 16.225 8.090 1.00 70.12 865 THR A O 1
ATOM 6277 N N . GLY A 1 866 ? 38.258 16.819 7.507 1.00 72.38 866 GLY A N 1
ATOM 6278 C CA . GLY A 1 866 ? 37.846 17.312 8.824 1.00 72.38 866 GLY A CA 1
ATOM 6279 C C . GLY A 1 866 ? 36.351 17.629 8.884 1.00 72.38 866 GLY A C 1
ATOM 6280 O O . GLY A 1 866 ? 35.738 17.899 7.858 1.00 72.38 866 GLY A O 1
ATOM 6281 N N . ASP A 1 867 ? 35.792 17.579 10.092 1.00 78.12 867 ASP A N 1
ATOM 6282 C CA . ASP A 1 867 ? 34.426 17.999 10.428 1.00 78.12 867 ASP A CA 1
ATOM 6283 C C . ASP A 1 867 ? 33.261 17.361 9.624 1.00 78.12 867 ASP A C 1
ATOM 6285 O O . ASP A 1 867 ? 32.280 18.036 9.334 1.00 78.12 867 ASP A O 1
ATOM 6289 N N . SER A 1 868 ? 33.319 16.066 9.282 1.00 87.31 868 SER A N 1
ATOM 6290 C CA . SER A 1 868 ? 32.269 15.422 8.470 1.00 87.31 868 SER A CA 1
ATOM 6291 C C . SER A 1 868 ? 31.745 14.088 9.012 1.00 87.31 868 SER A C 1
ATOM 6293 O O . SER A 1 868 ? 32.450 13.319 9.682 1.00 87.31 868 SER A O 1
ATOM 6295 N N . THR A 1 869 ? 30.476 13.807 8.708 1.00 95.69 869 THR A N 1
ATOM 6296 C CA . THR A 1 869 ? 29.794 12.531 8.965 1.00 95.69 869 THR A CA 1
ATOM 6297 C C . THR A 1 869 ? 28.923 12.176 7.770 1.00 95.69 869 THR A C 1
ATOM 6299 O O . THR A 1 869 ? 28.345 13.073 7.185 1.00 95.69 869 THR A O 1
ATOM 6302 N N . LEU A 1 870 ? 28.777 10.903 7.418 1.00 97.56 870 LEU A N 1
ATOM 6303 C CA . LEU A 1 870 ? 27.776 10.485 6.432 1.00 97.56 870 LEU A CA 1
ATOM 6304 C C . LEU A 1 870 ? 27.349 9.050 6.716 1.00 97.56 870 LEU A C 1
ATOM 6306 O O . LEU A 1 870 ? 28.174 8.213 7.107 1.00 97.56 870 LEU A O 1
ATOM 6310 N N . ALA A 1 871 ? 26.063 8.765 6.555 1.00 98.44 871 ALA A N 1
ATOM 6311 C CA . ALA A 1 871 ? 25.522 7.442 6.818 1.00 98.44 871 ALA A CA 1
ATOM 6312 C C . ALA A 1 871 ? 24.458 7.032 5.808 1.00 98.44 871 ALA A C 1
ATOM 6314 O O . ALA A 1 871 ? 23.708 7.861 5.303 1.00 98.44 871 ALA A O 1
ATOM 6315 N N . VAL A 1 872 ? 24.391 5.723 5.578 1.00 98.81 872 VAL A N 1
ATOM 6316 C CA . VAL A 1 872 ? 23.331 5.030 4.854 1.00 98.81 872 VAL A CA 1
ATOM 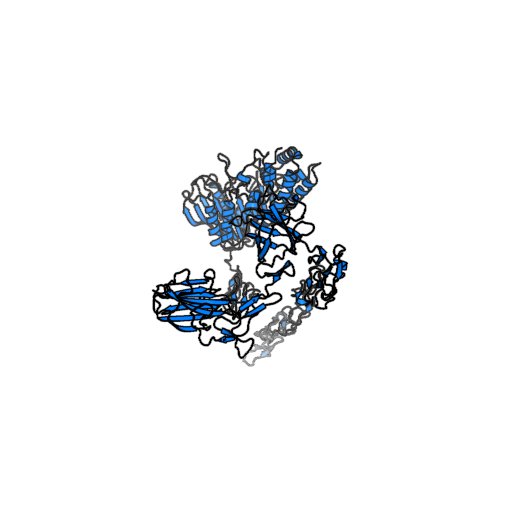6317 C C . VAL A 1 872 ? 22.361 4.443 5.873 1.00 98.81 872 VAL A C 1
ATOM 6319 O O . VAL A 1 872 ? 22.734 3.569 6.663 1.00 98.81 872 VAL A O 1
ATOM 6322 N N . THR A 1 873 ? 21.112 4.891 5.829 1.00 98.88 873 THR A N 1
ATOM 6323 C CA . THR A 1 873 ? 20.014 4.361 6.645 1.00 98.88 873 THR A CA 1
ATOM 6324 C C . THR A 1 873 ? 19.073 3.536 5.770 1.00 98.88 873 THR A C 1
ATOM 6326 O O . THR A 1 873 ? 18.620 4.017 4.736 1.00 98.88 873 THR A O 1
ATOM 6329 N N . ASP A 1 874 ? 18.781 2.304 6.184 1.00 98.69 874 ASP A N 1
ATOM 6330 C CA . ASP A 1 874 ? 17.759 1.430 5.606 1.00 98.69 874 ASP A CA 1
ATOM 6331 C C . ASP A 1 874 ? 16.378 1.858 6.107 1.00 98.69 874 ASP A C 1
ATOM 6333 O O . ASP A 1 874 ? 16.011 1.675 7.274 1.00 98.69 874 ASP A O 1
ATOM 6337 N N . LEU A 1 875 ? 15.617 2.455 5.201 1.00 98.75 875 LEU A N 1
ATOM 6338 C CA . LEU A 1 875 ? 14.325 3.047 5.487 1.00 98.75 875 LEU A CA 1
ATOM 6339 C C . LEU A 1 875 ? 13.197 2.015 5.578 1.00 98.75 875 LEU A C 1
ATOM 6341 O O . LEU A 1 875 ? 12.167 2.300 6.191 1.00 98.75 875 LEU A O 1
ATOM 6345 N N . ASP A 1 876 ? 13.374 0.801 5.054 1.00 98.38 876 ASP A N 1
ATOM 6346 C CA . ASP A 1 876 ? 12.359 -0.253 5.180 1.00 98.38 876 ASP A CA 1
ATOM 6347 C C . ASP A 1 876 ? 12.257 -0.777 6.621 1.00 98.38 876 ASP A C 1
ATOM 6349 O O . ASP A 1 876 ? 11.244 -1.348 7.030 1.00 98.38 876 ASP A O 1
ATOM 6353 N N . THR A 1 877 ? 13.275 -0.508 7.439 1.00 98.31 877 THR A N 1
ATOM 6354 C CA . THR A 1 877 ? 13.312 -0.856 8.865 1.00 98.31 877 THR A CA 1
ATOM 6355 C C . THR A 1 877 ? 12.688 0.208 9.777 1.00 98.31 877 THR A C 1
ATOM 6357 O O . THR A 1 877 ? 12.564 -0.008 10.989 1.00 98.31 877 THR A O 1
ATOM 6360 N N . MET A 1 878 ? 12.258 1.343 9.212 1.00 97.94 878 MET A N 1
ATOM 6361 C CA . MET A 1 878 ? 11.821 2.520 9.968 1.00 97.94 878 MET A CA 1
ATOM 6362 C C . MET A 1 878 ? 10.637 2.257 10.918 1.00 97.94 878 MET A C 1
ATOM 6364 O O . MET A 1 878 ? 10.721 2.683 12.067 1.00 97.94 878 MET A O 1
ATOM 6368 N N . PRO A 1 879 ? 9.596 1.469 10.563 1.00 97.56 879 PRO A N 1
ATOM 6369 C CA . PRO A 1 879 ? 8.515 1.154 11.506 1.00 97.56 879 PRO A CA 1
ATOM 6370 C C . PRO A 1 879 ? 8.997 0.445 12.782 1.00 97.56 879 PRO A C 1
ATOM 6372 O O . PRO A 1 879 ? 8.514 0.719 13.883 1.00 97.56 879 PRO A O 1
ATOM 6375 N N . ALA A 1 880 ? 9.979 -0.455 12.657 1.00 98.38 880 ALA A N 1
ATOM 6376 C CA . ALA A 1 880 ? 10.574 -1.129 13.807 1.00 98.38 880 ALA A CA 1
ATOM 6377 C C . ALA A 1 880 ? 11.437 -0.163 14.637 1.00 98.38 880 ALA A C 1
ATOM 6379 O O . ALA A 1 880 ? 11.428 -0.233 15.870 1.00 98.38 880 ALA A O 1
ATOM 6380 N N . LEU A 1 881 ? 12.141 0.770 13.983 1.00 98.50 881 LEU A N 1
ATOM 6381 C CA . LEU A 1 881 ? 12.890 1.827 14.661 1.00 98.50 881 LEU A CA 1
ATOM 6382 C C . LEU A 1 881 ? 11.966 2.784 15.429 1.00 98.50 881 LEU A C 1
ATOM 6384 O O . LEU A 1 881 ? 12.214 3.015 16.613 1.00 98.50 881 LEU A O 1
ATOM 6388 N N . ALA A 1 882 ? 10.861 3.241 14.833 1.00 98.38 882 ALA A N 1
ATOM 6389 C CA . ALA A 1 882 ? 9.844 4.070 15.488 1.00 98.38 882 ALA A CA 1
ATOM 6390 C C . ALA A 1 882 ? 9.283 3.409 16.759 1.00 98.38 882 ALA A C 1
ATOM 6392 O O . ALA A 1 882 ? 9.170 4.041 17.816 1.00 98.38 882 ALA A O 1
ATOM 6393 N N . ALA A 1 883 ? 8.988 2.106 16.699 1.00 98.44 883 ALA A N 1
ATOM 6394 C CA . ALA A 1 883 ? 8.509 1.339 17.850 1.00 98.44 883 ALA A CA 1
ATOM 6395 C C . ALA A 1 883 ? 9.565 1.229 18.968 1.00 98.44 883 ALA A C 1
ATOM 6397 O O . ALA A 1 883 ? 9.239 1.308 20.162 1.00 98.44 883 ALA A O 1
ATOM 6398 N N . ALA A 1 884 ? 10.843 1.080 18.605 1.00 98.62 884 ALA A N 1
ATOM 6399 C CA . ALA A 1 884 ? 11.946 1.060 19.561 1.00 98.62 884 ALA A CA 1
ATOM 6400 C C . ALA A 1 884 ? 12.177 2.440 20.204 1.00 98.62 884 ALA A C 1
ATOM 6402 O O . ALA A 1 884 ? 12.359 2.523 21.423 1.00 98.62 884 ALA A O 1
ATOM 6403 N N . VAL A 1 885 ? 12.097 3.521 19.418 1.00 98.69 885 VAL A N 1
ATOM 6404 C CA . VAL A 1 885 ? 12.152 4.908 19.908 1.00 98.69 885 VAL A CA 1
ATOM 6405 C C . VAL A 1 885 ? 10.993 5.186 20.864 1.00 98.69 885 VAL A C 1
ATOM 6407 O O . VAL A 1 885 ? 11.233 5.689 21.959 1.00 98.69 885 VAL A O 1
ATOM 6410 N N . THR A 1 886 ? 9.769 4.776 20.522 1.00 98.69 886 THR A N 1
ATOM 6411 C CA . THR A 1 886 ? 8.571 4.869 21.383 1.00 98.69 886 THR A CA 1
ATOM 6412 C C . THR A 1 886 ? 8.783 4.173 22.721 1.00 98.69 886 THR A C 1
ATOM 6414 O O . THR A 1 886 ? 8.627 4.771 23.785 1.00 98.69 886 THR A O 1
ATOM 6417 N N . SER A 1 887 ? 9.218 2.911 22.685 1.00 98.56 887 SER A N 1
ATOM 6418 C CA . SER A 1 887 ? 9.457 2.119 23.896 1.00 98.56 887 SER A CA 1
ATOM 6419 C C . SER A 1 887 ? 10.506 2.767 24.803 1.00 98.56 887 SER A C 1
ATOM 6421 O O . SER A 1 887 ? 10.385 2.745 26.032 1.00 98.56 887 SER A O 1
ATOM 6423 N N . PHE A 1 888 ? 11.541 3.359 24.207 1.00 98.75 888 PHE A N 1
ATOM 6424 C CA . PHE A 1 888 ? 12.572 4.081 24.937 1.00 98.75 888 PHE A CA 1
ATOM 6425 C C . PHE A 1 888 ? 12.056 5.408 25.507 1.00 98.75 888 PHE A C 1
ATOM 6427 O O . PHE A 1 888 ? 12.231 5.655 26.703 1.00 98.75 888 PHE A O 1
ATOM 6434 N N . ALA A 1 889 ? 11.357 6.215 24.707 1.00 98.50 889 ALA A N 1
ATOM 6435 C CA . ALA A 1 889 ? 10.736 7.473 25.119 1.00 98.50 889 ALA A CA 1
ATOM 6436 C C . ALA A 1 889 ? 9.776 7.275 26.300 1.00 98.50 889 ALA A C 1
ATOM 6438 O O . ALA A 1 889 ? 9.879 7.967 27.317 1.00 98.50 889 ALA A O 1
ATOM 6439 N N . ASP A 1 890 ? 8.902 6.272 26.222 1.00 98.38 890 ASP A N 1
ATOM 6440 C CA . ASP A 1 890 ? 7.947 5.933 27.276 1.00 98.38 890 ASP A CA 1
ATOM 6441 C C . ASP A 1 890 ? 8.643 5.494 28.566 1.00 98.38 890 ASP A C 1
ATOM 6443 O O . ASP A 1 890 ? 8.255 5.912 29.663 1.00 98.38 890 ASP A O 1
ATOM 6447 N N . ALA A 1 891 ? 9.717 4.705 28.457 1.00 98.25 891 ALA A N 1
ATOM 6448 C CA . ALA A 1 891 ? 10.504 4.289 29.612 1.00 98.25 891 ALA A CA 1
ATOM 6449 C C . ALA A 1 891 ? 11.184 5.481 30.308 1.00 98.25 891 ALA A C 1
ATOM 6451 O O . ALA A 1 891 ? 11.197 5.537 31.545 1.00 98.25 891 ALA A O 1
ATOM 6452 N N . LEU A 1 892 ? 11.707 6.449 29.545 1.00 98.12 892 LEU A N 1
ATOM 6453 C CA . LEU A 1 892 ? 12.262 7.694 30.088 1.00 98.12 892 LEU A CA 1
ATOM 6454 C C . LEU A 1 892 ? 11.165 8.550 30.734 1.00 98.12 892 LEU A C 1
ATOM 6456 O O . LEU A 1 892 ? 11.315 8.998 31.873 1.00 98.12 892 LEU A O 1
ATOM 6460 N N . ARG A 1 893 ? 10.034 8.733 30.045 1.00 96.81 893 ARG A N 1
ATOM 6461 C CA . ARG A 1 893 ? 8.891 9.542 30.496 1.00 96.81 893 ARG A CA 1
ATOM 6462 C C . ARG A 1 893 ? 8.273 9.022 31.793 1.00 96.81 893 ARG A C 1
ATOM 6464 O O . ARG A 1 893 ? 7.953 9.816 32.674 1.00 96.81 893 ARG A O 1
ATOM 6471 N N . ALA A 1 894 ? 8.192 7.704 31.965 1.00 96.62 894 ALA A N 1
ATOM 6472 C CA . ALA A 1 894 ? 7.703 7.075 33.192 1.00 96.62 894 ALA A CA 1
ATOM 6473 C C . ALA A 1 894 ? 8.607 7.313 34.424 1.00 96.62 894 ALA A C 1
ATOM 6475 O O . ALA A 1 894 ? 8.197 7.026 35.549 1.00 96.62 894 ALA A O 1
ATOM 6476 N N . ASN A 1 895 ? 9.826 7.837 34.242 1.00 95.88 895 ASN A N 1
ATOM 6477 C CA . ASN A 1 895 ? 10.837 7.997 35.291 1.00 95.88 895 ASN A CA 1
ATOM 6478 C C . ASN A 1 895 ? 11.280 9.461 35.459 1.00 95.88 895 ASN A C 1
ATOM 6480 O O . ASN A 1 895 ? 12.472 9.771 35.482 1.00 95.88 895 ASN A O 1
ATOM 6484 N N . THR A 1 896 ? 10.315 10.368 35.641 1.00 94.56 896 THR A N 1
ATOM 6485 C CA . THR A 1 896 ? 10.544 11.825 35.762 1.00 94.56 896 THR A CA 1
ATOM 6486 C C . THR A 1 896 ? 11.554 12.226 36.844 1.00 94.56 896 THR A C 1
ATOM 6488 O O . THR A 1 896 ? 12.287 13.198 36.684 1.00 94.56 896 THR A O 1
ATOM 6491 N N . GLY A 1 897 ? 11.670 11.444 37.925 1.00 95.75 897 GLY A N 1
ATOM 6492 C CA . GLY A 1 897 ? 12.664 11.660 38.984 1.00 95.75 897 GLY A CA 1
ATOM 6493 C C . GLY A 1 897 ? 14.129 11.514 38.542 1.00 95.75 897 GLY A C 1
ATOM 6494 O O . GLY A 1 897 ? 15.021 11.874 39.306 1.00 95.75 897 GLY A O 1
ATOM 6495 N N . LEU A 1 898 ? 14.385 11.001 37.333 1.00 96.44 898 LEU A N 1
ATOM 6496 C CA . LEU A 1 898 ? 15.720 10.832 36.748 1.00 96.44 898 LEU A CA 1
ATOM 6497 C C . LEU A 1 898 ? 16.056 11.887 35.680 1.00 96.44 898 LEU A C 1
ATOM 6499 O O . LEU A 1 898 ? 17.129 11.819 35.085 1.00 96.44 898 LEU A O 1
ATOM 6503 N N . TYR A 1 899 ? 15.203 12.886 35.435 1.00 96.25 899 TYR A N 1
ATOM 6504 C CA . TYR A 1 899 ? 15.424 13.849 34.347 1.00 96.25 899 TYR A CA 1
ATOM 6505 C C . TYR A 1 899 ? 16.740 14.627 34.452 1.00 96.25 899 TYR A C 1
ATOM 6507 O O . TYR A 1 899 ? 17.444 14.740 33.451 1.00 96.25 899 TYR A O 1
ATOM 6515 N N . SER A 1 900 ? 17.161 15.057 35.646 1.00 96.00 900 SER A N 1
ATOM 6516 C CA . SER A 1 900 ? 18.474 15.703 35.816 1.00 96.00 900 SER A CA 1
ATOM 6517 C C . SER A 1 900 ? 19.643 14.770 35.449 1.00 96.00 900 SER A C 1
ATOM 6519 O O . SER A 1 900 ? 20.687 15.214 34.962 1.00 96.00 900 SER A O 1
ATOM 6521 N N . GLN A 1 901 ? 19.477 13.457 35.656 1.00 96.75 901 GLN A N 1
ATOM 6522 C CA . GLN A 1 901 ? 20.446 12.452 35.220 1.00 96.75 901 GLN A CA 1
ATOM 6523 C C . GLN A 1 901 ? 20.417 12.289 33.697 1.00 96.75 901 GLN A C 1
ATOM 6525 O O . GLN A 1 901 ? 21.483 12.268 33.086 1.00 96.75 901 GLN A O 1
ATOM 6530 N N . PHE A 1 902 ? 19.238 12.239 33.070 1.00 97.25 902 PHE A N 1
ATOM 6531 C CA . PHE A 1 902 ? 19.125 12.186 31.608 1.00 97.25 902 PHE A CA 1
ATOM 6532 C C . PHE A 1 902 ? 19.707 13.432 30.932 1.00 97.25 902 PHE A C 1
ATOM 6534 O O . PHE A 1 902 ? 20.392 13.274 29.931 1.00 97.25 902 PHE A O 1
ATOM 6541 N N . GLU A 1 903 ? 19.561 14.638 31.496 1.00 96.75 903 GLU A N 1
ATOM 6542 C CA . GLU A 1 903 ? 20.224 15.842 30.956 1.00 96.75 903 GLU A CA 1
ATOM 6543 C C . GLU A 1 903 ? 21.749 15.744 31.065 1.00 96.75 903 GLU A C 1
ATOM 6545 O O . GLU A 1 903 ? 22.465 16.110 30.136 1.00 96.75 903 GLU A O 1
ATOM 6550 N N . THR A 1 904 ? 22.269 15.181 32.160 1.00 97.50 904 THR A N 1
ATOM 6551 C CA . THR A 1 904 ? 23.714 14.921 32.289 1.00 97.50 904 THR A CA 1
ATOM 6552 C C . THR A 1 904 ? 24.199 13.960 31.196 1.00 97.50 904 THR A C 1
ATOM 6554 O O . THR A 1 904 ? 25.261 14.166 30.607 1.00 97.50 904 THR A O 1
ATOM 6557 N N . LEU A 1 905 ? 23.415 12.920 30.892 1.00 97.94 905 LEU A N 1
ATOM 6558 C CA . LEU A 1 905 ? 23.721 11.971 29.819 1.00 97.94 905 LEU A CA 1
ATOM 6559 C C . LEU A 1 905 ? 23.580 12.610 28.432 1.00 97.94 905 LEU A C 1
ATOM 6561 O O . LEU A 1 905 ? 24.447 12.395 27.585 1.00 97.94 905 LEU A O 1
ATOM 6565 N N . ARG A 1 906 ? 22.564 13.450 28.214 1.00 97.38 906 ARG A N 1
ATOM 6566 C CA . ARG A 1 906 ? 22.369 14.226 26.982 1.00 97.38 906 ARG A CA 1
ATOM 6567 C C . ARG A 1 906 ? 23.556 15.149 26.712 1.00 97.38 906 ARG A C 1
ATOM 6569 O O . ARG A 1 906 ? 24.076 15.159 25.604 1.00 97.38 906 ARG A O 1
ATOM 6576 N N . GLN A 1 907 ? 24.046 15.867 27.726 1.00 96.88 907 GLN A N 1
ATOM 6577 C CA . GLN A 1 907 ? 25.238 16.721 27.610 1.00 96.88 907 GLN A CA 1
ATOM 6578 C C . GLN A 1 907 ? 26.502 15.934 27.261 1.00 96.88 907 GLN A C 1
ATOM 6580 O O . GLN A 1 907 ? 27.367 16.449 26.557 1.00 96.88 907 GLN A O 1
ATOM 6585 N N . ALA A 1 908 ? 26.610 14.699 27.753 1.00 97.69 908 ALA A N 1
ATOM 6586 C CA . ALA A 1 908 ? 27.732 13.819 27.456 1.00 97.69 908 ALA A CA 1
ATOM 6587 C C . ALA A 1 908 ? 27.617 13.129 26.085 1.00 97.69 908 ALA A C 1
ATOM 6589 O O . ALA A 1 908 ? 28.624 12.618 25.601 1.00 97.69 908 ALA A O 1
ATOM 6590 N N . THR A 1 909 ? 26.419 13.086 25.496 1.00 98.44 909 THR A N 1
ATOM 6591 C CA . THR A 1 909 ? 26.138 12.476 24.187 1.00 98.44 909 THR A CA 1
ATOM 6592 C C . THR A 1 909 ? 26.752 13.307 23.069 1.00 98.44 909 THR A C 1
ATOM 6594 O O . THR A 1 909 ? 26.725 14.542 23.151 1.00 98.44 909 THR A O 1
ATOM 6597 N N . GLN A 1 910 ? 27.267 12.639 22.029 1.00 97.94 910 GLN A N 1
ATOM 6598 C CA . GLN A 1 910 ? 27.737 13.285 20.799 1.00 97.94 910 GLN A CA 1
ATOM 6599 C C . GLN A 1 910 ? 26.759 14.378 20.351 1.00 97.94 910 GLN A C 1
ATOM 6601 O O . GLN A 1 910 ? 25.560 14.142 20.194 1.00 97.94 910 GLN A O 1
ATOM 6606 N N . THR A 1 911 ? 27.292 15.588 20.210 1.00 96.50 911 THR A N 1
ATOM 6607 C CA . THR A 1 911 ? 26.586 16.749 19.668 1.00 96.50 911 THR A CA 1
ATOM 6608 C C . THR A 1 911 ? 27.043 16.969 18.241 1.00 96.50 911 THR A C 1
ATOM 6610 O O . THR A 1 911 ? 28.187 16.639 17.916 1.00 96.50 911 THR A O 1
ATOM 6613 N N . PHE A 1 912 ? 26.169 17.584 17.460 1.00 94.75 912 PHE A N 1
ATOM 6614 C CA . PHE A 1 912 ? 26.497 18.148 16.155 1.00 94.75 912 PHE A CA 1
ATOM 6615 C C . PHE A 1 912 ? 26.429 19.684 16.226 1.00 94.75 912 PHE A C 1
ATOM 6617 O O . PHE A 1 912 ? 26.319 20.230 17.338 1.00 94.75 912 PHE A O 1
ATOM 6624 N N . TYR A 1 913 ? 26.488 20.381 15.088 1.00 92.06 913 TYR A N 1
ATOM 6625 C CA . TYR A 1 913 ? 26.490 21.846 14.995 1.00 92.06 913 TYR A CA 1
ATOM 6626 C C . TYR A 1 913 ? 25.386 22.493 15.835 1.00 92.06 913 TYR A C 1
ATOM 6628 O O . TYR A 1 913 ? 25.632 23.419 16.616 1.00 92.06 913 TYR A O 1
ATOM 6636 N N . LEU A 1 914 ? 24.163 21.963 15.738 1.00 89.25 914 LEU A N 1
ATOM 6637 C CA . LEU A 1 914 ? 23.064 22.363 16.605 1.00 89.25 914 LEU A CA 1
ATOM 6638 C C . LEU A 1 914 ? 23.113 21.579 17.918 1.00 89.25 914 LEU A C 1
ATOM 6640 O O . LEU A 1 914 ? 23.057 20.354 17.955 1.00 89.25 914 LEU A O 1
ATOM 6644 N N . SER A 1 915 ? 23.149 22.301 19.040 1.00 90.62 915 SER A N 1
ATOM 6645 C CA . SER A 1 915 ? 23.284 21.700 20.380 1.00 90.62 915 SER A CA 1
ATOM 6646 C C . SER A 1 915 ? 22.109 20.803 20.808 1.00 90.62 915 SER A C 1
ATOM 6648 O O . SER A 1 915 ? 22.195 20.075 21.808 1.00 90.62 915 SER A O 1
ATOM 6650 N N . GLU A 1 916 ? 20.997 20.879 20.088 1.00 91.88 916 GLU A N 1
ATOM 6651 C CA . GLU A 1 916 ? 19.828 20.017 20.247 1.00 91.88 916 GLU A CA 1
ATOM 6652 C C . GLU A 1 916 ? 19.830 18.816 19.302 1.00 91.88 916 GLU A C 1
ATOM 6654 O O . GLU A 1 916 ? 18.962 17.975 19.449 1.00 91.88 916 GLU A O 1
ATOM 6659 N N . HIS A 1 917 ? 20.791 18.683 18.389 1.00 94.44 917 HIS A N 1
ATOM 6660 C CA . HIS A 1 917 ? 20.964 17.475 17.583 1.00 94.44 917 HIS A CA 1
ATOM 6661 C C . HIS A 1 917 ? 21.916 16.542 18.329 1.00 94.44 917 HIS A C 1
ATOM 6663 O O . HIS A 1 917 ? 23.065 16.897 18.625 1.00 94.44 917 HIS A O 1
ATOM 6669 N N . ARG A 1 918 ? 21.413 15.369 18.716 1.00 97.69 918 ARG A N 1
ATOM 6670 C CA . ARG A 1 918 ? 22.146 14.390 19.529 1.00 97.69 918 ARG A CA 1
ATOM 6671 C C . ARG A 1 918 ? 22.160 13.043 18.843 1.00 97.69 918 ARG A C 1
ATOM 6673 O O . ARG A 1 918 ? 21.146 12.636 18.298 1.00 97.69 918 ARG A O 1
ATOM 6680 N N . ASP A 1 919 ? 23.287 12.345 18.904 1.00 98.56 919 ASP A N 1
ATOM 6681 C CA . ASP A 1 919 ? 23.374 10.986 18.370 1.00 98.56 919 ASP A CA 1
ATOM 6682 C C . ASP A 1 919 ? 22.469 10.035 19.170 1.00 98.56 919 ASP A C 1
ATOM 6684 O O . ASP A 1 919 ? 22.623 9.875 20.390 1.00 98.56 919 ASP A O 1
ATOM 6688 N N . LEU A 1 920 ? 21.492 9.437 18.484 1.00 98.25 920 LEU A N 1
ATOM 6689 C CA . LEU A 1 920 ? 20.436 8.647 19.117 1.00 98.25 920 LEU A CA 1
ATOM 6690 C C . LEU A 1 920 ? 20.997 7.356 19.734 1.00 98.25 920 LEU A C 1
ATOM 6692 O O . LEU A 1 920 ? 20.607 6.963 20.840 1.00 98.25 920 LEU A O 1
ATOM 6696 N N . TRP A 1 921 ? 21.966 6.734 19.060 1.00 98.56 921 TRP A N 1
ATOM 6697 C CA . TRP A 1 921 ? 22.620 5.515 19.526 1.00 98.56 921 TRP A CA 1
ATOM 6698 C C . TRP A 1 921 ? 23.508 5.776 20.747 1.00 98.56 921 TRP A C 1
ATOM 6700 O O . TRP A 1 921 ? 23.422 5.058 21.749 1.00 98.56 921 TRP A O 1
ATOM 6710 N N . ASP A 1 922 ? 24.341 6.821 20.710 1.00 98.69 922 ASP A N 1
ATOM 6711 C CA . ASP A 1 922 ? 25.245 7.177 21.805 1.00 98.69 922 ASP A CA 1
ATOM 6712 C C . ASP A 1 922 ? 24.460 7.553 23.066 1.00 98.69 922 ASP A C 1
ATOM 6714 O O . ASP A 1 922 ? 24.832 7.133 24.168 1.00 98.69 922 ASP A O 1
ATOM 6718 N N . PHE A 1 923 ? 23.331 8.259 22.923 1.00 98.69 923 PHE A N 1
ATOM 6719 C CA . PHE A 1 923 ? 22.451 8.552 24.055 1.00 98.69 923 PHE A CA 1
ATOM 6720 C C . PHE A 1 923 ? 21.891 7.268 24.679 1.00 98.69 923 PHE A C 1
ATOM 6722 O O . PHE A 1 923 ? 22.050 7.051 25.887 1.00 98.69 923 PHE A O 1
ATOM 6729 N N . ALA A 1 924 ? 21.298 6.385 23.869 1.00 98.69 924 ALA A N 1
ATOM 6730 C CA . ALA A 1 924 ? 20.746 5.116 24.341 1.00 98.69 924 ALA A CA 1
ATOM 6731 C C . ALA A 1 924 ? 21.819 4.258 25.032 1.00 98.69 924 ALA A C 1
ATOM 6733 O O . ALA A 1 924 ? 21.615 3.771 26.149 1.00 98.69 924 ALA A O 1
ATOM 6734 N N . ARG A 1 925 ? 23.018 4.152 24.445 1.00 98.62 925 ARG A N 1
ATOM 6735 C CA . ARG A 1 925 ? 24.145 3.421 25.045 1.00 98.62 925 ARG A CA 1
ATOM 6736 C C . ARG A 1 925 ? 24.552 3.998 26.394 1.00 98.62 925 ARG A C 1
ATOM 6738 O O . ARG A 1 925 ? 24.804 3.240 27.332 1.00 98.62 925 ARG A O 1
ATOM 6745 N N . ARG A 1 926 ? 24.640 5.322 26.522 1.00 98.56 926 ARG A N 1
ATOM 6746 C CA . ARG A 1 926 ? 24.998 5.978 27.791 1.00 98.56 926 ARG A CA 1
ATOM 6747 C C . ARG A 1 926 ? 23.957 5.726 28.869 1.00 98.56 926 ARG A C 1
ATOM 6749 O O . ARG A 1 926 ? 24.329 5.468 30.016 1.00 98.56 926 ARG A O 1
ATOM 6756 N N . VAL A 1 927 ? 22.676 5.746 28.508 1.00 98.44 927 VAL A N 1
ATOM 6757 C CA . VAL A 1 927 ? 21.584 5.375 29.415 1.00 98.44 927 VAL A CA 1
ATOM 6758 C C . VAL A 1 927 ? 21.730 3.920 29.867 1.00 98.44 927 VAL A C 1
ATOM 6760 O O . VAL A 1 927 ? 21.764 3.669 31.073 1.00 98.44 927 VAL A O 1
ATOM 6763 N N . ALA A 1 928 ? 21.919 2.978 28.939 1.00 98.25 928 ALA A N 1
ATOM 6764 C CA . ALA A 1 928 ? 22.089 1.555 29.250 1.00 98.25 928 ALA A CA 1
ATOM 6765 C C . ALA A 1 928 ? 23.334 1.261 30.113 1.00 98.25 928 ALA A C 1
ATOM 6767 O O . ALA A 1 928 ? 23.302 0.388 30.979 1.00 98.25 928 ALA A O 1
ATOM 6768 N N . ALA A 1 929 ? 24.427 2.002 29.908 1.00 97.94 929 ALA A N 1
ATOM 6769 C CA . ALA A 1 929 ? 25.690 1.825 30.630 1.00 97.94 929 ALA A CA 1
ATOM 6770 C C . ALA A 1 929 ? 25.713 2.471 32.029 1.00 97.94 929 ALA A C 1
ATOM 6772 O O . ALA A 1 929 ? 26.677 2.296 32.782 1.00 97.94 929 ALA A O 1
ATOM 6773 N N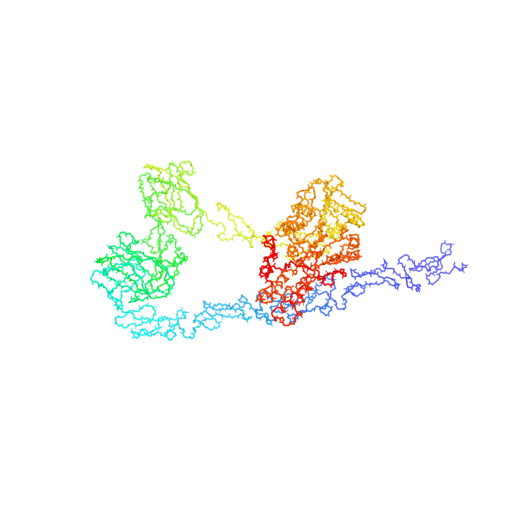 . THR A 1 930 ? 24.685 3.240 32.396 1.00 97.75 930 THR A N 1
ATOM 6774 C CA . THR A 1 930 ? 24.661 3.972 33.664 1.00 97.75 930 THR A CA 1
ATOM 6775 C C . THR A 1 930 ? 24.306 3.052 34.835 1.00 97.75 930 THR A C 1
ATOM 6777 O O . THR A 1 930 ? 23.229 2.463 34.900 1.00 97.75 930 THR A O 1
ATOM 6780 N N . SER A 1 931 ? 25.210 2.957 35.814 1.00 95.50 931 SER A N 1
ATOM 6781 C CA . SER A 1 931 ? 24.995 2.140 37.014 1.00 95.50 931 SER A CA 1
ATOM 6782 C C . SER A 1 931 ? 23.792 2.629 37.827 1.00 95.50 931 SER A C 1
ATOM 6784 O O . SER A 1 931 ? 23.670 3.821 38.113 1.00 95.50 931 SER A O 1
ATOM 6786 N N . GLY A 1 932 ? 22.922 1.699 38.229 1.00 93.00 932 GLY A N 1
ATOM 6787 C CA . GLY A 1 932 ? 21.710 1.996 38.999 1.00 93.00 932 GLY A CA 1
ATOM 6788 C C . GLY A 1 932 ? 20.508 2.451 38.164 1.00 93.00 932 GLY A C 1
ATOM 6789 O O . GLY A 1 932 ? 19.478 2.774 38.752 1.00 93.00 932 GLY A O 1
ATOM 6790 N N . MET A 1 933 ? 20.611 2.459 36.830 1.00 97.38 933 MET A N 1
ATOM 6791 C CA . MET A 1 933 ? 19.482 2.748 35.942 1.00 97.38 933 MET A CA 1
ATOM 6792 C C . MET A 1 933 ? 18.400 1.647 36.052 1.00 97.38 933 MET A C 1
ATOM 6794 O O . MET A 1 933 ? 18.751 0.462 36.070 1.00 97.38 933 MET A O 1
ATOM 6798 N N . PRO A 1 934 ? 17.097 1.989 36.135 1.00 97.62 934 PRO A N 1
ATOM 6799 C CA . PRO A 1 934 ? 16.014 1.006 36.180 1.00 97.62 934 PRO A CA 1
ATOM 6800 C C . PRO A 1 934 ? 16.034 0.021 35.002 1.00 97.62 934 PRO A C 1
ATOM 6802 O O . PRO A 1 934 ? 16.279 0.403 33.858 1.00 97.62 934 PRO A O 1
ATOM 6805 N N . ALA A 1 935 ? 15.730 -1.252 35.275 1.00 96.12 935 ALA A N 1
ATOM 6806 C CA . ALA A 1 935 ? 15.837 -2.330 34.288 1.00 96.12 935 ALA A CA 1
ATOM 6807 C C . ALA A 1 935 ? 14.951 -2.118 33.048 1.00 96.12 935 ALA A C 1
ATOM 6809 O O . ALA A 1 935 ? 15.359 -2.462 31.944 1.00 96.12 935 ALA A O 1
ATOM 6810 N N . ASN A 1 936 ? 13.766 -1.518 33.206 1.00 96.19 936 ASN A N 1
ATOM 6811 C CA . ASN A 1 936 ? 12.885 -1.192 32.082 1.00 96.19 936 ASN A CA 1
ATOM 6812 C C . ASN A 1 936 ? 13.534 -0.182 31.118 1.00 96.19 936 ASN A C 1
ATOM 6814 O O . ASN A 1 936 ? 13.427 -0.353 29.909 1.00 96.19 936 ASN A O 1
ATOM 6818 N N . ILE A 1 937 ? 14.255 0.817 31.641 1.00 98.25 937 ILE A N 1
ATOM 6819 C CA . ILE A 1 937 ? 14.969 1.808 30.826 1.00 98.25 937 ILE A CA 1
ATOM 6820 C C . ILE A 1 937 ? 16.164 1.158 30.129 1.00 98.25 937 ILE A C 1
ATOM 6822 O O . ILE A 1 937 ? 16.355 1.355 28.935 1.00 98.25 937 ILE A O 1
ATOM 6826 N N . VAL A 1 938 ? 16.947 0.352 30.854 1.00 98.44 938 VAL A N 1
ATOM 6827 C CA . VAL A 1 938 ? 18.109 -0.354 30.284 1.00 98.44 938 VAL A CA 1
ATOM 6828 C C . VAL A 1 938 ? 17.683 -1.295 29.155 1.00 98.44 938 VAL A C 1
ATOM 6830 O O . VAL A 1 938 ? 18.324 -1.322 28.107 1.00 98.44 938 VAL A O 1
ATOM 6833 N N . ASN A 1 939 ? 16.590 -2.040 29.335 1.00 98.06 939 ASN A N 1
ATOM 6834 C CA . ASN A 1 939 ? 16.074 -2.944 28.308 1.00 98.06 939 ASN A CA 1
ATOM 6835 C C . ASN A 1 939 ? 15.591 -2.181 27.068 1.00 98.06 939 ASN A C 1
ATOM 6837 O O . ASN A 1 939 ? 15.947 -2.569 25.959 1.00 98.06 939 ASN A O 1
ATOM 6841 N N . ALA A 1 940 ? 14.842 -1.087 27.245 1.00 98.62 940 ALA A N 1
ATOM 6842 C CA . ALA A 1 940 ? 14.379 -0.264 26.129 1.00 98.62 940 ALA A CA 1
ATOM 6843 C C . ALA A 1 940 ? 15.547 0.409 25.383 1.00 98.62 940 ALA A C 1
ATOM 6845 O O . ALA A 1 940 ? 15.578 0.406 24.157 1.00 98.62 940 ALA A O 1
ATOM 6846 N N . ALA A 1 941 ? 16.555 0.898 26.112 1.00 98.75 941 ALA A N 1
ATOM 6847 C CA . ALA A 1 941 ? 17.774 1.454 25.529 1.00 98.75 941 ALA A CA 1
ATOM 6848 C C . ALA A 1 941 ? 18.546 0.413 24.699 1.00 98.75 941 ALA A C 1
ATOM 6850 O O . ALA A 1 941 ? 18.958 0.698 23.580 1.00 98.75 941 ALA A O 1
ATOM 6851 N N . ASN A 1 942 ? 18.712 -0.810 25.217 1.00 98.62 942 ASN A N 1
ATOM 6852 C CA . ASN A 1 942 ? 19.372 -1.896 24.485 1.00 98.62 942 ASN A CA 1
ATOM 6853 C C . ASN A 1 942 ? 18.579 -2.342 23.248 1.00 98.62 942 ASN A C 1
ATOM 6855 O O . ASN A 1 942 ? 19.186 -2.670 22.232 1.00 98.62 942 ASN A O 1
ATOM 6859 N N . ALA A 1 943 ? 17.244 -2.343 23.317 1.00 98.50 943 ALA A N 1
ATOM 6860 C CA . ALA A 1 943 ? 16.394 -2.639 22.166 1.00 98.50 943 ALA A CA 1
ATOM 6861 C C . ALA A 1 943 ? 16.545 -1.576 21.065 1.00 98.50 943 ALA A C 1
ATOM 6863 O O . ALA A 1 943 ? 16.731 -1.928 19.904 1.00 98.50 943 ALA A O 1
ATOM 6864 N N . LEU A 1 944 ? 16.563 -0.290 21.435 1.00 98.75 944 LEU A N 1
ATOM 6865 C CA . LEU A 1 944 ? 16.825 0.807 20.500 1.00 98.75 944 LEU A CA 1
ATOM 6866 C C . LEU A 1 944 ? 18.220 0.703 19.866 1.00 98.75 944 LEU A C 1
ATOM 6868 O O . LEU A 1 944 ? 18.350 0.822 18.653 1.00 98.75 944 LEU A O 1
ATOM 6872 N N . ILE A 1 945 ? 19.255 0.409 20.659 1.00 98.75 945 ILE A N 1
ATOM 6873 C CA . ILE A 1 945 ? 20.623 0.163 20.168 1.00 98.75 945 ILE A CA 1
ATOM 6874 C C . ILE A 1 945 ? 20.647 -0.958 19.124 1.00 98.75 945 ILE A C 1
ATOM 6876 O O . ILE A 1 945 ? 21.268 -0.795 18.076 1.00 98.75 945 ILE A O 1
ATOM 6880 N N . ALA A 1 946 ? 19.985 -2.084 19.405 1.00 98.50 946 ALA A N 1
ATOM 6881 C CA . ALA A 1 946 ? 19.937 -3.223 18.493 1.00 98.50 946 ALA A CA 1
ATOM 6882 C C . ALA A 1 946 ? 19.208 -2.874 17.189 1.00 98.50 946 ALA A C 1
ATOM 6884 O O . ALA A 1 946 ? 19.677 -3.235 16.114 1.00 98.50 946 ALA A O 1
ATOM 6885 N N . GLN A 1 947 ? 18.105 -2.126 17.268 1.00 98.56 947 GLN A N 1
ATOM 6886 C CA . GLN A 1 947 ? 17.361 -1.720 16.079 1.00 98.56 947 GLN A CA 1
ATOM 6887 C C . GLN A 1 947 ? 18.127 -0.695 15.233 1.00 98.56 947 GLN A C 1
ATOM 6889 O O . GLN A 1 947 ? 18.139 -0.799 14.009 1.00 98.56 947 GLN A O 1
ATOM 6894 N N . LEU A 1 948 ? 18.833 0.250 15.857 1.00 98.50 948 LEU A N 1
ATOM 6895 C CA . LEU A 1 948 ? 19.705 1.193 15.147 1.00 98.50 948 LEU A CA 1
ATOM 6896 C C . LEU A 1 948 ? 20.852 0.484 14.416 1.00 98.50 948 LEU A C 1
ATOM 6898 O O . LEU A 1 948 ? 21.206 0.892 13.320 1.00 98.50 948 LEU A O 1
ATOM 6902 N N . GLN A 1 949 ? 21.394 -0.608 14.965 1.00 97.25 949 GLN A N 1
ATOM 6903 C CA . GLN A 1 949 ? 22.411 -1.420 14.276 1.00 97.25 949 GLN A CA 1
ATOM 6904 C C . GLN A 1 949 ? 21.882 -2.134 13.026 1.00 97.25 949 GLN A C 1
ATOM 6906 O O . GLN A 1 949 ? 22.671 -2.480 12.153 1.00 97.25 949 GLN A O 1
ATOM 6911 N N . VAL A 1 950 ? 20.573 -2.382 12.957 1.00 97.44 950 VAL A N 1
ATOM 6912 C CA . VAL A 1 950 ? 19.912 -2.921 11.761 1.00 97.44 950 VAL A CA 1
ATOM 6913 C C . VAL A 1 950 ? 19.600 -1.796 10.777 1.00 97.44 950 VAL A C 1
ATOM 6915 O O . VAL A 1 950 ? 19.826 -1.949 9.583 1.00 97.44 950 VAL A O 1
ATOM 6918 N N . SER A 1 951 ? 19.113 -0.666 11.291 1.00 98.38 951 SER A N 1
ATOM 6919 C CA . SER A 1 951 ? 18.630 0.453 10.475 1.00 98.38 951 SER A CA 1
ATOM 6920 C C . SER A 1 951 ? 19.773 1.246 9.837 1.00 98.38 951 SER A C 1
ATOM 6922 O O . SER A 1 951 ? 19.609 1.802 8.762 1.00 98.38 951 SER A O 1
ATOM 6924 N N . ILE A 1 952 ? 20.946 1.309 10.471 1.00 98.50 952 ILE A N 1
ATOM 6925 C CA . ILE A 1 952 ? 22.109 2.038 9.952 1.00 98.50 952 ILE A CA 1
ATOM 6926 C C . ILE A 1 952 ? 23.029 1.040 9.253 1.00 98.50 952 ILE A C 1
ATOM 6928 O O . ILE A 1 952 ? 23.807 0.324 9.884 1.00 98.50 952 ILE A O 1
ATOM 6932 N N . VAL A 1 953 ? 22.921 0.994 7.928 1.00 97.88 953 VAL A N 1
ATOM 6933 C CA . VAL A 1 953 ? 23.625 0.036 7.065 1.00 97.88 953 VAL A CA 1
ATOM 6934 C C . VAL A 1 953 ? 25.125 0.283 7.076 1.00 97.88 953 VAL A C 1
ATOM 6936 O O . VAL A 1 953 ? 25.924 -0.659 7.086 1.00 97.88 953 VAL A O 1
ATOM 6939 N N . TYR A 1 954 ? 25.503 1.556 7.016 1.00 98.50 954 TYR A N 1
ATOM 6940 C CA . TYR A 1 954 ? 26.884 1.992 6.945 1.00 98.50 954 TYR A CA 1
ATOM 6941 C C . TYR A 1 954 ? 26.987 3.429 7.433 1.00 98.50 954 TYR A C 1
ATOM 6943 O O . TYR A 1 954 ? 26.110 4.240 7.165 1.00 98.50 954 TYR A O 1
ATOM 6951 N N . SER A 1 955 ? 28.054 3.764 8.148 1.00 97.50 955 SER A N 1
ATOM 6952 C CA . SER A 1 955 ? 28.287 5.131 8.606 1.00 97.50 955 SER A CA 1
ATOM 6953 C C . SER A 1 955 ? 29.774 5.392 8.726 1.00 97.50 955 SER A C 1
ATOM 6955 O O . SER A 1 955 ? 30.510 4.544 9.245 1.00 97.50 955 SER A O 1
ATOM 6957 N N . ARG A 1 956 ? 30.206 6.587 8.338 1.00 96.06 956 ARG A N 1
ATOM 6958 C CA . ARG A 1 956 ? 31.555 7.077 8.601 1.00 96.06 956 ARG A CA 1
ATOM 6959 C C . ARG A 1 956 ? 31.510 8.461 9.224 1.00 96.06 956 ARG A C 1
ATOM 6961 O O . ARG A 1 956 ? 30.632 9.266 8.942 1.00 96.06 956 ARG A O 1
ATOM 6968 N N . ALA A 1 957 ? 32.473 8.714 10.098 1.00 94.88 957 ALA A N 1
ATOM 6969 C CA . ALA A 1 957 ? 32.604 9.965 10.822 1.00 94.88 957 ALA A CA 1
ATOM 6970 C C . ALA A 1 957 ? 34.083 10.292 11.011 1.00 94.88 957 ALA A C 1
ATOM 6972 O O . ALA A 1 957 ? 34.891 9.399 11.306 1.00 94.88 957 ALA A O 1
ATOM 6973 N N . GLN A 1 958 ? 34.446 11.557 10.821 1.00 93.19 958 GLN A N 1
ATOM 6974 C CA . GLN A 1 958 ? 35.802 12.031 11.077 1.00 93.19 958 GLN A CA 1
ATOM 6975 C C . GLN A 1 958 ? 36.128 12.017 12.571 1.00 93.19 958 GLN A C 1
ATOM 6977 O O . GLN A 1 958 ? 35.259 11.856 13.432 1.00 93.19 958 GLN A O 1
ATOM 6982 N N . SER A 1 959 ? 37.412 12.179 12.896 1.00 91.31 959 SER A N 1
ATOM 6983 C CA . SER A 1 959 ? 37.912 12.063 14.272 1.00 91.31 959 SER A CA 1
ATOM 6984 C C . SER A 1 959 ? 37.293 13.045 15.267 1.00 91.31 959 SER A C 1
ATOM 6986 O O . SER A 1 959 ? 37.341 12.779 16.469 1.00 91.31 959 SER A O 1
ATOM 6988 N N . ASP A 1 960 ? 36.719 14.148 14.787 1.00 89.88 960 ASP A N 1
ATOM 6989 C CA . ASP A 1 960 ? 36.039 15.162 15.599 1.00 89.88 960 ASP A CA 1
ATOM 6990 C C . ASP A 1 960 ? 34.655 14.693 16.095 1.00 89.88 960 ASP A C 1
ATOM 6992 O O . ASP A 1 960 ? 34.151 15.182 17.110 1.00 89.88 960 ASP A O 1
ATOM 6996 N N . TYR A 1 961 ? 34.107 13.634 15.481 1.00 94.62 961 TYR A N 1
ATOM 6997 C CA . TYR A 1 961 ? 32.827 13.004 15.822 1.00 94.62 961 TYR A CA 1
ATOM 6998 C C . TYR A 1 961 ? 32.985 11.534 16.248 1.00 94.62 961 TYR A C 1
ATOM 7000 O O . TYR A 1 961 ? 32.326 10.646 15.702 1.00 94.62 961 TYR A O 1
ATOM 7008 N N . PRO A 1 962 ? 33.828 11.226 17.255 1.00 93.38 962 PRO A N 1
ATOM 7009 C CA . PRO A 1 962 ? 34.226 9.854 17.577 1.00 93.38 962 PRO A CA 1
ATOM 7010 C C . PRO A 1 962 ? 33.096 8.987 18.150 1.00 93.38 962 PRO A C 1
ATOM 7012 O O . PRO A 1 962 ? 33.292 7.787 18.331 1.00 93.38 962 PRO A O 1
ATOM 7015 N N . ASN A 1 963 ? 31.947 9.578 18.494 1.00 96.31 963 ASN A N 1
ATOM 7016 C CA . ASN A 1 963 ? 30.761 8.850 18.945 1.00 96.31 963 ASN A CA 1
ATOM 7017 C C . ASN A 1 963 ? 29.543 9.117 18.041 1.00 96.31 963 ASN A C 1
ATOM 7019 O O . ASN A 1 963 ? 28.417 8.958 18.508 1.00 96.31 963 ASN A O 1
ATOM 7023 N N . SER A 1 964 ? 29.752 9.541 16.790 1.00 96.88 964 SER A N 1
ATOM 7024 C CA . SER A 1 964 ? 28.690 9.538 15.779 1.00 96.88 964 SER A CA 1
ATOM 7025 C C . SER A 1 964 ? 28.475 8.118 15.263 1.00 96.88 964 SER A C 1
ATOM 7027 O O . SER A 1 964 ? 29.433 7.419 14.932 1.00 96.88 964 SER A O 1
ATOM 7029 N N . HIS A 1 965 ? 27.217 7.702 15.213 1.00 97.06 965 HIS A N 1
ATOM 7030 C CA . HIS A 1 965 ? 26.773 6.388 14.760 1.00 97.06 965 HIS A CA 1
ATOM 7031 C C . HIS A 1 965 ? 25.783 6.494 13.600 1.00 97.06 965 HIS A C 1
ATOM 7033 O O . HIS A 1 965 ? 25.145 5.504 13.277 1.00 97.06 965 HIS A O 1
ATOM 7039 N N . GLY A 1 966 ? 25.675 7.667 12.966 1.00 95.19 966 GLY A N 1
ATOM 7040 C CA . GLY A 1 966 ? 25.008 7.842 11.674 1.00 95.19 966 GLY A CA 1
ATOM 7041 C C . GLY A 1 966 ? 23.585 8.397 11.707 1.00 95.19 966 GLY A C 1
ATOM 7042 O O . GLY A 1 966 ? 23.066 8.714 10.646 1.00 95.19 966 GLY A O 1
ATOM 7043 N N . LEU A 1 967 ? 22.961 8.558 12.879 1.00 97.44 967 LEU A N 1
ATOM 7044 C CA . LEU A 1 967 ? 21.622 9.150 12.961 1.00 97.44 967 LEU A CA 1
ATOM 7045 C C . LEU A 1 967 ? 21.465 10.024 14.208 1.00 97.44 967 LEU A C 1
ATOM 7047 O O . LEU A 1 967 ? 21.547 9.549 15.349 1.00 97.44 967 LEU A O 1
ATOM 7051 N N . ALA A 1 968 ? 21.237 11.316 13.990 1.00 97.81 968 ALA A N 1
ATOM 7052 C CA . ALA A 1 968 ? 20.896 12.250 15.053 1.00 97.81 968 ALA A CA 1
ATOM 7053 C C . ALA A 1 968 ? 19.384 12.261 15.345 1.00 97.81 968 ALA A C 1
ATOM 7055 O O . ALA A 1 968 ? 18.569 11.768 14.570 1.00 97.81 968 ALA A O 1
ATOM 7056 N N . VAL A 1 969 ? 19.015 12.833 16.488 1.00 97.56 969 VAL A N 1
ATOM 7057 C CA . VAL A 1 969 ? 17.634 13.102 16.895 1.00 97.56 969 VAL A CA 1
ATOM 7058 C C . VAL A 1 969 ? 17.536 14.494 17.509 1.00 97.56 969 VAL A C 1
ATOM 7060 O O . VAL A 1 969 ? 18.481 14.969 18.160 1.00 97.56 969 VAL A O 1
ATOM 7063 N N . TYR A 1 970 ? 16.380 15.137 17.367 1.00 96.06 970 TYR A N 1
ATOM 7064 C CA . TYR A 1 970 ? 16.059 16.337 18.123 1.00 96.06 970 TYR A CA 1
ATOM 7065 C C . TYR A 1 970 ? 15.922 16.041 19.613 1.00 96.06 970 TYR A C 1
ATOM 7067 O O . TYR A 1 970 ? 15.048 15.300 20.059 1.00 96.06 970 TYR A O 1
ATOM 7075 N N . PHE A 1 971 ? 16.771 16.669 20.414 1.00 96.62 971 PHE A N 1
ATOM 7076 C CA . PHE A 1 971 ? 16.744 16.556 21.858 1.00 96.62 971 PHE A CA 1
ATOM 7077 C C . PHE A 1 971 ? 17.152 17.881 22.531 1.00 96.62 971 PHE A C 1
ATOM 7079 O O . PHE A 1 971 ? 18.324 18.074 22.907 1.00 96.62 971 PHE A O 1
ATOM 7086 N N . PRO A 1 972 ? 16.196 18.816 22.708 1.00 94.19 972 PRO A N 1
ATOM 7087 C CA . PRO A 1 972 ? 16.426 20.069 23.419 1.00 94.19 972 PRO A CA 1
ATOM 7088 C C . PRO A 1 972 ? 16.778 19.820 24.893 1.00 94.19 972 PRO A C 1
ATOM 7090 O O . PRO A 1 972 ? 16.383 18.829 25.499 1.00 94.19 972 PRO A O 1
ATOM 7093 N N . SER A 1 973 ? 17.506 20.757 25.507 1.00 90.19 973 SER A N 1
ATOM 7094 C CA . SER A 1 973 ? 17.985 20.624 26.897 1.00 90.19 973 SER A CA 1
ATOM 7095 C C . SER A 1 973 ? 16.902 20.681 27.976 1.00 90.19 973 SER A C 1
ATOM 7097 O O . SER A 1 973 ? 17.194 20.454 29.147 1.00 90.19 973 SER A O 1
ATOM 7099 N N . ARG A 1 974 ? 15.673 21.056 27.612 1.00 88.56 974 ARG A N 1
ATOM 7100 C CA . ARG A 1 974 ? 14.491 21.109 28.483 1.00 88.56 974 ARG A CA 1
ATOM 7101 C C . ARG A 1 974 ? 13.246 21.419 27.663 1.00 88.56 974 ARG A C 1
ATOM 7103 O O . ARG A 1 974 ? 13.343 22.057 26.616 1.00 88.56 974 ARG A O 1
ATOM 7110 N N . SER A 1 975 ? 12.084 21.091 28.210 1.00 88.25 975 SER A N 1
ATOM 7111 C CA . SER A 1 975 ? 10.773 21.309 27.595 1.00 88.25 975 SER A CA 1
ATOM 7112 C C . SER A 1 975 ? 10.478 22.770 27.247 1.00 88.25 975 SER A C 1
ATOM 7114 O O . SER A 1 975 ? 9.776 23.041 26.284 1.00 88.25 975 SER A O 1
ATOM 7116 N N . SER A 1 976 ? 11.058 23.749 27.953 1.00 86.38 976 SER A N 1
ATOM 7117 C CA . SER A 1 976 ? 10.903 25.169 27.592 1.00 86.38 976 SER A CA 1
ATOM 7118 C C . SER A 1 976 ? 11.643 25.576 26.310 1.00 86.38 976 SER A C 1
ATOM 7120 O O . SER A 1 976 ? 11.480 26.705 25.861 1.00 86.38 976 SER A O 1
ATOM 7122 N N . HIS A 1 977 ? 12.519 24.717 25.784 1.00 87.06 977 HIS A N 1
ATOM 7123 C CA . HIS A 1 977 ? 13.193 24.891 24.494 1.00 87.06 977 HIS A CA 1
ATOM 7124 C C . HIS A 1 977 ? 12.599 23.972 23.413 1.00 87.06 977 HIS A C 1
ATOM 7126 O O . HIS A 1 977 ? 13.172 23.869 22.334 1.00 87.06 977 HIS A O 1
ATOM 7132 N N . TYR A 1 978 ? 11.498 23.279 23.722 1.00 89.81 978 TYR A N 1
ATOM 7133 C CA . TYR A 1 978 ? 10.765 22.464 22.766 1.00 89.81 978 TYR A CA 1
ATOM 7134 C C . TYR A 1 978 ? 10.183 23.348 21.664 1.00 89.81 978 TYR A C 1
ATOM 7136 O O . TYR A 1 978 ? 9.483 24.323 21.948 1.00 89.81 978 TYR A O 1
ATOM 7144 N N . ASP A 1 979 ? 10.471 22.996 20.421 1.00 88.88 979 ASP A N 1
ATOM 7145 C CA . ASP A 1 979 ? 9.924 23.658 19.249 1.00 88.88 979 ASP A CA 1
ATOM 7146 C C . ASP A 1 979 ? 8.593 23.001 18.859 1.00 88.88 979 ASP A C 1
ATOM 7148 O O . ASP A 1 979 ? 8.505 21.795 18.621 1.00 88.88 979 ASP A O 1
ATOM 7152 N N . THR A 1 980 ? 7.532 23.808 18.827 1.00 88.69 980 THR A N 1
ATOM 7153 C CA . THR A 1 980 ? 6.173 23.334 18.553 1.00 88.69 980 THR A CA 1
ATOM 7154 C C . THR A 1 980 ? 6.007 22.780 17.144 1.00 88.69 980 THR A C 1
ATOM 7156 O O . THR A 1 980 ? 5.126 21.942 16.959 1.00 88.69 980 THR A O 1
ATOM 7159 N N . ALA A 1 981 ? 6.870 23.169 16.197 1.00 86.62 981 ALA A N 1
ATOM 7160 C CA . ALA A 1 981 ? 6.856 22.638 14.835 1.00 86.62 981 ALA A CA 1
ATOM 7161 C C . ALA A 1 981 ? 7.114 21.122 14.789 1.00 86.62 981 ALA A C 1
ATOM 7163 O O . ALA A 1 981 ? 6.737 20.449 13.835 1.00 86.62 981 ALA A O 1
ATOM 7164 N N . TYR A 1 982 ? 7.690 20.541 15.849 1.00 90.94 982 TYR A N 1
ATOM 7165 C CA . TYR A 1 982 ? 7.899 19.093 15.957 1.00 90.94 982 TYR A CA 1
ATOM 7166 C C . TYR A 1 982 ? 6.586 18.289 16.005 1.00 90.94 982 TYR A C 1
ATOM 7168 O O . TYR A 1 982 ? 6.627 17.066 15.951 1.00 90.94 982 TYR A O 1
ATOM 7176 N N . ARG A 1 983 ? 5.430 18.960 16.123 1.00 89.50 983 ARG A N 1
ATOM 7177 C CA . ARG A 1 983 ? 4.076 18.377 16.068 1.00 89.50 983 ARG A CA 1
ATOM 7178 C C . ARG A 1 983 ? 3.193 19.017 14.997 1.00 89.50 983 ARG A C 1
ATOM 7180 O O . ARG A 1 983 ? 1.967 18.899 15.062 1.00 89.50 983 ARG A O 1
ATOM 7187 N N . ASP A 1 984 ? 3.792 19.720 14.040 1.00 88.25 984 ASP A N 1
ATOM 7188 C CA . ASP A 1 984 ? 3.057 20.193 12.873 1.00 88.25 984 ASP A CA 1
ATOM 7189 C C . ASP A 1 984 ? 2.463 19.004 12.107 1.00 88.25 984 ASP A C 1
ATOM 7191 O O . ASP A 1 984 ? 2.900 17.859 12.234 1.00 88.25 984 ASP A O 1
ATOM 7195 N N . SER A 1 985 ? 1.436 19.258 11.297 1.00 80.75 985 SER A N 1
ATOM 7196 C CA . SER A 1 985 ? 0.693 18.188 10.620 1.00 80.75 985 SER A CA 1
ATOM 7197 C C . SER A 1 985 ? 1.554 17.305 9.710 1.00 80.75 985 SER A C 1
ATOM 7199 O O . SER A 1 985 ? 1.164 16.171 9.442 1.00 80.75 985 SER A O 1
ATOM 7201 N N . GLY A 1 986 ? 2.698 17.808 9.233 1.00 84.12 986 GLY A N 1
ATOM 7202 C CA . GLY A 1 986 ? 3.648 17.059 8.410 1.00 84.12 986 GLY A CA 1
ATOM 7203 C C . GLY A 1 986 ? 4.768 16.357 9.185 1.00 84.12 986 GLY A C 1
ATOM 7204 O O . GLY A 1 986 ? 5.547 15.626 8.579 1.00 84.12 986 GLY A O 1
ATOM 7205 N N . ALA A 1 987 ? 4.848 16.530 10.507 1.00 89.44 987 ALA A N 1
ATOM 7206 C CA . ALA A 1 987 ? 5.851 15.913 11.369 1.00 89.44 987 ALA A CA 1
ATOM 7207 C C . ALA A 1 987 ? 5.484 14.450 11.671 1.00 89.44 987 ALA A C 1
ATOM 7209 O O . ALA A 1 987 ? 5.088 14.108 12.788 1.00 89.44 987 ALA A O 1
ATOM 7210 N N . VAL A 1 988 ? 5.578 13.580 10.661 1.00 91.94 988 VAL A N 1
ATOM 7211 C CA . VAL A 1 988 ? 5.107 12.180 10.721 1.00 91.94 988 VAL A CA 1
ATOM 7212 C C . VAL A 1 988 ? 5.726 11.372 11.869 1.00 91.94 988 VAL A C 1
ATOM 7214 O O . VAL A 1 988 ? 5.039 10.563 12.487 1.00 91.94 988 VAL A O 1
ATOM 7217 N N . TRP A 1 989 ? 6.971 11.664 12.253 1.00 93.75 989 TRP A N 1
ATOM 7218 C CA . TRP A 1 989 ? 7.645 11.031 13.395 1.00 93.75 989 TRP A CA 1
ATOM 7219 C C . TRP A 1 989 ? 6.893 11.227 14.721 1.00 93.75 989 TRP A C 1
ATOM 7221 O O . TRP A 1 989 ? 6.848 10.314 15.540 1.00 93.75 989 TRP A O 1
ATOM 7231 N N . SER A 1 990 ? 6.253 12.386 14.923 1.00 92.38 990 SER A N 1
ATOM 7232 C CA . SER A 1 990 ? 5.450 12.677 16.123 1.00 92.38 990 SER A CA 1
ATOM 7233 C C . SER A 1 990 ? 4.107 11.942 16.147 1.00 92.38 990 SER A C 1
ATOM 7235 O O . SER A 1 990 ? 3.440 11.878 17.176 1.00 92.38 990 SER A O 1
ATOM 7237 N N . GLN A 1 991 ? 3.695 11.383 15.007 1.00 90.25 991 GLN A N 1
ATOM 7238 C CA . GLN A 1 991 ? 2.496 10.554 14.888 1.00 90.25 991 GLN A CA 1
ATOM 7239 C C . GLN A 1 991 ? 2.838 9.068 15.047 1.00 90.25 991 GLN A C 1
ATOM 7241 O O . GLN A 1 991 ? 2.018 8.298 15.544 1.00 90.25 991 GLN A O 1
ATOM 7246 N N . HIS A 1 992 ? 4.044 8.665 14.639 1.00 92.38 992 HIS A N 1
ATOM 7247 C CA . HIS A 1 992 ? 4.505 7.276 14.690 1.00 92.38 992 HIS A CA 1
ATOM 7248 C C . HIS A 1 992 ? 5.177 6.895 16.012 1.00 92.38 992 HIS A C 1
ATOM 7250 O O . HIS A 1 992 ? 5.255 5.706 16.328 1.00 92.38 992 HIS A O 1
ATOM 7256 N N . ALA A 1 993 ? 5.665 7.868 16.785 1.00 95.81 993 ALA A N 1
ATOM 7257 C CA . ALA A 1 993 ? 6.386 7.600 18.020 1.00 95.81 993 ALA A CA 1
ATOM 7258 C C . ALA A 1 993 ? 6.185 8.664 19.103 1.00 95.81 993 ALA A C 1
ATOM 7260 O O . ALA A 1 993 ? 5.918 9.824 18.818 1.00 95.81 993 ALA A O 1
ATOM 7261 N N . THR A 1 994 ? 6.377 8.268 20.366 1.00 97.31 994 THR A N 1
ATOM 7262 C CA . THR A 1 994 ? 6.137 9.109 21.559 1.00 97.31 994 THR A CA 1
ATOM 7263 C C . THR A 1 994 ? 7.367 9.899 22.025 1.00 97.31 994 THR A C 1
ATOM 7265 O O . THR A 1 994 ? 7.495 10.262 23.201 1.00 97.31 994 THR A O 1
ATOM 7268 N N . TRP A 1 995 ? 8.323 10.157 21.126 1.00 97.62 995 TRP A N 1
ATOM 7269 C CA . TRP A 1 995 ? 9.513 10.943 21.465 1.00 97.62 995 TRP A CA 1
ATOM 7270 C C . TRP A 1 995 ? 9.150 12.393 21.806 1.00 97.62 995 TRP A C 1
ATOM 7272 O O . TRP A 1 995 ? 9.634 12.933 22.801 1.00 97.62 995 TRP A O 1
ATOM 7282 N N . ASP A 1 996 ? 8.234 12.996 21.050 1.00 95.62 996 ASP A N 1
ATOM 7283 C CA . ASP A 1 996 ? 7.696 14.341 21.280 1.00 95.62 996 ASP A CA 1
ATOM 7284 C C . ASP A 1 996 ? 7.076 14.487 22.683 1.00 95.62 996 ASP A C 1
ATOM 7286 O O . ASP A 1 996 ? 7.356 15.442 23.412 1.00 95.62 996 ASP A O 1
ATOM 7290 N N . ASP A 1 997 ? 6.306 13.486 23.100 1.00 96.25 997 ASP A N 1
ATOM 7291 C CA . ASP A 1 997 ? 5.699 13.355 24.417 1.00 96.25 997 ASP A CA 1
ATOM 7292 C C . ASP A 1 997 ? 6.747 13.371 25.540 1.00 96.25 997 ASP A C 1
ATOM 7294 O O . ASP A 1 997 ? 6.562 14.035 26.567 1.00 96.25 997 ASP A O 1
ATOM 7298 N N . PHE A 1 998 ? 7.863 12.659 25.350 1.00 97.19 998 PHE A N 1
ATOM 7299 C CA . PHE A 1 998 ? 8.998 12.696 26.271 1.00 97.19 998 PHE A CA 1
ATOM 7300 C C . PHE A 1 998 ? 9.657 14.081 26.293 1.00 97.19 998 PHE A C 1
ATOM 7302 O O . PHE A 1 998 ? 9.890 14.623 27.380 1.00 97.19 998 PHE A O 1
ATOM 7309 N N . LEU A 1 999 ? 9.920 14.683 25.130 1.00 96.06 999 LEU A N 1
ATOM 7310 C CA . LEU A 1 999 ? 10.551 16.003 25.037 1.00 96.06 999 LEU A CA 1
ATOM 7311 C C . LEU A 1 999 ? 9.714 17.097 25.721 1.00 96.06 999 LEU A C 1
ATOM 7313 O O . LEU A 1 999 ? 10.261 17.940 26.437 1.00 96.06 999 LEU A O 1
ATOM 7317 N N . MET A 1 1000 ? 8.388 17.065 25.564 1.00 94.25 1000 MET A N 1
ATOM 7318 C CA . MET A 1 1000 ? 7.466 18.008 26.209 1.00 94.25 1000 MET A CA 1
ATOM 7319 C C . MET A 1 1000 ? 7.415 17.833 27.730 1.00 94.25 1000 MET A C 1
ATOM 7321 O O . MET A 1 1000 ? 7.257 18.816 28.461 1.00 94.25 1000 MET A O 1
ATOM 7325 N N . SER A 1 1001 ? 7.570 16.606 28.238 1.00 93.94 1001 SER A N 1
ATOM 7326 C CA . SER A 1 1001 ? 7.616 16.366 29.683 1.00 93.94 1001 SER A CA 1
ATOM 7327 C C . SER A 1 1001 ? 8.990 16.636 30.297 1.00 93.94 1001 SER A C 1
ATOM 7329 O O . SER A 1 1001 ? 9.071 16.856 31.505 1.00 93.94 1001 SER A O 1
ATOM 7331 N N . PHE A 1 1002 ? 10.062 16.638 29.500 1.00 93.31 1002 PHE A N 1
ATOM 7332 C CA . PHE A 1 1002 ? 11.448 16.703 29.964 1.00 93.31 1002 PHE A CA 1
ATOM 7333 C C . PHE A 1 1002 ? 11.804 18.039 30.646 1.00 93.31 1002 PHE A C 1
ATOM 7335 O O . PHE A 1 1002 ? 12.268 18.990 30.017 1.00 93.31 1002 PHE A O 1
ATOM 7342 N N . ALA A 1 1003 ? 11.610 18.108 31.965 1.00 88.00 1003 ALA A N 1
ATOM 7343 C CA . ALA A 1 1003 ? 11.940 19.251 32.823 1.00 88.00 1003 ALA A CA 1
ATOM 7344 C C . ALA A 1 1003 ? 13.056 18.883 33.835 1.00 88.00 1003 ALA A C 1
ATOM 7346 O O . ALA A 1 1003 ? 12.739 18.575 34.988 1.00 88.00 1003 ALA A O 1
ATOM 7347 N N . PRO A 1 1004 ? 14.331 18.836 33.392 1.00 69.12 1004 PRO A N 1
ATOM 7348 C CA . PRO A 1 1004 ? 15.471 18.350 34.179 1.00 69.12 1004 PRO A CA 1
ATOM 7349 C C . PRO A 1 1004 ? 15.928 19.241 35.337 1.00 69.12 1004 PRO A C 1
ATOM 7351 O O . PRO A 1 1004 ? 15.673 20.470 35.322 1.00 69.12 1004 PRO A O 1
#

Radius of gyration: 47.62 Å; chains: 1; bounding box: 134×85×119 Å

Sequence (1004 aa):
CATSGLDCGAHGHCDDGGGVARCACDTGYSGDLCDGCAGGFQDNDLNGTCLPTCATSGINCGAHGTCVDSTGMAYCRCAQGYTGDRCELCDQGYQDNDHNGTCLPDCGSSGLQCGAHGHCVDSGGEPACACDTGYTGTYCQFCAQGYQDNDNDGLCAPDCQLAQLNCGTHGHCDDGSGTARCVCDTGYTGSNCASCDTGYQDNNHDGTCLPSCDLLGWTCSNHGVCTDASGSAVCLCDMGYSPDGSGNCLPSGTGRDCQSPLPLDLAAGTVTGNTTGSGSDYTCTCQSRNGEELVYVFSVAQTITATFTTTGFDTVLYLRSECDLQTSEMACDDDSAGNLGSRFTITLSPGTYYLFVDGYSTNSGAFTLTIEVDCPAGTVYNPASGSCVDDPCDPNPCTAAHQHVCQAQLPGYVCDCDPGYIPDPNHPGTCMLDPNPSGESCADPIPLPIGTGSVAGTTTGAANDGTGTCGGAGPDRVYAFTLSTATRADFLMTGYDTVLHLRTVCDQQASQVACNDDSQGTAAGLTRILDPGTYYLFADSYYAAGGSYTLAYDFRTDPCQPDPCPGTPTCQANSDWSGYTCVCPAGTVPFGNDCVDDPCDPNPCTAVPHKTVCVADLPAGHHCQCAVGYIDDGQGGCTMDPNANEWAFFVFLNADNNLESDGYDDLTEMEAAGSTPYVHMVALLDSYSRDGGASRRIYINQGSFTVVDNLGEVDMSDWHTLADFGTWAVQNYPARHYALILWDHGAGWKGEIKNPIIKGFSNDDHGTANEISISNGDYARALQSITAALGGKLDIVGFDACLMGMWEVAEATAPYAHYLVASSETEPAAGWAYDDFLIPLVNNPQMAARDLAISIVDAYYNESTGDSTLAVTDLDTMPALAAAVTSFADALRANTGLYSQFETLRQATQTFYLSEHRDLWDFARRVAATSGMPANIVNAANALIAQLQVSIVYSRAQSDYPNSHGLAVYFPSRSSHYDTAYRDSGAVWSQHATWDDFLMSFAP

Foldseek 3Di:
DVPPPQALPPFWDWDCPVVDTFTDGHPQFDDRSSQHGDVQWDQLCVPSDTHGDPVRNPQALDPFWDWDCNNRRTFTDGHQQFDDRNSQHGDPQWDQLCVPSDTHGDQVNPPDALPPFWDWDCNNRYTFTDGHQQFDDRNRQHGDVQWDQLVVPSDTEGDQVNVVQQLDPFWGWDCNNRYTFTDGHPQFDDRNRQHGDPQWDQLCVPSDTEGACVRLVQCQQVQFDWDCNNVYTFTPGHPQFDTQLNRHTQGCAPQLAPNGAHEDQLPVQKDKDWQPPSYFDDDAPVADAFERKGKYKHWAQAKWKKKKKKDDAQKKKWKALRGVDRVRTDDIFGAPRHPNITMDIDIDGGGMMMMMITHHHHDITMMMMGMDIDDPPQWDQDRVNNDTDGFQCVVHPQDAVQWRDWDGDPVHIDIDGAAQWDQDPVDGPDTDGDPDQDQLASNRAAEDDAFWDKDKDKQAPHDQQDAAPAAFPAGKGKYKYFAPAFKWKKKKKDDAQKKKWKAQDGNDNVRIPDIFGQPDHSIGMDIDGDGGGMMMMMIGHRDHGMGIIMMTMGIAHQQVVPHPAPEQFHWDADPRNPHIDGHHDPQFAAEPRYTDNDPCVVNPQPPAPQQRDWDDDPPYDIDTHGHQQWHDPVPRHTDGDLQAAAEEEEEAQQLQDPLQVLSVVVLQLCLCLFDDSHYWYWYQHAHHPPPNRWTFTWTRGNRGIDGPDTPGHDQSQQLVVLLVRLLVRCVVDPHNAYEYEYDDEADEQDDDDDDDDAAGGRAHPVPPGHHQHQLQQSNLVSLVSNCVSNVHAHAEYEYLYAQHLALLNLLSRLRHYFKYKYWNAGAPSNGWSSNQLSNVCSVPVVDHSLRSSVSRQVRRVVPDDDGTKIFIFGSPLSLVLQVLQQQLLVLLLVCQVCLVVLLVLLQVFFDYPDSQWGALLSSLVSLLPDPPRDPSNNVSSVSNNVSLVVGTSDMDDDPVRVRHPRYIYGHDSALVPDDPSCPHPSSVSVVSHCNSVSRNSRHD

Secondary structure (DSSP, 8-state):
-TTT----TTSEEEE-TTSS-EEEEPTTEESTTS-EEPTTEE-TT-SS--EE-TTTS-----SSEEEE-TTSS-EEEEPTTEESTTS-EEPTTEE-TT-SS--EE-TTTS-----SSEEEE-TTSS-EEEEPTTEESTTS-EEPTTEE-TT-SS--EE-HHHH----TTSEEEE-TTSS-EEEEPTTEESTTS-EEPTTEE-TT-SS--EE-HHHHT--GGGSEEEE-TTSS-EEEEPTTEEE-SSS-EEE---SSSTTSPEE--GGGSEEEEE-TTS------TT-SSB---EEEEEEESS-EEEEEEEESSSEEEEEESSTT-GGGEEEEESSTTBTTB-EEEEEE-SEEEEEEEEEBTT---EEEEEEEEEPPTTEEEETTTTEEEE-TTSS----BTTB-EEEE-SSSEEEEPPTTEEE-TTSTT-EEE-SS---SBTTBPEEPPSSEEEEEEE-TT------BTTB--S-EEEEEEEESS-EEEEEEEESSSEEEEEESSTT-GGGEEEEES-SBTTBEEEEEEE-SEEEEEEEEESSSS--EEEEEEEEEE-TTSS----SSPEEEE-TTSS-EEEEPPTT-EEETTEEES-TTSS--TTSSTT--EEEE-TTS-EEEEPPTTEEE-SSSSEEE-TT---EEEEEEEEESSTTHHHHHHHHHHHHHH---SSEEEEEEEEESSGGGS-EEEEEEETTEEEEEEEEES--TTSHHHHHHHHHHHHHHS--SEEEEEEES-B-TT-----SSS--SB---SSSSS--B-TTTTHHHHHHHHHHHHHTS-EEEEEEESTT--BHHHHHHHTTTEEEEEE-SSPPPTT---HHHHHHHHHH-TT--HHHHHHHHHHHHHHH--SS-EEEEEEGGGHHHHHHHHHHHHHHHHTTGGGHHHHHHHHHHS-B-SSTTEEEHHHHHHHHHTSTT--HHHHHHHHHHHHHHHHHEEEEEE-TT-TT--S-EEE--SSGGG--GGGGSTT-THHHH-THHHHHHH---

pLDDT: mean 87.46, std 9.09, range [42.88, 98.94]